Protein 6PFO (pdb70)

Structure (mmCIF, N/CA/C/O backbone):
data_6PFO
#
_entry.id   6PFO
#
_cell.length_a   121.031
_cell.length_b   121.031
_cell.length_c   263.957
_cell.angle_alpha   90.000
_cell.angle_beta   90.000
_cell.angle_gamma   120.000
#
_symmetry.space_group_name_H-M   'P 65 2 2'
#
loop_
_entity.id
_entity.type
_entity.pdbx_description
1 polymer 'Maltodextrin-binding protein,Calcitonin receptor'
2 polymer Calcitonin
3 branched alpha-D-glucopyranose-(1-4)-alpha-D-glucopyranose
4 non-polymer 2-acetamido-2-deoxy-beta-D-glucopyranose
5 non-polymer 'SULFATE ION'
6 water water
#
loop_
_atom_site.group_PDB
_atom_site.id
_atom_site.type_symbol
_atom_site.label_atom_id
_atom_site.label_alt_id
_atom_site.label_comp_id
_atom_site.label_asym_id
_atom_site.label_entity_id
_atom_site.label_seq_id
_atom_site.pdbx_PDB_ins_code
_atom_site.Cartn_x
_atom_site.Cartn_y
_atom_site.Cartn_z
_atom_site.occupancy
_atom_site.B_iso_or_equiv
_atom_site.auth_seq_id
_atom_site.auth_comp_id
_atom_site.auth_asym_id
_atom_site.auth_atom_id
_atom_site.pdbx_PDB_model_num
ATOM 1 N N . MET A 1 1 ? 33.003 -43.096 -23.355 1.00 83.41 -336 MET A N 1
ATOM 2 C CA . MET A 1 1 ? 31.634 -42.843 -22.819 1.00 83.30 -336 MET A CA 1
ATOM 3 C C . MET A 1 1 ? 30.661 -44.030 -23.054 1.00 84.08 -336 MET A C 1
ATOM 4 O O . MET A 1 1 ? 30.277 -44.318 -24.196 1.00 83.26 -336 MET A O 1
ATOM 9 N N . ALA A 1 2 ? 30.271 -44.717 -21.973 1.00 80.95 -335 ALA A N 1
ATOM 10 C CA . ALA A 1 2 ? 29.186 -45.725 -22.004 1.00 80.37 -335 ALA A CA 1
ATOM 11 C C . ALA A 1 2 ? 27.844 -45.083 -22.390 1.00 79.57 -335 ALA A C 1
ATOM 12 O O . ALA A 1 2 ? 27.491 -44.015 -21.889 1.00 74.14 -335 ALA A O 1
ATOM 14 N N . LYS A 1 3 ? 27.096 -45.769 -23.263 1.00 80.57 -334 LYS A N 1
ATOM 15 C CA . LYS A 1 3 ? 25.800 -45.296 -23.798 1.00 78.95 -334 LYS A CA 1
ATOM 16 C C . LYS A 1 3 ? 24.550 -45.849 -23.029 1.00 74.27 -334 LYS A C 1
ATOM 17 O O . LYS A 1 3 ? 24.560 -46.976 -22.472 1.00 66.55 -334 LYS A O 1
ATOM 23 N N . ILE A 1 4 ? 23.508 -45.003 -23.005 1.00 70.47 -333 ILE A N 1
ATOM 24 C CA . ILE A 1 4 ? 22.177 -45.320 -22.466 1.00 67.94 -333 ILE A CA 1
ATOM 25 C C . ILE A 1 4 ? 21.550 -46.470 -23.280 1.00 65.18 -333 ILE A C 1
ATOM 26 O O . ILE A 1 4 ? 21.615 -46.491 -24.511 1.00 65.67 -333 ILE A O 1
ATOM 31 N N . GLU A 1 5 ? 20.941 -47.398 -22.572 1.00 58.55 -332 GLU A N 1
ATOM 32 C CA . GLU A 1 5 ? 20.636 -48.701 -23.105 1.00 55.58 -332 GLU A CA 1
ATOM 33 C C . GLU A 1 5 ? 19.684 -49.298 -22.085 1.00 50.71 -332 GLU A C 1
ATOM 34 O O . GLU A 1 5 ? 19.922 -49.191 -20.878 1.00 46.80 -332 GLU A O 1
ATOM 40 N N . GLU A 1 6 ? 18.586 -49.855 -22.562 1.00 47.44 -331 GLU A N 1
ATOM 41 C CA . GLU A 1 6 ? 17.618 -50.489 -21.692 1.00 46.48 -331 GLU A CA 1
ATOM 42 C C . GLU A 1 6 ? 18.255 -51.696 -20.965 1.00 44.79 -331 GLU A C 1
ATOM 43 O O . GLU A 1 6 ? 18.986 -52.477 -21.578 1.00 44.61 -331 GLU A O 1
ATOM 49 N N . GLY A 1 7 ? 17.992 -51.830 -19.666 1.00 41.88 -330 GLY A N 1
ATOM 50 C CA . GLY A 1 7 ? 18.419 -53.008 -18.891 1.00 41.60 -330 GLY A CA 1
ATOM 51 C C . GLY A 1 7 ? 19.816 -52.898 -18.292 1.00 40.43 -330 GLY A C 1
ATOM 52 O O . GLY A 1 7 ? 20.412 -53.913 -17.914 1.00 40.27 -330 GLY A O 1
ATOM 53 N N . LYS A 1 8 ? 20.346 -51.670 -18.231 1.00 37.97 -329 LYS A N 1
ATOM 54 C CA . LYS A 1 8 ? 21.566 -51.366 -17.516 1.00 37.66 -329 LYS A CA 1
ATOM 55 C C . LYS A 1 8 ? 21.467 -49.933 -16.989 1.00 33.71 -329 LYS A C 1
ATOM 56 O O . LYS A 1 8 ? 20.612 -49.189 -17.446 1.00 33.10 -329 LYS A O 1
ATOM 62 N N . LEU A 1 9 ? 22.343 -49.536 -16.064 1.00 30.41 -328 LEU A N 1
ATOM 63 C CA . LEU A 1 9 ? 22.388 -48.161 -15.573 1.00 28.14 -328 LEU A CA 1
ATOM 64 C C . LEU A 1 9 ? 23.755 -47.542 -15.825 1.00 26.64 -328 LEU A C 1
ATOM 65 O O . LEU A 1 9 ? 24.767 -48.200 -15.609 1.00 26.04 -328 LEU A O 1
ATOM 70 N N . VAL A 1 10 ? 23.733 -46.295 -16.293 1.00 25.19 -327 VAL A N 1
ATOM 71 C CA . VAL A 1 10 ? 24.901 -45.441 -16.428 1.00 24.51 -327 VAL A CA 1
ATOM 72 C C . VAL A 1 10 ? 24.733 -44.265 -15.489 1.00 23.28 -327 VAL A C 1
ATOM 73 O O . VAL A 1 10 ? 23.663 -43.587 -15.495 1.00 22.62 -327 VAL A O 1
ATOM 77 N N . ILE A 1 11 ? 25.767 -44.028 -14.688 1.00 22.53 -326 ILE A N 1
ATOM 78 C CA . ILE A 1 11 ? 25.761 -43.047 -13.646 1.00 22.59 -326 ILE A CA 1
ATOM 79 C C . ILE A 1 11 ? 26.917 -42.067 -13.849 1.00 22.11 -326 ILE A C 1
ATOM 80 O O . ILE A 1 11 ? 28.042 -42.487 -14.065 1.00 23.11 -326 ILE A O 1
ATOM 85 N N . TRP A 1 12 ? 26.631 -40.786 -13.787 1.00 20.98 -325 TRP A N 1
ATOM 86 C CA . TRP A 1 12 ? 27.663 -39.766 -13.731 1.00 20.93 -325 TRP A CA 1
ATOM 87 C C . TRP A 1 12 ? 27.776 -39.172 -12.345 1.00 19.73 -325 TRP A C 1
ATOM 88 O O . TRP A 1 12 ? 26.756 -38.804 -11.750 1.00 18.19 -325 TRP A O 1
ATOM 99 N N . ILE A 1 13 ? 29.027 -38.998 -11.868 1.00 18.98 -324 ILE A N 1
ATOM 100 C CA . ILE A 1 13 ? 29.305 -38.374 -10.597 1.00 18.86 -324 ILE A CA 1
ATOM 101 C C . ILE A 1 13 ? 30.681 -37.685 -10.686 1.00 19.39 -324 ILE A C 1
ATOM 102 O O . ILE A 1 13 ? 31.546 -38.102 -11.453 1.00 19.93 -324 ILE A O 1
ATOM 107 N N . ASN A 1 14 ? 30.854 -36.637 -9.919 1.00 19.84 -323 ASN A N 1
ATOM 108 C CA . ASN A 1 14 ? 32.057 -35.813 -10.028 1.00 20.64 -323 ASN A CA 1
ATOM 109 C C . ASN A 1 14 ? 33.270 -36.618 -9.572 1.00 21.37 -323 ASN A C 1
ATOM 110 O O . ASN A 1 14 ? 33.175 -37.449 -8.660 1.00 19.89 -323 ASN A O 1
ATOM 115 N N . GLY A 1 15 ? 34.404 -36.347 -10.222 1.00 21.96 -322 GLY A N 1
ATOM 116 C CA . GLY A 1 15 ? 35.629 -37.094 -9.995 1.00 23.90 -322 GLY A CA 1
ATOM 117 C C . GLY A 1 15 ? 36.277 -36.854 -8.620 1.00 23.41 -322 GLY A C 1
ATOM 118 O O . GLY A 1 15 ? 37.261 -37.534 -8.311 1.00 25.04 -322 GLY A O 1
ATOM 119 N N . ASP A 1 16 ? 35.758 -35.929 -7.818 1.00 22.34 -321 ASP A N 1
ATOM 120 C CA . ASP A 1 16 ? 36.238 -35.757 -6.414 1.00 22.77 -321 ASP A CA 1
ATOM 121 C C . ASP A 1 16 ? 35.442 -36.611 -5.397 1.00 21.92 -321 ASP A C 1
ATOM 122 O O . ASP A 1 16 ? 35.800 -36.657 -4.225 1.00 21.69 -321 ASP A O 1
ATOM 127 N N . LYS A 1 17 ? 34.392 -37.315 -5.856 1.00 20.07 -320 LYS A N 1
ATOM 128 C CA A LYS A 1 17 ? 33.568 -38.161 -4.975 0.50 20.18 -320 LYS A CA 1
ATOM 129 C CA B LYS A 1 17 ? 33.572 -38.164 -4.972 0.50 19.77 -320 LYS A CA 1
ATOM 130 C C . LYS A 1 17 ? 34.030 -39.616 -5.068 1.00 21.00 -320 LYS A C 1
ATOM 131 O O . LYS A 1 17 ? 34.857 -39.969 -5.922 1.00 22.03 -320 LYS A O 1
ATOM 142 N N . GLY A 1 18 ? 33.479 -40.459 -4.211 1.00 20.63 -319 GLY A N 1
ATOM 143 C CA . GLY A 1 18 ? 33.836 -41.849 -4.185 1.00 21.28 -319 GLY A CA 1
ATOM 144 C C . GLY A 1 18 ? 33.226 -42.690 -5.269 1.00 22.57 -319 GLY A C 1
ATOM 145 O O . GLY A 1 18 ? 32.397 -43.573 -4.987 1.00 22.55 -319 GLY A O 1
ATOM 146 N N . TYR A 1 19 ? 33.620 -42.438 -6.522 1.00 22.53 -318 TYR A N 1
ATOM 147 C CA . TYR A 1 19 ? 33.014 -43.129 -7.643 1.00 22.50 -318 TYR A CA 1
ATOM 148 C C . TYR A 1 19 ? 33.334 -44.614 -7.673 1.00 23.06 -318 TYR A C 1
ATOM 149 O O . TYR A 1 19 ? 32.559 -45.403 -8.182 1.00 22.61 -318 TYR A O 1
ATOM 158 N N . ASN A 1 20 ? 34.491 -45.036 -7.135 1.00 23.86 -317 ASN A N 1
ATOM 159 C CA . ASN A 1 20 ? 34.773 -46.450 -7.059 1.00 25.30 -317 ASN A CA 1
ATOM 160 C C . ASN A 1 20 ? 33.895 -47.145 -6.020 1.00 24.93 -317 ASN A C 1
ATOM 161 O O . ASN A 1 20 ? 33.474 -48.265 -6.249 1.00 26.11 -317 ASN A O 1
ATOM 166 N N . GLY A 1 21 ? 33.656 -46.498 -4.883 1.00 23.29 -316 GLY A N 1
ATOM 167 C CA . GLY A 1 21 ? 32.718 -47.013 -3.895 1.00 22.83 -316 GLY A CA 1
ATOM 168 C C . GLY A 1 21 ? 31.298 -47.103 -4.477 1.00 22.30 -316 GLY A C 1
ATOM 169 O O . GLY A 1 21 ? 30.601 -48.081 -4.255 1.00 22.41 -316 GLY A O 1
ATOM 170 N N . LEU A 1 22 ? 30.885 -46.120 -5.260 1.00 21.51 -315 LEU A N 1
ATOM 171 C CA . LEU A 1 22 ? 29.571 -46.159 -5.872 1.00 21.66 -315 LEU A CA 1
ATOM 172 C C . LEU A 1 22 ? 29.501 -47.331 -6.840 1.00 22.48 -315 LEU A C 1
ATOM 173 O O . LEU A 1 22 ? 28.488 -48.050 -6.906 1.00 21.75 -315 LEU A O 1
ATOM 178 N N . ALA A 1 23 ? 30.587 -47.563 -7.586 1.00 22.86 -314 ALA A N 1
ATOM 179 C CA . ALA A 1 23 ? 30.618 -48.697 -8.478 1.00 24.41 -314 ALA A CA 1
ATOM 180 C C . ALA A 1 23 ? 30.487 -50.012 -7.711 1.00 25.38 -314 ALA A C 1
ATOM 181 O O . ALA A 1 23 ? 29.885 -50.947 -8.224 1.00 26.99 -314 ALA A O 1
ATOM 183 N N . GLU A 1 24 ? 31.059 -50.107 -6.499 1.00 25.29 -313 GLU A N 1
ATOM 184 C CA . GLU A 1 24 ? 30.886 -51.314 -5.680 1.00 26.52 -313 GLU A CA 1
ATOM 185 C C . GLU A 1 24 ? 29.402 -51.522 -5.310 1.00 26.00 -313 GLU A C 1
ATOM 186 O O . GLU A 1 24 ? 28.919 -52.634 -5.353 1.00 26.59 -313 GLU A O 1
ATOM 192 N N . VAL A 1 25 ? 28.685 -50.443 -5.012 1.00 24.94 -312 VAL A N 1
ATOM 193 C CA . VAL A 1 25 ? 27.240 -50.559 -4.744 1.00 24.85 -312 VAL A CA 1
ATOM 194 C C . VAL A 1 25 ? 26.568 -51.089 -6.012 1.00 25.55 -312 VAL A C 1
ATOM 195 O O . VAL A 1 25 ? 25.707 -51.964 -5.946 1.00 26.32 -312 VAL A O 1
ATOM 199 N N . GLY A 1 26 ? 27.015 -50.588 -7.167 1.00 25.44 -311 GLY A N 1
ATOM 200 C CA . GLY A 1 26 ? 26.566 -51.091 -8.466 1.00 26.69 -311 GLY A CA 1
ATOM 201 C C . GLY A 1 26 ? 26.783 -52.563 -8.664 1.00 28.69 -311 GLY A C 1
ATOM 202 O O . GLY A 1 26 ? 25.926 -53.241 -9.223 1.00 28.74 -311 GLY A O 1
ATOM 203 N N . LYS A 1 27 ? 27.930 -53.080 -8.221 1.00 30.52 -310 LYS A N 1
ATOM 204 C CA . LYS A 1 27 ? 28.230 -54.515 -8.358 1.00 33.30 -310 LYS A CA 1
ATOM 205 C C . LYS A 1 27 ? 27.301 -55.339 -7.494 1.00 33.66 -310 LYS A C 1
ATOM 206 O O . LYS A 1 27 ? 26.855 -56.401 -7.916 1.00 33.86 -310 LYS A O 1
ATOM 212 N N . LYS A 1 28 ? 26.997 -54.849 -6.293 1.00 33.65 -309 LYS A N 1
ATOM 213 C CA . LYS A 1 28 ? 26.029 -55.528 -5.411 1.00 34.98 -309 LYS A CA 1
ATOM 214 C C . LYS A 1 28 ? 24.656 -55.562 -6.089 1.00 33.71 -309 LYS A C 1
ATOM 215 O O . LYS A 1 28 ? 23.990 -56.568 -6.090 1.00 33.28 -309 LYS A O 1
ATOM 221 N N . PHE A 1 29 ? 24.253 -54.445 -6.680 1.00 31.61 -308 PHE A N 1
ATOM 222 C CA . PHE A 1 29 ? 22.999 -54.374 -7.449 1.00 31.85 -308 PHE A CA 1
ATOM 223 C C . PHE A 1 29 ? 22.995 -55.384 -8.593 1.00 33.31 -308 PHE A C 1
ATOM 224 O O . PHE A 1 29 ? 22.008 -56.098 -8.804 1.00 33.19 -308 PHE A O 1
ATOM 232 N N . GLU A 1 30 ? 24.089 -55.438 -9.333 1.00 34.08 -307 GLU A N 1
ATOM 233 C CA . GLU A 1 30 ? 24.188 -56.378 -10.458 1.00 37.06 -307 GLU A CA 1
ATOM 234 C C . GLU A 1 30 ? 24.119 -57.834 -9.990 1.00 38.76 -307 GLU A C 1
ATOM 235 O O . GLU A 1 30 ? 23.445 -58.649 -10.605 1.00 39.87 -307 GLU A O 1
ATOM 241 N N . LYS A 1 31 ? 24.832 -58.143 -8.908 1.00 40.17 -306 LYS A N 1
ATOM 242 C CA . LYS A 1 31 ? 24.759 -59.460 -8.286 1.00 42.20 -306 LYS A CA 1
ATOM 243 C C . LYS A 1 31 ? 23.328 -59.869 -7.975 1.00 42.46 -306 LYS A C 1
ATOM 244 O O . LYS A 1 31 ? 22.965 -60.995 -8.269 1.00 42.60 -306 LYS A O 1
ATOM 250 N N . ASP A 1 32 ? 22.528 -58.982 -7.383 1.00 40.91 -305 ASP A N 1
ATOM 251 C CA . ASP A 1 32 ? 21.130 -59.317 -7.032 1.00 42.27 -305 ASP A CA 1
ATOM 252 C C . ASP A 1 32 ? 20.157 -59.316 -8.211 1.00 41.54 -305 ASP A C 1
ATOM 253 O O . ASP A 1 32 ? 19.210 -60.070 -8.186 1.00 43.26 -305 ASP A O 1
ATOM 258 N N . THR A 1 33 ? 20.343 -58.450 -9.208 1.00 39.77 -304 THR A N 1
ATOM 259 C CA . THR A 1 33 ? 19.333 -58.203 -10.229 1.00 40.20 -304 THR A CA 1
ATOM 260 C C . THR A 1 33 ? 19.733 -58.601 -11.638 1.00 40.59 -304 THR A C 1
ATOM 261 O O . THR A 1 33 ? 18.877 -58.591 -12.544 1.00 41.15 -304 THR A O 1
ATOM 265 N N . GLY A 1 34 ? 21.020 -58.866 -11.850 1.00 40.40 -303 GLY A N 1
ATOM 266 C CA . GLY A 1 34 ? 21.566 -59.043 -13.190 1.00 41.17 -303 GLY A CA 1
ATOM 267 C C . GLY A 1 34 ? 21.779 -57.740 -13.959 1.00 40.50 -303 GLY A C 1
ATOM 268 O O . GLY A 1 34 ? 22.181 -57.763 -15.118 1.00 40.87 -303 GLY A O 1
ATOM 269 N N . ILE A 1 35 ? 21.486 -56.600 -13.355 1.00 39.04 -302 ILE A N 1
ATOM 270 C CA . ILE A 1 35 ? 21.561 -55.342 -14.084 1.00 38.54 -302 ILE A CA 1
ATOM 271 C C . ILE A 1 35 ? 22.934 -54.694 -13.834 1.00 37.56 -302 ILE A C 1
ATOM 272 O O . ILE A 1 35 ? 23.253 -54.319 -12.715 1.00 35.34 -302 ILE A O 1
ATOM 277 N N . LYS A 1 36 ? 23.723 -54.553 -14.897 1.00 38.51 -301 LYS A N 1
ATOM 278 C CA . LYS A 1 36 ? 25.016 -53.846 -14.843 1.00 37.97 -301 LYS A CA 1
ATOM 279 C C . LYS A 1 36 ? 24.864 -52.343 -14.549 1.00 35.05 -301 LYS A C 1
ATOM 280 O O . LYS A 1 36 ? 23.993 -51.646 -15.109 1.00 33.44 -301 LYS A O 1
ATOM 286 N N . VAL A 1 37 ? 25.749 -51.850 -13.693 1.00 31.82 -300 VAL A N 1
ATOM 287 C CA . VAL A 1 37 ? 25.830 -50.440 -13.364 1.00 30.64 -300 VAL A CA 1
ATOM 288 C C . VAL A 1 37 ? 27.218 -49.959 -13.709 1.00 30.47 -300 VAL A C 1
ATOM 289 O O . VAL A 1 37 ? 28.205 -50.487 -13.183 1.00 31.61 -300 VAL A O 1
ATOM 293 N N . THR A 1 38 ? 27.298 -48.945 -14.559 1.00 29.36 -299 THR A N 1
ATOM 294 C CA . THR A 1 38 ? 28.556 -48.315 -14.966 1.00 29.50 -299 THR A CA 1
ATOM 295 C C . THR A 1 38 ? 28.609 -46.919 -14.417 1.00 27.99 -299 THR A C 1
ATOM 296 O O . THR A 1 38 ? 27.661 -46.130 -14.650 1.00 27.22 -299 THR A O 1
ATOM 300 N N . VAL A 1 39 ? 29.684 -46.601 -13.682 1.00 26.52 -298 VAL A N 1
ATOM 301 C CA . VAL A 1 39 ? 29.863 -45.293 -13.107 1.00 25.89 -298 VAL A CA 1
ATOM 302 C C . VAL A 1 39 ? 30.966 -44.571 -13.875 1.00 26.44 -298 VAL A C 1
ATOM 303 O O . VAL A 1 39 ? 32.061 -45.106 -14.036 1.00 26.62 -298 VAL A O 1
ATOM 307 N N . GLU A 1 40 ? 30.679 -43.362 -14.309 1.00 26.04 -297 GLU A N 1
ATOM 308 C CA . GLU A 1 40 ? 31.645 -42.476 -14.995 1.00 27.03 -297 GLU A CA 1
ATOM 309 C C . GLU A 1 40 ? 31.767 -41.142 -14.297 1.00 24.54 -297 GLU A C 1
ATOM 310 O O . GLU A 1 40 ? 30.850 -40.714 -13.564 1.00 23.76 -297 GLU A O 1
ATOM 316 N N . HIS A 1 41 ? 32.903 -40.469 -14.484 1.00 24.69 -296 HIS A N 1
ATOM 317 C CA . HIS A 1 41 ? 33.131 -39.150 -13.885 1.00 24.56 -296 HIS A CA 1
ATOM 318 C C . HIS A 1 41 ? 33.687 -38.153 -14.916 1.00 25.81 -296 HIS A C 1
ATOM 319 O O . HIS A 1 41 ? 34.820 -37.663 -14.810 1.00 24.83 -296 HIS A O 1
ATOM 326 N N . PRO A 1 42 ? 32.886 -37.842 -15.928 1.00 27.00 -295 PRO A N 1
ATOM 327 C CA . PRO A 1 42 ? 33.385 -36.940 -16.977 1.00 27.52 -295 PRO A CA 1
ATOM 328 C C . PRO A 1 42 ? 33.647 -35.553 -16.432 1.00 26.65 -295 PRO A C 1
ATOM 329 O O . PRO A 1 42 ? 33.033 -35.141 -15.432 1.00 25.48 -295 PRO A O 1
ATOM 333 N N . ASP A 1 43 ? 34.558 -34.818 -17.076 1.00 27.45 -294 ASP A N 1
ATOM 334 C CA . ASP A 1 43 ? 34.803 -33.456 -16.649 1.00 29.89 -294 ASP A CA 1
ATOM 335 C C . ASP A 1 43 ? 33.599 -32.594 -17.036 1.00 27.34 -294 ASP A C 1
ATOM 336 O O . ASP A 1 43 ? 32.963 -32.876 -18.039 1.00 27.20 -294 ASP A O 1
ATOM 341 N N . LYS A 1 44 ? 33.315 -31.592 -16.222 1.00 26.86 -293 LYS A N 1
ATOM 342 C CA . LYS A 1 44 ? 32.264 -30.629 -16.448 1.00 27.46 -293 LYS A CA 1
ATOM 343 C C . LYS A 1 44 ? 30.924 -31.326 -16.675 1.00 25.88 -293 LYS A C 1
ATOM 344 O O . LYS A 1 44 ? 30.106 -30.870 -17.482 1.00 25.88 -293 LYS A O 1
ATOM 350 N N . LEU A 1 45 ? 30.671 -32.408 -15.942 1.00 23.66 -292 LEU A N 1
ATOM 351 C CA . LEU A 1 45 ? 29.479 -33.200 -16.197 1.00 23.46 -292 LEU A CA 1
ATOM 352 C C . LEU A 1 45 ? 28.196 -32.352 -15.959 1.00 22.78 -292 LEU A C 1
ATOM 353 O O . LEU A 1 45 ? 27.177 -32.594 -16.602 1.00 23.67 -292 LEU A O 1
ATOM 358 N N . GLU A 1 46 ? 28.276 -31.407 -15.032 1.00 22.31 -291 GLU A N 1
ATOM 359 C CA . GLU A 1 46 ? 27.148 -30.544 -14.671 1.00 22.70 -291 GLU A CA 1
ATOM 360 C C . GLU A 1 46 ? 26.795 -29.563 -15.812 1.00 24.65 -291 GLU A C 1
ATOM 361 O O . GLU A 1 46 ? 25.623 -29.148 -15.954 1.00 24.30 -291 GLU A O 1
ATOM 367 N N . GLU A 1 47 ? 27.796 -29.226 -16.628 1.00 25.11 -290 GLU A N 1
ATOM 368 C CA . GLU A 1 47 ? 27.565 -28.438 -17.851 1.00 27.86 -290 GLU A CA 1
ATOM 369 C C . GLU A 1 47 ? 27.158 -29.289 -18.991 1.00 27.89 -290 GLU A C 1
ATOM 370 O O . GLU A 1 47 ? 26.333 -28.864 -19.798 1.00 31.87 -290 GLU A O 1
ATOM 376 N N . LYS A 1 48 ? 27.729 -30.484 -19.120 1.00 28.08 -289 LYS A N 1
ATOM 377 C CA . LYS A 1 48 ? 27.423 -31.347 -20.246 1.00 29.51 -289 LYS A CA 1
ATOM 378 C C . LYS A 1 48 ? 26.004 -31.976 -20.191 1.00 28.40 -289 LYS A C 1
ATOM 379 O O . LYS A 1 48 ? 25.393 -32.222 -21.221 1.00 26.60 -289 LYS A O 1
ATOM 385 N N . PHE A 1 49 ? 25.510 -32.257 -18.996 1.00 25.79 -288 PHE A N 1
ATOM 386 C CA . PHE A 1 49 ? 24.323 -33.069 -18.851 1.00 25.85 -288 PHE A CA 1
ATOM 387 C C . PHE A 1 49 ? 23.102 -32.553 -19.644 1.00 25.77 -288 PHE A C 1
ATOM 388 O O . PHE A 1 49 ? 22.470 -33.331 -20.322 1.00 26.33 -288 PHE A O 1
ATOM 396 N N . PRO A 1 50 ? 22.786 -31.243 -19.557 1.00 26.28 -287 PRO A N 1
ATOM 397 C CA . PRO A 1 50 ? 21.561 -30.808 -20.220 1.00 28.64 -287 PRO A CA 1
ATOM 398 C C . PRO A 1 50 ? 21.591 -30.992 -21.725 1.00 29.80 -287 PRO A C 1
ATOM 399 O O . PRO A 1 50 ? 20.627 -31.427 -22.295 1.00 28.89 -287 PRO A O 1
ATOM 403 N N . GLN A 1 51 ? 22.726 -30.692 -22.330 1.00 32.01 -286 GLN A N 1
ATOM 404 C CA A GLN A 1 51 ? 22.863 -30.807 -23.795 0.50 34.58 -286 GLN A CA 1
ATOM 405 C CA B GLN A 1 51 ? 22.863 -30.807 -23.795 0.50 34.58 -286 GLN A CA 1
ATOM 406 C C . GLN A 1 51 ? 22.775 -32.252 -24.245 1.00 34.27 -286 GLN A C 1
ATOM 407 O O . GLN A 1 51 ? 22.123 -32.545 -25.241 1.00 34.06 -286 GLN A O 1
ATOM 418 N N . VAL A 1 52 ? 23.412 -33.179 -23.529 1.00 31.29 -285 VAL A N 1
ATOM 419 C CA . VAL A 1 52 ? 23.285 -34.585 -23.959 1.00 32.18 -285 VAL A CA 1
ATOM 420 C C . VAL A 1 52 ? 21.904 -35.194 -23.621 1.00 30.08 -285 VAL A C 1
ATOM 421 O O . VAL A 1 52 ? 21.335 -35.918 -24.421 1.00 30.19 -285 VAL A O 1
ATOM 425 N N . ALA A 1 53 ? 21.326 -34.840 -22.464 1.00 28.31 -284 ALA A N 1
ATOM 426 C CA . ALA A 1 53 ? 19.938 -35.290 -22.144 1.00 27.99 -284 ALA A CA 1
ATOM 427 C C . ALA A 1 53 ? 18.877 -34.729 -23.111 1.00 29.33 -284 ALA A C 1
ATOM 428 O O . ALA A 1 53 ? 17.870 -35.383 -23.415 1.00 28.91 -284 ALA A O 1
ATOM 430 N N . ALA A 1 54 ? 19.108 -33.513 -23.612 1.00 29.41 -283 ALA A N 1
ATOM 431 C CA . ALA A 1 54 ? 18.211 -32.881 -24.583 1.00 31.38 -283 ALA A CA 1
ATOM 432 C C . ALA A 1 54 ? 18.012 -33.663 -25.849 1.00 33.26 -283 ALA A C 1
ATOM 433 O O . ALA A 1 54 ? 16.930 -33.523 -26.489 1.00 34.57 -283 ALA A O 1
ATOM 435 N N . THR A 1 55 ? 19.022 -34.442 -26.269 1.00 33.47 -282 THR A N 1
ATOM 436 C CA . THR A 1 55 ? 18.840 -35.291 -27.440 1.00 36.88 -282 THR A CA 1
ATOM 437 C C . THR A 1 55 ? 18.569 -36.739 -27.118 1.00 38.03 -282 THR A C 1
ATOM 438 O O . THR A 1 55 ? 18.785 -37.593 -27.959 1.00 36.68 -282 THR A O 1
ATOM 442 N N . GLY A 1 56 ? 18.145 -37.022 -25.885 1.00 38.16 -281 GLY A N 1
ATOM 443 C CA . GLY A 1 56 ? 17.805 -38.401 -25.492 1.00 39.56 -281 GLY A CA 1
ATOM 444 C C . GLY A 1 56 ? 18.985 -39.253 -25.029 1.00 39.09 -281 GLY A C 1
ATOM 445 O O . GLY A 1 56 ? 18.823 -40.429 -24.838 1.00 39.91 -281 GLY A O 1
ATOM 446 N N . ASP A 1 57 ? 20.168 -38.678 -24.883 1.00 38.41 -280 ASP A N 1
ATOM 447 C CA . ASP A 1 57 ? 21.355 -39.426 -24.469 1.00 39.20 -280 ASP A CA 1
ATOM 448 C C . ASP A 1 57 ? 21.655 -39.066 -22.992 1.00 35.64 -280 ASP A C 1
ATOM 449 O O . ASP A 1 57 ? 20.752 -38.632 -22.245 1.00 33.74 -280 ASP A O 1
ATOM 454 N N . GLY A 1 58 ? 22.915 -39.239 -22.575 1.00 32.49 -279 GLY A N 1
ATOM 455 C CA . GLY A 1 58 ? 23.326 -38.890 -21.231 1.00 30.16 -279 GLY A CA 1
ATOM 456 C C . GLY A 1 58 ? 23.221 -40.111 -20.320 1.00 28.40 -279 GLY A C 1
ATOM 457 O O . GLY A 1 58 ? 22.904 -41.198 -20.774 1.00 28.62 -279 GLY A O 1
ATOM 458 N N . PRO A 1 59 ? 23.521 -39.936 -19.039 1.00 25.45 -278 PRO A N 1
ATOM 459 C CA . PRO A 1 59 ? 23.427 -41.034 -18.100 1.00 25.51 -278 PRO A CA 1
ATOM 460 C C . PRO A 1 59 ? 21.980 -41.281 -17.650 1.00 25.07 -278 PRO A C 1
ATOM 461 O O . PRO A 1 59 ? 21.156 -40.372 -17.743 1.00 25.58 -278 PRO A O 1
ATOM 465 N N . ASP A 1 60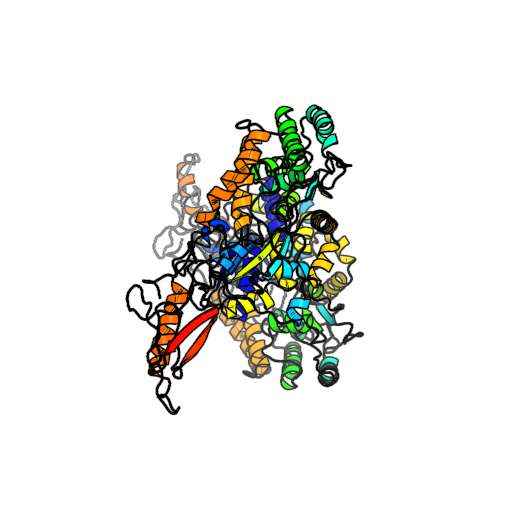 ? 21.711 -42.453 -17.086 1.00 24.50 -277 ASP A N 1
ATOM 466 C CA . ASP A 1 60 ? 20.407 -42.700 -16.443 1.00 24.03 -277 ASP A CA 1
ATOM 467 C C . ASP A 1 60 ? 20.291 -41.882 -15.131 1.00 22.76 -277 ASP A C 1
ATOM 468 O O . ASP A 1 60 ? 19.213 -41.409 -14.784 1.00 22.96 -277 ASP A O 1
ATOM 473 N N . ILE A 1 61 ? 21.391 -41.752 -14.404 1.00 21.46 -276 ILE A N 1
ATOM 474 C CA . ILE A 1 61 ? 21.422 -41.082 -13.107 1.00 20.30 -276 ILE A CA 1
ATOM 475 C C . ILE A 1 61 ? 22.565 -40.061 -13.097 1.00 19.67 -276 ILE A C 1
ATOM 476 O O . ILE A 1 61 ? 23.681 -40.396 -13.495 1.00 19.20 -276 ILE A O 1
ATOM 481 N N . ILE A 1 62 ? 22.299 -38.852 -12.622 1.00 19.47 -275 ILE A N 1
ATOM 482 C CA . ILE A 1 62 ? 23.311 -37.785 -12.527 1.00 19.50 -275 ILE A CA 1
ATOM 483 C C . ILE A 1 62 ? 23.414 -37.345 -11.066 1.00 18.52 -275 ILE A C 1
ATOM 484 O O . ILE A 1 62 ? 22.393 -37.075 -10.447 1.00 18.40 -275 ILE A O 1
ATOM 489 N N . PHE A 1 63 ? 24.630 -37.293 -10.548 1.00 17.26 -274 PHE A N 1
ATOM 490 C CA . PHE A 1 63 ? 24.920 -36.795 -9.224 1.00 16.69 -274 PHE A CA 1
ATOM 491 C C . PHE A 1 63 ? 25.560 -35.425 -9.305 1.00 17.16 -274 PHE A C 1
ATOM 492 O O . PHE A 1 63 ? 26.547 -35.258 -10.001 1.00 18.60 -274 PHE A O 1
ATOM 500 N N . TRP A 1 64 ? 25.053 -34.494 -8.535 1.00 17.06 -273 TRP A N 1
ATOM 501 C CA . TRP A 1 64 ? 25.651 -33.132 -8.330 1.00 17.13 -273 TRP A CA 1
ATOM 502 C C . TRP A 1 64 ? 24.964 -32.541 -7.127 1.00 16.72 -273 TRP A C 1
ATOM 503 O O . TRP A 1 64 ? 23.874 -33.026 -6.692 1.00 16.75 -273 TRP A O 1
ATOM 514 N N . ALA A 1 65 ? 25.544 -31.487 -6.565 1.00 15.47 -272 ALA A N 1
ATOM 515 C CA . ALA A 1 65 ? 24.822 -30.668 -5.622 1.00 15.09 -272 ALA A CA 1
ATOM 516 C C . ALA A 1 65 ? 23.512 -30.195 -6.196 1.00 15.59 -272 ALA A C 1
ATOM 517 O O . ALA A 1 65 ? 23.371 -29.965 -7.393 1.00 15.61 -272 ALA A O 1
ATOM 519 N N . HIS A 1 66 ? 22.514 -30.058 -5.331 1.00 15.31 -271 HIS A N 1
ATOM 520 C CA . HIS A 1 66 ? 21.151 -29.732 -5.755 1.00 15.77 -271 HIS A CA 1
ATOM 521 C C . HIS A 1 66 ? 20.975 -28.389 -6.486 1.00 16.00 -271 HIS A C 1
ATOM 522 O O . HIS A 1 66 ? 19.972 -28.201 -7.174 1.00 16.87 -271 HIS A O 1
ATOM 529 N N . ASP A 1 67 ? 21.950 -27.468 -6.373 1.00 15.55 -270 ASP A N 1
ATOM 530 C CA . ASP A 1 67 ? 21.822 -26.139 -6.997 1.00 16.24 -270 ASP A CA 1
ATOM 531 C C . ASP A 1 67 ? 21.717 -26.188 -8.523 1.00 16.81 -270 ASP A C 1
ATOM 532 O O . ASP A 1 67 ? 21.123 -25.254 -9.102 1.00 17.79 -270 ASP A O 1
ATOM 537 N N . ARG A 1 68 ? 22.238 -27.227 -9.150 1.00 16.59 -269 ARG A N 1
ATOM 538 C CA A ARG A 1 68 ? 22.140 -27.416 -10.618 0.50 18.07 -269 ARG A CA 1
ATOM 539 C CA B ARG A 1 68 ? 22.135 -27.344 -10.638 0.50 17.18 -269 ARG A CA 1
ATOM 540 C C . ARG A 1 68 ? 20.791 -27.968 -11.070 1.00 18.51 -269 ARG A C 1
ATOM 541 O O . ARG A 1 68 ? 20.433 -27.901 -12.246 1.00 17.50 -269 ARG A O 1
ATOM 556 N N . PHE A 1 69 ? 20.035 -28.578 -10.146 1.00 18.24 -268 PHE A N 1
ATOM 557 C CA . PHE A 1 69 ? 18.917 -29.449 -10.574 1.00 19.58 -268 PHE A CA 1
ATOM 558 C C . PHE A 1 69 ? 17.661 -28.703 -11.016 1.00 19.34 -268 PHE A C 1
ATOM 559 O O . PHE A 1 69 ? 16.923 -29.193 -11.868 1.00 19.36 -268 PHE A O 1
ATOM 567 N N . GLY A 1 70 ? 17.414 -27.536 -10.466 1.00 18.43 -267 GLY A N 1
ATOM 568 C CA . GLY A 1 70 ? 16.272 -26.720 -10.919 1.00 19.79 -267 GLY A CA 1
ATOM 569 C C . GLY A 1 70 ? 16.371 -26.362 -12.373 1.00 20.49 -267 GLY A C 1
ATOM 570 O O . GLY A 1 70 ? 15.377 -26.433 -13.102 1.00 21.93 -267 GLY A O 1
ATOM 571 N N . GLY A 1 71 ? 17.578 -25.987 -12.830 1.00 20.02 -266 GLY A N 1
ATOM 572 C CA . GLY A 1 71 ? 17.777 -25.736 -14.265 1.00 20.48 -266 GLY A CA 1
ATOM 573 C C . GLY A 1 71 ? 17.441 -26.918 -15.157 1.00 20.79 -266 GLY A C 1
ATOM 574 O O . GLY A 1 71 ? 16.786 -26.769 -16.185 1.00 20.95 -266 GLY A O 1
ATOM 575 N N . TYR A 1 72 ? 17.886 -28.105 -14.740 1.00 19.94 -265 TYR A N 1
ATOM 576 C CA . TYR A 1 72 ? 17.591 -29.338 -15.467 1.00 20.45 -265 TYR A CA 1
ATOM 577 C C . TYR A 1 72 ? 16.071 -29.654 -15.472 1.00 21.00 -265 TYR A C 1
ATOM 578 O O . TYR A 1 72 ? 15.486 -29.931 -16.531 1.00 21.34 -265 TYR A O 1
ATOM 587 N N . ALA A 1 73 ? 15.440 -29.518 -14.295 1.00 20.56 -264 ALA A N 1
ATOM 588 C CA . ALA A 1 73 ? 13.986 -29.776 -14.194 1.00 21.41 -264 ALA A CA 1
ATOM 589 C C . ALA A 1 73 ? 13.142 -28.775 -14.955 1.00 22.48 -264 ALA A C 1
ATOM 590 O O . ALA A 1 73 ? 12.142 -29.143 -15.571 1.00 23.88 -264 ALA A O 1
ATOM 592 N N . GLN A 1 74 ? 13.554 -27.515 -14.947 1.00 22.14 -263 GLN A N 1
ATOM 593 C CA . GLN A 1 74 ? 12.811 -26.508 -15.666 1.00 23.17 -263 GLN A CA 1
ATOM 594 C C . GLN A 1 74 ? 12.834 -26.793 -17.168 1.00 23.81 -263 GLN A C 1
ATOM 595 O O . GLN A 1 74 ? 11.875 -26.479 -17.842 1.00 24.49 -263 GLN A O 1
ATOM 601 N N . SER A 1 75 ? 13.934 -27.410 -17.642 1.00 23.75 -262 SER A N 1
ATOM 602 C CA . SER A 1 75 ? 14.062 -27.839 -19.053 1.00 25.18 -262 SER A CA 1
ATOM 603 C C . SER A 1 75 ? 13.400 -29.202 -19.346 1.00 26.32 -262 SER A C 1
ATOM 604 O O . SER A 1 75 ? 13.488 -29.710 -20.495 1.00 27.84 -262 SER A O 1
ATOM 607 N N . GLY A 1 76 ? 12.688 -29.782 -18.362 1.00 26.63 -261 GLY A N 1
ATOM 608 C CA . GLY A 1 76 ? 11.987 -31.045 -18.558 1.00 28.09 -261 GLY A CA 1
ATOM 609 C C . GLY A 1 76 ? 12.896 -32.273 -18.587 1.00 28.09 -261 GLY A C 1
ATOM 610 O O . GLY A 1 76 ? 12.512 -33.336 -19.117 1.00 29.18 -261 GLY A O 1
ATOM 611 N N . LEU A 1 77 ? 14.094 -32.147 -18.041 1.00 26.97 -260 LEU A N 1
ATOM 612 C CA . LEU A 1 77 ? 15.136 -33.145 -18.252 1.00 26.96 -260 LEU A CA 1
ATOM 613 C C . LEU A 1 77 ? 15.261 -34.146 -17.108 1.00 26.50 -260 LEU A C 1
ATOM 614 O O . LEU A 1 77 ? 16.037 -35.126 -17.226 1.00 25.67 -260 LEU A O 1
ATOM 619 N N . LEU A 1 78 ? 14.524 -33.946 -16.008 1.00 26.38 -259 LEU A N 1
ATOM 620 C CA . LEU A 1 78 ? 14.590 -34.853 -14.852 1.00 26.04 -259 LEU A CA 1
ATOM 621 C C . LEU A 1 78 ? 13.245 -35.540 -14.602 1.00 27.18 -259 LEU A C 1
ATOM 622 O O . LEU A 1 78 ? 12.176 -34.917 -14.719 1.00 28.79 -259 LEU A O 1
ATOM 627 N N . ALA A 1 79 ? 13.300 -36.836 -14.298 1.00 27.13 -258 ALA A N 1
ATOM 628 C CA . ALA A 1 79 ? 12.113 -37.583 -13.890 1.00 28.27 -258 ALA A CA 1
ATOM 629 C C . ALA A 1 79 ? 11.679 -37.129 -12.493 1.00 27.68 -258 ALA A C 1
ATOM 630 O O . ALA A 1 79 ? 12.513 -36.855 -11.640 1.00 26.09 -258 ALA A O 1
ATOM 632 N N . GLU A 1 80 ? 10.363 -37.101 -12.264 1.00 28.49 -257 GLU A N 1
ATOM 633 C CA . GLU A 1 80 ? 9.842 -36.873 -10.914 1.00 28.71 -257 GLU A CA 1
ATOM 634 C C . GLU A 1 80 ? 10.221 -38.084 -10.077 1.00 28.94 -257 GLU A C 1
ATOM 635 O O . GLU A 1 80 ? 10.099 -39.218 -10.529 1.00 30.44 -257 GLU A O 1
ATOM 641 N N . ILE A 1 81 ? 10.663 -37.863 -8.855 1.00 28.00 -256 ILE A N 1
ATOM 642 C CA . ILE A 1 81 ? 10.902 -39.003 -8.042 1.00 29.40 -256 ILE A CA 1
ATOM 643 C C . ILE A 1 81 ? 9.779 -39.098 -6.991 1.00 30.36 -256 ILE A C 1
ATOM 644 O O . ILE A 1 81 ? 9.239 -38.093 -6.496 1.00 30.62 -256 ILE A O 1
ATOM 649 N N . THR A 1 82 ? 9.425 -40.336 -6.685 1.00 31.03 -255 THR A N 1
ATOM 650 C CA . THR A 1 82 ? 8.198 -40.637 -5.955 1.00 31.25 -255 THR A CA 1
ATOM 651 C C . THR A 1 82 ? 8.380 -41.590 -4.802 1.00 31.00 -255 THR A C 1
ATOM 652 O O . THR A 1 82 ? 7.734 -42.635 -4.772 1.00 30.71 -255 THR A O 1
ATOM 656 N N . PRO A 1 83 ? 9.216 -41.226 -3.821 1.00 30.18 -254 PRO A N 1
ATOM 657 C CA . PRO A 1 83 ? 9.372 -42.088 -2.660 1.00 30.18 -254 PRO A CA 1
ATOM 658 C C . PRO A 1 83 ? 8.182 -42.046 -1.749 1.00 32.15 -254 PRO A C 1
ATOM 659 O O . PRO A 1 83 ? 7.529 -41.012 -1.644 1.00 31.76 -254 PRO A O 1
ATOM 663 N N . ASP A 1 84 ? 7.907 -43.174 -1.110 1.00 34.25 -253 ASP A N 1
ATOM 664 C CA . ASP A 1 84 ? 6.835 -43.277 -0.114 1.00 36.48 -253 ASP A CA 1
ATOM 665 C C . ASP A 1 84 ? 7.194 -42.526 1.124 1.00 36.03 -253 ASP A C 1
ATOM 666 O O . ASP A 1 84 ? 8.381 -42.285 1.381 1.00 32.71 -253 ASP A O 1
ATOM 671 N N . LYS A 1 85 ? 6.186 -42.184 1.929 1.00 37.55 -252 LYS A N 1
ATOM 672 C CA . LYS A 1 85 ? 6.474 -41.420 3.147 1.00 38.71 -252 LYS A CA 1
ATOM 673 C C . LYS A 1 85 ? 7.392 -42.118 4.128 1.00 37.35 -252 LYS A C 1
ATOM 674 O O . LYS A 1 85 ? 8.198 -41.456 4.763 1.00 36.53 -252 LYS A O 1
ATOM 680 N N . ALA A 1 86 ? 7.283 -43.432 4.242 1.00 37.38 -251 ALA A N 1
ATOM 681 C CA . ALA A 1 86 ? 8.185 -44.180 5.110 1.00 37.04 -251 ALA A CA 1
ATOM 682 C C . ALA A 1 86 ? 9.625 -43.983 4.666 1.00 34.18 -251 ALA A C 1
ATOM 683 O O . ALA A 1 86 ? 10.508 -43.776 5.496 1.00 34.15 -251 ALA A O 1
ATOM 685 N N . PHE A 1 87 ? 9.869 -44.007 3.363 1.00 32.04 -250 PHE A N 1
ATOM 686 C CA . PHE A 1 87 ? 11.199 -43.745 2.836 1.00 29.47 -250 PHE A CA 1
ATOM 687 C C . PHE A 1 87 ? 11.615 -42.286 3.055 1.00 27.92 -250 PHE A C 1
ATOM 688 O O . PHE A 1 87 ? 12.730 -42.024 3.481 1.00 26.38 -250 PHE A O 1
ATOM 696 N N . GLN A 1 88 ? 10.718 -41.345 2.777 1.00 27.97 -249 GLN A N 1
ATOM 697 C CA . GLN A 1 88 ? 11.007 -39.944 3.031 1.00 28.05 -249 GLN A CA 1
ATOM 698 C C . GLN A 1 88 ? 11.410 -39.655 4.467 1.00 27.89 -249 GLN A C 1
ATOM 699 O O . GLN A 1 88 ? 12.315 -38.874 4.693 1.00 25.19 -249 GLN A O 1
ATOM 705 N N . ASP A 1 89 ? 10.749 -40.336 5.410 1.00 29.05 -248 ASP A N 1
ATOM 706 C CA . ASP A 1 89 ? 11.030 -40.186 6.841 1.00 30.15 -248 ASP A CA 1
ATOM 707 C C . ASP A 1 89 ? 12.444 -40.671 7.214 1.00 28.79 -248 ASP A C 1
ATOM 708 O O . ASP A 1 89 ? 12.970 -40.298 8.265 1.00 28.63 -248 ASP A O 1
ATOM 713 N N . LYS A 1 90 ? 13.094 -41.441 6.359 1.00 27.11 -247 LYS A N 1
ATOM 714 C CA . LYS A 1 90 ? 14.470 -41.856 6.662 1.00 27.23 -247 LYS A CA 1
ATOM 715 C C . LYS A 1 90 ? 15.529 -40.784 6.396 1.00 24.80 -247 LYS A C 1
ATOM 716 O O . LYS A 1 90 ? 16.691 -40.968 6.749 1.00 23.58 -247 LYS A O 1
ATOM 722 N N . LEU A 1 91 ? 15.149 -39.701 5.720 1.00 24.17 -246 LEU A N 1
ATOM 723 C CA . LEU A 1 91 ? 16.091 -38.618 5.379 1.00 23.14 -246 LEU A CA 1
ATOM 724 C C . LEU A 1 91 ? 15.637 -37.307 6.048 1.00 23.09 -246 LEU A C 1
ATOM 725 O O . LEU A 1 91 ? 14.466 -37.124 6.324 1.00 23.59 -246 LEU A O 1
ATOM 730 N N . TYR A 1 92 ? 16.567 -36.400 6.306 1.00 22.14 -245 TYR A N 1
ATOM 731 C CA . TYR A 1 92 ? 16.204 -35.154 6.979 1.00 22.57 -245 TYR A CA 1
ATOM 732 C C . TYR A 1 92 ? 15.292 -34.322 6.100 1.00 22.73 -245 TYR A C 1
ATOM 733 O O . TYR A 1 92 ? 15.581 -34.139 4.894 1.00 22.59 -245 TYR A O 1
ATOM 742 N N . PRO A 1 93 ? 14.204 -33.777 6.654 1.00 24.18 -244 PRO A N 1
ATOM 743 C CA . PRO A 1 93 ? 13.296 -32.957 5.809 1.00 24.24 -244 PRO A CA 1
ATOM 744 C C . PRO A 1 93 ? 13.966 -31.811 5.052 1.00 23.16 -244 PRO A C 1
ATOM 745 O O . PRO A 1 93 ? 13.607 -31.568 3.903 1.00 23.26 -244 PRO A O 1
ATOM 749 N N . PHE A 1 94 ? 14.980 -31.150 5.619 1.00 22.70 -243 PHE A N 1
ATOM 750 C CA . PHE A 1 94 ? 15.650 -30.070 4.862 1.00 22.59 -243 PHE A CA 1
ATOM 751 C C . PHE A 1 94 ? 16.339 -30.581 3.577 1.00 21.65 -243 PHE A C 1
ATOM 752 O O . PHE A 1 94 ? 16.485 -29.817 2.621 1.00 21.37 -243 PHE A O 1
ATOM 760 N N . THR A 1 95 ? 16.731 -31.842 3.548 1.00 20.82 -242 THR A N 1
ATOM 761 C CA . THR A 1 95 ? 17.383 -32.388 2.341 1.00 20.23 -242 THR A CA 1
ATOM 762 C C . THR A 1 95 ? 16.358 -32.604 1.237 1.00 20.40 -242 THR A C 1
ATOM 763 O O . THR A 1 95 ? 16.652 -32.321 0.049 1.00 18.78 -242 THR A O 1
ATOM 767 N N . TRP A 1 96 ? 15.146 -33.041 1.591 1.00 21.24 -241 TRP A N 1
ATOM 768 C CA . TRP A 1 96 ? 14.096 -33.149 0.618 1.00 22.27 -241 TRP A CA 1
ATOM 769 C C . TRP A 1 96 ? 13.713 -31.785 0.079 1.00 22.84 -241 TRP A C 1
ATOM 770 O O . TRP A 1 96 ? 13.456 -31.644 -1.091 1.00 21.88 -241 TRP A O 1
ATOM 781 N N . ASP A 1 97 ? 13.710 -30.769 0.926 1.00 23.08 -240 ASP A N 1
ATOM 782 C CA . ASP A 1 97 ? 13.309 -29.444 0.473 1.00 23.95 -240 ASP A CA 1
ATOM 783 C C . ASP A 1 97 ? 14.306 -28.906 -0.580 1.00 21.92 -240 ASP A C 1
ATOM 784 O O . ASP A 1 97 ? 13.894 -28.215 -1.510 1.00 20.96 -240 ASP A O 1
ATOM 789 N N . ALA A 1 98 ? 15.577 -29.278 -0.427 1.00 20.72 -239 ALA A N 1
ATOM 790 C CA . ALA A 1 98 ? 16.640 -28.865 -1.379 1.00 19.41 -239 ALA A CA 1
ATOM 791 C C . ALA A 1 98 ? 16.371 -29.399 -2.796 1.00 20.13 -239 ALA A C 1
ATOM 792 O O . ALA A 1 98 ? 16.792 -28.783 -3.771 1.00 19.84 -239 ALA A O 1
ATOM 794 N N . VAL A 1 99 ? 15.706 -30.534 -2.892 1.00 20.29 -238 VAL A N 1
ATOM 795 C CA . VAL A 1 99 ? 15.408 -31.191 -4.161 1.00 20.66 -238 VAL A CA 1
ATOM 796 C C . VAL A 1 99 ? 13.905 -31.130 -4.519 1.00 21.41 -238 VAL A C 1
ATOM 797 O O . VAL A 1 99 ? 13.461 -31.869 -5.397 1.00 21.20 -238 VAL A O 1
ATOM 801 N N . ARG A 1 100 ? 13.160 -30.213 -3.924 1.00 22.30 -237 ARG A N 1
ATOM 802 C CA A ARG A 1 100 ? 11.769 -29.968 -4.281 0.50 23.36 -237 ARG A CA 1
ATOM 803 C CA B ARG A 1 100 ? 11.767 -29.970 -4.281 0.50 23.45 -237 ARG A CA 1
ATOM 804 C C . ARG A 1 100 ? 11.736 -28.752 -5.183 1.00 23.45 -237 ARG A C 1
ATOM 805 O O . ARG A 1 100 ? 12.262 -27.702 -4.852 1.00 23.59 -237 ARG A O 1
ATOM 820 N N . TYR A 1 101 ? 11.125 -28.900 -6.340 1.00 23.82 -236 TYR A N 1
ATOM 821 C CA . TYR A 1 101 ? 11.180 -27.882 -7.374 1.00 24.05 -236 TYR A CA 1
ATOM 822 C C . TYR A 1 101 ? 9.837 -27.848 -8.057 1.00 25.19 -236 TYR A C 1
ATOM 823 O O . TYR A 1 101 ? 9.397 -28.895 -8.549 1.00 26.05 -236 TYR A O 1
ATOM 832 N N . ASN A 1 102 ? 9.198 -26.684 -8.103 1.00 26.27 -235 ASN A N 1
ATOM 833 C CA A ASN A 1 102 ? 7.846 -26.564 -8.681 0.50 28.27 -235 ASN A CA 1
ATOM 834 C CA B ASN A 1 102 ? 7.803 -26.521 -8.618 0.50 28.56 -235 ASN A CA 1
ATOM 835 C C . ASN A 1 102 ? 6.866 -27.617 -8.109 1.00 29.48 -235 ASN A C 1
ATOM 836 O O . ASN A 1 102 ? 6.039 -28.172 -8.832 1.00 29.53 -235 ASN A O 1
ATOM 845 N N . GLY A 1 103 ? 6.993 -27.909 -6.818 1.00 30.22 -234 GLY A N 1
ATOM 846 C CA . GLY A 1 103 ? 6.069 -28.864 -6.176 1.00 32.84 -234 GLY A CA 1
ATOM 847 C C . GLY A 1 103 ? 6.495 -30.326 -6.215 1.00 33.68 -234 GLY A C 1
ATOM 848 O O . GLY A 1 103 ? 5.867 -31.125 -5.544 1.00 36.50 -234 GLY A O 1
ATOM 849 N N . LYS A 1 104 ? 7.502 -30.691 -7.010 1.00 31.19 -233 LYS A N 1
ATOM 850 C CA . LYS A 1 104 ? 7.853 -32.080 -7.230 1.00 31.12 -233 LYS A CA 1
ATOM 851 C C . LYS A 1 104 ? 9.209 -32.351 -6.618 1.00 27.70 -233 LYS A C 1
ATOM 852 O O . LYS A 1 104 ? 10.071 -31.472 -6.637 1.00 25.46 -233 LYS A O 1
ATOM 858 N N . LEU A 1 105 ? 9.424 -33.568 -6.130 1.00 25.44 -232 LEU A N 1
ATOM 859 C CA . LEU A 1 105 ? 10.782 -34.029 -5.799 1.00 24.17 -232 LEU A CA 1
ATOM 860 C C . LEU A 1 105 ? 11.485 -34.377 -7.109 1.00 22.83 -232 LEU A C 1
ATOM 861 O O . LEU A 1 105 ? 10.883 -35.060 -7.937 1.00 23.54 -232 LEU A O 1
ATOM 866 N N . ILE A 1 106 ? 12.686 -33.834 -7.306 1.00 21.75 -231 ILE A N 1
ATOM 867 C CA . ILE A 1 106 ? 13.442 -34.014 -8.594 1.00 21.71 -231 ILE A CA 1
ATOM 868 C C . ILE A 1 106 ? 14.789 -34.737 -8.455 1.00 20.22 -231 ILE A C 1
ATOM 869 O O . ILE A 1 106 ? 15.484 -34.922 -9.438 1.00 19.45 -231 ILE A O 1
ATOM 874 N N . ALA A 1 107 ? 15.112 -35.209 -7.257 1.00 19.54 -230 ALA A N 1
ATOM 875 C CA . ALA A 1 107 ? 16.305 -35.991 -6.993 1.00 19.38 -230 ALA A CA 1
ATOM 876 C C . ALA A 1 107 ? 16.253 -36.619 -5.624 1.00 19.71 -230 ALA A C 1
ATOM 877 O O . ALA A 1 107 ? 15.424 -36.207 -4.816 1.00 20.99 -230 ALA A O 1
ATOM 879 N N . TYR A 1 108 ? 17.121 -37.607 -5.403 1.00 19.24 -229 TYR A N 1
ATOM 880 C CA . TYR A 1 108 ? 17.333 -38.188 -4.087 1.00 19.04 -229 TYR A CA 1
ATOM 881 C C . TYR A 1 108 ? 18.528 -37.528 -3.412 1.00 18.25 -229 TYR A C 1
ATOM 882 O O . TYR A 1 108 ? 19.637 -37.558 -3.951 1.00 17.94 -229 TYR A O 1
ATOM 891 N N . PRO A 1 109 ? 18.334 -36.950 -2.200 1.00 18.17 -228 PRO A N 1
ATOM 892 C CA . PRO A 1 109 ? 19.460 -36.419 -1.462 1.00 17.41 -228 PRO A CA 1
ATOM 893 C C . PRO A 1 109 ? 20.353 -37.499 -0.965 1.00 17.95 -228 PRO A C 1
ATOM 894 O O . PRO A 1 109 ? 19.861 -38.554 -0.512 1.00 19.03 -228 PRO A O 1
ATOM 898 N N . ILE A 1 110 ? 21.658 -37.256 -1.035 1.00 16.81 -227 ILE A N 1
ATOM 899 C CA . ILE A 1 110 ? 22.662 -38.191 -0.552 1.00 17.24 -227 ILE A CA 1
ATOM 900 C C . ILE A 1 110 ? 23.506 -37.626 0.584 1.00 17.27 -227 ILE A C 1
ATOM 901 O O . ILE A 1 110 ? 23.545 -38.193 1.683 1.00 17.97 -227 ILE A O 1
ATOM 906 N N . ALA A 1 111 ? 24.188 -36.509 0.359 1.00 16.50 -226 ALA A N 1
ATOM 907 C CA . ALA A 1 111 ? 25.146 -35.935 1.347 1.00 16.41 -226 ALA A CA 1
ATOM 908 C C . ALA A 1 111 ? 24.936 -34.453 1.550 1.00 16.11 -226 ALA A C 1
ATOM 909 O O . ALA A 1 111 ? 24.439 -33.770 0.651 1.00 15.68 -226 ALA A O 1
ATOM 911 N N . VAL A 1 112 ? 25.277 -33.959 2.744 1.00 16.91 -225 VAL A N 1
ATOM 912 C CA . VAL A 1 112 ? 25.083 -32.544 3.036 1.00 17.06 -225 VAL A CA 1
ATOM 913 C C . VAL A 1 112 ? 26.486 -31.977 3.098 1.00 16.81 -225 VAL A C 1
ATOM 914 O O . VAL A 1 112 ? 27.258 -32.293 4.033 1.00 17.29 -225 VAL A O 1
ATOM 918 N N . GLU A 1 113 ? 26.825 -31.146 2.116 1.00 15.67 -224 GLU A N 1
ATOM 919 C CA . GLU A 1 113 ? 28.198 -30.731 1.893 1.00 16.20 -224 GLU A CA 1
ATOM 920 C C . GLU A 1 113 ? 28.393 -29.294 2.363 1.00 15.96 -224 GLU A C 1
ATOM 921 O O . GLU A 1 113 ? 27.716 -28.398 1.878 1.00 16.53 -224 GLU A O 1
ATOM 927 N N . ALA A 1 114 ? 29.291 -29.096 3.331 1.00 15.78 -223 ALA A N 1
ATOM 928 C CA . ALA A 1 114 ? 29.697 -27.757 3.737 1.00 15.64 -223 ALA A CA 1
ATOM 929 C C . ALA A 1 114 ? 31.210 -27.768 3.870 1.00 16.44 -223 ALA A C 1
ATOM 930 O O . ALA A 1 114 ? 31.808 -28.745 4.324 1.00 16.77 -223 ALA A O 1
ATOM 932 N N . LEU A 1 115 ? 31.826 -26.644 3.475 1.00 15.39 -222 LEU A N 1
ATOM 933 C CA . LEU A 1 115 ? 33.250 -26.464 3.672 1.00 15.34 -222 LEU A CA 1
ATOM 934 C C . LEU A 1 115 ? 33.558 -26.223 5.152 1.00 15.49 -222 LEU A C 1
ATOM 935 O O . LEU A 1 115 ? 32.778 -25.602 5.853 1.00 16.15 -222 LEU A O 1
ATOM 940 N N . SER A 1 116 ? 34.736 -26.638 5.589 1.00 15.27 -221 SER A N 1
ATOM 941 C CA . SER A 1 116 ? 35.244 -26.373 6.928 1.00 15.41 -221 SER A CA 1
ATOM 942 C C . SER A 1 116 ? 36.686 -25.855 6.851 1.00 16.03 -221 SER A C 1
ATOM 943 O O . SER A 1 116 ? 37.334 -25.924 5.801 1.00 15.29 -221 SER A O 1
ATOM 946 N N . LEU A 1 117 ? 37.171 -25.326 7.967 1.00 16.81 -220 LEU A N 1
ATOM 947 C CA . LEU A 1 117 ? 38.563 -24.961 8.105 1.00 17.32 -220 LEU A CA 1
ATOM 948 C C . LEU A 1 117 ? 39.316 -26.205 8.516 1.00 18.27 -220 LEU A C 1
ATOM 949 O O . LEU A 1 117 ? 38.968 -26.860 9.524 1.00 18.51 -220 LEU A O 1
ATOM 954 N N . ILE A 1 118 ? 40.379 -26.519 7.769 1.00 18.70 -219 ILE A N 1
ATOM 955 C CA . ILE A 1 118 ? 41.214 -27.682 8.029 1.00 19.65 -219 ILE A CA 1
ATOM 956 C C . ILE A 1 118 ? 42.575 -27.176 8.417 1.00 21.00 -219 ILE A C 1
ATOM 957 O O . ILE A 1 118 ? 43.117 -26.335 7.716 1.00 22.33 -219 ILE A O 1
ATOM 962 N N . TYR A 1 119 ? 43.134 -27.638 9.537 1.00 21.97 -218 TYR A N 1
ATOM 963 C CA . TYR A 1 119 ? 44.386 -27.051 10.019 1.00 22.84 -218 TYR A CA 1
ATOM 964 C C . TYR A 1 119 ? 45.350 -28.108 10.519 1.00 23.62 -218 TYR A C 1
ATOM 965 O O . TYR A 1 119 ? 44.942 -29.189 10.967 1.00 22.70 -218 TYR A O 1
ATOM 974 N N . ASN A 1 120 ? 46.630 -27.785 10.402 1.00 24.45 -217 ASN A N 1
ATOM 975 C CA . ASN A 1 120 ? 47.732 -28.655 10.808 1.00 26.64 -217 ASN A CA 1
ATOM 976 C C . ASN A 1 120 ? 48.006 -28.406 12.287 1.00 28.03 -217 ASN A C 1
ATOM 977 O O . ASN A 1 120 ? 48.520 -27.357 12.641 1.00 29.48 -217 ASN A O 1
ATOM 982 N N . LYS A 1 121 ? 47.659 -29.361 13.151 1.00 29.58 -216 LYS A N 1
ATOM 983 C CA . LYS A 1 121 ? 47.795 -29.174 14.616 1.00 31.17 -216 LYS A CA 1
ATOM 984 C C . LYS A 1 121 ? 49.234 -29.014 15.092 1.00 33.48 -216 LYS A C 1
ATOM 985 O O . LYS A 1 121 ? 49.489 -28.388 16.143 1.00 33.25 -216 LYS A O 1
ATOM 991 N N . ASP A 1 122 ? 50.182 -29.554 14.333 1.00 34.58 -215 ASP A N 1
ATOM 992 C CA . ASP A 1 122 ? 51.603 -29.390 14.670 1.00 36.60 -215 ASP A CA 1
ATOM 993 C C . ASP A 1 122 ? 52.121 -28.002 14.373 1.00 35.76 -215 ASP A C 1
ATOM 994 O O . ASP A 1 122 ? 52.962 -27.503 15.114 1.00 37.59 -215 ASP A O 1
ATOM 999 N N . LEU A 1 123 ? 51.639 -27.364 13.316 1.00 33.65 -214 LEU A N 1
ATOM 1000 C CA . LEU A 1 123 ? 52.029 -25.990 13.044 1.00 33.61 -214 LEU A CA 1
ATOM 1001 C C . LEU A 1 123 ? 51.196 -24.990 13.823 1.00 33.44 -214 LEU A C 1
ATOM 1002 O O . LEU A 1 123 ? 51.636 -23.866 14.062 1.00 32.93 -214 LEU A O 1
ATOM 1007 N N . LEU A 1 124 ? 49.962 -25.380 14.160 1.00 33.05 -213 LEU A N 1
ATOM 1008 C CA . LEU A 1 124 ? 48.982 -24.429 14.610 1.00 33.29 -213 LEU A CA 1
ATOM 1009 C C . LEU A 1 124 ? 48.021 -25.129 15.586 1.00 34.21 -213 LEU A C 1
ATOM 1010 O O . LEU A 1 124 ? 46.936 -25.530 15.204 1.00 32.53 -213 LEU A O 1
ATOM 1015 N N . PRO A 1 125 ? 48.427 -25.276 16.845 1.00 35.56 -212 PRO A N 1
ATOM 1016 C CA . PRO A 1 125 ? 47.587 -26.064 17.764 1.00 36.58 -212 PRO A CA 1
ATOM 1017 C C . PRO A 1 125 ? 46.235 -25.401 18.080 1.00 35.87 -212 PRO A C 1
ATOM 1018 O O . PRO A 1 125 ? 45.271 -26.105 18.300 1.00 36.22 -212 PRO A O 1
ATOM 1022 N N . ASN A 1 126 ? 46.191 -24.068 18.061 1.00 34.97 -211 ASN A N 1
ATOM 1023 C CA . ASN A 1 126 ? 44.972 -23.296 18.282 1.00 35.39 -211 ASN A CA 1
ATOM 1024 C C . ASN A 1 126 ? 44.635 -22.486 16.999 1.00 33.84 -211 ASN A C 1
ATOM 1025 O O . ASN A 1 126 ? 45.136 -21.389 16.807 1.00 35.20 -211 ASN A O 1
ATOM 1030 N N . PRO A 1 127 ? 43.767 -23.041 16.143 1.00 31.96 -210 PRO A N 1
ATOM 1031 C CA . PRO A 1 127 ? 43.412 -22.361 14.885 1.00 30.40 -210 PRO A CA 1
ATOM 1032 C C . PRO A 1 127 ? 42.699 -21.027 15.150 1.00 29.02 -210 PRO A C 1
ATOM 1033 O O . PRO A 1 127 ? 42.028 -20.890 16.179 1.00 27.76 -210 PRO A O 1
ATOM 1037 N N . PRO A 1 128 ? 42.854 -20.050 14.248 1.00 27.32 -209 PRO A N 1
ATOM 1038 C CA . PRO A 1 128 ? 42.306 -18.740 14.459 1.00 26.76 -209 PRO A CA 1
ATOM 1039 C C . PRO A 1 128 ? 40.792 -18.758 14.405 1.00 25.14 -209 PRO A C 1
ATOM 1040 O O . PRO A 1 128 ? 40.201 -19.425 13.512 1.00 24.47 -209 PRO A O 1
ATOM 1044 N N . LYS A 1 129 ? 40.165 -18.039 15.337 1.00 25.71 -208 LYS A N 1
ATOM 1045 C CA . LYS A 1 129 ? 38.710 -17.882 15.290 1.00 25.26 -208 LYS A CA 1
ATOM 1046 C C . LYS A 1 129 ? 38.226 -16.853 14.271 1.00 23.34 -208 LYS A C 1
ATOM 1047 O O . LYS A 1 129 ? 37.045 -16.860 13.903 1.00 21.84 -208 LYS A O 1
ATOM 1053 N N . THR A 1 130 ? 39.101 -15.955 13.817 1.00 22.88 -207 THR A N 1
ATOM 1054 C CA . THR A 1 130 ? 38.714 -14.855 12.940 1.00 22.17 -207 THR A CA 1
ATOM 1055 C C . THR A 1 130 ? 39.599 -14.792 11.703 1.00 21.68 -207 THR A C 1
ATOM 1056 O O . THR A 1 130 ? 40.783 -15.093 11.767 1.00 21.72 -207 THR A O 1
ATOM 1060 N N . TRP A 1 131 ? 39.020 -14.343 10.591 1.00 21.34 -206 TRP A N 1
ATOM 1061 C CA . TRP A 1 131 ? 39.805 -14.012 9.364 1.00 21.32 -206 TRP A CA 1
ATOM 1062 C C . TRP A 1 131 ? 40.824 -12.902 9.660 1.00 22.59 -206 TRP A C 1
ATOM 1063 O O . TRP A 1 131 ? 41.933 -12.934 9.177 1.00 22.43 -206 TRP A O 1
ATOM 1074 N N . GLU A 1 132 ? 40.435 -11.950 10.506 1.00 24.05 -205 GLU A N 1
ATOM 1075 C CA . GLU A 1 132 ? 41.272 -10.751 10.774 1.00 25.68 -205 GLU A CA 1
ATOM 1076 C C . GLU A 1 132 ? 42.613 -11.081 11.433 1.00 26.90 -205 GLU A C 1
ATOM 1077 O O . GLU A 1 132 ? 43.594 -10.333 11.253 1.00 27.43 -205 GLU A O 1
ATOM 1083 N N . GLU A 1 133 ? 42.695 -12.204 12.131 1.00 26.69 -204 GLU A N 1
ATOM 1084 C CA . GLU A 1 133 ? 43.964 -12.592 12.731 1.00 28.71 -204 GLU A CA 1
ATOM 1085 C C . GLU A 1 133 ? 44.923 -13.316 11.780 1.00 27.74 -204 GLU A C 1
ATOM 1086 O O . GLU A 1 133 ? 46.104 -13.532 12.143 1.00 28.23 -204 GLU A O 1
ATOM 1092 N N . ILE A 1 134 ? 44.471 -13.643 10.569 1.00 26.44 -203 ILE A N 1
ATOM 1093 C CA . ILE A 1 134 ? 45.276 -14.486 9.682 1.00 26.65 -203 ILE A CA 1
ATOM 1094 C C . ILE A 1 134 ? 46.551 -13.783 9.156 1.00 27.77 -203 ILE A C 1
ATOM 1095 O O . ILE A 1 134 ? 47.583 -14.401 9.119 1.00 28.83 -203 ILE A O 1
ATOM 1100 N N . PRO A 1 135 ? 46.480 -12.490 8.784 1.00 28.47 -202 PRO A N 1
ATOM 1101 C CA . PRO A 1 135 ? 47.695 -11.796 8.338 1.00 29.95 -202 PRO A CA 1
ATOM 1102 C C . PRO A 1 135 ? 48.856 -11.889 9.335 1.00 31.98 -202 PRO A C 1
ATOM 1103 O O . PRO A 1 135 ? 49.965 -12.261 8.949 1.00 33.64 -202 PRO A O 1
ATOM 1107 N N . ALA A 1 136 ? 48.601 -11.611 10.612 1.00 32.84 -201 ALA A N 1
ATOM 1108 C CA . ALA A 1 136 ? 49.661 -11.711 11.650 1.00 34.72 -201 ALA A CA 1
ATOM 1109 C C . ALA A 1 136 ? 50.166 -13.152 11.838 1.00 34.44 -201 ALA A C 1
ATOM 1110 O O . ALA A 1 136 ? 51.364 -13.382 12.097 1.00 34.91 -201 ALA A O 1
ATOM 1112 N N . LEU A 1 137 ? 49.268 -14.116 11.717 1.00 32.56 -200 LEU A N 1
ATOM 1113 C CA . LEU A 1 137 ? 49.659 -15.504 11.829 1.00 33.03 -200 LEU A CA 1
ATOM 1114 C C . LEU A 1 137 ? 50.565 -15.889 10.647 1.00 32.14 -200 LEU A C 1
ATOM 1115 O O . LEU A 1 137 ? 51.572 -16.567 10.811 1.00 33.34 -200 LEU A O 1
ATOM 1120 N N . ASP A 1 138 ? 50.213 -15.433 9.465 1.00 30.83 -199 ASP A N 1
ATOM 1121 C CA . ASP A 1 138 ? 51.047 -15.683 8.285 1.00 31.18 -199 ASP A CA 1
ATOM 1122 C C . ASP A 1 138 ? 52.450 -15.079 8.427 1.00 33.59 -199 ASP A C 1
ATOM 1123 O O . ASP A 1 138 ? 53.442 -15.735 8.130 1.00 33.32 -199 ASP A O 1
ATOM 1128 N N . LYS A 1 139 ? 52.532 -13.847 8.925 1.00 35.61 -198 LYS A N 1
ATOM 1129 C CA . LYS A 1 139 ? 53.839 -13.225 9.182 1.00 38.91 -198 LYS A CA 1
ATOM 1130 C C . LYS A 1 139 ? 54.692 -14.093 10.126 1.00 40.67 -198 LYS A C 1
ATOM 1131 O O . LYS A 1 139 ? 55.861 -14.354 9.866 1.00 41.55 -198 LYS A O 1
ATOM 1137 N N . GLU A 1 140 ? 54.085 -14.577 11.194 1.00 41.19 -197 GLU A N 1
ATOM 1138 C CA . GLU A 1 140 ? 54.785 -15.422 12.140 1.00 43.55 -197 GLU A CA 1
ATOM 1139 C C . GLU A 1 140 ? 55.248 -16.726 11.459 1.00 41.79 -197 GLU A C 1
ATOM 1140 O O . GLU A 1 140 ? 56.389 -17.167 11.660 1.00 41.17 -197 GLU A O 1
ATOM 1146 N N . LEU A 1 141 ? 54.370 -17.327 10.644 1.00 38.37 -196 LEU A N 1
ATOM 1147 C CA . LEU A 1 141 ? 54.696 -18.578 9.942 1.00 37.82 -196 LEU A CA 1
ATOM 1148 C C . LEU A 1 141 ? 55.734 -18.429 8.813 1.00 38.66 -196 LEU A C 1
ATOM 1149 O O . LEU A 1 141 ? 56.561 -19.325 8.600 1.00 39.04 -196 LEU A O 1
ATOM 1154 N N . LYS A 1 142 ? 55.713 -17.311 8.104 1.00 38.52 -195 LYS A N 1
ATOM 1155 C CA . LYS A 1 142 ? 56.703 -17.057 7.050 1.00 40.05 -195 LYS A CA 1
ATOM 1156 C C . LYS A 1 142 ? 58.133 -16.988 7.620 1.00 42.63 -195 LYS A C 1
ATOM 1157 O O . LYS A 1 142 ? 59.071 -17.384 6.942 1.00 42.15 -195 LYS A O 1
ATOM 1163 N N . ALA A 1 143 ? 58.280 -16.525 8.862 1.00 44.02 -194 ALA A N 1
ATOM 1164 C CA . ALA A 1 143 ? 59.575 -16.536 9.523 1.00 47.46 -194 ALA A CA 1
ATOM 1165 C C . ALA A 1 143 ? 60.072 -17.961 9.731 1.00 48.56 -194 ALA A C 1
ATOM 1166 O O . ALA A 1 143 ? 61.267 -18.162 9.802 1.00 49.98 -194 ALA A O 1
ATOM 1168 N N . LYS A 1 144 ? 59.170 -18.934 9.827 1.00 47.45 -193 LYS A N 1
ATOM 1169 C CA . LYS A 1 144 ? 59.535 -20.358 9.873 1.00 48.81 -193 LYS A CA 1
ATOM 1170 C C . LYS A 1 144 ? 59.524 -21.077 8.505 1.00 46.63 -193 LYS A C 1
ATOM 1171 O O . LYS A 1 144 ? 59.615 -22.299 8.469 1.00 47.21 -193 LYS A O 1
ATOM 1177 N N . GLY A 1 145 ? 59.426 -20.346 7.392 1.00 44.78 -192 GLY A N 1
ATOM 1178 C CA . GLY A 1 145 ? 59.376 -20.959 6.064 1.00 43.76 -192 GLY A CA 1
ATOM 1179 C C . GLY A 1 145 ? 58.037 -21.597 5.717 1.00 41.28 -192 GLY A C 1
ATOM 1180 O O . GLY A 1 145 ? 57.961 -22.454 4.859 1.00 40.93 -192 GLY A O 1
ATOM 1181 N N . LYS A 1 146 ? 56.959 -21.147 6.365 1.00 39.37 -191 LYS A N 1
ATOM 1182 C CA . LYS A 1 146 ? 55.632 -21.683 6.153 1.00 36.95 -191 LYS A CA 1
ATOM 1183 C C . LYS A 1 146 ? 54.664 -20.544 5.793 1.00 34.77 -191 LYS A C 1
ATOM 1184 O O . LYS A 1 146 ? 55.056 -19.384 5.672 1.00 35.83 -191 LYS A O 1
ATOM 1190 N N . SER A 1 147 ? 53.406 -20.876 5.556 1.00 32.60 -190 SER A N 1
ATOM 1191 C CA . SER A 1 147 ? 52.364 -19.862 5.413 1.00 30.57 -190 SER A CA 1
ATOM 1192 C C . SER A 1 147 ? 51.165 -20.295 6.249 1.00 29.37 -190 SER A C 1
ATOM 1193 O O . SER A 1 147 ? 51.044 -21.474 6.670 1.00 29.69 -190 SER A O 1
ATOM 1196 N N . ALA A 1 148 ? 50.262 -19.352 6.461 1.00 28.19 -189 ALA A N 1
ATOM 1197 C CA . ALA A 1 148 ? 49.065 -19.602 7.287 1.00 27.18 -189 ALA A CA 1
ATOM 1198 C C . ALA A 1 148 ? 47.990 -20.367 6.537 1.00 25.92 -189 ALA A C 1
ATOM 1199 O O . ALA A 1 148 ? 47.453 -21.338 7.080 1.00 26.12 -189 ALA A O 1
ATOM 1201 N N . LEU A 1 149 ? 47.670 -19.945 5.301 1.00 25.06 -188 LEU A N 1
ATOM 1202 C CA . LEU A 1 149 ? 46.467 -20.407 4.654 1.00 24.10 -188 LEU A CA 1
ATOM 1203 C C . LEU A 1 149 ? 46.589 -20.513 3.142 1.00 23.82 -188 LEU A C 1
ATOM 1204 O O . LEU A 1 149 ? 47.029 -19.547 2.486 1.00 24.60 -188 LEU A O 1
ATOM 1209 N N . MET A 1 150 ? 46.238 -21.677 2.584 1.00 22.70 -187 MET A N 1
ATOM 1210 C CA . MET A 1 150 ? 46.063 -21.806 1.128 1.00 23.11 -187 MET A CA 1
ATOM 1211 C C . MET A 1 150 ? 44.788 -22.553 0.818 1.00 21.49 -187 MET A C 1
ATOM 1212 O O . MET A 1 150 ? 44.568 -23.646 1.367 1.00 21.35 -187 MET A O 1
ATOM 1217 N N . PHE A 1 151 ? 43.973 -21.986 -0.041 1.00 20.47 -186 PHE A N 1
ATOM 1218 C CA . PHE A 1 151 ? 42.768 -22.665 -0.544 1.00 19.64 -186 PHE A CA 1
ATOM 1219 C C . PHE A 1 151 ? 42.477 -22.252 -1.955 1.00 19.52 -186 PHE A C 1
ATOM 1220 O O . PHE A 1 151 ? 43.064 -21.293 -2.449 1.00 19.34 -186 PHE A O 1
ATOM 1228 N N . ASN A 1 152 ? 41.579 -22.984 -2.599 1.00 19.09 -185 ASN A N 1
ATOM 1229 C CA . ASN A 1 152 ? 41.256 -22.805 -3.985 1.00 20.27 -185 ASN A CA 1
ATOM 1230 C C . ASN A 1 152 ? 40.634 -21.447 -4.224 1.00 20.32 -185 ASN A C 1
ATOM 1231 O O . ASN A 1 152 ? 39.538 -21.194 -3.724 1.00 20.27 -185 ASN A O 1
ATOM 1236 N N . LEU A 1 153 ? 41.307 -20.572 -4.984 1.00 20.72 -184 LEU A N 1
ATOM 1237 C CA . LEU A 1 153 ? 40.769 -19.251 -5.298 1.00 21.63 -184 LEU A CA 1
ATOM 1238 C C . LEU A 1 153 ? 40.164 -19.160 -6.695 1.00 22.55 -184 LEU A C 1
ATOM 1239 O O . LEU A 1 153 ? 39.691 -18.077 -7.105 1.00 25.62 -184 LEU A O 1
ATOM 1244 N N . GLN A 1 154 ? 40.162 -20.258 -7.434 1.00 21.37 -183 GLN A N 1
ATOM 1245 C CA . GLN A 1 154 ? 39.634 -20.264 -8.804 1.00 22.36 -183 GLN A CA 1
ATOM 1246 C C . GLN A 1 154 ? 38.153 -20.601 -8.876 1.00 21.86 -183 GLN A C 1
ATOM 1247 O O . GLN A 1 154 ? 37.497 -20.248 -9.847 1.00 23.71 -183 GLN A O 1
ATOM 1253 N N . GLU A 1 155 ? 37.629 -21.324 -7.893 1.00 20.74 -182 GLU A N 1
ATOM 1254 C CA . GLU A 1 155 ? 36.206 -21.722 -7.902 1.00 19.92 -182 GLU A CA 1
ATOM 1255 C C . GLU A 1 155 ? 35.497 -20.951 -6.808 1.00 18.29 -182 GLU A C 1
ATOM 1256 O O . GLU A 1 155 ? 35.910 -21.042 -5.669 1.00 17.26 -182 GLU A O 1
ATOM 1262 N N . PRO A 1 156 ? 34.416 -20.232 -7.143 1.00 17.13 -181 PRO A N 1
ATOM 1263 C CA . PRO A 1 156 ? 33.781 -19.319 -6.160 1.00 16.82 -181 PRO A CA 1
ATOM 1264 C C . PRO A 1 156 ? 33.120 -19.998 -4.979 1.00 15.99 -181 PRO A C 1
ATOM 1265 O O . PRO A 1 156 ? 32.909 -19.361 -3.947 1.00 16.19 -181 PRO A O 1
ATOM 1269 N N . TYR A 1 157 ? 32.828 -21.291 -5.100 1.00 15.31 -180 TYR A N 1
ATOM 1270 C CA . TYR A 1 157 ? 32.359 -22.072 -3.964 1.00 14.81 -180 TYR A CA 1
ATOM 1271 C C . TYR A 1 157 ? 33.219 -21.862 -2.719 1.00 15.03 -180 TYR A C 1
ATOM 1272 O O . TYR A 1 157 ? 32.691 -21.816 -1.616 1.00 14.82 -180 TYR A O 1
ATOM 1281 N N . PHE A 1 158 ? 34.540 -21.769 -2.918 1.00 14.98 -179 PHE A N 1
ATOM 1282 C CA . PHE A 1 158 ? 35.494 -21.734 -1.844 1.00 15.67 -179 PHE A CA 1
ATOM 1283 C C . PHE A 1 158 ? 35.675 -20.351 -1.211 1.00 16.23 -179 PHE A C 1
ATOM 1284 O O . PHE A 1 158 ? 35.966 -20.256 -0.034 1.00 16.53 -179 PHE A O 1
ATOM 1292 N N . THR A 1 159 ? 35.510 -19.304 -2.025 1.00 16.37 -178 THR A N 1
ATOM 1293 C CA . THR A 1 159 ? 35.602 -17.917 -1.546 1.00 17.33 -178 THR A CA 1
ATOM 1294 C C . THR A 1 159 ? 34.280 -17.343 -1.053 1.00 17.47 -178 THR A C 1
ATOM 1295 O O . THR A 1 159 ? 34.253 -16.409 -0.241 1.00 18.23 -178 THR A O 1
ATOM 1299 N N . TRP A 1 160 ? 33.187 -17.922 -1.512 1.00 17.38 -177 TRP A N 1
ATOM 1300 C CA . TRP A 1 160 ? 31.847 -17.494 -1.126 1.00 17.32 -177 TRP A CA 1
ATOM 1301 C C . TRP A 1 160 ? 31.609 -17.379 0.417 1.00 17.05 -177 TRP A C 1
ATOM 1302 O O . TRP A 1 160 ? 30.966 -16.445 0.838 1.00 17.67 -177 TRP A O 1
ATOM 1313 N N . PRO A 1 161 ? 32.125 -18.309 1.237 1.00 17.01 -176 PRO A N 1
ATOM 1314 C CA . PRO A 1 161 ? 31.822 -18.157 2.678 1.00 17.30 -176 PRO A CA 1
ATOM 1315 C C . PRO A 1 161 ? 32.268 -16.823 3.290 1.00 17.94 -176 PRO A C 1
ATOM 1316 O O . PRO A 1 161 ? 31.555 -16.247 4.150 1.00 18.40 -176 PRO A O 1
ATOM 1320 N N . LEU A 1 162 ? 33.397 -16.301 2.819 1.00 17.63 -175 LEU A N 1
ATOM 1321 C CA . LEU A 1 162 ? 33.892 -15.006 3.285 1.00 18.50 -175 LEU A CA 1
ATOM 1322 C C . LEU A 1 162 ? 33.052 -13.856 2.731 1.00 19.17 -175 LEU A C 1
ATOM 1323 O O . LEU A 1 162 ? 32.766 -12.861 3.434 1.00 19.82 -175 LEU A O 1
ATOM 1328 N N . ILE A 1 163 ? 32.681 -13.960 1.440 1.00 19.56 -174 ILE A N 1
ATOM 1329 C CA . ILE A 1 163 ? 31.847 -12.936 0.805 1.00 20.04 -174 ILE A CA 1
ATOM 1330 C C . ILE A 1 163 ? 30.466 -12.850 1.460 1.00 20.42 -174 ILE A C 1
ATOM 1331 O O . ILE A 1 163 ? 29.903 -11.770 1.633 1.00 20.71 -174 ILE A O 1
ATOM 1336 N N . ALA A 1 164 ? 29.929 -13.997 1.860 1.00 19.90 -173 ALA A N 1
ATOM 1337 C CA . ALA A 1 164 ? 28.607 -14.074 2.453 1.00 20.53 -173 ALA A CA 1
ATOM 1338 C C . ALA A 1 164 ? 28.592 -13.675 3.922 1.00 21.09 -173 ALA A C 1
ATOM 1339 O O . ALA A 1 164 ? 27.560 -13.261 4.425 1.00 22.28 -173 ALA A O 1
ATOM 1341 N N . ALA A 1 165 ? 29.733 -13.798 4.606 1.00 21.66 -172 ALA A N 1
ATOM 1342 C CA . ALA A 1 165 ? 29.763 -13.614 6.082 1.00 21.94 -172 ALA A CA 1
ATOM 1343 C C . ALA A 1 165 ? 29.003 -12.344 6.513 1.00 23.79 -172 ALA A C 1
ATOM 1344 O O . ALA A 1 165 ? 28.150 -12.387 7.379 1.00 24.42 -172 ALA A O 1
ATOM 1346 N N . ASP A 1 166 ? 29.351 -11.219 5.928 1.00 24.82 -171 ASP A N 1
ATOM 1347 C CA . ASP A 1 166 ? 28.779 -9.948 6.376 1.00 26.82 -171 ASP A CA 1
ATOM 1348 C C . ASP A 1 166 ? 27.713 -9.383 5.434 1.00 26.44 -171 ASP A C 1
ATOM 1349 O O . ASP A 1 166 ? 27.317 -8.200 5.565 1.00 27.06 -171 ASP A O 1
ATOM 1354 N N . GLY A 1 167 ? 27.229 -10.184 4.478 1.00 25.79 -170 GLY A N 1
ATOM 1355 C CA . GLY A 1 167 ? 26.005 -9.791 3.778 1.00 25.85 -170 GLY A CA 1
ATOM 1356 C C . GLY A 1 167 ? 25.789 -10.307 2.371 1.00 25.05 -170 GLY A C 1
ATOM 1357 O O . GLY A 1 167 ? 24.757 -10.053 1.799 1.00 25.49 -170 GLY A O 1
ATOM 1358 N N . GLY A 1 168 ? 26.763 -10.990 1.784 1.00 23.76 -169 GLY A N 1
ATOM 1359 C CA . GLY A 1 168 ? 26.586 -11.626 0.497 1.00 23.40 -169 GLY A CA 1
ATOM 1360 C C . GLY A 1 168 ? 25.480 -12.647 0.438 1.00 23.07 -169 GLY A C 1
ATOM 1361 O O . GLY A 1 168 ? 25.341 -13.447 1.355 1.00 23.17 -169 GLY A O 1
ATOM 1362 N N . TYR A 1 169 ? 24.713 -12.639 -0.658 1.00 22.09 -168 TYR A N 1
ATOM 1363 C CA . TYR A 1 169 ? 23.758 -13.663 -0.946 1.00 21.79 -168 TYR A CA 1
ATOM 1364 C C . TYR A 1 169 ? 23.591 -13.822 -2.450 1.00 21.39 -168 TYR A C 1
ATOM 1365 O O . TYR A 1 169 ? 24.102 -12.994 -3.211 1.00 22.27 -168 TYR A O 1
ATOM 1374 N N . ALA A 1 170 ? 22.890 -14.843 -2.882 1.00 20.62 -167 ALA A N 1
ATOM 1375 C CA . ALA A 1 170 ? 22.654 -15.048 -4.319 1.00 21.40 -167 ALA A CA 1
ATOM 1376 C C . ALA A 1 170 ? 21.431 -14.235 -4.756 1.00 22.41 -167 ALA A C 1
ATOM 1377 O O . ALA A 1 170 ? 21.598 -13.210 -5.410 1.00 22.82 -167 ALA A O 1
ATOM 1379 N N . PHE A 1 171 ? 20.233 -14.679 -4.359 1.00 23.64 -166 PHE A N 1
ATOM 1380 C CA . PHE A 1 171 ? 18.995 -13.986 -4.735 1.00 26.10 -166 PHE A CA 1
ATOM 1381 C C . PHE A 1 171 ? 18.082 -13.804 -3.520 1.00 28.62 -166 PHE A C 1
ATOM 1382 O O . PHE A 1 171 ? 17.984 -14.687 -2.733 1.00 28.08 -166 PHE A O 1
ATOM 1390 N N . LYS A 1 172 ? 17.457 -12.647 -3.410 1.00 32.74 -165 LYS A N 1
ATOM 1391 C CA . LYS A 1 172 ? 16.468 -12.317 -2.348 1.00 37.77 -165 LYS A CA 1
ATOM 1392 C C . LYS A 1 172 ? 15.288 -13.291 -2.444 1.00 40.20 -165 LYS A C 1
ATOM 1393 O O . LYS A 1 172 ? 14.828 -13.572 -3.554 1.00 37.52 -165 LYS A O 1
ATOM 1399 N N . TYR A 1 173 ? 14.836 -13.825 -1.293 1.00 41.27 -164 TYR A N 1
ATOM 1400 C CA . TYR A 1 173 ? 13.627 -14.679 -1.209 1.00 43.30 -164 TYR A CA 1
ATOM 1401 C C . TYR A 1 173 ? 12.574 -13.904 -0.415 1.00 47.35 -164 TYR A C 1
ATOM 1402 O O . TYR A 1 173 ? 12.867 -13.411 0.650 1.00 46.05 -164 TYR A O 1
ATOM 1411 N N . GLU A 1 174 ? 11.359 -13.800 -0.950 1.00 51.20 -163 GLU A N 1
ATOM 1412 C CA . GLU A 1 174 ? 10.343 -12.880 -0.440 1.00 57.33 -163 GLU A CA 1
ATOM 1413 C C . GLU A 1 174 ? 8.990 -13.248 -1.033 1.00 58.01 -163 GLU A C 1
ATOM 1414 O O . GLU A 1 174 ? 8.889 -13.457 -2.247 1.00 56.28 -163 GLU A O 1
ATOM 1420 N N . ASN A 1 175 ? 7.955 -13.323 -0.193 1.00 61.36 -162 ASN A N 1
ATOM 1421 C CA . ASN A 1 175 ? 6.588 -13.668 -0.642 1.00 62.64 -162 ASN A CA 1
ATOM 1422 C C . ASN A 1 175 ? 6.561 -15.027 -1.346 1.00 58.80 -162 ASN A C 1
ATOM 1423 O O . ASN A 1 175 ? 5.939 -15.185 -2.396 1.00 60.94 -162 ASN A O 1
ATOM 1428 N N . GLY A 1 176 ? 7.273 -15.989 -0.767 1.00 55.45 -161 GLY A N 1
ATOM 1429 C CA . GLY A 1 176 ? 7.321 -17.351 -1.279 1.00 54.58 -161 GLY A CA 1
ATOM 1430 C C . GLY A 1 176 ? 8.150 -17.614 -2.536 1.00 52.17 -161 GLY A C 1
ATOM 1431 O O . GLY A 1 176 ? 8.156 -18.745 -3.025 1.00 52.49 -161 GLY A O 1
ATOM 1432 N N . LYS A 1 177 ? 8.851 -16.606 -3.057 1.00 49.64 -160 LYS A N 1
ATOM 1433 C CA . LYS A 1 177 ? 9.582 -16.753 -4.338 1.00 46.59 -160 LYS A CA 1
ATOM 1434 C C . LYS A 1 177 ? 10.876 -15.963 -4.380 1.00 41.44 -160 LYS A C 1
ATOM 1435 O O . LYS A 1 177 ? 11.006 -14.951 -3.702 1.00 38.68 -160 LYS A O 1
ATOM 1441 N N . TYR A 1 178 ? 11.836 -16.423 -5.201 1.00 37.14 -159 TYR A N 1
ATOM 1442 C CA . TYR A 1 178 ? 13.068 -15.672 -5.404 1.00 34.35 -159 TYR A CA 1
ATOM 1443 C C . TYR A 1 178 ? 12.842 -14.499 -6.332 1.00 34.25 -159 TYR A C 1
ATOM 1444 O O . TYR A 1 178 ? 12.045 -14.573 -7.273 1.00 34.57 -159 TYR A O 1
ATOM 1453 N N . ASP A 1 179 ? 13.522 -13.400 -6.051 1.00 34.13 -158 ASP A N 1
ATOM 1454 C CA . ASP A 1 179 ? 13.534 -12.241 -6.910 1.00 34.84 -158 ASP A CA 1
ATOM 1455 C C . ASP A 1 179 ? 14.886 -12.228 -7.562 1.00 33.99 -158 ASP A C 1
ATOM 1456 O O . ASP A 1 179 ? 15.889 -12.092 -6.895 1.00 34.16 -158 ASP A O 1
ATOM 1461 N N . ILE A 1 180 ? 14.916 -12.379 -8.876 1.00 34.16 -157 ILE A N 1
ATOM 1462 C CA . ILE A 1 180 ? 16.180 -12.534 -9.547 1.00 34.52 -157 ILE A CA 1
ATOM 1463 C C . ILE A 1 180 ? 16.693 -11.246 -10.160 1.00 34.20 -157 ILE A C 1
ATOM 1464 O O . ILE A 1 180 ? 17.693 -11.276 -10.820 1.00 32.48 -157 ILE A O 1
ATOM 1469 N N . LYS A 1 181 ? 16.070 -10.111 -9.858 1.00 35.41 -156 LYS A N 1
ATOM 1470 C CA . LYS A 1 181 ? 16.470 -8.830 -10.462 1.00 37.61 -156 LYS A CA 1
ATOM 1471 C C . LYS A 1 181 ? 17.887 -8.382 -10.084 1.00 35.51 -156 LYS A C 1
ATOM 1472 O O . LYS A 1 181 ? 18.556 -7.732 -10.865 1.00 32.49 -156 LYS A O 1
ATOM 1478 N N . ASP A 1 182 ? 18.335 -8.745 -8.872 1.00 34.09 -155 ASP A N 1
ATOM 1479 C CA . ASP A 1 182 ? 19.702 -8.481 -8.390 1.00 33.88 -155 ASP A CA 1
ATOM 1480 C C . ASP A 1 182 ? 20.379 -9.737 -7.860 1.00 31.54 -155 ASP A C 1
ATOM 1481 O O . ASP A 1 182 ? 19.743 -10.555 -7.205 1.00 31.43 -155 ASP A O 1
ATOM 1486 N N . VAL A 1 183 ? 21.677 -9.872 -8.123 1.00 28.95 -154 VAL A N 1
ATOM 1487 C CA . VAL A 1 183 ? 22.522 -10.773 -7.366 1.00 27.59 -154 VAL A CA 1
ATOM 1488 C C . VAL A 1 183 ? 22.964 -10.036 -6.085 1.00 26.54 -154 VAL A C 1
ATOM 1489 O O . VAL A 1 183 ? 23.389 -8.887 -6.151 1.00 27.36 -154 VAL A O 1
ATOM 1493 N N . GLY A 1 184 ? 22.939 -10.716 -4.936 1.00 25.88 -153 GLY A N 1
ATOM 1494 C CA . GLY A 1 184 ? 23.237 -10.073 -3.640 1.00 25.71 -153 GLY A CA 1
ATOM 1495 C C . GLY A 1 184 ? 24.696 -9.870 -3.317 1.00 25.87 -153 GLY A C 1
ATOM 1496 O O . GLY A 1 184 ? 25.147 -10.183 -2.208 1.00 26.80 -153 GLY A O 1
ATOM 1497 N N . VAL A 1 185 ? 25.442 -9.330 -4.260 1.00 25.83 -152 VAL A N 1
ATOM 1498 C CA . VAL A 1 185 ? 26.788 -8.859 -4.012 1.00 26.76 -152 VAL A CA 1
ATOM 1499 C C . VAL A 1 185 ? 26.855 -7.310 -4.037 1.00 29.02 -152 VAL A C 1
ATOM 1500 O O . VAL A 1 185 ? 27.930 -6.745 -3.842 1.00 29.12 -152 VAL A O 1
ATOM 1504 N N . ASP A 1 186 ? 25.706 -6.650 -4.206 1.00 29.72 -151 ASP A N 1
ATOM 1505 C CA . ASP A 1 186 ? 25.631 -5.162 -4.275 1.00 32.05 -151 ASP A CA 1
ATOM 1506 C C . ASP A 1 186 ? 25.402 -4.520 -2.901 1.00 32.48 -151 ASP A C 1
ATOM 1507 O O . ASP A 1 186 ? 24.554 -3.631 -2.724 1.00 33.87 -151 ASP A O 1
ATOM 1512 N N . ASN A 1 187 ? 26.115 -5.019 -1.907 1.00 30.30 -150 ASN A N 1
ATOM 1513 C CA . ASN A 1 187 ? 25.956 -4.536 -0.555 1.00 31.12 -150 ASN A CA 1
ATOM 1514 C C . ASN A 1 187 ? 27.346 -4.405 0.036 1.00 30.54 -150 ASN A C 1
ATOM 1515 O O . ASN A 1 187 ? 28.322 -4.992 -0.502 1.00 29.42 -150 ASN A O 1
ATOM 1520 N N . ALA A 1 188 ? 27.435 -3.627 1.112 1.00 30.47 -149 ALA A N 1
ATOM 1521 C CA . ALA A 1 188 ? 28.694 -3.335 1.734 1.00 30.31 -149 ALA A CA 1
ATOM 1522 C C . ALA A 1 188 ? 29.391 -4.593 2.248 1.00 29.30 -149 ALA A C 1
ATOM 1523 O O . ALA A 1 188 ? 30.611 -4.659 2.237 1.00 29.33 -149 ALA A O 1
ATOM 1525 N N . GLY A 1 189 ? 28.602 -5.560 2.728 1.00 28.46 -148 GLY A N 1
ATOM 1526 C CA . GLY A 1 189 ? 29.109 -6.796 3.319 1.00 27.28 -148 GLY A CA 1
ATOM 1527 C C . GLY A 1 189 ? 29.845 -7.690 2.335 1.00 25.76 -148 GLY A C 1
ATOM 1528 O O . GLY A 1 189 ? 30.945 -8.155 2.637 1.00 25.77 -148 GLY A O 1
ATOM 1529 N N . ALA A 1 190 ? 29.248 -7.930 1.172 1.00 25.94 -147 ALA A N 1
ATOM 1530 C CA . ALA A 1 190 ? 29.880 -8.648 0.100 1.00 25.61 -147 ALA A CA 1
ATOM 1531 C C . ALA A 1 190 ? 31.164 -7.956 -0.328 1.00 26.12 -147 ALA A C 1
ATOM 1532 O O . ALA A 1 190 ? 32.232 -8.593 -0.517 1.00 24.85 -147 ALA A O 1
ATOM 1534 N N . LYS A 1 191 ? 31.076 -6.635 -0.469 1.00 27.35 -146 LYS A N 1
ATOM 1535 C CA . LYS A 1 191 ? 32.257 -5.862 -0.818 1.00 28.16 -146 LYS A CA 1
ATOM 1536 C C . LYS A 1 191 ? 33.354 -5.976 0.231 1.00 26.67 -146 LYS A C 1
ATOM 1537 O O . LYS A 1 191 ? 34.518 -6.187 -0.107 1.00 26.33 -146 LYS A O 1
ATOM 1543 N N . ALA A 1 192 ? 32.990 -5.899 1.511 1.00 26.06 -145 ALA A N 1
ATOM 1544 C CA . ALA A 1 192 ? 33.988 -5.986 2.550 1.00 25.47 -145 ALA A CA 1
ATOM 1545 C C . ALA A 1 192 ? 34.685 -7.350 2.529 1.00 23.76 -145 ALA A C 1
ATOM 1546 O O . ALA A 1 192 ? 35.890 -7.446 2.705 1.00 23.68 -145 ALA A O 1
ATOM 1548 N N . GLY A 1 193 ? 33.908 -8.411 2.356 1.00 22.25 -144 GLY A N 1
ATOM 1549 C CA . GLY A 1 193 ? 34.474 -9.758 2.318 1.00 21.03 -144 GLY A CA 1
ATOM 1550 C C . GLY A 1 193 ? 35.434 -9.955 1.150 1.00 20.90 -144 GLY A C 1
ATOM 1551 O O . GLY A 1 193 ? 36.530 -10.483 1.317 1.00 20.20 -144 GLY A O 1
ATOM 1552 N N . LEU A 1 194 ? 35.043 -9.507 -0.035 1.00 20.93 -143 LEU A N 1
ATOM 1553 C CA . LEU A 1 194 ? 35.905 -9.694 -1.204 1.00 21.87 -143 LEU A CA 1
ATOM 1554 C C . LEU A 1 194 ? 37.150 -8.827 -1.061 1.00 22.86 -143 LEU A C 1
ATOM 1555 O O . LEU A 1 194 ? 38.261 -9.247 -1.388 1.00 22.07 -143 LEU A O 1
ATOM 1560 N N . THR A 1 195 ? 36.961 -7.649 -0.490 1.00 24.26 -142 THR A N 1
ATOM 1561 C CA . THR A 1 195 ? 38.083 -6.727 -0.262 1.00 25.03 -142 THR A CA 1
ATOM 1562 C C . THR A 1 195 ? 39.104 -7.368 0.694 1.00 25.12 -142 THR A C 1
ATOM 1563 O O . THR A 1 195 ? 40.316 -7.290 0.447 1.00 25.56 -142 THR A O 1
ATOM 1567 N N . PHE A 1 196 ? 38.631 -8.082 1.721 1.00 24.32 -141 PHE A N 1
ATOM 1568 C CA . PHE A 1 196 ? 39.518 -8.767 2.641 1.00 24.16 -141 PHE A CA 1
ATOM 1569 C C . PHE A 1 196 ? 40.343 -9.816 1.913 1.00 23.85 -141 PHE A C 1
ATOM 1570 O O . PHE A 1 196 ? 41.529 -9.954 2.158 1.00 23.53 -141 PHE A O 1
ATOM 1578 N N . LEU A 1 197 ? 39.706 -10.553 1.010 1.00 23.57 -140 LEU A N 1
ATOM 1579 C CA . LEU A 1 197 ? 40.413 -11.570 0.225 1.00 23.50 -140 LEU A CA 1
ATOM 1580 C C . LEU A 1 197 ? 41.506 -10.939 -0.646 1.00 23.96 -140 LEU A C 1
ATOM 1581 O O . LEU A 1 197 ? 42.625 -11.438 -0.757 1.00 23.01 -140 LEU A O 1
ATOM 1586 N N . VAL A 1 198 ? 41.140 -9.876 -1.316 1.00 24.30 -139 VAL A N 1
ATOM 1587 C CA . VAL A 1 198 ? 42.046 -9.184 -2.218 1.00 25.68 -139 VAL A CA 1
ATOM 1588 C C . VAL A 1 198 ? 43.234 -8.621 -1.442 1.00 25.91 -139 VAL A C 1
ATOM 1589 O O . VAL A 1 198 ? 44.386 -8.683 -1.908 1.00 26.50 -139 VAL A O 1
ATOM 1593 N N . ASP A 1 199 ? 42.952 -8.087 -0.251 1.00 26.14 -138 ASP A N 1
ATOM 1594 C CA . ASP A 1 199 ? 43.996 -7.572 0.609 1.00 27.78 -138 ASP A CA 1
ATOM 1595 C C . ASP A 1 199 ? 44.962 -8.663 1.077 1.00 27.12 -138 ASP A C 1
ATOM 1596 O O . ASP A 1 199 ? 46.165 -8.439 1.123 1.00 27.41 -138 ASP A O 1
ATOM 1601 N N . LEU A 1 200 ? 44.458 -9.851 1.391 1.00 25.58 -137 LEU A N 1
ATOM 1602 C CA . LEU A 1 200 ? 45.344 -10.965 1.730 1.00 25.50 -137 LEU A CA 1
ATOM 1603 C C . LEU A 1 200 ? 46.334 -11.209 0.599 1.00 26.16 -137 LEU A C 1
ATOM 1604 O O . LEU A 1 200 ? 47.507 -11.496 0.877 1.00 27.31 -137 LEU A O 1
ATOM 1609 N N . ILE A 1 201 ? 45.849 -11.087 -0.642 1.00 26.42 -136 ILE A N 1
ATOM 1610 C CA . ILE A 1 201 ? 46.673 -11.311 -1.822 1.00 27.58 -136 ILE A CA 1
ATOM 1611 C C . ILE A 1 201 ? 47.657 -10.152 -2.042 1.00 29.33 -136 ILE A C 1
ATOM 1612 O O . ILE A 1 201 ? 48.838 -10.375 -2.182 1.00 30.36 -136 ILE A O 1
ATOM 1617 N N . LYS A 1 202 ? 47.163 -8.928 -2.023 1.00 29.96 -135 LYS A N 1
ATOM 1618 C CA . LYS A 1 202 ? 48.046 -7.737 -2.086 1.00 32.29 -135 LYS A CA 1
ATOM 1619 C C . LYS A 1 202 ? 49.145 -7.758 -1.021 1.00 32.23 -135 LYS A C 1
ATOM 1620 O O . LYS A 1 202 ? 50.298 -7.404 -1.298 1.00 32.04 -135 LYS A O 1
ATOM 1626 N N . ASN A 1 203 ? 48.816 -8.203 0.176 1.00 30.89 -134 ASN A N 1
ATOM 1627 C CA . ASN A 1 203 ? 49.798 -8.301 1.265 1.00 31.90 -134 ASN A CA 1
ATOM 1628 C C . ASN A 1 203 ? 50.639 -9.581 1.271 1.00 32.19 -134 ASN A C 1
ATOM 1629 O O . ASN A 1 203 ? 51.388 -9.823 2.228 1.00 32.74 -134 ASN A O 1
ATOM 1634 N N . LYS A 1 204 ? 50.554 -10.362 0.187 1.00 32.59 -133 LYS A N 1
ATOM 1635 C CA . LYS A 1 204 ? 51.347 -11.584 -0.036 1.00 34.20 -133 LYS A CA 1
ATOM 1636 C C . LYS A 1 204 ? 51.085 -12.692 0.959 1.00 32.66 -133 LYS A C 1
ATOM 1637 O O . LYS A 1 204 ? 51.957 -13.547 1.184 1.00 33.20 -133 LYS A O 1
ATOM 1643 N N . HIS A 1 205 ? 49.894 -12.717 1.552 1.00 30.34 -132 HIS A N 1
ATOM 1644 C CA . HIS A 1 205 ? 49.542 -13.830 2.440 1.00 29.50 -132 HIS A CA 1
ATOM 1645 C C . HIS A 1 205 ? 48.907 -14.971 1.634 1.00 28.69 -132 HIS A C 1
ATOM 1646 O O . HIS A 1 205 ? 48.869 -16.104 2.103 1.00 29.18 -132 HIS A O 1
ATOM 1653 N N . MET A 1 206 ? 48.406 -14.675 0.438 1.00 28.24 -131 MET A N 1
ATOM 1654 C CA . MET A 1 206 ? 47.953 -15.692 -0.504 1.00 27.04 -131 MET A CA 1
ATOM 1655 C C . MET A 1 206 ? 48.341 -15.276 -1.932 1.00 28.40 -131 MET A C 1
ATOM 1656 O O . MET A 1 206 ? 48.708 -14.103 -2.176 1.00 27.94 -131 MET A O 1
ATOM 1661 N N . ASN A 1 207 ? 48.231 -16.221 -2.864 1.00 28.05 -130 ASN A N 1
ATOM 1662 C CA . ASN A 1 207 ? 48.578 -15.998 -4.293 1.00 29.63 -130 ASN A CA 1
ATOM 1663 C C . ASN A 1 207 ? 47.279 -16.190 -5.107 1.00 27.90 -130 ASN A C 1
ATOM 1664 O O . ASN A 1 207 ? 46.607 -17.216 -4.985 1.00 25.61 -130 ASN A O 1
ATOM 1669 N N . ALA A 1 208 ? 46.941 -15.195 -5.935 1.00 27.59 -129 ALA A N 1
ATOM 1670 C CA . ALA A 1 208 ? 45.719 -15.237 -6.758 1.00 27.39 -129 ALA A CA 1
ATOM 1671 C C . ALA A 1 208 ? 45.580 -16.494 -7.641 1.00 26.89 -129 ALA A C 1
ATOM 1672 O O . ALA A 1 208 ? 44.463 -16.904 -7.992 1.00 25.76 -129 ALA A O 1
ATOM 1674 N N . ASP A 1 209 ? 46.715 -17.080 -8.026 1.00 27.36 -128 ASP A N 1
ATOM 1675 C CA . ASP A 1 209 ? 46.708 -18.263 -8.887 1.00 28.48 -128 ASP A CA 1
ATOM 1676 C C . ASP A 1 209 ? 46.437 -19.576 -8.200 1.00 26.06 -128 ASP A C 1
ATOM 1677 O O . ASP A 1 209 ? 46.289 -20.590 -8.865 1.00 25.20 -128 ASP A O 1
ATOM 1682 N N . THR A 1 210 ? 46.407 -19.597 -6.873 1.00 25.41 -127 THR A N 1
ATOM 1683 C CA . THR A 1 210 ? 46.235 -20.844 -6.136 1.00 23.67 -127 THR A CA 1
ATOM 1684 C C . THR A 1 210 ? 44.898 -21.516 -6.536 1.00 22.83 -127 THR A C 1
ATOM 1685 O O . THR A 1 210 ? 43.816 -20.872 -6.558 1.00 21.56 -127 THR A O 1
ATOM 1689 N N . ASP A 1 211 ? 44.992 -22.801 -6.840 1.00 22.71 -126 ASP A N 1
ATOM 1690 C CA . ASP A 1 211 ? 43.819 -23.612 -7.188 1.00 22.84 -126 ASP A CA 1
ATOM 1691 C C . ASP A 1 211 ? 43.694 -24.850 -6.280 1.00 22.87 -126 ASP A C 1
ATOM 1692 O O . ASP A 1 211 ? 44.377 -24.982 -5.295 1.00 22.78 -126 ASP A O 1
ATOM 1697 N N . TYR A 1 212 ? 42.785 -25.748 -6.605 1.00 23.12 -125 TYR A N 1
ATOM 1698 C CA . TYR A 1 212 ? 42.507 -26.883 -5.726 1.00 22.31 -125 TYR A CA 1
ATOM 1699 C C . TYR A 1 212 ? 43.803 -27.720 -5.569 1.00 22.89 -125 TYR A C 1
ATOM 1700 O O . TYR A 1 212 ? 44.227 -27.997 -4.447 1.00 21.67 -125 TYR A O 1
ATOM 1709 N N . SER A 1 213 ? 44.454 -28.068 -6.685 1.00 23.67 -124 SER A N 1
ATOM 1710 C CA . SER A 1 213 ? 45.656 -28.902 -6.630 1.00 25.16 -124 SER A CA 1
ATOM 1711 C C . SER A 1 213 ? 46.794 -28.291 -5.849 1.00 25.17 -124 SER A C 1
ATOM 1712 O O . SER A 1 213 ? 47.471 -28.982 -5.087 1.00 25.45 -124 SER A O 1
ATOM 1715 N N . ILE A 1 214 ? 47.036 -27.003 -6.092 1.00 24.70 -123 ILE A N 1
ATOM 1716 C CA . ILE A 1 214 ? 48.172 -26.305 -5.459 1.00 25.70 -123 ILE A CA 1
ATOM 1717 C C . ILE A 1 214 ? 47.950 -26.234 -3.934 1.00 24.33 -123 ILE A C 1
ATOM 1718 O O . ILE A 1 214 ? 48.863 -26.540 -3.170 1.00 23.97 -123 ILE A O 1
ATOM 1723 N N . ALA A 1 215 ? 46.748 -25.850 -3.539 1.00 22.89 -122 ALA A N 1
ATOM 1724 C CA . ALA A 1 215 ? 46.386 -25.756 -2.110 1.00 22.89 -122 ALA A CA 1
ATOM 1725 C C . ALA A 1 215 ? 46.446 -27.085 -1.414 1.00 22.60 -122 ALA A C 1
ATOM 1726 O O . ALA A 1 215 ? 46.989 -27.177 -0.329 1.00 22.60 -122 ALA A O 1
ATOM 1728 N N . GLU A 1 216 ? 45.894 -28.103 -2.056 1.00 23.19 -121 GLU A N 1
ATOM 1729 C CA . GLU A 1 216 ? 45.920 -29.456 -1.511 1.00 24.32 -121 GLU A CA 1
ATOM 1730 C C . GLU A 1 216 ? 47.348 -29.945 -1.301 1.00 25.82 -121 GLU A C 1
ATOM 1731 O O . GLU A 1 216 ? 47.669 -30.461 -0.216 1.00 25.14 -121 GLU A O 1
ATOM 1737 N N . ALA A 1 217 ? 48.228 -29.777 -2.314 1.00 26.06 -120 ALA A N 1
ATOM 1738 C CA . ALA A 1 217 ? 49.603 -30.241 -2.207 1.00 27.31 -120 ALA A CA 1
ATOM 1739 C C . ALA A 1 217 ? 50.327 -29.511 -1.079 1.00 27.58 -120 ALA A C 1
ATOM 1740 O O . ALA A 1 217 ? 51.039 -30.152 -0.292 1.00 28.14 -120 ALA A O 1
ATOM 1742 N N . ALA A 1 218 ? 50.110 -28.200 -0.980 1.00 27.00 -119 ALA A N 1
ATOM 1743 C CA . ALA A 1 218 ? 50.808 -27.409 0.038 1.00 28.05 -119 ALA A CA 1
ATOM 1744 C C . ALA A 1 218 ? 50.374 -27.833 1.442 1.00 27.12 -119 ALA A C 1
ATOM 1745 O O . ALA A 1 218 ? 51.242 -28.020 2.329 1.00 28.61 -119 ALA A O 1
ATOM 1747 N N . PHE A 1 219 ? 49.064 -28.011 1.653 1.00 25.56 -118 PHE A N 1
ATOM 1748 C CA . PHE A 1 219 ? 48.607 -28.464 2.972 1.00 25.53 -118 PHE A CA 1
ATOM 1749 C C . PHE A 1 219 ? 49.110 -29.875 3.294 1.00 26.36 -118 PHE A C 1
ATOM 1750 O O . PHE A 1 219 ? 49.638 -30.121 4.412 1.00 26.10 -118 PHE A O 1
ATOM 1758 N N . ASN A 1 220 ? 48.996 -30.778 2.316 1.00 27.13 -117 ASN A N 1
ATOM 1759 C CA . ASN A 1 220 ? 49.312 -32.195 2.547 1.00 28.38 -117 ASN A CA 1
ATOM 1760 C C . ASN A 1 220 ? 50.816 -32.445 2.659 1.00 29.95 -117 ASN A C 1
ATOM 1761 O O . ASN A 1 220 ? 51.225 -33.481 3.160 1.00 31.26 -117 ASN A O 1
ATOM 176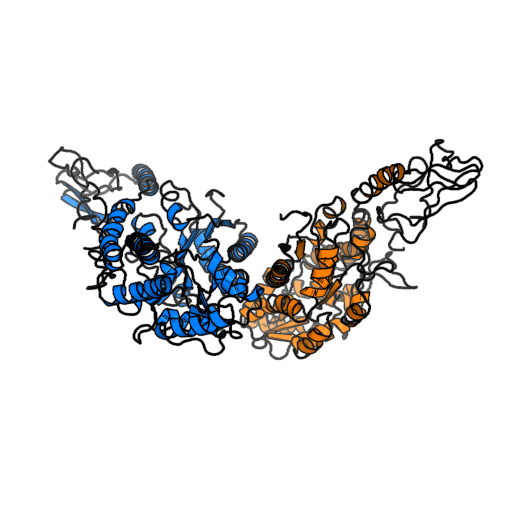6 N N . LYS A 1 221 ? 51.646 -31.505 2.221 1.00 31.05 -116 LYS A N 1
ATOM 1767 C CA . LYS A 1 221 ? 53.091 -31.574 2.451 1.00 33.42 -116 LYS A CA 1
ATOM 1768 C C . LYS A 1 221 ? 53.567 -30.791 3.693 1.00 33.10 -116 LYS A C 1
ATOM 1769 O O . LYS A 1 221 ? 54.770 -30.753 3.966 1.00 34.25 -116 LYS A O 1
ATOM 1775 N N . GLY A 1 222 ? 52.654 -30.168 4.431 1.00 30.76 -115 GLY A N 1
ATOM 1776 C CA . GLY A 1 222 ? 53.005 -29.436 5.633 1.00 31.07 -115 GLY A CA 1
ATOM 1777 C C . GLY A 1 222 ? 53.612 -28.062 5.433 1.00 31.61 -115 GLY A C 1
ATOM 1778 O O . GLY A 1 222 ? 54.324 -27.572 6.320 1.00 31.33 -115 GLY A O 1
ATOM 1779 N N . GLU A 1 223 ? 53.318 -27.428 4.296 1.00 31.09 -114 GLU A N 1
ATOM 1780 C CA . GLU A 1 223 ? 53.899 -26.122 3.957 1.00 32.19 -114 GLU A CA 1
ATOM 1781 C C . GLU A 1 223 ? 53.019 -24.969 4.419 1.00 30.18 -114 GLU A C 1
ATOM 1782 O O . GLU A 1 223 ? 53.495 -23.864 4.614 1.00 30.50 -114 GLU A O 1
ATOM 1788 N N . THR A 1 224 ? 51.723 -25.206 4.510 1.00 27.97 -113 THR A N 1
ATOM 1789 C CA . THR A 1 224 ? 50.775 -24.186 4.924 1.00 26.63 -113 THR A CA 1
ATOM 1790 C C . THR A 1 224 ? 49.996 -24.775 6.106 1.00 25.86 -113 THR A C 1
ATOM 1791 O O . THR A 1 224 ? 49.706 -25.991 6.165 1.00 25.54 -113 THR A O 1
ATOM 1795 N N . ALA A 1 225 ? 49.644 -23.904 7.036 1.00 25.71 -112 ALA A N 1
ATOM 1796 C CA . ALA A 1 225 ? 49.015 -24.326 8.290 1.00 25.32 -112 ALA A CA 1
ATOM 1797 C C . ALA A 1 225 ? 47.528 -24.625 8.166 1.00 23.81 -112 ALA A C 1
ATOM 1798 O O . ALA A 1 225 ? 46.991 -25.342 9.018 1.00 23.28 -112 ALA A O 1
ATOM 1800 N N . MET A 1 226 ? 46.868 -24.060 7.158 1.00 23.05 -111 MET A N 1
ATOM 1801 C CA . MET A 1 226 ? 45.415 -24.188 7.011 1.00 22.51 -111 MET A CA 1
ATOM 1802 C C . MET A 1 226 ? 45.012 -24.277 5.553 1.00 21.34 -111 MET A C 1
ATOM 1803 O O . MET A 1 226 ? 45.699 -23.716 4.685 1.00 21.43 -111 MET A O 1
ATOM 1808 N N . THR A 1 227 ? 43.872 -24.911 5.330 1.00 19.33 -110 THR A N 1
ATOM 1809 C CA . THR A 1 227 ? 43.191 -24.900 4.063 1.00 18.77 -110 THR A CA 1
ATOM 1810 C C . THR A 1 227 ? 41.683 -24.910 4.328 1.00 17.85 -110 THR A C 1
ATOM 1811 O O . THR A 1 227 ? 41.233 -25.033 5.489 1.00 17.68 -110 THR A O 1
ATOM 1815 N N . ILE A 1 228 ? 40.913 -24.705 3.284 1.00 16.66 -109 ILE A N 1
ATOM 1816 C CA . ILE A 1 228 ? 39.474 -24.716 3.329 1.00 16.49 -109 ILE A CA 1
ATOM 1817 C C . ILE A 1 228 ? 39.038 -25.742 2.286 1.00 16.26 -109 ILE A C 1
ATOM 1818 O O . ILE A 1 228 ? 39.381 -25.628 1.105 1.00 16.53 -109 ILE A O 1
ATOM 1823 N N . ASN A 1 229 ? 38.280 -26.745 2.716 1.00 16.12 -108 ASN A N 1
ATOM 1824 C CA . ASN A 1 229 ? 37.873 -27.780 1.809 1.00 15.87 -108 ASN A CA 1
ATOM 1825 C C . ASN A 1 229 ? 36.727 -28.574 2.380 1.00 16.02 -108 ASN A C 1
ATOM 1826 O O . ASN A 1 229 ? 36.329 -28.381 3.545 1.00 16.62 -108 ASN A O 1
ATOM 1831 N N . GLY A 1 230 ? 36.166 -29.454 1.553 1.00 15.64 -107 GLY A N 1
ATOM 1832 C CA . GLY A 1 230 ? 35.057 -30.264 1.994 1.00 15.59 -107 GLY A CA 1
ATOM 1833 C C . GLY A 1 230 ? 35.557 -31.688 2.320 1.00 16.37 -107 GLY A C 1
ATOM 1834 O O . GLY A 1 230 ? 36.731 -32.024 2.173 1.00 16.79 -107 GLY A O 1
ATOM 1835 N N . PRO A 1 231 ? 34.637 -32.549 2.785 1.00 17.54 -106 PRO A N 1
ATOM 1836 C CA . PRO A 1 231 ? 35.016 -33.862 3.339 1.00 18.99 -106 PRO A CA 1
ATOM 1837 C C . PRO A 1 231 ? 35.647 -34.829 2.326 1.00 19.67 -106 PRO A C 1
ATOM 1838 O O . PRO A 1 231 ? 36.460 -35.719 2.702 1.00 20.43 -106 PRO A O 1
ATOM 1842 N N . TRP A 1 232 ? 35.330 -34.637 1.056 1.00 19.58 -105 TRP A N 1
ATOM 1843 C CA . TRP A 1 232 ? 35.931 -35.415 -0.006 1.00 20.71 -105 TRP A CA 1
ATOM 1844 C C . TRP A 1 232 ? 37.457 -35.323 -0.021 1.00 21.39 -105 TRP A C 1
ATOM 1845 O O . TRP A 1 232 ? 38.135 -36.232 -0.491 1.00 22.56 -105 TRP A O 1
ATOM 1856 N N . ALA A 1 233 ? 38.005 -34.221 0.532 1.00 19.90 -104 ALA A N 1
ATOM 1857 C CA . ALA A 1 233 ? 39.435 -33.997 0.600 1.00 20.23 -104 ALA A CA 1
ATOM 1858 C C . ALA A 1 233 ? 40.117 -34.775 1.713 1.00 20.25 -104 ALA A C 1
ATOM 1859 O O . ALA A 1 233 ? 41.363 -34.870 1.755 1.00 21.38 -104 ALA A O 1
ATOM 1861 N N . TRP A 1 234 ? 39.344 -35.251 2.683 1.00 20.45 -103 TRP A N 1
ATOM 1862 C CA . TRP A 1 234 ? 39.964 -35.808 3.870 1.00 21.62 -103 TRP A CA 1
ATOM 1863 C C . TRP A 1 234 ? 40.822 -37.019 3.594 1.00 23.39 -103 TRP A C 1
ATOM 1864 O O . TRP A 1 234 ? 41.831 -37.196 4.280 1.00 24.70 -103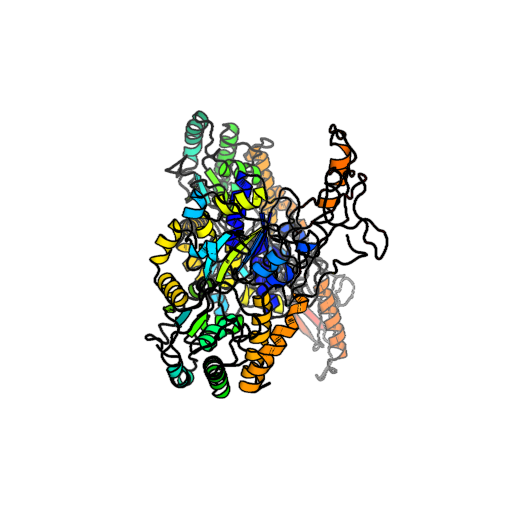 TRP A O 1
ATOM 1875 N N . SER A 1 235 ? 40.435 -37.846 2.609 1.00 24.85 -102 SER A N 1
ATOM 1876 C CA . SER A 1 235 ? 41.230 -39.108 2.319 1.00 27.03 -102 SER A CA 1
ATOM 1877 C C . SER A 1 235 ? 42.686 -38.805 2.013 1.00 27.34 -102 SER A C 1
ATOM 1878 O O . SER A 1 235 ? 43.598 -39.465 2.527 1.00 26.34 -102 SER A O 1
ATOM 1881 N N . ASN A 1 236 ? 42.910 -37.825 1.131 1.00 26.14 -101 ASN A N 1
ATOM 1882 C CA . ASN A 1 236 ? 44.270 -37.481 0.789 1.00 27.77 -101 ASN A CA 1
ATOM 1883 C C . ASN A 1 236 ? 45.061 -36.916 1.973 1.00 26.58 -101 ASN A C 1
ATOM 1884 O O . ASN A 1 236 ? 46.260 -37.123 2.088 1.00 26.95 -101 ASN A O 1
ATOM 1889 N N . ILE A 1 237 ? 44.381 -36.175 2.847 1.00 25.00 -100 ILE A N 1
ATOM 1890 C CA . ILE A 1 237 ? 45.051 -35.658 4.045 1.00 26.20 -100 ILE A CA 1
ATOM 1891 C C . ILE A 1 237 ? 45.406 -36.814 4.996 1.00 27.04 -100 ILE A C 1
ATOM 1892 O O . ILE A 1 237 ? 46.503 -36.819 5.628 1.00 27.56 -100 ILE A O 1
ATOM 1897 N N . ASP A 1 238 ? 44.516 -37.784 5.106 1.00 27.33 -99 ASP A N 1
ATOM 1898 C CA . ASP A 1 238 ? 44.853 -38.990 5.898 1.00 29.85 -99 ASP A CA 1
ATOM 1899 C C . ASP A 1 238 ? 46.140 -39.672 5.393 1.00 30.31 -99 ASP A C 1
ATOM 1900 O O . ASP A 1 238 ? 47.015 -40.072 6.181 1.00 31.60 -99 ASP A O 1
ATOM 1905 N N . THR A 1 239 ? 46.252 -39.796 4.079 1.00 29.95 -98 THR A N 1
ATOM 1906 C CA . THR A 1 239 ? 47.432 -40.430 3.451 1.00 32.17 -98 THR A CA 1
ATOM 1907 C C . THR A 1 239 ? 48.727 -39.690 3.772 1.00 32.71 -98 THR A C 1
ATOM 1908 O O . THR A 1 239 ? 49.767 -40.296 3.970 1.00 33.88 -98 THR A O 1
ATOM 1912 N N . SER A 1 240 ? 48.645 -38.366 3.855 1.00 32.09 -97 SER A N 1
ATOM 1913 C CA . SER A 1 240 ? 49.819 -37.525 4.089 1.00 33.80 -97 SER A CA 1
ATOM 1914 C C . SER A 1 240 ? 50.358 -37.596 5.515 1.00 35.20 -97 SER A C 1
ATOM 1915 O O . SER A 1 240 ? 51.465 -37.108 5.785 1.00 34.54 -97 SER A O 1
ATOM 1918 N N . LYS A 1 241 ? 49.543 -38.131 6.439 1.00 35.91 -96 LYS A N 1
ATOM 1919 C CA . LYS A 1 241 ? 49.893 -38.212 7.863 1.00 39.00 -96 LYS A CA 1
ATOM 1920 C C . LYS A 1 241 ? 50.095 -36.834 8.554 1.00 38.04 -96 LYS A C 1
ATOM 1921 O O . LYS A 1 241 ? 50.665 -36.761 9.626 1.00 39.68 -96 LYS A O 1
ATOM 1927 N N . VAL A 1 242 ? 49.625 -35.739 7.941 1.00 35.62 -95 VAL A N 1
ATOM 1928 C CA . VAL A 1 242 ? 49.571 -34.469 8.638 1.00 34.35 -95 VAL A CA 1
ATOM 1929 C C . VAL A 1 242 ? 48.619 -34.688 9.813 1.00 32.66 -95 VAL A C 1
ATOM 1930 O O . VAL A 1 242 ? 47.604 -35.327 9.674 1.00 31.79 -95 VAL A O 1
ATOM 1934 N N . ASN A 1 243 ? 48.948 -34.144 10.963 1.00 32.89 -94 ASN A N 1
ATOM 1935 C CA . ASN A 1 243 ? 48.089 -34.260 12.147 1.00 32.58 -94 ASN A CA 1
ATOM 1936 C C . ASN A 1 243 ? 47.078 -33.112 12.033 1.00 29.96 -94 ASN A C 1
ATOM 1937 O O . ASN A 1 243 ? 47.376 -31.972 12.415 1.00 30.36 -94 ASN A O 1
ATOM 1942 N N . TYR A 1 244 ? 45.920 -33.387 11.455 1.00 27.87 -93 TYR A N 1
ATOM 1943 C CA . TYR A 1 244 ? 44.976 -32.318 11.152 1.00 26.65 -93 TYR A CA 1
ATOM 1944 C C . TYR A 1 244 ? 43.706 -32.327 11.970 1.00 26.10 -93 TYR A C 1
ATOM 1945 O O . TYR A 1 244 ? 43.275 -33.380 12.455 1.00 26.48 -93 TYR A O 1
ATOM 1954 N N . GLY A 1 245 ? 43.105 -31.148 12.090 1.00 24.80 -92 GLY A N 1
ATOM 1955 C CA . GLY A 1 245 ? 41.736 -31.010 12.584 1.00 24.09 -92 GLY A CA 1
ATOM 1956 C C . GLY A 1 245 ? 40.825 -30.358 11.575 1.00 22.26 -92 GLY A C 1
ATOM 1957 O O . GLY A 1 245 ? 41.290 -29.691 10.652 1.00 21.42 -92 GLY A O 1
ATOM 1958 N N . VAL A 1 246 ? 39.525 -30.512 11.798 1.00 20.69 -91 VAL A N 1
ATOM 1959 C CA . VAL A 1 246 ? 38.472 -29.928 10.980 1.00 19.76 -91 VAL A CA 1
ATOM 1960 C C . VAL A 1 246 ? 37.594 -29.113 11.930 1.00 20.43 -91 VAL A C 1
ATOM 1961 O O . VAL A 1 246 ? 37.132 -29.641 12.948 1.00 19.88 -91 VAL A O 1
ATOM 1965 N N . THR A 1 247 ? 37.390 -27.842 11.638 1.00 20.14 -90 THR A N 1
ATOM 1966 C CA . THR A 1 247 ? 36.798 -26.947 12.615 1.00 20.52 -90 THR A CA 1
ATOM 1967 C C . THR A 1 247 ? 35.946 -25.867 11.950 1.00 19.23 -90 THR A C 1
ATOM 1968 O O . THR A 1 247 ? 35.846 -25.781 10.747 1.00 18.06 -90 THR A O 1
ATOM 1972 N N . VAL A 1 248 ? 35.276 -25.095 12.770 1.00 19.19 -89 VAL A N 1
ATOM 1973 C CA . VAL A 1 248 ? 34.471 -23.999 12.328 1.00 19.03 -89 VAL A CA 1
ATOM 1974 C C . VAL A 1 248 ? 35.328 -23.039 11.483 1.00 18.47 -89 VAL A C 1
ATOM 1975 O O . VAL A 1 248 ? 36.482 -22.767 11.825 1.00 18.82 -89 VAL A O 1
ATOM 1979 N N . LEU A 1 249 ? 34.730 -22.543 10.417 1.00 17.47 -88 LEU A N 1
ATOM 1980 C CA . LEU A 1 249 ? 35.363 -21.510 9.604 1.00 18.41 -88 LEU A CA 1
ATOM 1981 C C . LEU A 1 249 ? 35.583 -20.238 10.435 1.00 19.00 -88 LEU A C 1
ATOM 1982 O O . LEU A 1 249 ? 34.870 -19.984 11.399 1.00 19.22 -88 LEU A O 1
ATOM 1987 N N . PRO A 1 250 ? 36.616 -19.437 10.081 1.00 19.21 -87 PRO A N 1
ATOM 1988 C CA . PRO A 1 250 ? 36.819 -18.208 10.868 1.00 19.61 -87 PRO A CA 1
ATOM 1989 C C . PRO A 1 250 ? 35.658 -17.240 10.670 1.00 18.68 -87 PRO A C 1
ATOM 1990 O O . PRO A 1 250 ? 35.000 -17.273 9.652 1.00 18.14 -87 PRO A O 1
ATOM 1994 N N . THR A 1 251 ? 35.452 -16.343 11.634 1.00 18.84 -86 THR A N 1
ATOM 1995 C CA . THR A 1 251 ? 34.447 -15.306 11.495 1.00 18.98 -86 THR A CA 1
ATOM 1996 C C . THR A 1 251 ? 35.039 -14.104 10.744 1.00 19.80 -86 THR A C 1
ATOM 1997 O O . THR A 1 251 ? 36.281 -13.954 10.633 1.00 19.35 -86 THR A O 1
ATOM 2001 N N . PHE A 1 252 ? 34.154 -13.256 10.235 1.00 19.95 -85 PHE A N 1
ATOM 2002 C CA . PHE A 1 252 ? 34.588 -12.022 9.591 1.00 21.15 -85 PHE A CA 1
ATOM 2003 C C . PHE A 1 252 ? 33.695 -10.913 10.123 1.00 22.32 -85 PHE A C 1
ATOM 2004 O O . PHE A 1 252 ? 32.481 -11.046 10.080 1.00 22.18 -85 PHE A O 1
ATOM 2012 N N . LYS A 1 253 ? 34.280 -9.866 10.692 1.00 24.58 -84 LYS A N 1
ATOM 2013 C CA . LYS A 1 253 ? 33.497 -8.814 11.374 1.00 27.10 -84 LYS A CA 1
ATOM 2014 C C . LYS A 1 253 ? 32.587 -9.425 12.448 1.00 27.67 -84 LYS A C 1
ATOM 2015 O O . LYS A 1 253 ? 31.458 -9.016 12.674 1.00 28.43 -84 LYS A O 1
ATOM 2021 N N . GLY A 1 254 ? 33.101 -10.448 13.107 1.00 26.43 -83 GLY A N 1
ATOM 2022 C CA . GLY A 1 254 ? 32.340 -11.115 14.153 1.00 26.66 -83 GLY A CA 1
ATOM 2023 C C . GLY A 1 254 ? 31.255 -12.051 13.665 1.00 25.50 -83 GLY A C 1
ATOM 2024 O O . GLY A 1 254 ? 30.639 -12.698 14.471 1.00 26.66 -83 GLY A O 1
ATOM 2025 N N . GLN A 1 255 ? 31.049 -12.187 12.352 1.00 23.89 -82 GLN A N 1
ATOM 2026 C CA . GLN A 1 255 ? 29.967 -12.969 11.804 1.00 23.68 -82 GLN A CA 1
ATOM 2027 C C . GLN A 1 255 ? 30.524 -14.275 11.255 1.00 21.92 -82 GLN A C 1
ATOM 2028 O O . GLN A 1 255 ? 31.582 -14.284 10.661 1.00 19.75 -82 GLN A O 1
ATOM 2034 N N . PRO A 1 256 ? 29.822 -15.394 11.454 1.00 21.55 -81 PRO A N 1
ATOM 2035 C CA . PRO A 1 256 ? 30.302 -16.660 10.880 1.00 20.69 -81 PRO A CA 1
ATOM 2036 C C . PRO A 1 256 ? 30.511 -16.595 9.364 1.00 19.53 -81 PRO A C 1
ATOM 2037 O O . PRO A 1 256 ? 29.728 -15.976 8.676 1.00 19.57 -81 PRO A O 1
ATOM 2041 N N . SER A 1 257 ? 31.579 -17.203 8.860 1.00 18.33 -80 SER A N 1
ATOM 2042 C CA . SER A 1 257 ? 31.637 -17.526 7.448 1.00 18.18 -80 SER A CA 1
ATOM 2043 C C . SER A 1 257 ? 30.425 -18.386 7.093 1.00 17.93 -80 SER A C 1
ATOM 2044 O O . SER A 1 257 ? 30.029 -19.244 7.896 1.00 19.23 -80 SER A O 1
ATOM 2047 N N . LYS A 1 258 ? 29.832 -18.119 5.948 1.00 18.19 -79 LYS A N 1
ATOM 2048 C CA . LYS A 1 258 ? 28.524 -18.640 5.609 1.00 19.98 -79 LYS A CA 1
ATOM 2049 C C . LYS A 1 258 ? 28.625 -19.399 4.338 1.00 18.82 -79 LYS A C 1
ATOM 2050 O O . LYS A 1 258 ? 28.331 -18.828 3.267 1.00 18.63 -79 LYS A O 1
ATOM 2056 N N . PRO A 1 259 ? 29.104 -20.644 4.402 1.00 17.41 -78 PRO A N 1
ATOM 2057 C CA . PRO A 1 259 ? 29.226 -21.396 3.170 1.00 17.26 -78 PRO A CA 1
ATOM 2058 C C . PRO A 1 259 ? 27.884 -21.653 2.493 1.00 16.76 -78 PRO A C 1
ATOM 2059 O O . PRO A 1 259 ? 26.864 -21.773 3.190 1.00 16.64 -78 PRO A O 1
ATOM 2063 N N . PHE A 1 260 ? 27.888 -21.717 1.166 1.00 15.85 -77 PHE A N 1
ATOM 2064 C CA . PHE A 1 260 ? 26.734 -22.191 0.449 1.00 16.59 -77 PHE A CA 1
ATOM 2065 C C . PHE A 1 260 ? 26.767 -23.698 0.528 1.00 16.69 -77 PHE A C 1
ATOM 2066 O O . PHE A 1 260 ? 27.742 -24.312 0.131 1.00 18.23 -77 PHE A O 1
ATOM 2074 N N . VAL A 1 261 ? 25.724 -24.265 1.117 1.00 16.12 -76 VAL A N 1
ATOM 2075 C CA . VAL A 1 261 ? 25.646 -25.683 1.416 1.00 15.58 -76 VAL A CA 1
ATOM 2076 C C . VAL A 1 261 ? 24.970 -26.393 0.250 1.00 15.20 -76 VAL A C 1
ATOM 2077 O O . VAL A 1 261 ? 23.917 -25.989 -0.184 1.00 15.85 -76 VAL A O 1
ATOM 2081 N N . GLY A 1 262 ? 25.610 -27.450 -0.220 1.00 15.49 -75 GLY A N 1
ATOM 2082 C CA . GLY A 1 262 ? 25.119 -28.235 -1.284 1.00 15.66 -75 GLY A CA 1
ATOM 2083 C C . GLY A 1 262 ? 24.599 -29.538 -0.728 1.00 16.31 -75 GLY A C 1
ATOM 2084 O O . GLY A 1 262 ? 25.272 -30.169 0.085 1.00 18.23 -75 GLY A O 1
ATOM 2085 N N . VAL A 1 263 ? 23.490 -30.018 -1.278 1.00 15.77 -74 VAL A N 1
ATOM 2086 C CA . VAL A 1 263 ? 22.975 -31.370 -0.945 1.00 15.88 -74 VAL A CA 1
ATOM 2087 C C . VAL A 1 263 ? 23.339 -32.196 -2.190 1.00 15.82 -74 VAL A C 1
ATOM 2088 O O . VAL A 1 263 ? 22.717 -32.040 -3.262 1.00 15.69 -74 VAL A O 1
ATOM 2092 N N . LEU A 1 264 ? 24.364 -33.015 -2.085 1.00 15.80 -73 LEU A N 1
ATOM 2093 C CA . LEU A 1 264 ? 24.776 -33.910 -3.175 1.00 16.39 -73 LEU A CA 1
ATOM 2094 C C . LEU A 1 264 ? 23.582 -34.829 -3.407 1.00 16.72 -73 LEU A C 1
ATOM 2095 O O . LEU A 1 264 ? 23.123 -35.432 -2.456 1.00 16.23 -73 LEU A O 1
ATOM 2100 N N . SER A 1 265 ? 23.065 -34.830 -4.640 1.00 16.57 -72 SER A N 1
ATOM 2101 C CA . SER A 1 265 ? 21.797 -35.471 -4.986 1.00 17.02 -72 SER A CA 1
ATOM 2102 C C . SER A 1 265 ? 21.914 -36.279 -6.242 1.00 17.38 -72 SER A C 1
ATOM 2103 O O . SER A 1 265 ? 22.806 -36.021 -7.071 1.00 16.68 -72 SER A O 1
ATOM 2106 N N . ALA A 1 266 ? 21.035 -37.273 -6.381 1.00 17.67 -71 ALA A N 1
ATOM 2107 C CA . ALA A 1 266 ? 20.994 -38.150 -7.544 1.00 18.69 -71 ALA A CA 1
ATOM 2108 C C . ALA A 1 266 ? 19.689 -37.983 -8.275 1.00 19.84 -71 ALA A C 1
ATOM 2109 O O . ALA A 1 266 ? 18.621 -38.340 -7.746 1.00 18.96 -71 ALA A O 1
ATOM 2111 N N . GLY A 1 267 ? 19.776 -37.415 -9.482 1.00 19.97 -70 GLY A N 1
ATOM 2112 C CA . GLY A 1 267 ? 18.632 -37.227 -10.393 1.00 21.25 -70 GLY A CA 1
ATOM 2113 C C . GLY A 1 267 ? 18.526 -38.298 -11.432 1.00 21.25 -70 GLY A C 1
ATOM 2114 O O . GLY A 1 267 ? 19.524 -38.928 -11.790 1.00 21.10 -70 GLY A O 1
ATOM 2115 N N . ILE A 1 268 ? 17.300 -38.560 -11.854 1.00 21.67 -69 ILE A N 1
ATOM 2116 C CA . ILE A 1 268 ? 17.034 -39.554 -12.891 1.00 22.35 -69 ILE A CA 1
ATOM 2117 C C . ILE A 1 268 ? 16.716 -38.822 -14.187 1.00 22.57 -69 ILE A C 1
ATOM 2118 O O . ILE A 1 268 ? 15.820 -37.968 -14.242 1.00 23.26 -69 ILE A O 1
ATOM 2123 N N . ASN A 1 269 ? 17.443 -39.173 -15.243 1.00 22.94 -68 ASN A N 1
ATOM 2124 C CA . ASN A 1 269 ? 17.263 -38.554 -16.557 1.00 23.60 -68 ASN A CA 1
ATOM 2125 C C . ASN A 1 269 ? 15.873 -38.850 -17.060 1.00 24.59 -68 ASN A C 1
ATOM 2126 O O . ASN A 1 269 ? 15.457 -40.000 -17.073 1.00 25.06 -68 ASN A O 1
ATOM 2131 N N . ALA A 1 270 ? 15.144 -37.820 -17.490 1.00 25.64 -67 ALA A N 1
ATOM 2132 C CA . ALA A 1 270 ? 13.757 -38.006 -17.980 1.00 27.67 -67 ALA A CA 1
ATOM 2133 C C . ALA A 1 270 ? 13.724 -38.932 -19.187 1.00 29.09 -67 ALA A C 1
ATOM 2134 O O . ALA A 1 270 ? 12.707 -39.594 -19.470 1.00 30.92 -67 ALA A O 1
ATOM 2136 N N . ALA A 1 271 ? 14.827 -38.912 -19.938 1.00 29.11 -66 ALA A N 1
ATOM 2137 C CA . ALA A 1 271 ? 14.983 -39.755 -21.107 1.00 29.95 -66 ALA A CA 1
ATOM 2138 C C . ALA A 1 271 ? 15.376 -41.216 -20.824 1.00 30.12 -66 ALA A C 1
ATOM 2139 O O . ALA A 1 271 ? 15.403 -42.015 -21.753 1.00 30.78 -66 ALA A O 1
ATOM 2141 N N . SER A 1 272 ? 15.668 -41.578 -19.586 1.00 28.49 -65 SER A N 1
ATOM 2142 C CA . SER A 1 272 ? 16.052 -42.954 -19.303 1.00 28.42 -65 SER A CA 1
ATOM 2143 C C . SER A 1 272 ? 14.931 -43.960 -19.538 1.00 29.67 -65 SER A C 1
ATOM 2144 O O . SER A 1 272 ? 13.824 -43.772 -19.055 1.00 29.86 -65 SER A O 1
ATOM 2147 N N . PRO A 1 273 ? 15.226 -45.076 -20.218 1.00 31.00 -64 PRO A N 1
ATOM 2148 C CA . PRO A 1 273 ? 14.305 -46.189 -20.268 1.00 31.90 -64 PRO A CA 1
ATOM 2149 C C . PRO A 1 273 ? 14.380 -47.122 -19.042 1.00 31.70 -64 PRO A C 1
ATOM 2150 O O . PRO A 1 273 ? 13.752 -48.199 -19.063 1.00 31.46 -64 PRO A O 1
ATOM 2154 N N . ASN A 1 274 ? 15.095 -46.704 -17.995 1.00 29.97 -63 ASN A N 1
ATOM 2155 C CA . ASN A 1 274 ? 15.453 -47.542 -16.826 1.00 29.97 -63 ASN A CA 1
ATOM 2156 C C . ASN A 1 274 ? 15.029 -46.847 -15.540 1.00 29.09 -63 ASN A C 1
ATOM 2157 O O . ASN A 1 274 ? 15.643 -47.042 -14.486 1.00 29.41 -63 ASN A O 1
ATOM 2162 N N . LYS A 1 275 ? 13.965 -46.060 -15.611 1.00 29.89 -62 LYS A N 1
ATOM 2163 C CA . LYS A 1 275 ? 13.581 -45.240 -14.448 1.00 30.05 -62 LYS A CA 1
ATOM 2164 C C . LYS A 1 275 ? 13.284 -46.103 -13.211 1.00 30.08 -62 LYS A C 1
ATOM 2165 O O . LYS A 1 275 ? 13.688 -45.759 -12.116 1.00 28.62 -62 LYS A O 1
ATOM 2171 N N . GLU A 1 276 ? 12.610 -47.230 -13.415 1.00 31.52 -61 GLU A N 1
ATOM 2172 C CA . GLU A 1 276 ? 12.270 -48.102 -12.295 1.00 32.89 -61 GLU A CA 1
ATOM 2173 C C . GLU A 1 276 ? 13.501 -48.775 -11.696 1.00 31.56 -61 GLU A C 1
ATOM 2174 O O . GLU A 1 276 ? 13.599 -48.908 -10.441 1.00 30.26 -61 GLU A O 1
ATOM 2180 N N . LEU A 1 277 ? 14.444 -49.194 -12.551 1.00 30.91 -60 LEU A N 1
ATOM 2181 C CA . LEU A 1 277 ? 15.699 -49.721 -12.043 1.00 30.28 -60 LEU A CA 1
ATOM 2182 C C . LEU A 1 277 ? 16.472 -48.664 -11.261 1.00 28.23 -60 LEU A C 1
ATOM 2183 O O . LEU A 1 277 ? 17.038 -48.968 -10.190 1.00 27.41 -60 LEU A O 1
ATOM 2188 N N . ALA A 1 278 ? 16.487 -47.435 -11.769 1.00 26.17 -59 ALA A N 1
ATOM 2189 C CA . ALA A 1 278 ? 17.222 -46.363 -11.106 1.00 24.95 -59 ALA A CA 1
ATOM 2190 C C . ALA A 1 278 ? 16.646 -46.103 -9.711 1.00 24.52 -59 ALA A C 1
ATOM 2191 O O . ALA A 1 278 ? 17.371 -45.945 -8.765 1.00 22.09 -59 ALA A O 1
ATOM 2193 N N . LYS A 1 279 ? 15.312 -46.089 -9.613 1.00 25.91 -58 LYS A N 1
ATOM 2194 C CA . LYS A 1 279 ? 14.635 -45.939 -8.313 1.00 27.13 -58 LYS A CA 1
ATOM 2195 C C . LYS A 1 279 ? 14.997 -47.060 -7.354 1.00 27.23 -58 LYS A C 1
ATOM 2196 O O . LYS A 1 279 ? 15.307 -46.796 -6.199 1.00 26.37 -58 LYS A O 1
ATOM 2202 N N . GLU A 1 280 ? 14.997 -48.294 -7.846 1.00 28.43 -57 GLU A N 1
ATOM 2203 C CA . GLU A 1 280 ? 15.321 -49.444 -7.007 1.00 29.75 -57 GLU A CA 1
ATOM 2204 C C . GLU A 1 280 ? 16.752 -49.325 -6.469 1.00 28.13 -57 GLU A C 1
ATOM 2205 O O . GLU A 1 280 ? 17.010 -49.518 -5.264 1.00 26.88 -57 GLU A O 1
ATOM 2211 N N . PHE A 1 281 ? 17.665 -48.996 -7.385 1.00 26.27 -56 PHE A N 1
ATOM 2212 C CA . PHE A 1 281 ? 19.092 -48.851 -7.026 1.00 24.99 -56 PHE A CA 1
ATOM 2213 C C . PHE A 1 281 ? 19.271 -47.760 -5.967 1.00 23.41 -56 PHE A C 1
ATOM 2214 O O . PHE A 1 281 ? 19.917 -47.960 -4.946 1.00 23.85 -56 PHE A O 1
ATOM 2222 N N . LEU A 1 282 ? 18.715 -46.589 -6.217 1.00 22.45 -55 LEU A N 1
ATOM 2223 C CA . LEU A 1 282 ? 18.936 -45.485 -5.324 1.00 21.05 -55 LEU A CA 1
ATOM 2224 C C . LEU A 1 282 ? 18.276 -45.690 -3.943 1.00 21.52 -55 LEU A C 1
ATOM 2225 O O . LEU A 1 282 ? 18.894 -45.409 -2.948 1.00 20.57 -55 LEU A O 1
ATOM 2230 N N . GLU A 1 283 ? 17.028 -46.159 -3.916 1.00 22.59 -54 GLU A N 1
ATOM 2231 C CA . GLU A 1 283 ? 16.302 -46.291 -2.652 1.00 23.62 -54 GLU A CA 1
ATOM 2232 C C . GLU A 1 283 ? 16.795 -47.494 -1.849 1.00 24.72 -54 GLU A C 1
ATOM 2233 O O . GLU A 1 283 ? 16.949 -47.384 -0.643 1.00 24.50 -54 GLU A O 1
ATOM 2239 N N . ASN A 1 284 ? 16.986 -48.626 -2.519 1.00 25.71 -53 ASN A N 1
ATOM 2240 C CA . ASN A 1 284 ? 17.174 -49.871 -1.822 1.00 27.61 -53 ASN A CA 1
ATOM 2241 C C . ASN A 1 284 ? 18.606 -50.374 -1.766 1.00 27.09 -53 ASN A C 1
ATOM 2242 O O . ASN A 1 284 ? 18.878 -51.293 -1.003 1.00 27.92 -53 ASN A O 1
ATOM 2247 N N . TYR A 1 285 ? 19.513 -49.790 -2.540 1.00 25.72 -52 TYR A N 1
ATOM 2248 C CA . TYR A 1 285 ? 20.964 -50.131 -2.460 1.00 25.56 -52 TYR A CA 1
ATOM 2249 C C . TYR A 1 285 ? 21.797 -48.970 -1.978 1.00 24.28 -52 TYR A C 1
ATOM 2250 O O . TYR A 1 285 ? 22.516 -49.105 -0.979 1.00 24.66 -52 TYR A O 1
ATOM 2259 N N . LEU A 1 286 ? 21.708 -47.815 -2.647 1.00 22.86 -51 LEU A N 1
ATOM 2260 C CA . LEU A 1 286 ? 22.542 -46.675 -2.236 1.00 22.42 -51 LEU A CA 1
ATOM 2261 C C . LEU A 1 286 ? 22.131 -46.012 -0.920 1.00 22.06 -51 LEU A C 1
ATOM 2262 O O . LEU A 1 286 ? 22.957 -45.829 -0.041 1.00 21.62 -51 LEU A O 1
ATOM 2267 N N . LEU A 1 287 ? 20.855 -45.670 -0.797 1.00 22.06 -50 LEU A N 1
ATOM 2268 C CA . LEU A 1 287 ? 20.365 -44.984 0.403 1.00 21.97 -50 LEU A CA 1
ATOM 2269 C C . LEU A 1 287 ? 20.040 -45.952 1.536 1.00 23.14 -50 LEU A C 1
ATOM 2270 O O . LEU A 1 287 ? 18.943 -45.963 2.088 1.00 23.63 -50 LEU A O 1
ATOM 2275 N N . THR A 1 288 ? 21.057 -46.694 1.942 1.00 22.98 -49 THR A N 1
ATOM 2276 C CA . THR A 1 288 ? 21.050 -47.566 3.091 1.00 24.66 -49 THR A CA 1
ATOM 2277 C C . THR A 1 288 ? 22.358 -47.332 3.798 1.00 24.82 -49 THR A C 1
ATOM 2278 O O . THR A 1 288 ? 23.299 -46.786 3.220 1.00 22.38 -49 THR A O 1
ATOM 2282 N N . ASP A 1 289 ? 22.443 -47.759 5.051 1.00 25.94 -48 ASP A N 1
ATOM 2283 C CA . ASP A 1 289 ? 23.704 -47.580 5.756 1.00 26.33 -48 ASP A CA 1
ATOM 2284 C C . ASP A 1 289 ? 24.861 -48.306 5.040 1.00 25.36 -48 ASP A C 1
ATOM 2285 O O . ASP A 1 289 ? 25.947 -47.770 4.959 1.00 23.74 -48 ASP A O 1
ATOM 2290 N N . GLU A 1 290 ? 24.602 -49.512 4.541 1.00 26.58 -47 GLU A N 1
ATOM 2291 C CA . GLU A 1 290 ? 25.602 -50.300 3.836 1.00 27.94 -47 GLU A CA 1
ATOM 2292 C C . GLU A 1 290 ? 26.039 -49.628 2.520 1.00 26.15 -47 GLU A C 1
ATOM 2293 O O . GLU A 1 290 ? 27.218 -49.654 2.180 1.00 25.83 -47 GLU A O 1
ATOM 2299 N N . GLY A 1 291 ? 25.082 -49.021 1.818 1.00 24.79 -46 GLY A N 1
ATOM 2300 C CA . GLY A 1 291 ? 25.378 -48.384 0.525 1.00 23.84 -46 GLY A CA 1
ATOM 2301 C C . GLY A 1 291 ? 26.219 -47.124 0.706 1.00 22.79 -46 GLY A C 1
ATOM 2302 O O . GLY A 1 291 ? 27.248 -46.939 0.045 1.00 22.70 -46 GLY A O 1
ATOM 2303 N N . LEU A 1 292 ? 25.778 -46.253 1.607 1.00 21.47 -45 LEU A N 1
ATOM 2304 C CA . LEU A 1 292 ? 26.517 -45.032 1.847 1.00 20.86 -45 LEU A CA 1
ATOM 2305 C C . LEU A 1 292 ? 27.900 -45.360 2.440 1.00 21.25 -45 LEU A C 1
ATOM 2306 O O . LEU A 1 292 ? 28.873 -44.696 2.117 1.00 19.90 -45 LEU A O 1
ATOM 2311 N N . GLU A 1 293 ? 27.974 -46.381 3.294 1.00 22.62 -44 GLU A N 1
ATOM 2312 C CA . GLU A 1 293 ? 29.258 -46.767 3.852 1.00 24.33 -44 GLU A CA 1
ATOM 2313 C C . GLU A 1 293 ? 30.239 -47.174 2.737 1.00 24.13 -44 GLU A C 1
ATOM 2314 O O . GLU A 1 293 ? 31.401 -46.818 2.770 1.00 24.26 -44 GLU A O 1
ATOM 2320 N N . ALA A 1 294 ? 29.766 -47.938 1.773 1.00 24.49 -43 ALA A N 1
ATOM 2321 C CA . ALA A 1 294 ? 30.617 -48.355 0.639 1.00 24.92 -43 ALA A CA 1
ATOM 2322 C C . ALA A 1 294 ? 31.166 -47.136 -0.128 1.00 23.84 -43 ALA A C 1
ATOM 2323 O O . ALA A 1 294 ? 32.354 -47.130 -0.501 1.00 24.53 -43 ALA A O 1
ATOM 2325 N N . VAL A 1 295 ? 30.343 -46.110 -0.333 1.00 22.08 -42 VAL A N 1
ATOM 2326 C CA . VAL A 1 295 ? 30.822 -44.908 -0.984 1.00 21.25 -42 VAL A CA 1
ATOM 2327 C C . VAL A 1 295 ? 31.814 -44.198 -0.085 1.00 21.44 -42 VAL A C 1
ATOM 2328 O O . VAL A 1 295 ? 32.896 -43.764 -0.538 1.00 21.96 -42 VAL A O 1
ATOM 2332 N N . ASN A 1 296 ? 31.431 -44.028 1.176 1.00 20.60 -41 ASN A N 1
ATOM 2333 C CA . ASN A 1 296 ? 32.254 -43.306 2.162 1.00 20.57 -41 ASN A CA 1
ATOM 2334 C C . ASN A 1 296 ? 33.666 -43.871 2.328 1.00 21.30 -41 ASN A C 1
ATOM 2335 O O . ASN A 1 296 ? 34.603 -43.134 2.572 1.00 20.74 -41 ASN A O 1
ATOM 2340 N N . LYS A 1 297 ? 33.778 -45.184 2.258 1.00 22.28 -40 LYS A N 1
ATOM 2341 C CA . LYS A 1 297 ? 35.075 -45.869 2.373 1.00 24.48 -40 LYS A CA 1
ATOM 2342 C C . LYS A 1 297 ? 36.050 -45.532 1.216 1.00 25.24 -40 LYS A C 1
ATOM 2343 O O . LYS A 1 297 ? 37.238 -45.689 1.377 1.00 25.71 -40 LYS A O 1
ATOM 2349 N N . ASP A 1 298 ? 35.511 -45.090 0.092 1.00 25.40 -39 ASP A N 1
ATOM 2350 C CA . ASP A 1 298 ? 36.284 -44.622 -1.058 1.00 26.08 -39 ASP A CA 1
ATOM 2351 C C . ASP A 1 298 ? 36.700 -43.195 -0.873 1.00 25.24 -39 ASP A C 1
ATOM 2352 O O . ASP A 1 298 ? 37.894 -42.917 -0.714 1.00 26.40 -39 ASP A O 1
ATOM 2357 N N . LYS A 1 299 ? 35.763 -42.264 -0.860 1.00 23.67 -38 LYS A N 1
ATOM 2358 C CA . LYS A 1 299 ? 36.012 -40.864 -0.465 1.00 24.10 -38 LYS A CA 1
ATOM 2359 C C . LYS A 1 299 ? 34.921 -40.470 0.506 1.00 22.44 -38 LYS A C 1
ATOM 2360 O O . LYS A 1 299 ? 33.752 -40.728 0.237 1.00 21.25 -38 LYS A O 1
ATOM 2366 N N . PRO A 1 300 ? 35.274 -39.819 1.616 1.00 22.51 -37 PRO A N 1
ATOM 2367 C CA . PRO A 1 300 ? 34.218 -39.431 2.552 1.00 21.41 -37 PRO A CA 1
ATOM 2368 C C . PRO A 1 300 ? 33.160 -38.542 1.925 1.00 20.66 -37 PRO A C 1
ATOM 2369 O O . PRO A 1 300 ? 33.458 -37.556 1.236 1.00 19.65 -37 PRO A O 1
ATOM 2373 N N . LEU A 1 301 ? 31.902 -38.891 2.217 1.00 19.42 -36 LEU A N 1
ATOM 2374 C CA . LEU A 1 301 ? 30.785 -38.073 1.823 1.00 18.77 -36 LEU A CA 1
ATOM 2375 C C . LEU A 1 301 ? 30.660 -36.843 2.709 1.00 18.38 -36 LEU A C 1
ATOM 2376 O O . LEU A 1 301 ? 30.012 -35.914 2.348 1.00 18.82 -36 LEU A O 1
ATOM 2381 N N . GLY A 1 302 ? 31.216 -36.921 3.923 1.00 18.80 -35 GLY A N 1
ATOM 2382 C CA . GLY A 1 302 ? 30.977 -35.972 4.994 1.00 18.46 -35 GLY A CA 1
ATOM 2383 C C . GLY A 1 302 ? 29.647 -36.308 5.712 1.00 19.00 -35 GLY A C 1
ATOM 2384 O O . GLY A 1 302 ? 29.413 -37.494 6.035 1.00 19.79 -35 GLY A O 1
ATOM 2385 N N . ALA A 1 303 ? 28.835 -35.277 5.980 1.00 18.61 -34 ALA A N 1
ATOM 2386 C CA . ALA A 1 303 ? 27.526 -35.479 6.613 1.00 18.70 -34 ALA A CA 1
ATOM 2387 C C . ALA A 1 303 ? 26.607 -36.008 5.537 1.00 18.59 -34 ALA A C 1
ATOM 2388 O O . ALA A 1 303 ? 26.791 -35.674 4.319 1.00 16.70 -34 ALA A O 1
ATOM 2390 N N . VAL A 1 304 ? 25.638 -36.844 5.923 1.00 19.31 -33 VAL A N 1
ATOM 2391 C CA . VAL A 1 304 ? 24.766 -37.473 4.936 1.00 19.21 -33 VAL A CA 1
ATOM 2392 C C . VAL A 1 304 ? 23.296 -37.144 5.226 1.00 19.93 -33 VAL A C 1
ATOM 2393 O O . VAL A 1 304 ? 22.954 -36.695 6.344 1.00 19.20 -33 VAL A O 1
ATOM 2397 N N . ALA A 1 305 ? 22.430 -37.404 4.242 1.00 18.71 -32 ALA A N 1
ATOM 2398 C CA . ALA A 1 305 ? 21.032 -37.091 4.339 1.00 19.15 -32 ALA A CA 1
ATOM 2399 C C . ALA A 1 305 ? 20.246 -38.181 5.067 1.00 20.33 -32 ALA A C 1
ATOM 2400 O O . ALA A 1 305 ? 19.113 -37.941 5.554 1.00 21.48 -32 ALA A O 1
ATOM 2402 N N . LEU A 1 306 ? 20.787 -39.378 5.068 1.00 20.20 -31 LEU A N 1
ATOM 2403 C CA . LEU A 1 306 ? 20.119 -40.564 5.623 1.00 21.29 -31 LEU A CA 1
ATOM 2404 C C . LEU A 1 306 ? 20.331 -40.558 7.155 1.00 21.73 -31 LEU A C 1
ATOM 2405 O O . LEU A 1 306 ? 21.481 -40.690 7.642 1.00 20.79 -31 LEU A O 1
ATOM 2410 N N . LYS A 1 307 ? 19.241 -40.430 7.905 1.00 22.63 -30 LYS A N 1
ATOM 2411 C CA . LYS A 1 307 ? 19.357 -40.196 9.375 1.00 23.59 -30 LYS A CA 1
ATOM 2412 C C . LYS A 1 307 ? 20.149 -41.289 10.082 1.00 23.83 -30 LYS A C 1
ATOM 2413 O O . LYS A 1 307 ? 21.036 -40.993 10.894 1.00 23.75 -30 LYS A O 1
ATOM 2419 N N . SER A 1 308 ? 19.813 -42.545 9.812 1.00 24.29 -29 SER A N 1
ATOM 2420 C CA . SER A 1 308 ? 20.461 -43.660 10.493 1.00 25.83 -29 SER A CA 1
ATOM 2421 C C . SER A 1 308 ? 21.982 -43.610 10.365 1.00 25.71 -29 SER A C 1
ATOM 2422 O O . SER A 1 308 ? 22.704 -43.827 11.327 1.00 26.30 -29 SER A O 1
ATOM 2425 N N . TYR A 1 309 ? 22.497 -43.313 9.181 1.00 24.66 -28 TYR A N 1
ATOM 2426 C CA . TYR A 1 309 ? 23.954 -43.307 8.981 1.00 24.69 -28 TYR A CA 1
ATOM 2427 C C . TYR A 1 309 ? 24.575 -42.001 9.466 1.00 23.23 -28 TYR A C 1
ATOM 2428 O O . TYR A 1 309 ? 25.659 -42.024 10.017 1.00 23.75 -28 TYR A O 1
ATOM 2437 N N . GLU A 1 310 ? 23.893 -40.877 9.312 1.00 22.58 -27 GLU A N 1
ATOM 2438 C CA . GLU A 1 310 ? 24.382 -39.597 9.864 1.00 22.44 -27 GLU A CA 1
ATOM 2439 C C . GLU A 1 310 ? 24.603 -39.666 11.384 1.00 24.00 -27 GLU A C 1
ATOM 2440 O O . GLU A 1 310 ? 25.584 -39.142 11.897 1.00 23.26 -27 GLU A O 1
ATOM 2446 N N . GLU A 1 311 ? 23.690 -40.333 12.077 1.00 25.24 -26 GLU A N 1
ATOM 2447 C CA . GLU A 1 311 ? 23.796 -40.479 13.542 1.00 28.05 -26 GLU A CA 1
ATOM 2448 C C . GLU A 1 311 ? 25.045 -41.258 13.968 1.00 28.29 -26 GLU A C 1
ATOM 2449 O O . GLU A 1 311 ? 25.627 -41.025 15.024 1.00 29.38 -26 GLU A O 1
ATOM 2455 N N . GLU A 1 312 ? 25.477 -42.156 13.108 1.00 28.83 -25 GLU A N 1
ATOM 2456 C CA . GLU A 1 312 ? 26.713 -42.891 13.289 1.00 30.13 -25 GLU A CA 1
ATOM 2457 C C . GLU A 1 312 ? 27.920 -42.000 12.903 1.00 27.86 -25 GLU A C 1
ATOM 2458 O O . GLU A 1 312 ? 28.868 -41.862 13.675 1.00 28.39 -25 GLU A O 1
ATOM 2464 N N . LEU A 1 313 ? 27.836 -41.331 11.756 1.00 25.79 -24 LEU A N 1
ATOM 2465 C CA . LEU A 1 313 ? 28.934 -40.494 11.311 1.00 25.26 -24 LEU A CA 1
ATOM 2466 C C . LEU A 1 313 ? 29.204 -39.349 12.280 1.00 24.15 -24 LEU A C 1
ATOM 2467 O O . LEU A 1 313 ? 30.337 -38.965 12.433 1.00 24.00 -24 LEU A O 1
ATOM 2472 N N . ALA A 1 314 ? 28.171 -38.788 12.872 1.00 24.74 -23 ALA A N 1
ATOM 2473 C CA . ALA A 1 314 ? 28.305 -37.575 13.705 1.00 26.00 -23 ALA A CA 1
ATOM 2474 C C . ALA A 1 314 ? 29.024 -37.850 15.051 1.00 28.04 -23 ALA A C 1
ATOM 2475 O O . ALA A 1 314 ? 29.358 -36.895 15.780 1.00 28.82 -23 ALA A O 1
ATOM 2477 N N . LYS A 1 315 ? 29.305 -39.105 15.369 1.00 28.38 -22 LYS A N 1
ATOM 2478 C CA . LYS A 1 315 ? 30.309 -39.424 16.411 1.00 29.41 -22 LYS A CA 1
ATOM 2479 C C . LYS A 1 315 ? 31.720 -38.930 16.091 1.00 28.03 -22 LYS A C 1
ATOM 2480 O O . LYS A 1 315 ? 32.540 -38.793 16.988 1.00 27.63 -22 LYS A O 1
ATOM 2486 N N . ASP A 1 316 ? 32.020 -38.730 14.822 1.00 26.78 -21 ASP A N 1
ATOM 2487 C CA . ASP A 1 316 ? 33.277 -38.168 14.356 1.00 26.75 -21 ASP A CA 1
ATOM 2488 C C . ASP A 1 316 ? 33.231 -36.626 14.459 1.00 26.08 -21 ASP A C 1
ATOM 2489 O O . ASP A 1 316 ? 32.401 -35.963 13.803 1.00 24.02 -21 ASP A O 1
ATOM 2494 N N . PRO A 1 317 ? 34.143 -36.025 15.247 1.00 26.35 -20 PRO A N 1
ATOM 2495 C CA . PRO A 1 317 ? 34.180 -34.562 15.343 1.00 25.35 -20 PRO A CA 1
ATOM 2496 C C . PRO A 1 317 ? 34.308 -33.835 14.017 1.00 23.65 -20 PRO A C 1
ATOM 2497 O O . PRO A 1 317 ? 33.825 -32.703 13.923 1.00 23.44 -20 PRO A O 1
ATOM 2501 N N . ARG A 1 318 ? 34.919 -34.459 13.008 1.00 22.37 -19 ARG A N 1
ATOM 2502 C CA . ARG A 1 318 ? 35.054 -33.828 11.689 1.00 22.21 -19 ARG A CA 1
ATOM 2503 C C . ARG A 1 318 ? 33.648 -33.643 11.027 1.00 20.88 -19 ARG A C 1
ATOM 2504 O O . ARG A 1 318 ? 33.371 -32.669 10.329 1.00 20.89 -19 ARG A O 1
ATOM 2512 N N . ILE A 1 319 ? 32.782 -34.616 11.266 1.00 21.47 -18 ILE A N 1
ATOM 2513 C CA . ILE A 1 319 ? 31.436 -34.555 10.768 1.00 22.00 -18 ILE A CA 1
ATOM 2514 C C . ILE A 1 319 ? 30.599 -33.554 11.533 1.00 21.30 -18 ILE A C 1
ATOM 2515 O O . ILE A 1 319 ? 29.829 -32.830 10.944 1.00 21.47 -18 ILE A O 1
ATOM 2520 N N . ALA A 1 320 ? 30.724 -33.533 12.864 1.00 21.76 -17 ALA A N 1
ATOM 2521 C CA . ALA A 1 320 ? 30.049 -32.528 13.662 1.00 21.44 -17 ALA A CA 1
ATOM 2522 C C . ALA A 1 320 ? 30.469 -31.103 13.190 1.00 20.73 -17 ALA A C 1
ATOM 2523 O O . ALA A 1 320 ? 29.630 -30.189 13.109 1.00 19.39 -17 ALA A O 1
ATOM 2525 N N . ALA A 1 321 ? 31.744 -30.921 12.877 1.00 19.29 -16 ALA A N 1
ATOM 2526 C CA . ALA A 1 321 ? 32.223 -29.632 12.352 1.00 18.99 -16 ALA A CA 1
ATOM 2527 C C . ALA A 1 321 ? 31.592 -29.297 11.004 1.00 17.80 -16 ALA A C 1
ATOM 2528 O O . ALA A 1 321 ? 31.276 -28.148 10.743 1.00 17.74 -16 ALA A O 1
ATOM 2530 N N . THR A 1 322 ? 31.485 -30.286 10.123 1.00 17.43 -15 THR A N 1
ATOM 2531 C CA . THR A 1 322 ? 30.877 -30.098 8.826 1.00 16.82 -15 THR A CA 1
ATOM 2532 C C . THR A 1 322 ? 29.443 -29.623 9.012 1.00 17.01 -15 THR A C 1
ATOM 2533 O O . THR A 1 322 ? 28.998 -28.675 8.370 1.00 15.90 -15 THR A O 1
ATOM 2537 N N . MET A 1 323 ? 28.721 -30.281 9.930 1.00 17.80 -14 MET A N 1
ATOM 2538 C CA . MET A 1 323 ? 27.341 -29.851 10.217 1.00 18.86 -14 MET A CA 1
ATOM 2539 C C . MET A 1 323 ? 27.274 -28.469 10.878 1.00 18.61 -14 MET A C 1
ATOM 2540 O O . MET A 1 323 ? 26.338 -27.743 10.662 1.00 18.19 -14 MET A O 1
ATOM 2545 N N . GLU A 1 324 ? 28.243 -28.110 11.707 1.00 18.93 -13 GLU A N 1
ATOM 2546 C CA . GLU A 1 324 ? 28.236 -26.794 12.334 1.00 19.16 -13 GLU A CA 1
ATOM 2547 C C . GLU A 1 324 ? 28.408 -25.733 11.251 1.00 18.30 -13 GLU A C 1
ATOM 2548 O O . GLU A 1 324 ? 27.673 -24.733 11.205 1.00 18.06 -13 GLU A O 1
ATOM 2554 N N . ASN A 1 325 ? 29.384 -25.928 10.370 1.00 17.39 -12 ASN A N 1
ATOM 2555 C CA . ASN A 1 325 ? 29.543 -24.997 9.256 1.00 17.08 -12 ASN A CA 1
ATOM 2556 C C . ASN A 1 325 ? 28.298 -24.957 8.337 1.00 16.89 -12 ASN A C 1
ATOM 2557 O O . ASN A 1 325 ? 27.918 -23.906 7.900 1.00 17.37 -12 ASN A O 1
ATOM 2562 N N . ALA A 1 326 ? 27.661 -26.102 8.089 1.00 17.05 -11 ALA A N 1
ATOM 2563 C CA . ALA A 1 326 ? 26.430 -26.141 7.311 1.00 16.37 -11 ALA A CA 1
ATOM 2564 C C . ALA A 1 326 ? 25.332 -25.335 7.965 1.00 17.34 -11 ALA A C 1
ATOM 2565 O O . ALA A 1 326 ? 24.661 -24.558 7.312 1.00 16.42 -11 ALA A O 1
ATOM 2567 N N . GLN A 1 327 ? 25.135 -25.490 9.288 1.00 17.66 -10 GLN A N 1
ATOM 2568 C CA . GLN A 1 327 ? 24.085 -24.748 9.972 1.00 19.61 -10 GLN A CA 1
ATOM 2569 C C . GLN A 1 327 ? 24.354 -23.255 10.105 1.00 19.19 -10 GLN A C 1
ATOM 2570 O O . GLN A 1 327 ? 23.432 -22.479 10.304 1.00 19.33 -10 GLN A O 1
ATOM 2576 N N . LYS A 1 328 ? 25.616 -22.841 9.989 1.00 18.19 -9 LYS A N 1
ATOM 2577 C CA . LYS A 1 328 ? 26.012 -21.429 9.965 1.00 18.50 -9 LYS A CA 1
ATOM 2578 C C . LYS A 1 328 ? 25.992 -20.851 8.548 1.00 18.47 -9 LYS A C 1
ATOM 2579 O O . LYS A 1 328 ? 26.159 -19.658 8.380 1.00 19.91 -9 LYS A O 1
ATOM 2585 N N . GLY A 1 329 ? 25.826 -21.721 7.554 1.00 18.41 -8 GLY A N 1
ATOM 2586 C CA . GLY A 1 329 ? 25.745 -21.323 6.152 1.00 18.48 -8 GLY A CA 1
ATOM 2587 C C . GLY A 1 329 ? 24.323 -21.170 5.688 1.00 19.96 -8 GLY A C 1
ATOM 2588 O O . GLY A 1 329 ? 23.411 -20.917 6.464 1.00 20.24 -8 GLY A O 1
ATOM 2589 N N . GLU A 1 330 ? 24.125 -21.325 4.396 1.00 20.31 -7 GLU A N 1
ATOM 2590 C CA . GLU A 1 330 ? 22.790 -21.212 3.794 1.00 22.68 -7 GLU A CA 1
ATOM 2591 C C . GLU A 1 330 ? 22.685 -22.359 2.775 1.00 20.24 -7 GLU A C 1
ATOM 2592 O O . GLU A 1 330 ? 23.603 -22.586 2.008 1.00 17.22 -7 GLU A O 1
ATOM 2598 N N . ILE A 1 331 ? 21.561 -23.073 2.775 1.00 19.52 -6 ILE A N 1
ATOM 2599 C CA . ILE A 1 331 ? 21.296 -24.090 1.744 1.00 19.09 -6 ILE A CA 1
ATOM 2600 C C . ILE A 1 331 ? 21.200 -23.340 0.420 1.00 17.23 -6 ILE A C 1
ATOM 2601 O O . ILE A 1 331 ? 20.492 -22.345 0.336 1.00 18.34 -6 ILE A O 1
ATOM 2606 N N . MET A 1 332 ? 21.865 -23.805 -0.617 1.00 16.62 -5 MET A N 1
ATOM 2607 C CA . MET A 1 332 ? 21.765 -23.080 -1.869 1.00 16.97 -5 MET A CA 1
ATOM 2608 C C . MET A 1 332 ? 20.343 -23.075 -2.395 1.00 17.12 -5 MET A C 1
ATOM 2609 O O . MET A 1 332 ? 19.636 -24.085 -2.285 1.00 16.93 -5 MET A O 1
ATOM 2614 N N . PRO A 1 333 ? 19.912 -21.971 -3.032 1.00 17.91 -4 PRO A N 1
ATOM 2615 C CA . PRO A 1 333 ? 18.727 -22.069 -3.880 1.00 18.22 -4 PRO A CA 1
ATOM 2616 C C . PRO A 1 333 ? 18.922 -23.139 -4.943 1.00 17.97 -4 PRO A C 1
ATOM 2617 O O . PRO A 1 333 ? 20.079 -23.466 -5.292 1.00 16.95 -4 PRO A O 1
ATOM 2621 N N . ASN A 1 334 ? 17.810 -23.648 -5.499 1.00 18.51 -3 ASN A N 1
ATOM 2622 C CA . ASN A 1 334 ? 17.921 -24.650 -6.620 1.00 18.86 -3 ASN A CA 1
ATOM 2623 C C . ASN A 1 334 ? 17.433 -24.101 -7.914 1.00 19.41 -3 ASN A C 1
ATOM 2624 O O . ASN A 1 334 ? 17.298 -24.821 -8.867 1.00 21.35 -3 ASN A O 1
ATOM 2629 N N . ILE A 1 335 ? 17.147 -22.815 -7.967 1.00 20.47 -2 ILE A N 1
ATOM 2630 C CA . ILE A 1 335 ? 16.544 -22.220 -9.132 1.00 20.79 -2 ILE A CA 1
ATOM 2631 C C . ILE A 1 335 ? 17.498 -22.237 -10.350 1.00 20.23 -2 ILE A C 1
ATOM 2632 O O . ILE A 1 335 ? 18.734 -22.316 -10.179 1.00 19.28 -2 ILE A O 1
ATOM 2637 N N . PRO A 1 336 ? 16.923 -22.217 -11.579 1.00 20.76 -1 PRO A N 1
ATOM 2638 C CA . PRO A 1 336 ? 17.791 -22.297 -12.791 1.00 20.87 -1 PRO A CA 1
ATOM 2639 C C . PRO A 1 336 ? 18.911 -21.248 -12.841 1.00 20.71 -1 PRO A C 1
ATOM 2640 O O . PRO A 1 336 ? 20.020 -21.537 -13.334 1.00 20.68 -1 PRO A O 1
ATOM 2644 N N . GLN A 1 337 ? 18.652 -20.066 -12.285 1.00 20.96 0 GLN A N 1
ATOM 2645 C CA . GLN A 1 337 ? 19.615 -18.970 -12.306 1.00 20.16 0 GLN A CA 1
ATOM 2646 C C . GLN A 1 337 ? 20.839 -19.159 -11.388 1.00 19.62 0 GLN A C 1
ATOM 2647 O O . GLN A 1 337 ? 21.752 -18.324 -11.394 1.00 19.06 0 GLN A O 1
ATOM 2653 N N . MET A 1 338 ? 20.892 -20.233 -10.593 1.00 19.57 1 MET A N 1
ATOM 2654 C CA . MET A 1 338 ? 22.082 -20.470 -9.786 1.00 18.93 1 MET A CA 1
ATOM 2655 C C . MET A 1 338 ? 23.323 -20.658 -10.636 1.00 18.82 1 MET A C 1
ATOM 2656 O O . MET A 1 338 ? 24.377 -20.211 -10.223 1.00 19.20 1 MET A O 1
ATOM 2661 N N . SER A 1 339 ? 23.227 -21.308 -11.785 1.00 18.83 2 SER A N 1
ATOM 2662 C CA . SER A 1 339 ? 24.426 -21.494 -12.584 1.00 19.59 2 SER A CA 1
ATOM 2663 C C . SER A 1 339 ? 24.926 -20.106 -13.073 1.00 19.56 2 SER A C 1
ATOM 2664 O O . SER A 1 339 ? 26.126 -19.857 -13.077 1.00 19.52 2 SER A O 1
ATOM 2667 N N . ALA A 1 340 ? 23.997 -19.233 -13.420 1.00 19.35 3 ALA A N 1
ATOM 2668 C CA . ALA A 1 340 ? 24.318 -17.870 -13.839 1.00 19.58 3 ALA A CA 1
ATOM 2669 C C . ALA A 1 340 ? 25.026 -17.118 -12.745 1.00 19.38 3 ALA A C 1
ATOM 2670 O O . ALA A 1 340 ? 26.042 -16.472 -12.958 1.00 19.59 3 ALA A O 1
ATOM 2672 N N . PHE A 1 341 ? 24.475 -17.194 -11.536 1.00 18.68 4 PHE A N 1
ATOM 2673 C CA . PHE A 1 341 ? 25.097 -16.627 -10.350 1.00 18.29 4 PHE A CA 1
ATOM 2674 C C . PHE A 1 341 ? 26.547 -17.106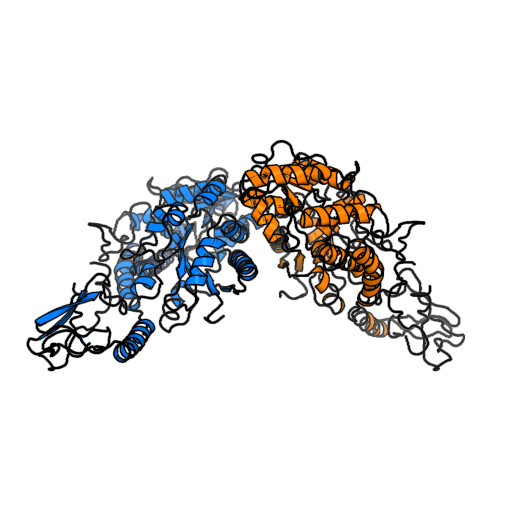 -10.212 1.00 17.67 4 PHE A C 1
ATOM 2675 O O . PHE A 1 341 ? 27.471 -16.285 -9.991 1.00 16.81 4 PHE A O 1
ATOM 2683 N N . TRP A 1 342 ? 26.746 -18.408 -10.255 1.00 17.05 5 TRP A N 1
ATOM 2684 C CA . TRP A 1 342 ? 28.082 -18.933 -10.072 1.00 16.88 5 TRP A CA 1
ATOM 2685 C C . TRP A 1 342 ? 29.079 -18.496 -11.127 1.00 17.17 5 TRP A C 1
ATOM 2686 O O . TRP A 1 342 ? 30.236 -18.179 -10.813 1.00 16.70 5 TRP A O 1
ATOM 2697 N N . TYR A 1 343 ? 28.645 -18.450 -12.381 1.00 18.07 6 TYR A N 1
ATOM 2698 C CA . TYR A 1 343 ? 29.532 -17.994 -13.421 1.00 19.41 6 TYR A CA 1
ATOM 2699 C C . TYR A 1 343 ? 29.967 -16.529 -13.246 1.00 19.62 6 TYR A C 1
ATOM 2700 O O . TYR A 1 343 ? 31.121 -16.145 -13.565 1.00 19.70 6 TYR A O 1
ATOM 2709 N N . ALA A 1 344 ? 29.021 -15.717 -12.799 1.00 19.40 7 ALA A N 1
ATOM 2710 C CA . ALA A 1 344 ? 29.274 -14.287 -12.562 1.00 20.12 7 ALA A CA 1
ATOM 2711 C C . ALA A 1 344 ? 30.233 -14.110 -11.385 1.00 19.55 7 ALA A C 1
ATOM 2712 O O . ALA A 1 344 ? 31.208 -13.362 -11.473 1.00 19.15 7 ALA A O 1
ATOM 2714 N N . VAL A 1 345 ? 29.972 -14.809 -10.294 1.00 18.58 8 VAL A N 1
ATOM 2715 C CA . VAL A 1 345 ? 30.833 -14.686 -9.107 1.00 18.37 8 VAL A CA 1
ATOM 2716 C C . VAL A 1 345 ? 32.227 -15.227 -9.402 1.00 18.89 8 VAL A C 1
ATOM 2717 O O . VAL A 1 345 ? 33.245 -14.657 -8.943 1.00 18.61 8 VAL A O 1
ATOM 2721 N N . ARG A 1 346 ? 32.308 -16.289 -10.213 1.00 18.37 9 ARG A N 1
ATOM 2722 C CA . ARG A 1 346 ? 33.606 -16.826 -10.573 1.00 18.94 9 ARG A CA 1
ATOM 2723 C C . ARG A 1 346 ? 34.501 -15.775 -11.183 1.00 19.02 9 ARG A C 1
ATOM 2724 O O . ARG A 1 346 ? 35.656 -15.611 -10.790 1.00 18.87 9 ARG A O 1
ATOM 2732 N N . THR A 1 347 ? 33.947 -15.117 -12.189 1.00 18.36 10 THR A N 1
ATOM 2733 C CA . THR A 1 347 ? 34.652 -14.021 -12.885 1.00 19.39 10 THR A CA 1
ATOM 2734 C C . THR A 1 347 ? 34.999 -12.873 -11.944 1.00 19.64 10 THR A C 1
ATOM 2735 O O . THR A 1 347 ? 36.128 -12.360 -12.003 1.00 20.18 10 THR A O 1
ATOM 2739 N N . ALA A 1 348 ? 34.050 -12.469 -11.110 1.00 19.48 11 ALA A N 1
ATOM 2740 C CA . ALA A 1 348 ? 34.291 -11.336 -10.218 1.00 20.81 11 ALA A CA 1
ATOM 2741 C C . ALA A 1 348 ? 35.437 -11.637 -9.278 1.00 21.21 11 ALA A C 1
ATOM 2742 O O . ALA A 1 348 ? 36.301 -10.774 -9.063 1.00 21.31 11 ALA A O 1
ATOM 2744 N N . VAL A 1 349 ? 35.454 -12.840 -8.691 1.00 20.56 12 VAL A N 1
ATOM 2745 C CA . VAL A 1 349 ? 36.495 -13.170 -7.746 1.00 20.89 12 VAL A CA 1
ATOM 2746 C C . VAL A 1 349 ? 37.852 -13.290 -8.443 1.00 21.47 12 VAL A C 1
ATOM 2747 O O . VAL A 1 349 ? 38.837 -12.710 -7.970 1.00 21.89 12 VAL A O 1
ATOM 2751 N N . ILE A 1 350 ? 37.921 -13.957 -9.597 1.00 20.80 13 ILE A N 1
ATOM 2752 C CA . ILE A 1 350 ? 39.196 -14.092 -10.273 1.00 21.64 13 ILE A CA 1
ATOM 2753 C C . ILE A 1 350 ? 39.703 -12.698 -10.677 1.00 22.65 13 ILE A C 1
ATOM 2754 O O . ILE A 1 350 ? 40.908 -12.399 -10.547 1.00 23.15 13 ILE A O 1
ATOM 2759 N N . ASN A 1 351 ? 38.789 -11.853 -11.130 1.00 22.30 14 ASN A N 1
ATOM 2760 C CA . ASN A 1 351 ? 39.201 -10.560 -11.647 1.00 23.41 14 ASN A CA 1
ATOM 2761 C C . ASN A 1 351 ? 39.702 -9.667 -10.516 1.00 24.11 14 ASN A C 1
ATOM 2762 O O . ASN A 1 351 ? 40.707 -8.989 -10.650 1.00 25.33 14 ASN A O 1
ATOM 2767 N N . ALA A 1 352 ? 38.997 -9.673 -9.398 1.00 23.96 15 ALA A N 1
ATOM 2768 C CA . ALA A 1 352 ? 39.395 -8.858 -8.245 1.00 24.91 15 ALA A CA 1
ATOM 2769 C C . ALA A 1 352 ? 40.701 -9.356 -7.615 1.00 25.80 15 ALA A C 1
ATOM 2770 O O . ALA A 1 352 ? 41.592 -8.550 -7.277 1.00 24.98 15 ALA A O 1
ATOM 2772 N N . ALA A 1 353 ? 40.800 -10.669 -7.460 1.00 25.26 16 ALA A N 1
ATOM 2773 C CA . ALA A 1 353 ? 41.993 -11.296 -6.866 1.00 26.80 16 ALA A CA 1
ATOM 2774 C C . ALA A 1 353 ? 43.229 -11.042 -7.659 1.00 28.82 16 ALA A C 1
ATOM 2775 O O . ALA A 1 353 ? 44.271 -10.880 -7.080 1.00 29.44 16 ALA A O 1
ATOM 2777 N N . SER A 1 354 ? 43.100 -11.069 -8.984 1.00 30.03 17 SER A N 1
ATOM 2778 C CA . SER A 1 354 ? 44.226 -10.907 -9.899 1.00 31.85 17 SER A CA 1
ATOM 2779 C C . SER A 1 354 ? 44.590 -9.440 -10.165 1.00 34.06 17 SER A C 1
ATOM 2780 O O . SER A 1 354 ? 45.654 -9.183 -10.701 1.00 34.99 17 SER A O 1
ATOM 2783 N N . GLY A 1 355 ? 43.716 -8.502 -9.781 1.00 33.39 18 GLY A N 1
ATOM 2784 C CA . GLY A 1 355 ? 43.874 -7.107 -10.118 1.00 34.62 18 GLY A CA 1
ATOM 2785 C C . GLY A 1 355 ? 43.456 -6.727 -11.518 1.00 34.51 18 GLY A C 1
ATOM 2786 O O . GLY A 1 355 ? 43.707 -5.588 -11.936 1.00 35.13 18 GLY A O 1
ATOM 2787 N N . ARG A 1 356 ? 42.779 -7.620 -12.240 1.00 33.22 19 ARG A N 1
ATOM 2788 C CA . ARG A 1 356 ? 42.175 -7.256 -13.518 1.00 34.06 19 ARG A CA 1
ATOM 2789 C C . ARG A 1 356 ? 41.034 -6.247 -13.394 1.00 32.56 19 ARG A C 1
ATOM 2790 O O . ARG A 1 356 ? 40.779 -5.510 -14.331 1.00 32.67 19 ARG A O 1
ATOM 2798 N N . GLN A 1 357 ? 40.373 -6.207 -12.255 1.00 29.91 20 GLN A N 1
ATOM 2799 C CA . GLN A 1 357 ? 39.377 -5.197 -11.953 1.00 29.56 20 GLN A CA 1
ATOM 2800 C C . GLN A 1 357 ? 39.479 -4.842 -10.495 1.00 29.16 20 GLN A C 1
ATOM 2801 O O . GLN A 1 357 ? 39.901 -5.656 -9.687 1.00 28.50 20 GLN A O 1
ATOM 2807 N N . THR A 1 358 ? 39.047 -3.643 -10.150 1.00 29.64 21 THR A N 1
ATOM 2808 C CA . THR A 1 358 ? 38.856 -3.317 -8.719 1.00 29.58 21 THR A CA 1
ATOM 2809 C C . THR A 1 358 ? 37.718 -4.140 -8.160 1.00 28.16 21 THR A C 1
ATOM 2810 O O . THR A 1 358 ? 36.894 -4.672 -8.904 1.00 27.26 21 THR A O 1
ATOM 2814 N N . VAL A 1 359 ? 37.643 -4.226 -6.836 1.00 28.49 22 VAL A N 1
ATOM 2815 C CA . VAL A 1 359 ? 36.520 -4.871 -6.197 1.00 27.90 22 VAL A CA 1
ATOM 2816 C C . VAL A 1 359 ? 35.203 -4.239 -6.644 1.00 28.40 22 VAL A C 1
ATOM 2817 O O . VAL A 1 359 ? 34.251 -4.960 -7.006 1.00 27.91 22 VAL A O 1
ATOM 2821 N N . ASP A 1 360 ? 35.128 -2.913 -6.646 1.00 29.70 23 ASP A N 1
ATOM 2822 C CA . ASP A 1 360 ? 33.869 -2.250 -7.039 1.00 30.60 23 ASP A CA 1
ATOM 2823 C C . ASP A 1 360 ? 33.477 -2.607 -8.500 1.00 29.80 23 ASP A C 1
ATOM 2824 O O . ASP A 1 360 ? 32.328 -2.957 -8.749 1.00 28.54 23 ASP A O 1
ATOM 2829 N N . GLU A 1 361 ? 34.445 -2.533 -9.410 1.00 29.48 24 GLU A N 1
ATOM 2830 C CA . GLU A 1 361 ? 34.204 -2.834 -10.847 1.00 29.85 24 GLU A CA 1
ATOM 2831 C C . GLU A 1 361 ? 33.764 -4.320 -10.996 1.00 27.33 24 GLU A C 1
ATOM 2832 O O . GLU A 1 361 ? 32.826 -4.625 -11.728 1.00 26.56 24 GLU A O 1
ATOM 2838 N N . ALA A 1 362 ? 34.470 -5.212 -10.317 1.00 26.18 25 ALA A N 1
ATOM 2839 C CA . ALA A 1 362 ? 34.196 -6.651 -10.436 1.00 25.13 25 ALA A CA 1
ATOM 2840 C C . ALA A 1 362 ? 32.777 -6.974 -9.964 1.00 24.91 25 ALA A C 1
ATOM 2841 O O . ALA A 1 362 ? 32.043 -7.741 -10.588 1.00 24.36 25 ALA A O 1
ATOM 2843 N N . LEU A 1 363 ? 32.369 -6.401 -8.828 1.00 25.91 26 LEU A N 1
ATOM 2844 C CA . LEU A 1 363 ? 31.017 -6.684 -8.304 1.00 25.81 26 LEU A CA 1
ATOM 2845 C C . LEU A 1 363 ? 29.919 -6.018 -9.109 1.00 26.30 26 LEU A C 1
ATOM 2846 O O . LEU A 1 363 ? 28.795 -6.555 -9.225 1.00 25.63 26 LEU A O 1
ATOM 2851 N N . LYS A 1 364 ? 30.221 -4.879 -9.693 1.00 27.24 27 LYS A N 1
ATOM 2852 C CA . LYS A 1 364 ? 29.287 -4.262 -10.589 1.00 28.55 27 LYS A CA 1
ATOM 2853 C C . LYS A 1 364 ? 29.038 -5.153 -11.840 1.00 27.25 27 LYS A C 1
ATOM 2854 O O . LYS A 1 364 ? 27.901 -5.366 -12.241 1.00 26.57 27 LYS A O 1
ATOM 2860 N N . ASP A 1 365 ? 30.111 -5.653 -12.448 1.00 26.53 28 ASP A N 1
ATOM 2861 C CA . ASP A 1 365 ? 29.945 -6.504 -13.639 1.00 26.18 28 ASP A CA 1
ATOM 2862 C C . ASP A 1 365 ? 29.265 -7.849 -13.315 1.00 24.42 28 ASP A C 1
ATOM 2863 O O . ASP A 1 365 ? 28.679 -8.468 -14.209 1.00 24.80 28 ASP A O 1
ATOM 2868 N N . ALA A 1 366 ? 29.322 -8.315 -12.071 1.00 23.28 29 ALA A N 1
ATOM 2869 C CA . ALA A 1 366 ? 28.635 -9.571 -11.688 1.00 22.09 29 ALA A CA 1
ATOM 2870 C C . ALA A 1 366 ? 27.118 -9.533 -12.009 1.00 21.94 29 ALA A C 1
ATOM 2871 O O . ALA A 1 366 ? 26.533 -10.557 -12.382 1.00 20.75 29 ALA A O 1
ATOM 2873 N N . GLN A 1 367 ? 26.501 -8.336 -11.909 1.00 22.88 30 GLN A N 1
ATOM 2874 C CA . GLN A 1 367 ? 25.078 -8.169 -12.181 1.00 23.55 30 GLN A CA 1
ATOM 2875 C C . GLN A 1 367 ? 24.782 -8.452 -13.658 1.00 24.11 30 GLN A C 1
ATOM 2876 O O . GLN A 1 367 ? 23.867 -9.193 -13.976 1.00 24.12 30 GLN A O 1
ATOM 2882 N N . THR A 1 368 ? 25.546 -7.813 -14.534 1.00 24.26 31 THR A N 1
ATOM 2883 C CA . THR A 1 368 ? 25.353 -7.988 -15.973 1.00 25.04 31 THR A CA 1
ATOM 2884 C C . THR A 1 368 ? 25.937 -9.280 -16.527 1.00 23.74 31 THR A C 1
ATOM 2885 O O . THR A 1 368 ? 25.375 -9.841 -17.442 1.00 24.46 31 THR A O 1
ATOM 2889 N N . ASN A 1 369 ? 27.012 -9.764 -15.944 1.00 22.79 32 ASN A N 1
ATOM 2890 C CA . ASN A 1 369 ? 27.551 -11.091 -16.310 1.00 21.79 32 ASN A CA 1
ATOM 2891 C C . ASN A 1 369 ? 26.597 -12.198 -15.896 1.00 21.05 32 ASN A C 1
ATOM 2892 O O . ASN A 1 369 ? 26.487 -13.215 -16.626 1.00 20.79 32 ASN A O 1
ATOM 2897 N N . ALA A 1 370 ? 25.899 -12.056 -14.756 1.00 20.16 33 ALA A N 1
ATOM 2898 C CA . ALA A 1 370 ? 24.865 -13.042 -14.412 1.00 19.92 33 ALA A CA 1
ATOM 2899 C C . ALA A 1 370 ? 23.711 -13.002 -15.411 1.00 20.51 33 ALA A C 1
ATOM 2900 O O . ALA A 1 370 ? 23.270 -14.052 -15.903 1.00 20.42 33 ALA A O 1
ATOM 2902 N N . ALA A 1 371 ? 23.211 -11.801 -15.710 1.00 21.63 34 ALA A N 1
ATOM 2903 C CA . ALA A 1 371 ? 22.087 -11.670 -16.603 1.00 22.51 34 ALA A CA 1
ATOM 2904 C C . ALA A 1 371 ? 22.431 -12.180 -18.035 1.00 23.05 34 ALA A C 1
ATOM 2905 O O . ALA A 1 371 ? 21.564 -12.701 -18.750 1.00 23.19 34 ALA A O 1
ATOM 2907 N N . ALA A 1 372 ? 23.698 -12.010 -18.404 1.00 23.03 35 ALA A N 1
ATOM 2908 C CA . ALA A 1 372 ? 24.219 -12.446 -19.724 1.00 23.72 35 ALA A CA 1
ATOM 2909 C C . ALA A 1 372 ? 24.053 -13.956 -19.893 1.00 23.00 35 ALA A C 1
ATOM 2910 O O . ALA A 1 372 ? 23.899 -14.437 -21.029 1.00 23.54 35 ALA A O 1
ATOM 2912 N N . GLU A 1 373 ? 24.024 -14.676 -18.785 1.00 22.52 36 GLU A N 1
ATOM 2913 C CA . GLU A 1 373 ? 23.923 -16.145 -18.804 1.00 22.21 36 GLU A CA 1
ATOM 2914 C C . GLU A 1 373 ? 22.502 -16.650 -18.988 1.00 22.58 36 GLU A C 1
ATOM 2915 O O . GLU A 1 373 ? 22.303 -17.824 -19.298 1.00 22.01 36 GLU A O 1
ATOM 2921 N N . PHE A 1 374 ? 21.512 -15.794 -18.744 1.00 23.13 37 PHE A N 1
ATOM 2922 C CA . PHE A 1 374 ? 20.111 -16.222 -18.764 1.00 23.74 37 PHE A CA 1
ATOM 2923 C C . PHE A 1 374 ? 19.573 -16.891 -20.037 1.00 24.04 37 PHE A C 1
ATOM 2924 O O . PHE A 1 374 ? 18.927 -17.899 -19.922 1.00 24.02 37 PHE A O 1
ATOM 2932 N N . PRO A 1 375 ? 19.858 -16.351 -21.227 1.00 25.02 38 PRO A N 1
ATOM 2933 C CA . PRO A 1 375 ? 19.317 -17.048 -22.418 1.00 25.88 38 PRO A CA 1
ATOM 2934 C C . PRO A 1 375 ? 19.858 -18.461 -22.627 1.00 25.03 38 PRO A C 1
ATOM 2935 O O . PRO A 1 375 ? 19.170 -19.309 -23.196 1.00 25.20 38 PRO A O 1
ATOM 2939 N N . PHE A 1 376 ? 21.056 -18.726 -22.137 1.00 24.39 39 PHE A N 1
ATOM 2940 C CA . PHE A 1 376 ? 21.671 -20.050 -22.267 1.00 23.98 39 PHE A CA 1
ATOM 2941 C C . PHE A 1 376 ? 21.033 -21.109 -21.396 1.00 23.89 39 PHE A C 1
ATOM 2942 O O . PHE A 1 376 ? 21.308 -22.293 -21.558 1.00 23.62 39 PHE A O 1
ATOM 2950 N N . LEU A 1 377 ? 20.179 -20.690 -20.456 1.00 23.69 40 LEU A N 1
ATOM 2951 C CA . LEU A 1 377 ? 19.355 -21.649 -19.737 1.00 24.03 40 LEU A CA 1
ATOM 2952 C C . LEU A 1 377 ? 18.231 -22.222 -20.586 1.00 24.02 40 LEU A C 1
ATOM 2953 O O . LEU A 1 377 ? 17.618 -23.192 -20.150 1.00 23.94 40 LEU A O 1
ATOM 2958 N N . TYR A 1 378 ? 17.957 -21.664 -21.755 1.00 24.39 41 TYR A N 1
ATOM 2959 C CA . TYR A 1 378 ? 16.942 -22.219 -22.660 1.00 24.85 41 TYR A CA 1
ATOM 2960 C C . TYR A 1 378 ? 17.551 -23.420 -23.419 1.00 24.86 41 TYR A C 1
ATOM 2961 O O . TYR A 1 378 ? 18.040 -23.296 -24.534 1.00 25.30 41 TYR A O 1
ATOM 2970 N N . VAL A 1 379 ? 17.424 -24.571 -22.797 1.00 24.46 42 VAL A N 1
ATOM 2971 C CA . VAL A 1 379 ? 17.803 -25.834 -23.341 1.00 25.07 42 VAL A CA 1
ATOM 2972 C C . VAL A 1 379 ? 16.508 -26.672 -23.375 1.00 25.91 42 VAL A C 1
ATOM 2973 O O . VAL A 1 379 ? 15.871 -26.880 -22.329 1.00 25.39 42 VAL A O 1
ATOM 2977 N N . VAL A 1 380 ? 16.188 -27.172 -24.556 1.00 24.08 43 VAL A N 1
ATOM 2978 C CA . VAL A 1 380 ? 15.000 -27.950 -24.771 1.00 24.52 43 VAL A CA 1
ATOM 2979 C C . VAL A 1 380 ? 15.284 -29.194 -25.541 1.00 25.16 43 VAL A C 1
ATOM 2980 O O . VAL A 1 380 ? 16.215 -29.236 -26.338 1.00 26.25 43 VAL A O 1
ATOM 2984 N N . GLY A 1 381 ? 14.430 -30.189 -25.326 1.00 25.72 44 GLY A N 1
ATOM 2985 C CA . GLY A 1 381 ? 14.577 -31.454 -26.040 1.00 26.97 44 GLY A CA 1
ATOM 2986 C C . GLY A 1 381 ? 13.227 -31.950 -26.570 1.00 27.37 44 GLY A C 1
ATOM 2987 O O . GLY A 1 381 ? 12.201 -31.731 -25.914 1.00 26.53 44 GLY A O 1
ATOM 2988 N N . ARG A 1 382 ? 13.264 -32.614 -27.716 1.00 28.10 45 ARG A N 1
ATOM 2989 C CA . ARG A 1 382 ? 12.023 -32.932 -28.461 1.00 29.41 45 ARG A CA 1
ATOM 2990 C C . ARG A 1 382 ? 11.369 -34.240 -28.067 1.00 30.63 45 ARG A C 1
ATOM 2991 O O . ARG A 1 382 ? 10.249 -34.534 -28.485 1.00 29.85 45 ARG A O 1
ATOM 2999 N N . LYS A 1 383 ? 12.079 -35.037 -27.268 1.00 31.54 46 LYS A N 1
ATOM 3000 C CA . LYS A 1 383 ? 11.647 -36.408 -27.010 1.00 32.94 46 LYS A CA 1
ATOM 3001 C C . LYS A 1 383 ? 10.257 -36.476 -26.391 1.00 32.61 46 LYS A C 1
ATOM 3002 O O . LYS A 1 383 ? 9.436 -37.300 -26.845 1.00 33.01 46 LYS A O 1
ATOM 3008 N N . LYS A 1 384 ? 9.969 -35.653 -25.381 1.00 31.93 47 LYS A N 1
ATOM 3009 C CA . LYS A 1 384 ? 8.670 -35.739 -24.709 1.00 33.30 47 LYS A CA 1
ATOM 3010 C C . LYS A 1 384 ? 7.513 -35.433 -25.652 1.00 32.98 47 LYS A C 1
ATOM 3011 O O . LYS A 1 384 ? 6.494 -36.133 -25.640 1.00 33.02 47 LYS A O 1
ATOM 3017 N N . MET A 1 385 ? 7.682 -34.379 -26.440 1.00 31.20 48 MET A N 1
ATOM 3018 C CA . MET A 1 385 ? 6.720 -34.011 -27.464 1.00 32.14 48 MET A CA 1
ATOM 3019 C C . MET A 1 385 ? 6.493 -35.143 -28.435 1.00 33.01 48 MET A C 1
ATOM 3020 O O . MET A 1 385 ? 5.321 -35.448 -28.756 1.00 33.60 48 MET A O 1
ATOM 3025 N N . MET A 1 386 ? 7.562 -35.737 -28.947 1.00 32.41 49 MET A N 1
ATOM 3026 C CA . MET A 1 386 ? 7.405 -36.804 -29.893 1.00 33.67 49 MET A CA 1
ATOM 3027 C C . MET A 1 386 ? 6.784 -38.074 -29.304 1.00 33.89 49 MET A C 1
ATOM 3028 O O . MET A 1 386 ? 6.024 -38.765 -29.998 1.00 33.65 49 MET A O 1
ATOM 3033 N N . ASP A 1 387 ? 7.113 -38.414 -28.057 1.00 32.90 50 ASP A N 1
ATOM 3034 C CA . ASP A 1 387 ? 6.465 -39.555 -27.387 1.00 34.38 50 ASP A CA 1
ATOM 3035 C C . ASP A 1 387 ? 4.973 -39.299 -27.225 1.00 34.15 50 ASP A C 1
ATOM 3036 O O . ASP A 1 387 ? 4.172 -40.201 -27.463 1.00 35.98 50 ASP A O 1
ATOM 3041 N N . ALA A 1 388 ? 4.611 -38.070 -26.870 1.00 32.47 51 ALA A N 1
ATOM 3042 C CA . ALA A 1 388 ? 3.241 -37.678 -26.701 1.00 32.63 51 ALA A CA 1
ATOM 3043 C C . ALA A 1 388 ? 2.518 -37.691 -28.048 1.00 33.47 51 ALA A C 1
ATOM 3044 O O . ALA A 1 388 ? 1.358 -38.150 -28.124 1.00 33.46 51 ALA A O 1
ATOM 3046 N N . GLN A 1 389 ? 3.203 -37.257 -29.111 1.00 32.80 52 GLN A N 1
ATOM 3047 C CA . GLN A 1 389 ? 2.593 -37.348 -30.455 1.00 33.94 52 GLN A CA 1
ATOM 3048 C C . GLN A 1 389 ? 2.247 -38.779 -30.839 1.00 36.47 52 GLN A C 1
ATOM 3049 O O . GLN A 1 389 ? 1.128 -39.070 -31.278 1.00 38.38 52 GLN A O 1
ATOM 3055 N N . TYR A 1 390 ? 3.203 -39.669 -30.708 1.00 38.15 53 TYR A N 1
ATOM 3056 C CA . TYR A 1 390 ? 3.013 -41.058 -31.078 1.00 42.36 53 TYR A CA 1
ATOM 3057 C C . TYR A 1 390 ? 1.853 -41.681 -30.280 1.00 43.87 53 TYR A C 1
ATOM 3058 O O . TYR A 1 390 ? 0.988 -42.353 -30.864 1.00 44.19 53 TYR A O 1
ATOM 3067 N N . LYS A 1 391 ? 1.850 -41.428 -28.963 1.00 43.89 54 LYS A N 1
ATOM 3068 C CA . LYS A 1 391 ? 0.781 -41.913 -28.064 1.00 46.45 54 LYS A CA 1
ATOM 3069 C C . LYS A 1 391 ? -0.580 -41.410 -28.491 1.00 45.76 54 LYS A C 1
ATOM 3070 O O . LYS A 1 391 ? -1.561 -42.177 -28.504 1.00 47.52 54 LYS A O 1
ATOM 3076 N N . CYS A 1 392 ? -0.635 -40.124 -28.833 1.00 43.15 55 CYS A N 1
ATOM 3077 C CA . CYS A 1 392 ? -1.862 -39.520 -29.288 1.00 42.69 55 CYS A CA 1
ATOM 3078 C C . CYS A 1 392 ? -2.447 -40.192 -30.543 1.00 43.81 55 CYS A C 1
ATOM 3079 O O . CYS A 1 392 ? -3.605 -40.643 -30.529 1.00 43.97 55 CYS A O 1
ATOM 3082 N N . TYR A 1 393 ? -1.649 -40.263 -31.612 1.00 43.07 56 TYR A N 1
ATOM 3083 C CA . TYR A 1 393 ? -2.121 -40.848 -32.843 1.00 45.21 56 TYR A CA 1
ATOM 3084 C C . TYR A 1 393 ? -2.499 -42.328 -32.669 1.00 49.29 56 TYR A C 1
ATOM 3085 O O . TYR A 1 393 ? -3.466 -42.765 -33.310 1.00 51.26 56 TYR A O 1
ATOM 3094 N N . ASP A 1 394 ? -1.783 -43.089 -31.824 1.00 51.49 57 ASP A N 1
ATOM 3095 C CA . ASP A 1 394 ? -2.207 -44.464 -31.476 1.00 56.79 57 ASP A CA 1
ATOM 3096 C C . ASP A 1 394 ? -3.565 -44.506 -30.781 1.00 59.06 57 ASP A C 1
ATOM 3097 O O . ASP A 1 394 ? -4.446 -45.306 -31.159 1.00 60.75 57 ASP A O 1
ATOM 3102 N N . ARG A 1 395 ? -3.723 -43.639 -29.785 1.00 58.82 58 ARG A N 1
ATOM 3103 C CA . ARG A 1 395 ? -4.946 -43.630 -28.964 1.00 61.09 58 ARG A CA 1
ATOM 3104 C C . ARG A 1 395 ? -6.156 -43.208 -29.804 1.00 60.68 58 ARG A C 1
ATOM 3105 O O . ARG A 1 395 ? -7.257 -43.753 -29.632 1.00 61.45 58 ARG A O 1
ATOM 3113 N N . MET A 1 396 ? -5.940 -42.285 -30.736 1.00 59.29 59 MET A N 1
ATOM 3114 C CA . MET A 1 396 ? -6.983 -41.910 -31.710 1.00 61.44 59 MET A CA 1
ATOM 3115 C C . MET A 1 396 ? -7.451 -43.039 -32.625 1.00 64.76 59 MET A C 1
ATOM 3116 O O . MET A 1 396 ? -8.574 -42.995 -33.061 1.00 66.09 59 MET A O 1
ATOM 3121 N N . GLN A 1 397 ? -6.613 -44.035 -32.887 1.00 67.70 60 GLN A N 1
ATOM 3122 C CA . GLN A 1 397 ? -7.018 -45.276 -33.565 1.00 71.72 60 GLN A CA 1
ATOM 3123 C C . GLN A 1 397 ? -7.818 -46.260 -32.713 1.00 74.78 60 GLN A C 1
ATOM 3124 O O . GLN A 1 397 ? -8.708 -46.956 -33.225 1.00 76.62 60 GLN A O 1
ATOM 3130 N N . GLN A 1 398 ? -7.435 -46.384 -31.443 1.00 75.08 61 GLN A N 1
ATOM 3131 C CA . GLN A 1 398 ? -7.889 -47.491 -30.606 1.00 78.77 61 GLN A CA 1
ATOM 3132 C C . GLN A 1 398 ? -9.150 -47.177 -29.819 1.00 78.06 61 GLN A C 1
ATOM 3133 O O . GLN A 1 398 ? -9.901 -48.094 -29.510 1.00 79.77 61 GLN A O 1
ATOM 3139 N N . LEU A 1 399 ? -9.398 -45.905 -29.518 1.00 74.69 62 LEU A N 1
ATOM 3140 C CA . LEU A 1 399 ? -10.554 -45.524 -28.710 1.00 75.39 62 LEU A CA 1
ATOM 3141 C C . LEU A 1 399 ? -11.827 -45.711 -29.521 1.00 77.00 62 LEU A C 1
ATOM 3142 O O . LEU A 1 399 ? -11.884 -45.274 -30.663 1.00 74.32 62 LEU A O 1
ATOM 3147 N N . PRO A 1 400 ? -12.866 -46.322 -28.928 1.00 79.92 63 PRO A N 1
ATOM 3148 C CA . PRO A 1 400 ? -14.107 -46.466 -29.715 1.00 81.76 63 PRO A CA 1
ATOM 3149 C C . PRO A 1 400 ? -14.717 -45.112 -30.124 1.00 79.71 63 PRO A C 1
ATOM 3150 O O . PRO A 1 400 ? -14.427 -44.084 -29.510 1.00 75.67 63 PRO A O 1
ATOM 3154 N N . ALA A 1 401 ? -15.539 -45.130 -31.170 1.00 80.74 64 ALA A N 1
ATOM 3155 C CA . ALA A 1 401 ? -16.195 -43.931 -31.673 1.00 79.50 64 ALA A CA 1
ATOM 3156 C C . ALA A 1 401 ? -17.074 -43.320 -30.567 1.00 78.27 64 ALA A C 1
ATOM 3157 O O . ALA A 1 401 ? -17.504 -44.003 -29.645 1.00 79.14 64 ALA A O 1
ATOM 3159 N N . TYR A 1 402 ? -17.310 -42.026 -30.679 1.00 76.12 65 TYR A N 1
ATOM 3160 C CA . TYR A 1 402 ? -17.998 -41.240 -29.660 1.00 75.14 65 TYR A CA 1
ATOM 3161 C C . TYR A 1 402 ? -19.421 -41.737 -29.449 1.00 76.88 65 TYR A C 1
ATOM 3162 O O . TYR A 1 402 ? -20.136 -41.911 -30.417 1.00 78.71 65 TYR A O 1
ATOM 3171 N N . GLN A 1 403 ? -19.816 -41.968 -28.191 1.00 76.19 66 GLN A N 1
ATOM 3172 C CA . GLN A 1 403 ? -21.146 -42.508 -27.842 1.00 77.90 66 GLN A CA 1
ATOM 3173 C C . GLN A 1 403 ? -22.066 -41.489 -27.131 1.00 77.37 66 GLN A C 1
ATOM 3174 O O . GLN A 1 403 ? -23.145 -41.856 -26.646 1.00 78.42 66 GLN A O 1
ATOM 3180 N N . GLY A 1 404 ? -21.651 -40.225 -27.087 1.00 74.58 67 GLY A N 1
ATOM 3181 C CA . GLY A 1 404 ? -22.528 -39.165 -26.637 1.00 75.65 67 GLY A CA 1
ATOM 3182 C C . GLY A 1 404 ? -23.517 -38.765 -27.708 1.00 78.04 67 GLY A C 1
ATOM 3183 O O . GLY A 1 404 ? -23.424 -39.159 -28.852 1.00 77.40 67 GLY A O 1
ATOM 3184 N N . GLU A 1 405 ? -24.362 -37.822 -27.338 1.00 80.43 68 GLU A N 1
ATOM 3185 C CA . GLU A 1 405 ? -25.490 -37.355 -28.163 1.00 83.41 68 GLU A CA 1
ATOM 3186 C C . GLU A 1 405 ? -25.327 -35.875 -28.586 1.00 81.99 68 GLU A C 1
ATOM 3187 O O . GLU A 1 405 ? -25.552 -34.961 -27.773 1.00 82.81 68 GLU A O 1
ATOM 3193 N N . GLY A 1 406 ? -24.954 -35.630 -29.842 1.00 80.51 69 GLY A N 1
ATOM 3194 C CA . GLY A 1 406 ? -24.995 -34.284 -30.399 1.00 79.85 69 GLY A CA 1
ATOM 3195 C C . GLY A 1 406 ? -23.757 -33.951 -31.211 1.00 77.05 69 GLY A C 1
ATOM 3196 O O . GLY A 1 406 ? -22.945 -34.835 -31.436 1.00 76.29 69 GLY A O 1
ATOM 3197 N N . PRO A 1 407 ? -23.628 -32.687 -31.646 1.00 75.87 70 PRO A N 1
ATOM 3198 C CA . PRO A 1 407 ? -22.414 -32.271 -32.361 1.00 73.10 70 PRO A CA 1
ATOM 3199 C C . PRO A 1 407 ? -21.222 -32.147 -31.408 1.00 69.65 70 PRO A C 1
ATOM 3200 O O . PRO A 1 407 ? -21.378 -31.673 -30.272 1.00 68.51 70 PRO A O 1
ATOM 3204 N N . TYR A 1 408 ? -20.057 -32.582 -31.868 1.00 67.65 71 TYR A N 1
ATOM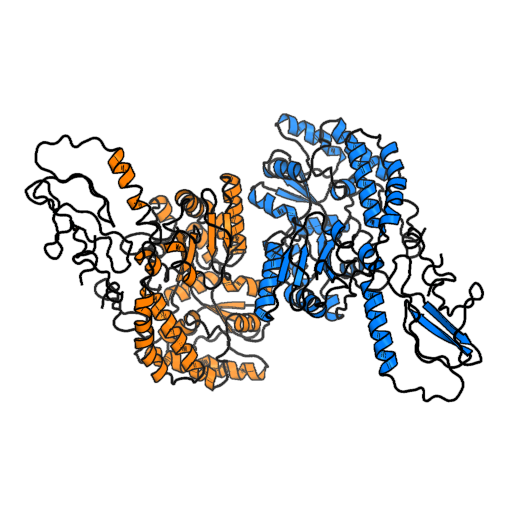 3205 C CA . TYR A 1 408 ? -18.837 -32.617 -31.049 1.00 64.13 71 TYR A CA 1
ATOM 3206 C C . TYR A 1 408 ? -17.606 -32.415 -31.931 1.00 62.09 71 TYR A C 1
ATOM 3207 O O . TYR A 1 408 ? -17.652 -32.682 -33.145 1.00 62.04 71 TYR A O 1
ATOM 3216 N N . CYS A 1 409 ? -16.527 -31.944 -31.306 1.00 58.18 72 CYS A N 1
ATOM 3217 C CA . CYS A 1 409 ? -15.219 -31.872 -31.959 1.00 56.20 72 CYS A CA 1
ATOM 3218 C C . CYS A 1 409 ? -14.420 -33.185 -31.879 1.00 55.87 72 CYS A C 1
ATOM 3219 O O . CYS A 1 409 ? -14.368 -33.869 -30.799 1.00 54.25 72 CYS A O 1
ATOM 3222 N N . ASN A 1 410 ? -13.799 -33.550 -33.012 1.00 56.46 73 ASN A N 1
ATOM 3223 C CA . ASN A 1 410 ? -13.041 -34.791 -33.114 1.00 57.97 73 ASN A CA 1
ATOM 3224 C C . ASN A 1 410 ? -11.720 -34.734 -32.342 1.00 54.20 73 ASN A C 1
ATOM 3225 O O . ASN A 1 410 ? -11.057 -33.696 -32.309 1.00 52.80 73 ASN A O 1
ATOM 3230 N N . ARG A 1 411 ? -11.367 -35.903 -31.795 1.00 53.22 74 ARG A N 1
ATOM 3231 C CA . ARG A 1 411 ? -10.057 -36.240 -31.240 1.00 50.70 74 ARG A CA 1
ATOM 3232 C C . ARG A 1 411 ? -8.995 -35.650 -32.156 1.00 48.26 74 ARG A C 1
ATOM 3233 O O . ARG A 1 411 ? -9.140 -35.745 -33.360 1.00 48.55 74 ARG A O 1
ATOM 3241 N N . THR A 1 412 ? -7.950 -35.030 -31.599 1.00 45.09 75 THR A N 1
ATOM 3242 C CA . THR A 1 412 ? -6.903 -34.437 -32.446 1.00 43.31 75 THR A CA 1
ATOM 3243 C C . THR A 1 412 ? -5.580 -34.219 -31.694 1.00 40.90 75 THR A C 1
ATOM 3244 O O . THR A 1 412 ? -5.592 -34.057 -30.468 1.00 39.69 75 THR A O 1
ATOM 3248 N N . TRP A 1 413 ? -4.471 -34.271 -32.446 1.00 39.97 76 TRP A N 1
ATOM 3249 C CA . TRP A 1 413 ? -3.135 -33.870 -31.962 1.00 38.26 76 TRP A CA 1
ATOM 3250 C C . TRP A 1 413 ? -2.917 -32.463 -32.493 1.00 37.52 76 TRP A C 1
ATOM 3251 O O . TRP A 1 413 ? -2.904 -32.256 -33.705 1.00 38.21 76 TRP A O 1
ATOM 3262 N N . ASP A 1 414 ? -2.740 -31.491 -31.613 1.00 35.80 77 ASP A N 1
ATOM 3263 C CA . ASP A 1 414 ? -2.591 -30.102 -32.045 1.00 35.42 77 ASP A CA 1
ATOM 3264 C C . ASP A 1 414 ? -1.148 -29.679 -32.354 1.00 34.65 77 ASP A C 1
ATOM 3265 O O . ASP A 1 414 ? -0.922 -28.545 -32.765 1.00 34.63 77 ASP A O 1
ATOM 3270 N N . GLY A 1 415 ? -0.188 -30.594 -32.198 1.00 34.07 78 GLY A N 1
ATOM 3271 C CA . GLY A 1 415 ? 1.249 -30.276 -32.355 1.00 33.40 78 GLY A CA 1
ATOM 3272 C C . GLY A 1 415 ? 2.047 -30.391 -31.069 1.00 32.31 78 GLY A C 1
ATOM 3273 O O . GLY A 1 415 ? 3.196 -30.815 -31.104 1.00 32.88 78 GLY A O 1
ATOM 3274 N N . TRP A 1 416 ? 1.433 -30.006 -29.947 1.00 31.30 79 TRP A N 1
ATOM 3275 C CA . TRP A 1 416 ? 2.028 -30.130 -28.609 1.00 30.58 79 TRP A CA 1
ATOM 3276 C C . TRP A 1 416 ? 1.247 -31.057 -27.658 1.00 32.00 79 TRP A C 1
ATOM 3277 O O . TRP A 1 416 ? 1.852 -31.683 -26.807 1.00 31.93 79 TRP A O 1
ATOM 3288 N N . LEU A 1 417 ? -0.077 -31.169 -27.809 1.00 32.68 80 LEU A N 1
ATOM 3289 C CA . LEU A 1 417 ? -0.907 -31.956 -26.880 1.00 34.85 80 LEU A CA 1
ATOM 3290 C C . LEU A 1 417 ? -2.069 -32.672 -27.564 1.00 36.42 80 LEU A C 1
ATOM 3291 O O . LEU A 1 417 ? -2.518 -32.258 -28.644 1.00 36.45 80 LEU A O 1
ATOM 3296 N N . CYS A 1 418 ? -2.533 -33.735 -26.908 1.00 37.76 81 CYS A N 1
ATOM 3297 C CA . CYS A 1 418 ? -3.576 -34.594 -27.402 1.00 40.33 81 CYS A CA 1
ATOM 3298 C C . CYS A 1 418 ? -4.905 -34.169 -26.814 1.00 40.89 81 CYS A C 1
ATOM 3299 O O . CYS A 1 418 ? -4.974 -33.847 -25.619 1.00 39.67 81 CYS A O 1
ATOM 3302 N N . TRP A 1 419 ? -5.958 -34.244 -27.629 1.00 41.29 82 TRP A N 1
ATOM 3303 C CA . TRP A 1 419 ? -7.304 -33.926 -27.199 1.00 42.35 82 TRP A CA 1
ATOM 3304 C C . TRP A 1 419 ? -8.272 -35.036 -27.638 1.00 43.90 82 TRP A C 1
ATOM 3305 O O . TRP A 1 419 ? -8.157 -35.588 -28.770 1.00 42.66 82 TRP A O 1
ATOM 3316 N N . ASP A 1 420 ? -9.213 -35.300 -26.732 1.00 44.09 83 ASP A N 1
ATOM 3317 C CA . ASP A 1 420 ? -10.298 -36.182 -26.960 1.00 46.49 83 ASP A CA 1
ATOM 3318 C C . ASP A 1 420 ? -11.451 -35.457 -27.636 1.00 46.80 83 ASP A C 1
ATOM 3319 O O . ASP A 1 420 ? -11.535 -34.200 -27.616 1.00 45.16 83 ASP A O 1
ATOM 3324 N N . ASP A 1 421 ? -12.335 -36.264 -28.230 1.00 48.83 84 ASP A N 1
ATOM 3325 C CA . ASP A 1 421 ? -13.672 -35.789 -28.605 1.00 50.73 84 ASP A CA 1
ATOM 3326 C C . ASP A 1 421 ? -14.299 -34.951 -27.506 1.00 50.26 84 ASP A C 1
ATOM 3327 O O . ASP A 1 421 ? -14.327 -35.367 -26.353 1.00 49.73 84 ASP A O 1
ATOM 3332 N N . THR A 1 422 ? -14.790 -33.773 -27.863 1.00 50.19 85 THR A N 1
ATOM 3333 C CA . THR A 1 422 ? -15.296 -32.821 -26.886 1.00 50.89 85 THR A CA 1
ATOM 3334 C C . THR A 1 422 ? -16.657 -32.290 -27.301 1.00 52.61 85 THR A C 1
ATOM 3335 O O . THR A 1 422 ? -16.828 -31.900 -28.456 1.00 52.71 85 THR A O 1
ATOM 3339 N N . PRO A 1 423 ? -17.619 -32.260 -26.355 1.00 54.23 86 PRO A N 1
ATOM 3340 C CA . PRO A 1 423 ? -18.949 -31.736 -26.699 1.00 55.78 86 PRO A CA 1
ATOM 3341 C C . PRO A 1 423 ? -18.950 -30.285 -27.222 1.00 55.20 86 PRO A C 1
ATOM 3342 O O . PRO A 1 423 ? -18.082 -29.480 -26.846 1.00 53.04 86 PRO A O 1
ATOM 3346 N N . ALA A 1 424 ? -19.914 -29.947 -28.075 1.00 56.57 87 ALA A N 1
ATOM 3347 C CA . ALA A 1 424 ? -20.016 -28.559 -28.562 1.00 57.30 87 ALA A CA 1
ATOM 3348 C C . ALA A 1 424 ? -20.186 -27.529 -27.432 1.00 57.43 87 ALA A C 1
ATOM 3349 O O . ALA A 1 424 ? -20.926 -27.757 -26.449 1.00 57.74 87 ALA A O 1
ATOM 3351 N N . GLY A 1 425 ? -19.508 -26.392 -27.579 1.00 56.88 88 GLY A N 1
ATOM 3352 C CA . GLY A 1 425 ? -19.617 -25.297 -26.623 1.00 57.54 88 GLY A CA 1
ATOM 3353 C C . GLY A 1 425 ? -18.684 -25.426 -25.418 1.00 55.93 88 GLY A C 1
ATOM 3354 O O . GLY A 1 425 ? -18.597 -24.498 -24.622 1.00 55.87 88 GLY A O 1
ATOM 3355 N N . VAL A 1 426 ? -17.987 -26.552 -25.275 1.00 54.94 89 VAL A N 1
ATOM 3356 C CA . VAL A 1 426 ? -17.101 -26.761 -24.100 1.00 53.84 89 VAL A CA 1
ATOM 3357 C C . VAL A 1 426 ? -15.699 -26.208 -24.318 1.00 51.69 89 VAL A C 1
ATOM 3358 O O . VAL A 1 426 ? -15.077 -26.416 -25.364 1.00 49.70 89 VAL A O 1
ATOM 3362 N N . LEU A 1 427 ? -15.207 -25.524 -23.278 1.00 51.77 90 LEU A N 1
ATOM 3363 C CA . LEU A 1 427 ? -13.819 -25.119 -23.167 1.00 50.30 90 LEU A CA 1
ATOM 3364 C C . LEU A 1 427 ? -13.067 -26.262 -22.453 1.00 49.69 90 LEU A C 1
ATOM 3365 O O . LEU A 1 427 ? -13.188 -26.428 -21.236 1.00 50.55 90 LEU A O 1
ATOM 3370 N N . SER A 1 428 ? -12.351 -27.073 -23.235 1.00 47.87 91 SER A N 1
ATOM 3371 C CA . SER A 1 428 ? -11.575 -28.200 -22.696 1.00 46.29 91 SER A CA 1
ATOM 3372 C C . SER A 1 428 ? -10.264 -27.671 -22.117 1.00 43.58 91 SER A C 1
ATOM 3373 O O . SER A 1 428 ? -9.817 -26.573 -22.462 1.00 41.18 91 SER A O 1
ATOM 3376 N N . TYR A 1 429 ? -9.652 -28.422 -21.206 1.00 42.71 92 TYR A N 1
ATOM 3377 C CA . TYR A 1 429 ? -8.402 -27.938 -20.642 1.00 41.01 92 TYR A CA 1
ATOM 3378 C C . TYR A 1 429 ? -7.521 -29.069 -20.195 1.00 39.99 92 TYR A C 1
ATOM 3379 O O . TYR A 1 429 ? -7.991 -30.182 -19.958 1.00 38.99 92 TYR A O 1
ATOM 3388 N N . GLN A 1 430 ? -6.224 -28.768 -20.079 1.00 38.93 93 GLN A N 1
ATOM 3389 C CA . GLN A 1 430 ? -5.281 -29.689 -19.466 1.00 38.37 93 GLN A CA 1
ATOM 3390 C C . GLN A 1 430 ? -4.028 -28.926 -19.031 1.00 36.99 93 GLN A C 1
ATOM 3391 O O . GLN A 1 430 ? -3.894 -27.724 -19.301 1.00 34.63 93 GLN A O 1
ATOM 3397 N N . PHE A 1 431 ? -3.117 -29.604 -18.332 1.00 36.53 94 PHE A N 1
ATOM 3398 C CA . PHE A 1 431 ? -1.916 -28.914 -17.896 1.00 35.22 94 PHE A CA 1
ATOM 3399 C C . PHE A 1 431 ? -1.007 -28.552 -19.062 1.00 33.44 94 PHE A C 1
ATOM 3400 O O . PHE A 1 431 ? -0.922 -29.270 -20.053 1.00 32.32 94 PHE A O 1
ATOM 3408 N N . CYS A 1 432 ? -0.323 -27.427 -18.895 1.00 33.29 95 CYS A N 1
ATOM 3409 C CA . CYS A 1 432 ? 0.717 -27.001 -19.836 1.00 32.64 95 CYS A CA 1
ATOM 3410 C C . CYS A 1 432 ? 1.816 -28.027 -19.909 1.00 31.53 95 CYS A C 1
ATOM 3411 O O . CYS A 1 432 ? 2.175 -28.664 -18.875 1.00 32.47 95 CYS A O 1
ATOM 3414 N N . PRO A 1 433 ? 2.367 -28.209 -21.112 1.00 30.76 96 PRO A N 1
ATOM 3415 C CA . PRO A 1 433 ? 3.416 -29.183 -21.281 1.00 30.70 96 PRO A CA 1
ATOM 3416 C C . PRO A 1 433 ? 4.735 -28.600 -20.753 1.00 30.78 96 PRO A C 1
ATOM 3417 O O . PRO A 1 433 ? 4.874 -27.371 -20.670 1.00 30.82 96 PRO A O 1
ATOM 3421 N N . ASP A 1 434 ? 5.655 -29.489 -20.366 1.00 30.14 97 ASP A N 1
ATOM 3422 C CA . ASP A 1 434 ? 6.939 -29.072 -19.814 1.00 30.01 97 ASP A CA 1
ATOM 3423 C C . ASP A 1 434 ? 8.071 -29.010 -20.881 1.00 28.99 97 ASP A C 1
ATOM 3424 O O . ASP A 1 434 ? 9.248 -29.181 -20.560 1.00 28.30 97 ASP A O 1
ATOM 3429 N N . TYR A 1 435 ? 7.696 -28.754 -22.131 1.00 27.07 98 TYR A N 1
ATOM 3430 C CA . TYR A 1 435 ? 8.658 -28.795 -23.235 1.00 27.23 98 TYR A CA 1
ATOM 3431 C C . TYR A 1 435 ? 9.617 -27.625 -23.234 1.00 25.93 98 TYR A C 1
ATOM 3432 O O . TYR A 1 435 ? 10.739 -27.763 -23.723 1.00 24.97 98 TYR A O 1
ATOM 3441 N N . PHE A 1 436 ? 9.169 -26.481 -22.727 1.00 25.51 99 PHE A N 1
ATOM 3442 C CA . PHE A 1 436 ? 9.924 -25.221 -22.858 1.00 25.25 99 PHE A CA 1
ATOM 3443 C C . PHE A 1 436 ? 10.094 -24.658 -21.475 1.00 25.29 99 PHE A C 1
ATOM 3444 O O . PHE A 1 436 ? 9.121 -24.659 -20.696 1.00 24.65 99 PHE A O 1
ATOM 3452 N N . PRO A 1 437 ? 11.304 -24.187 -21.149 1.00 24.31 100 PRO A N 1
ATOM 3453 C CA . PRO A 1 437 ? 11.498 -23.811 -19.752 1.00 24.97 100 PRO A CA 1
ATOM 3454 C C . PRO A 1 437 ? 10.786 -22.543 -19.277 1.00 25.50 100 PRO A C 1
ATOM 3455 O O . PRO A 1 437 ? 10.685 -22.333 -18.076 1.00 27.03 100 PRO A O 1
ATOM 3459 N N . ASP A 1 438 ? 10.358 -21.680 -20.202 1.00 25.56 101 ASP A N 1
ATOM 3460 C CA . ASP A 1 438 ? 9.504 -20.548 -19.836 1.00 26.71 101 ASP A CA 1
ATOM 3461 C C . ASP A 1 438 ? 8.046 -20.925 -19.587 1.00 27.69 101 ASP A C 1
ATOM 3462 O O . ASP A 1 438 ? 7.277 -20.082 -19.087 1.00 28.65 101 ASP A O 1
ATOM 3467 N N . PHE A 1 439 ? 7.686 -22.189 -19.801 1.00 28.29 102 PHE A N 1
ATOM 3468 C CA . PHE A 1 439 ? 6.355 -22.693 -19.451 1.00 29.43 102 PHE A CA 1
ATOM 3469 C C . PHE A 1 439 ? 6.261 -23.147 -17.995 1.00 31.60 102 PHE A C 1
ATOM 3470 O O . PHE A 1 439 ? 7.154 -23.852 -17.491 1.00 30.90 102 PHE A O 1
ATOM 3478 N N . ASP A 1 440 ? 5.124 -22.826 -17.384 1.00 33.38 103 ASP A N 1
ATOM 3479 C CA . ASP A 1 440 ? 4.769 -23.319 -16.050 1.00 36.20 103 ASP A CA 1
ATOM 3480 C C . ASP A 1 440 ? 3.821 -24.498 -16.210 1.00 37.49 103 ASP A C 1
ATOM 3481 O O . ASP A 1 440 ? 2.651 -24.303 -16.580 1.00 37.51 103 ASP A O 1
ATOM 3486 N N . PRO A 1 441 ? 4.270 -25.727 -15.885 1.00 38.99 104 PRO A N 1
ATOM 3487 C CA . PRO A 1 441 ? 3.373 -26.898 -16.068 1.00 39.79 104 PRO A CA 1
ATOM 3488 C C . PRO A 1 441 ? 2.198 -27.002 -15.098 1.00 40.86 104 PRO A C 1
ATOM 3489 O O . PRO A 1 441 ? 1.348 -27.877 -15.281 1.00 41.57 104 PRO A O 1
ATOM 3493 N N . SER A 1 442 ? 2.152 -26.152 -14.075 1.00 40.73 105 SER A N 1
ATOM 3494 C CA . SER A 1 442 ? 0.966 -26.057 -13.242 1.00 42.65 105 SER A CA 1
ATOM 3495 C C . SER A 1 442 ? -0.113 -25.144 -13.833 1.00 42.09 105 SER A C 1
ATOM 3496 O O . SER A 1 442 ? -1.257 -25.179 -13.344 1.00 42.66 105 SER A O 1
ATOM 3499 N N . GLU A 1 443 ? 0.220 -24.343 -14.860 1.00 40.46 106 GLU A N 1
ATOM 3500 C CA . GLU A 1 443 ? -0.816 -23.565 -15.560 1.00 40.92 106 GLU A CA 1
ATOM 3501 C C . GLU A 1 443 ? -1.521 -24.455 -16.583 1.00 40.13 106 GLU A C 1
ATOM 3502 O O . GLU A 1 443 ? -1.104 -25.600 -16.836 1.00 37.74 106 GLU A O 1
ATOM 3508 N N . LYS A 1 444 ? -2.597 -23.924 -17.162 1.00 40.67 107 LYS A N 1
ATOM 3509 C CA . LYS A 1 444 ? -3.489 -24.703 -18.019 1.00 40.21 107 LYS A CA 1
ATOM 3510 C C . LYS A 1 444 ? -3.497 -24.215 -19.456 1.00 37.77 107 LYS A C 1
ATOM 3511 O O . LYS A 1 444 ? -3.345 -23.025 -19.731 1.00 36.77 107 LYS A O 1
ATOM 3517 N N . VAL A 1 445 ? -3.712 -25.178 -20.340 1.00 35.87 108 VAL A N 1
ATOM 3518 C CA . VAL A 1 445 ? -3.947 -24.945 -21.763 1.00 35.33 108 VAL A CA 1
ATOM 3519 C C . VAL A 1 445 ? -5.434 -25.119 -21.961 1.00 36.36 108 VAL A C 1
ATOM 3520 O O . VAL A 1 445 ? -6.027 -26.027 -21.375 1.00 35.98 108 VAL A O 1
ATOM 3524 N N . THR A 1 446 ? -6.044 -24.260 -22.777 1.00 36.05 109 THR A N 1
ATOM 3525 C CA . THR A 1 446 ? -7.470 -24.455 -23.105 1.00 37.86 109 THR A CA 1
ATOM 3526 C C . THR A 1 446 ? -7.668 -24.654 -24.596 1.00 38.24 109 THR A C 1
ATOM 3527 O O . THR A 1 446 ? -6.846 -24.165 -25.384 1.00 36.86 109 THR A O 1
ATOM 3531 N N . LYS A 1 447 ? -8.703 -25.417 -24.959 1.00 39.25 110 LYS A N 1
ATOM 3532 C CA . LYS A 1 447 ? -9.109 -25.582 -26.349 1.00 40.14 110 LYS A CA 1
ATOM 3533 C C . LYS A 1 447 ? -10.648 -25.542 -26.426 1.00 41.88 110 LYS A C 1
ATOM 3534 O O . LYS A 1 447 ? -11.340 -26.378 -25.806 1.00 41.94 110 LYS A O 1
ATOM 3540 N N . TYR A 1 448 ? -11.158 -24.555 -27.168 1.00 43.09 111 TYR A N 1
ATOM 3541 C CA . TYR A 1 448 ? -12.622 -24.310 -27.263 1.00 45.43 111 TYR A CA 1
ATOM 3542 C C . TYR A 1 448 ? -13.251 -25.108 -28.421 1.00 47.24 111 TYR A C 1
ATOM 3543 O O . TYR A 1 448 ? -12.885 -24.882 -29.602 1.00 46.37 111 TYR A O 1
ATOM 3552 N N . CYS A 1 449 ? -14.161 -26.045 -28.078 1.00 48.83 112 CYS A N 1
ATOM 3553 C CA . CYS A 1 449 ? -15.025 -26.673 -29.077 1.00 51.58 112 CYS A CA 1
ATOM 3554 C C . CYS A 1 449 ? -16.218 -25.736 -29.297 1.00 54.88 112 CYS A C 1
ATOM 3555 O O . CYS A 1 449 ? -17.043 -25.575 -28.380 1.00 54.05 112 CYS A O 1
ATOM 3558 N N . ASP A 1 450 ? -16.299 -25.086 -30.456 1.00 58.15 113 ASP A N 1
ATOM 3559 C CA . ASP A 1 450 ? -17.438 -24.159 -30.710 1.00 62.55 113 ASP A CA 1
ATOM 3560 C C . ASP A 1 450 ? -18.816 -24.849 -30.782 1.00 65.64 113 ASP A C 1
ATOM 3561 O O . ASP A 1 450 ? -18.933 -26.058 -30.679 1.00 64.42 113 ASP A O 1
ATOM 3566 N N . GLU A 1 451 ? -19.844 -24.038 -30.937 1.00 70.18 114 GLU A N 1
ATOM 3567 C CA . GLU A 1 451 ? -21.246 -24.473 -31.063 1.00 74.44 114 GLU A CA 1
ATOM 3568 C C . GLU A 1 451 ? -21.610 -25.627 -32.038 1.00 75.26 114 GLU A C 1
ATOM 3569 O O . GLU A 1 451 ? -22.671 -26.224 -31.862 1.00 77.22 114 GLU A O 1
ATOM 3575 N N . LYS A 1 452 ? -20.770 -25.929 -33.045 1.00 74.15 115 LYS A N 1
ATOM 3576 C CA . LYS A 1 452 ? -21.102 -26.909 -34.140 1.00 74.88 115 LYS A CA 1
ATOM 3577 C C . LYS A 1 452 ? -20.314 -28.262 -34.231 1.00 71.31 115 LYS A C 1
ATOM 3578 O O . LYS A 1 452 ? -20.352 -28.950 -35.262 1.00 71.54 115 LYS A O 1
ATOM 3584 N N . GLY A 1 453 ? -19.644 -28.666 -33.148 1.00 66.99 116 GLY A N 1
ATOM 3585 C CA . GLY A 1 453 ? -18.610 -29.678 -33.189 1.00 63.43 116 GLY A CA 1
ATOM 3586 C C . GLY A 1 453 ? -17.369 -29.350 -34.015 1.00 60.61 116 GLY A C 1
ATOM 3587 O O . GLY A 1 453 ? -16.752 -30.268 -34.533 1.00 59.24 116 GLY A O 1
ATOM 3588 N N . VAL A 1 454 ? -17.016 -28.065 -34.103 1.00 58.64 117 VAL A N 1
ATOM 3589 C CA . VAL A 1 454 ? -15.791 -27.592 -34.769 1.00 57.01 117 VAL A CA 1
ATOM 3590 C C . VAL A 1 454 ? -14.828 -26.920 -33.752 1.00 53.54 117 VAL A C 1
ATOM 3591 O O . VAL A 1 454 ? -15.243 -26.037 -32.995 1.00 53.32 117 VAL A O 1
ATOM 3595 N N . TRP A 1 455 ? -13.578 -27.358 -33.704 1.00 51.18 118 TRP A N 1
ATOM 3596 C CA . TRP A 1 455 ? -12.576 -26.718 -32.829 1.00 49.55 118 TRP A CA 1
ATOM 3597 C C . TRP A 1 455 ? -12.308 -25.256 -33.259 1.00 50.69 118 TRP A C 1
ATOM 3598 O O . TRP A 1 455 ? -12.257 -24.935 -34.471 1.00 50.72 118 TRP A O 1
ATOM 3609 N N . PHE A 1 456 ? -12.103 -24.410 -32.252 1.00 50.71 119 PHE A N 1
ATOM 3610 C CA . PHE A 1 456 ? -11.784 -22.998 -32.423 1.00 52.19 119 PHE A CA 1
ATOM 3611 C C . PHE A 1 456 ? -10.583 -22.779 -33.361 1.00 52.15 119 PHE A C 1
ATOM 3612 O O . PHE A 1 456 ? -9.529 -23.464 -33.237 1.00 48.14 119 PHE A O 1
ATOM 3620 N N . LYS A 1 457 ? -10.745 -21.824 -34.272 1.00 54.09 120 LYS A N 1
ATOM 3621 C CA . LYS A 1 457 ? -9.646 -21.376 -35.124 1.00 55.27 120 LYS A CA 1
ATOM 3622 C C . LYS A 1 457 ? -9.189 -19.993 -34.705 1.00 55.40 120 LYS A C 1
ATOM 3623 O O . LYS A 1 457 ? -9.991 -19.139 -34.382 1.00 54.62 120 LYS A O 1
ATOM 3629 N N . HIS A 1 458 ? -7.883 -19.766 -34.711 1.00 54.97 121 HIS A N 1
ATOM 3630 C CA . HIS A 1 458 ? -7.360 -18.444 -34.383 1.00 56.35 121 HIS A CA 1
ATOM 3631 C C . HIS A 1 458 ? -7.782 -17.485 -35.505 1.00 60.05 121 HIS A C 1
ATOM 3632 O O . HIS A 1 458 ? -7.594 -17.802 -36.671 1.00 59.45 121 HIS A O 1
ATOM 3639 N N . PRO A 1 459 ? -8.349 -16.324 -35.145 1.00 62.90 122 PRO A N 1
ATOM 3640 C CA . PRO A 1 459 ? -8.820 -15.440 -36.207 1.00 67.41 122 PRO A CA 1
ATOM 3641 C C . PRO A 1 459 ? -7.715 -14.842 -37.100 1.00 68.49 122 PRO A C 1
ATOM 3642 O O . PRO A 1 459 ? -7.992 -14.472 -38.237 1.00 70.85 122 PRO A O 1
ATOM 3646 N N . GLU A 1 460 ? -6.496 -14.722 -36.602 1.00 65.76 123 GLU A N 1
ATOM 3647 C CA . GLU A 1 460 ? -5.412 -14.134 -37.397 1.00 67.41 123 GLU A CA 1
ATOM 3648 C C . GLU A 1 460 ? -5.007 -14.941 -38.630 1.00 66.88 123 GLU A C 1
ATOM 3649 O O . GLU A 1 460 ? -4.564 -14.360 -39.614 1.00 69.48 123 GLU A O 1
ATOM 3655 N N . ASN A 1 461 ? -5.148 -16.258 -38.581 1.00 64.75 124 ASN A N 1
ATOM 3656 C CA . ASN A 1 461 ? -4.875 -17.118 -39.751 1.00 65.48 124 ASN A CA 1
ATOM 3657 C C . ASN A 1 461 ? -5.937 -18.183 -40.040 1.00 66.09 124 ASN A C 1
ATOM 3658 O O . ASN A 1 461 ? -5.755 -19.001 -40.934 1.00 67.53 124 ASN A O 1
ATOM 3663 N N . ASN A 1 462 ? -7.043 -18.174 -39.295 1.00 65.41 125 ASN A N 1
ATOM 3664 C CA . ASN A 1 462 ? -8.134 -19.139 -39.471 1.00 64.87 125 ASN A CA 1
ATOM 3665 C C . ASN A 1 462 ? -7.645 -20.613 -39.418 1.00 62.10 125 ASN A C 1
ATOM 3666 O O . ASN A 1 462 ? -8.176 -21.481 -40.110 1.00 62.11 125 ASN A O 1
ATOM 3671 N N . ARG A 1 463 ? -6.643 -20.886 -38.564 1.00 59.36 126 ARG A N 1
ATOM 3672 C CA . ARG A 1 463 ? -6.190 -22.252 -38.325 1.00 56.92 126 ARG A CA 1
ATOM 3673 C C . ARG A 1 463 ? -6.521 -22.658 -36.901 1.00 52.60 126 ARG A C 1
ATOM 3674 O O . ARG A 1 463 ? -6.493 -21.827 -35.996 1.00 50.71 126 ARG A O 1
ATOM 3682 N N . THR A 1 464 ? -6.858 -23.941 -36.764 1.00 50.54 127 THR A N 1
ATOM 3683 C CA . THR A 1 464 ? -7.202 -24.585 -35.511 1.00 48.97 127 THR A CA 1
ATOM 3684 C C . THR A 1 464 ? -6.091 -24.319 -34.530 1.00 46.51 127 THR A C 1
ATOM 3685 O O . THR A 1 464 ? -4.892 -24.512 -34.842 1.00 43.80 127 THR A O 1
ATOM 3689 N N . TRP A 1 465 ? -6.484 -23.850 -33.342 1.00 46.04 128 TRP A N 1
ATOM 3690 C CA . TRP A 1 465 ? -5.529 -23.298 -32.415 1.00 44.37 128 TRP A CA 1
ATOM 3691 C C . TRP A 1 465 ? -5.958 -23.610 -30.973 1.00 42.48 128 TRP A C 1
ATOM 3692 O O . TRP A 1 465 ? -7.095 -23.283 -30.567 1.00 43.70 128 TRP A O 1
ATOM 3703 N N . SER A 1 466 ? -5.053 -24.304 -30.254 1.00 40.01 129 SER A N 1
ATOM 3704 C CA . SER A 1 466 ? -5.202 -24.504 -28.813 1.00 38.71 129 SER A CA 1
ATOM 3705 C C . SER A 1 466 ? -4.540 -23.277 -28.168 1.00 38.16 129 SER A C 1
ATOM 3706 O O . SER A 1 466 ? -3.638 -22.689 -28.759 1.00 38.35 129 SER A O 1
ATOM 3709 N N . ASN A 1 467 ? -5.025 -22.879 -26.982 1.00 37.66 130 ASN A N 1
ATOM 3710 C CA . ASN A 1 467 ? -4.588 -21.684 -26.272 1.00 37.17 130 ASN A CA 1
ATOM 3711 C C . ASN A 1 467 ? -3.562 -22.023 -25.184 1.00 35.76 130 ASN A C 1
ATOM 3712 O O . ASN A 1 467 ? -3.959 -22.410 -24.038 1.00 35.38 130 ASN A O 1
ATOM 3717 N N . TYR A 1 468 ? -2.272 -21.831 -25.512 1.00 34.82 131 TYR A N 1
ATOM 3718 C CA . TYR A 1 468 ? -1.138 -22.031 -24.570 1.00 33.67 131 TYR A CA 1
ATOM 3719 C C . TYR A 1 468 ? -0.676 -20.756 -23.829 1.00 34.80 131 TYR A C 1
ATOM 3720 O O . TYR A 1 468 ? 0.350 -20.782 -23.097 1.00 34.02 131 TYR A O 1
ATOM 3729 N N . THR A 1 469 ? -1.434 -19.645 -23.967 1.00 37.23 132 THR A N 1
ATOM 3730 C CA . THR A 1 469 ? -0.953 -18.326 -23.508 1.00 37.83 132 THR A CA 1
ATOM 3731 C C . THR A 1 469 ? -0.759 -18.229 -21.987 1.00 37.93 132 THR A C 1
ATOM 3732 O O . THR A 1 469 ? 0.119 -17.507 -21.560 1.00 38.36 132 THR A O 1
ATOM 3736 N N . MET A 1 470 ? -1.523 -18.963 -21.185 1.00 38.19 133 MET A N 1
ATOM 3737 C CA A MET A 1 470 ? -1.333 -18.921 -19.726 0.50 39.01 133 MET A CA 1
ATOM 3738 C CA B MET A 1 470 ? -1.337 -18.925 -19.726 0.50 38.77 133 MET A CA 1
ATOM 3739 C C . MET A 1 470 ? -0.054 -19.666 -19.302 1.00 37.42 133 MET A C 1
ATOM 3740 O O . MET A 1 470 ? 0.454 -19.453 -18.205 1.00 36.80 133 MET A O 1
ATOM 3749 N N . CYS A 1 471 ? 0.479 -20.529 -20.179 1.00 35.86 134 CYS A N 1
ATOM 3750 C CA . CYS A 1 471 ? 1.662 -21.291 -19.829 1.00 34.96 134 CYS A CA 1
ATOM 3751 C C . CYS A 1 471 ? 2.868 -20.398 -19.561 1.00 35.14 134 CYS A C 1
ATOM 3752 O O . CYS A 1 471 ? 3.656 -20.716 -18.665 1.00 34.32 134 CYS A O 1
ATOM 3755 N N . ASN A 1 472 ? 3.019 -19.288 -20.291 1.00 35.23 135 ASN A N 1
ATOM 3756 C CA . ASN A 1 472 ? 4.151 -18.397 -20.077 1.00 36.57 135 ASN A CA 1
ATOM 3757 C C . ASN A 1 472 ? 3.795 -16.908 -19.975 1.00 40.06 135 ASN A C 1
ATOM 3758 O O . ASN A 1 472 ? 4.654 -16.036 -20.204 1.00 40.71 135 ASN A O 1
ATOM 3763 N N . ALA A 1 473 ? 2.552 -16.600 -19.606 1.00 43.76 136 ALA A N 1
ATOM 3764 C CA . ALA A 1 473 ? 2.125 -15.200 -19.327 1.00 48.47 136 ALA A CA 1
ATOM 3765 C C . ALA A 1 473 ? 2.827 -14.620 -18.093 1.00 52.23 136 ALA A C 1
ATOM 3766 O O . ALA A 1 473 ? 3.024 -15.357 -17.133 1.00 52.48 136 ALA A O 1
ATOM 3768 N N . PHE A 1 474 ? 3.186 -13.324 -18.121 1.00 58.48 137 PHE A N 1
ATOM 3769 C CA . PHE A 1 474 ? 4.072 -12.661 -17.107 1.00 62.64 137 PHE A CA 1
ATOM 3770 C C . PHE A 1 474 ? 5.497 -13.235 -17.177 1.00 62.60 137 PHE A C 1
ATOM 3771 O O . PHE A 1 474 ? 6.304 -12.846 -18.021 1.00 63.41 137 PHE A O 1
ATOM 3779 N N . MET B 1 1 ? 41.120 -55.616 -13.998 1.00 83.43 -336 MET B N 1
ATOM 3780 C CA . MET B 1 1 ? 41.611 -55.097 -15.321 1.00 83.09 -336 MET B CA 1
ATOM 3781 C C . MET B 1 1 ? 42.924 -54.292 -15.309 1.00 77.00 -336 MET B C 1
ATOM 3782 O O . MET B 1 1 ? 43.462 -54.034 -16.390 1.00 72.51 -336 MET B O 1
ATOM 3787 N N . ALA B 1 2 ? 43.418 -53.870 -14.133 1.00 69.39 -335 ALA B N 1
ATOM 3788 C CA . ALA B 1 2 ? 44.730 -53.186 -14.046 1.00 68.36 -335 ALA B CA 1
ATOM 3789 C C . ALA B 1 2 ? 45.880 -54.130 -14.417 1.00 67.45 -335 ALA B C 1
ATOM 3790 O O . ALA B 1 2 ? 45.879 -55.287 -13.963 1.00 64.31 -335 ALA B O 1
ATOM 3792 N N . LYS B 1 3 ? 46.831 -53.650 -15.230 1.00 68.86 -334 LYS B N 1
ATOM 3793 C CA . LYS B 1 3 ? 47.905 -54.511 -15.789 1.00 70.41 -334 LYS B CA 1
ATOM 3794 C C . LYS B 1 3 ? 49.258 -54.409 -15.052 1.00 65.99 -334 LYS B C 1
ATOM 3795 O O . LYS B 1 3 ? 49.627 -53.327 -14.564 1.00 63.41 -334 LYS B O 1
ATOM 3801 N N . ILE B 1 4 ? 49.964 -55.558 -14.987 1.00 61.18 -333 ILE B N 1
ATOM 3802 C CA . ILE B 1 4 ? 51.332 -55.665 -14.448 1.00 57.77 -333 ILE B CA 1
ATOM 3803 C C . ILE B 1 4 ? 52.279 -54.830 -15.339 1.00 55.82 -333 ILE B C 1
ATOM 3804 O O . ILE B 1 4 ? 52.215 -54.865 -16.567 1.00 56.39 -333 ILE B O 1
ATOM 3809 N N . GLU B 1 5 ? 53.168 -54.110 -14.686 1.00 50.26 -332 GLU B N 1
ATOM 3810 C CA . GLU B 1 5 ? 53.870 -52.998 -15.285 1.00 49.89 -332 GLU B CA 1
ATOM 3811 C C . GLU B 1 5 ? 54.930 -52.672 -14.249 1.00 45.48 -332 GLU B C 1
ATOM 3812 O O . GLU B 1 5 ? 54.656 -52.659 -13.045 1.00 41.06 -332 GLU B O 1
ATOM 3818 N N . GLU B 1 6 ? 56.153 -52.481 -14.702 1.00 43.06 -331 GLU B N 1
ATOM 3819 C CA . GLU B 1 6 ? 57.238 -52.118 -13.808 1.00 43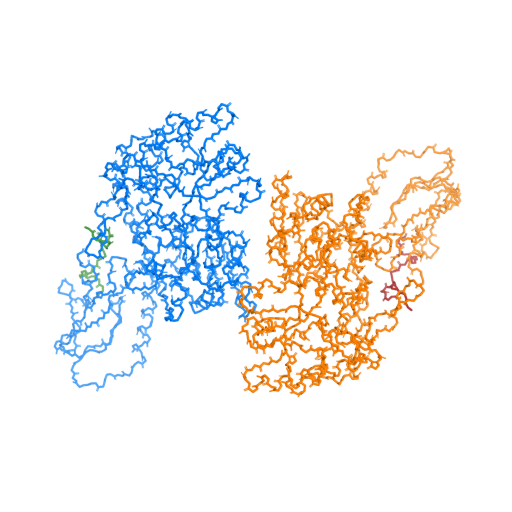.34 -331 GLU B CA 1
ATOM 3820 C C . GLU B 1 6 ? 56.963 -50.735 -13.190 1.00 41.59 -331 GLU B C 1
ATOM 3821 O O . GLU B 1 6 ? 56.516 -49.811 -13.892 1.00 42.00 -331 GLU B O 1
ATOM 3827 N N . GLY B 1 7 ? 57.204 -50.592 -11.883 1.00 38.85 -330 GLY B N 1
ATOM 3828 C CA . GLY B 1 7 ? 57.046 -49.286 -11.209 1.00 38.08 -330 GLY B CA 1
ATOM 3829 C C . GLY B 1 7 ? 55.633 -48.986 -10.717 1.00 36.74 -330 GLY B C 1
ATOM 3830 O O . GLY B 1 7 ? 55.314 -47.841 -10.418 1.00 35.72 -330 GLY B O 1
ATOM 3831 N N . LYS B 1 8 ? 54.802 -50.026 -10.615 1.00 34.56 -329 LYS B N 1
ATOM 3832 C CA . LYS B 1 8 ? 53.525 -49.949 -9.935 1.00 34.78 -329 LYS B CA 1
ATOM 3833 C C . LYS B 1 8 ? 53.233 -51.311 -9.297 1.00 31.30 -329 LYS B C 1
ATOM 3834 O O . LYS B 1 8 ? 53.876 -52.277 -9.672 1.00 32.28 -329 LYS B O 1
ATOM 3840 N N . LEU B 1 9 ? 52.302 -51.377 -8.358 1.00 29.07 -328 LEU B N 1
ATOM 3841 C CA . LEU B 1 9 ? 51.870 -52.644 -7.765 1.00 27.14 -328 LEU B CA 1
ATOM 3842 C C . LEU B 1 9 ? 50.384 -52.857 -8.021 1.00 26.79 -328 LEU B C 1
ATOM 3843 O O . LEU B 1 9 ? 49.558 -51.915 -7.854 1.00 26.98 -328 LEU B O 1
ATOM 3848 N N . VAL B 1 10 ? 50.054 -54.084 -8.426 1.00 24.72 -327 VAL B N 1
ATOM 3849 C CA . VAL B 1 10 ? 48.687 -54.547 -8.536 1.00 24.33 -327 VAL B CA 1
ATOM 3850 C C . VAL B 1 10 ? 48.507 -55.671 -7.513 1.00 22.88 -327 VAL B C 1
ATOM 3851 O O . VAL B 1 10 ? 49.343 -56.639 -7.455 1.00 22.45 -327 VAL B O 1
ATOM 3855 N N . ILE B 1 11 ? 47.455 -55.526 -6.709 1.00 22.22 -326 ILE B N 1
ATOM 3856 C CA . ILE B 1 11 ? 47.164 -56.448 -5.637 1.00 21.45 -326 ILE B CA 1
ATOM 3857 C C . ILE B 1 11 ? 45.785 -57.061 -5.810 1.00 21.25 -326 ILE B C 1
ATOM 3858 O O . ILE B 1 11 ? 44.825 -56.339 -6.069 1.00 21.63 -326 ILE B O 1
ATOM 3863 N N . TRP B 1 12 ? 45.693 -58.373 -5.689 1.00 20.52 -325 TRP B N 1
ATOM 3864 C CA . TRP B 1 12 ? 44.429 -59.059 -5.632 1.00 20.94 -325 TRP B CA 1
ATOM 3865 C C . TRP B 1 12 ? 44.097 -59.534 -4.242 1.00 19.90 -325 TRP B C 1
ATOM 3866 O O . TRP B 1 12 ? 44.920 -60.179 -3.600 1.00 19.86 -325 TRP B O 1
ATOM 3877 N N . ILE B 1 13 ? 42.849 -59.329 -3.824 1.00 19.62 -324 ILE B N 1
ATOM 3878 C CA . ILE B 1 13 ? 42.347 -59.806 -2.540 1.00 19.24 -324 ILE B CA 1
ATOM 3879 C C . ILE B 1 13 ? 40.867 -60.128 -2.678 1.00 20.26 -324 ILE B C 1
ATOM 3880 O O . ILE B 1 13 ? 40.157 -59.506 -3.483 1.00 20.35 -324 ILE B O 1
ATOM 3885 N N . ASN B 1 14 ? 40.382 -61.049 -1.871 1.00 21.26 -323 ASN B N 1
ATOM 3886 C CA . ASN B 1 14 ? 38.991 -61.475 -2.014 1.00 22.08 -323 ASN B CA 1
ATOM 3887 C C . ASN B 1 14 ? 38.062 -60.340 -1.584 1.00 21.73 -323 ASN B C 1
ATOM 3888 O O . ASN B 1 14 ? 38.391 -59.546 -0.705 1.00 20.68 -323 ASN B O 1
ATOM 3893 N N . GLY B 1 15 ? 36.900 -60.289 -2.231 1.00 22.86 -322 GLY B N 1
ATOM 3894 C CA . GLY B 1 15 ? 35.939 -59.203 -2.077 1.00 23.73 -322 GLY B CA 1
ATOM 3895 C C . GLY B 1 15 ? 35.244 -59.145 -0.731 1.00 23.99 -322 GLY B C 1
ATOM 3896 O O . GLY B 1 15 ? 34.513 -58.174 -0.481 1.00 25.82 -322 GLY B O 1
ATOM 3897 N N . ASP B 1 16 ? 35.444 -60.147 0.121 1.00 23.76 -321 ASP B N 1
ATOM 3898 C CA . ASP B 1 16 ? 34.923 -60.112 1.489 1.00 24.66 -321 ASP B CA 1
ATOM 3899 C C . ASP B 1 16 ? 35.911 -59.490 2.487 1.00 23.51 -321 ASP B C 1
ATOM 3900 O O . ASP B 1 16 ? 35.542 -59.291 3.639 1.00 24.11 -321 ASP B O 1
ATOM 3905 N N . LYS B 1 17 ? 37.142 -59.159 2.055 1.00 22.03 -320 LYS B N 1
ATOM 3906 C CA . LYS B 1 17 ? 38.155 -58.583 2.938 1.00 21.75 -320 LYS B CA 1
ATOM 3907 C C . LYS B 1 17 ? 38.219 -57.054 2.761 1.00 21.06 -320 LYS B C 1
ATOM 3908 O O . LYS B 1 17 ? 37.561 -56.490 1.922 1.00 20.73 -320 LYS B O 1
ATOM 3914 N N . GLY B 1 18 ? 39.018 -56.414 3.595 1.00 20.10 -319 GLY B N 1
ATOM 3915 C CA . GLY B 1 18 ? 39.078 -54.988 3.671 1.00 20.87 -319 GLY B CA 1
ATOM 3916 C C . GLY B 1 18 ? 39.884 -54.338 2.559 1.00 20.46 -319 GLY B C 1
ATOM 3917 O O . GLY B 1 18 ? 40.934 -53.735 2.819 1.00 20.79 -319 GLY B O 1
ATOM 3918 N N . TYR B 1 19 ? 39.404 -54.438 1.335 1.00 20.47 -318 TYR B N 1
ATOM 3919 C CA . TYR B 1 19 ? 40.165 -53.938 0.202 1.00 20.55 -318 TYR B CA 1
ATOM 3920 C C . TYR B 1 19 ? 40.240 -52.410 0.169 1.00 21.28 -318 TYR B C 1
ATOM 3921 O O . TYR B 1 19 ? 41.200 -51.869 -0.384 1.00 20.41 -318 TYR B O 1
ATOM 3930 N N . ASN B 1 20 ? 39.276 -51.702 0.751 1.00 21.52 -317 ASN B N 1
ATOM 3931 C CA . ASN B 1 20 ? 39.356 -50.237 0.823 1.00 22.40 -317 ASN B CA 1
ATOM 3932 C C . ASN B 1 20 ? 40.474 -49.823 1.804 1.00 22.01 -317 ASN B C 1
ATOM 3933 O O . ASN B 1 20 ? 41.218 -48.874 1.520 1.00 22.02 -317 ASN B O 1
ATOM 3938 N N . GLY B 1 21 ? 40.529 -50.493 2.954 1.00 20.53 -316 GLY B N 1
ATOM 3939 C CA . GLY B 1 21 ? 41.590 -50.249 3.908 1.00 20.70 -316 GLY B CA 1
ATOM 3940 C C . GLY B 1 21 ? 42.961 -50.587 3.313 1.00 20.14 -316 GLY B C 1
ATOM 3941 O O . GLY B 1 21 ? 43.924 -49.837 3.493 1.00 20.33 -316 GLY B O 1
ATOM 3942 N N . LEU B 1 22 ? 43.055 -51.688 2.560 1.00 19.22 -315 LEU B N 1
ATOM 3943 C CA . LEU B 1 22 ? 44.315 -52.035 1.939 1.00 19.02 -315 LEU B CA 1
ATOM 3944 C C . LEU B 1 22 ? 44.717 -50.963 0.932 1.00 19.95 -315 LEU B C 1
ATOM 3945 O O . LEU B 1 22 ? 45.896 -50.587 0.822 1.00 20.62 -315 LEU B O 1
ATOM 3950 N N . ALA B 1 23 ? 43.747 -50.446 0.191 1.00 19.69 -314 ALA B N 1
ATOM 3951 C CA . ALA B 1 23 ? 44.054 -49.390 -0.767 1.00 20.88 -314 ALA B CA 1
ATOM 3952 C C . ALA B 1 23 ? 44.584 -48.133 -0.058 1.00 21.31 -314 ALA B C 1
ATOM 3953 O O . ALA B 1 23 ? 45.441 -47.451 -0.606 1.00 21.57 -314 ALA B O 1
ATOM 3955 N N . GLU B 1 24 ? 44.080 -47.840 1.152 1.00 21.75 -313 GLU B N 1
ATOM 3956 C CA . GLU B 1 24 ? 44.626 -46.721 1.935 1.00 22.70 -313 GLU B CA 1
ATOM 3957 C C . GLU B 1 24 ? 46.113 -46.938 2.252 1.00 21.87 -313 GLU B C 1
ATOM 3958 O O . GLU B 1 24 ? 46.932 -46.002 2.145 1.00 22.20 -313 GLU B O 1
ATOM 3964 N N . VAL B 1 25 ? 46.466 -48.161 2.584 1.00 20.91 -312 VAL B N 1
ATOM 3965 C CA . VAL B 1 25 ? 47.857 -48.495 2.859 1.00 21.00 -312 VAL B CA 1
ATOM 3966 C C . VAL B 1 25 ? 48.667 -48.257 1.567 1.00 21.38 -312 VAL B C 1
ATOM 3967 O O . VAL B 1 25 ? 49.773 -47.703 1.607 1.00 22.20 -312 VAL B O 1
ATOM 3971 N N . GLY B 1 26 ? 48.087 -48.642 0.429 1.00 20.89 -311 GLY B N 1
ATOM 3972 C CA . GLY B 1 26 ? 48.657 -48.396 -0.882 1.00 21.50 -311 GLY B CA 1
ATOM 3973 C C . GLY B 1 26 ? 48.927 -46.922 -1.143 1.00 23.00 -311 GLY B C 1
ATOM 3974 O O . GLY B 1 26 ? 49.978 -46.575 -1.721 1.00 23.21 -311 GLY B O 1
ATOM 3975 N N . LYS B 1 27 ? 48.001 -46.055 -0.744 1.00 24.05 -310 LYS B N 1
ATOM 3976 C CA . LYS B 1 27 ? 48.178 -44.607 -0.950 1.00 26.34 -310 LYS B CA 1
ATOM 3977 C C . LYS B 1 27 ? 49.342 -44.073 -0.115 1.00 27.00 -310 LYS B C 1
ATOM 3978 O O . LYS B 1 27 ? 50.099 -43.227 -0.598 1.00 26.27 -310 LYS B O 1
ATOM 3984 N N . LYS B 1 28 ? 49.473 -44.585 1.123 1.00 26.73 -309 LYS B N 1
ATOM 3985 C CA . LYS B 1 28 ? 50.606 -44.200 1.963 1.00 29.42 -309 LYS B CA 1
ATOM 3986 C C . LYS B 1 28 ? 51.934 -44.618 1.294 1.00 28.25 -309 LYS B C 1
ATOM 3987 O O . LYS B 1 28 ? 52.900 -43.842 1.245 1.00 28.50 -309 LYS B O 1
ATOM 3993 N N . PHE B 1 29 ? 51.949 -45.838 0.748 1.00 26.23 -308 PHE B N 1
ATOM 3994 C CA . PHE B 1 29 ? 53.117 -46.323 0.032 1.00 26.49 -308 PHE B CA 1
ATOM 3995 C C . PHE B 1 29 ? 53.441 -45.433 -1.177 1.00 27.57 -308 PHE B C 1
ATOM 3996 O O . PHE B 1 29 ? 54.603 -45.066 -1.410 1.00 28.16 -308 PHE B O 1
ATOM 4004 N N . GLU B 1 30 ? 52.412 -45.094 -1.938 1.00 27.77 -307 GLU B N 1
ATOM 4005 C CA . GLU B 1 30 ? 52.597 -44.215 -3.101 1.00 30.18 -307 GLU B CA 1
ATOM 4006 C C . GLU B 1 30 ? 53.122 -42.825 -2.717 1.00 32.40 -307 GLU B C 1
ATOM 4007 O O . GLU B 1 30 ? 54.000 -42.289 -3.372 1.00 31.88 -307 GLU B O 1
ATOM 4013 N N . LYS B 1 31 ? 52.570 -42.257 -1.661 1.00 34.47 -306 LYS B N 1
ATOM 4014 C CA . LYS B 1 31 ? 53.044 -40.981 -1.129 1.00 37.80 -306 LYS B CA 1
ATOM 4015 C C . LYS B 1 31 ? 54.535 -41.021 -0.832 1.00 38.09 -306 LYS B C 1
ATOM 4016 O O . LYS B 1 31 ? 55.230 -40.078 -1.176 1.00 38.56 -306 LYS B O 1
ATOM 4022 N N . ASP B 1 32 ? 55.036 -42.084 -0.195 1.00 35.89 -305 ASP B N 1
ATOM 4023 C CA . ASP B 1 32 ? 56.464 -42.182 0.127 1.00 36.91 -305 ASP B CA 1
ATOM 4024 C C . ASP B 1 32 ? 57.374 -42.538 -1.034 1.00 36.92 -305 ASP B C 1
ATOM 4025 O O . ASP B 1 32 ? 58.507 -42.098 -1.058 1.00 39.78 -305 ASP B O 1
ATOM 4030 N N . THR B 1 33 ? 56.916 -43.362 -1.967 1.00 35.75 -304 THR B N 1
ATOM 4031 C CA . THR B 1 33 ? 57.782 -43.969 -2.972 1.00 35.06 -304 THR B CA 1
ATOM 4032 C C . THR B 1 33 ? 57.508 -43.531 -4.394 1.00 35.98 -304 THR B C 1
ATOM 4033 O O . THR B 1 33 ? 58.303 -43.828 -5.283 1.00 35.14 -304 THR B O 1
ATOM 4037 N N . GLY B 1 34 ? 56.366 -42.875 -4.610 1.00 36.27 -303 GLY B N 1
ATOM 4038 C CA . GLY B 1 34 ? 55.878 -42.582 -5.954 1.00 36.86 -303 GLY B CA 1
ATOM 4039 C C . GLY B 1 34 ? 55.273 -43.766 -6.672 1.00 35.50 -303 GLY B C 1
ATOM 4040 O O . GLY B 1 34 ? 54.881 -43.647 -7.815 1.00 36.02 -303 GLY B O 1
ATOM 4041 N N . ILE B 1 35 ? 55.193 -44.921 -6.019 1.00 33.59 -302 ILE B N 1
ATOM 4042 C CA . ILE B 1 35 ? 54.741 -46.118 -6.703 1.00 32.62 -302 ILE B CA 1
ATOM 4043 C C . ILE B 1 35 ? 53.241 -46.279 -6.451 1.00 31.74 -302 ILE B C 1
ATOM 4044 O O . ILE B 1 35 ? 52.820 -46.506 -5.296 1.00 29.97 -302 ILE B O 1
ATOM 4049 N N . LYS B 1 36 ? 52.439 -46.191 -7.512 1.00 32.25 -301 LYS B N 1
ATOM 4050 C CA . LYS B 1 36 ? 50.994 -46.460 -7.410 1.00 32.52 -301 LYS B CA 1
ATOM 4051 C C . LYS B 1 36 ? 50.671 -47.916 -7.057 1.00 30.11 -301 LYS B C 1
ATOM 4052 O O . LYS B 1 36 ? 51.279 -48.838 -7.615 1.00 29.20 -301 LYS B O 1
ATOM 4058 N N . VAL B 1 37 ? 49.707 -48.089 -6.159 1.00 28.03 -300 VAL B N 1
ATOM 4059 C CA . VAL B 1 37 ? 49.235 -49.378 -5.762 1.00 26.79 -300 VAL B CA 1
ATOM 4060 C C . VAL B 1 37 ? 47.745 -49.435 -6.084 1.00 27.22 -300 VAL B C 1
ATOM 4061 O O . VAL B 1 37 ? 46.965 -48.592 -5.597 1.00 27.93 -300 VAL B O 1
ATOM 4065 N N . THR B 1 38 ? 47.362 -50.434 -6.886 1.00 26.41 -299 THR B N 1
ATOM 4066 C CA . THR B 1 38 ? 45.965 -50.655 -7.249 1.00 26.39 -299 THR B CA 1
ATOM 4067 C C . THR B 1 38 ? 45.502 -51.951 -6.647 1.00 25.09 -299 THR B C 1
ATOM 4068 O O . THR B 1 38 ? 46.175 -53.005 -6.862 1.00 24.77 -299 THR B O 1
ATOM 4072 N N . VAL B 1 39 ? 44.395 -51.903 -5.892 1.00 24.16 -298 VAL B N 1
ATOM 4073 C CA . VAL B 1 39 ? 43.840 -53.087 -5.256 1.00 23.77 -298 VAL B CA 1
ATOM 4074 C C . VAL B 1 39 ? 42.594 -53.506 -6.011 1.00 24.44 -298 VAL B C 1
ATOM 4075 O O . VAL B 1 39 ? 41.705 -52.674 -6.231 1.00 24.78 -298 VAL B O 1
ATOM 4079 N N . GLU B 1 40 ? 42.530 -54.776 -6.397 1.00 24.09 -297 GLU B N 1
ATOM 4080 C CA . GLU B 1 40 ? 41.374 -55.370 -7.093 1.00 25.19 -297 GLU B CA 1
ATOM 4081 C C . GLU B 1 40 ? 40.864 -56.581 -6.363 1.00 24.11 -297 GLU B C 1
ATOM 4082 O O . GLU B 1 40 ? 41.627 -57.242 -5.604 1.00 22.97 -297 GLU B O 1
ATOM 4088 N N . HIS B 1 41 ? 39.589 -56.918 -6.582 1.00 24.34 -296 HIS B N 1
ATOM 4089 C CA . HIS B 1 41 ? 38.993 -58.099 -5.960 1.00 25.01 -296 HIS B CA 1
ATOM 4090 C C . HIS B 1 41 ? 38.192 -58.934 -6.969 1.00 26.67 -296 HIS B C 1
ATOM 4091 O O . HIS B 1 41 ? 36.985 -59.090 -6.861 1.00 26.21 -296 HIS B O 1
ATOM 4098 N N . PRO B 1 42 ? 38.898 -59.498 -7.948 1.00 28.22 -295 PRO B N 1
ATOM 4099 C CA . PRO B 1 42 ? 38.199 -60.257 -8.982 1.00 30.06 -295 PRO B CA 1
ATOM 4100 C C . PRO B 1 42 ? 37.543 -61.509 -8.424 1.00 30.55 -295 PRO B C 1
ATOM 4101 O O . PRO B 1 42 ? 37.965 -62.045 -7.428 1.00 27.28 -295 PRO B O 1
ATOM 4105 N N . ASP B 1 43 ? 36.505 -61.963 -9.100 1.00 32.24 -294 ASP B N 1
ATOM 4106 C CA . ASP B 1 43 ? 35.808 -63.187 -8.706 1.00 33.93 -294 ASP B CA 1
ATOM 4107 C C . ASP B 1 43 ? 36.716 -64.366 -9.026 1.00 31.10 -294 ASP B C 1
ATOM 4108 O O . ASP B 1 43 ? 37.455 -64.314 -10.003 1.00 29.83 -294 ASP B O 1
ATOM 4113 N N . LYS B 1 44 ? 36.663 -65.370 -8.168 1.00 30.64 -293 LYS B N 1
ATOM 4114 C CA . LYS B 1 44 ? 37.421 -66.622 -8.319 1.00 31.81 -293 LYS B CA 1
ATOM 4115 C C . LYS B 1 44 ? 38.915 -66.336 -8.510 1.00 28.50 -293 LYS B C 1
ATOM 4116 O O . LYS B 1 44 ? 39.596 -67.002 -9.294 1.00 27.31 -293 LYS B O 1
ATOM 4122 N N . LEU B 1 45 ? 39.432 -65.349 -7.783 1.00 26.35 -292 LEU B N 1
ATOM 4123 C CA . LEU B 1 45 ? 40.809 -64.918 -8.018 1.00 26.06 -292 LEU B CA 1
ATOM 4124 C C . LEU B 1 45 ? 41.803 -66.071 -7.723 1.00 24.86 -292 LEU B C 1
ATOM 4125 O O . LEU B 1 45 ? 42.842 -66.144 -8.333 1.00 25.03 -292 LEU B O 1
ATOM 4130 N N . GLU B 1 46 ? 41.452 -66.924 -6.783 1.00 26.12 -291 GLU B N 1
ATOM 4131 C CA . GLU B 1 46 ? 42.298 -68.063 -6.394 1.00 27.01 -291 GLU B CA 1
ATOM 4132 C C . GLU B 1 46 ? 42.374 -69.132 -7.484 1.00 28.88 -291 GLU B C 1
ATOM 4133 O O . GLU B 1 46 ? 43.352 -69.878 -7.564 1.00 29.56 -291 GLU B O 1
ATOM 4139 N N . GLU B 1 47 ? 41.341 -69.204 -8.330 1.00 31.15 -290 GLU B N 1
ATOM 4140 C CA . GLU B 1 47 ? 41.350 -70.060 -9.510 1.00 33.52 -290 GLU B CA 1
ATOM 4141 C C . GLU B 1 47 ? 42.004 -69.399 -10.660 1.00 34.09 -290 GLU B C 1
ATOM 4142 O O . GLU B 1 47 ? 42.707 -70.071 -11.429 1.00 36.59 -290 GLU B O 1
ATOM 4148 N N . LYS B 1 48 ? 41.817 -68.082 -10.833 1.00 32.47 -289 LYS B N 1
ATOM 4149 C CA . LYS B 1 48 ? 42.414 -67.395 -11.959 1.00 32.68 -289 LYS B CA 1
ATOM 4150 C C . LYS B 1 48 ? 43.953 -67.220 -11.843 1.00 29.53 -289 LYS B C 1
ATOM 4151 O O . LYS B 1 48 ? 44.659 -67.233 -12.822 1.00 28.32 -289 LYS B O 1
ATOM 4157 N N . PHE B 1 49 ? 44.441 -67.012 -10.625 1.00 26.73 -288 PHE B N 1
ATOM 4158 C CA . PHE B 1 49 ? 45.812 -66.573 -10.436 1.00 25.46 -288 PHE B CA 1
ATOM 4159 C C . PHE B 1 49 ? 46.869 -67.476 -11.124 1.00 26.22 -288 PHE B C 1
ATOM 4160 O O . PHE B 1 49 ? 47.718 -66.953 -11.802 1.00 25.60 -288 PHE B O 1
ATOM 4168 N N . PRO B 1 50 ? 46.781 -68.815 -10.963 1.00 27.00 -287 PRO B N 1
ATOM 4169 C CA . PRO B 1 50 ? 47.894 -69.610 -11.493 1.00 28.55 -287 PRO B CA 1
ATOM 4170 C C . PRO B 1 50 ? 47.987 -69.533 -13.014 1.00 29.18 -287 PRO B C 1
ATOM 4171 O O . PRO B 1 50 ? 49.116 -69.374 -13.556 1.00 28.70 -287 PRO B O 1
ATOM 4175 N N . GLN B 1 51 ? 46.829 -69.593 -13.671 1.00 30.71 -286 GLN B N 1
ATOM 4176 C CA A GLN B 1 51 ? 46.809 -69.501 -15.135 0.50 33.40 -286 GLN B CA 1
ATOM 4177 C CA B GLN B 1 51 ? 46.806 -69.542 -15.127 0.50 33.03 -286 GLN B CA 1
ATOM 4178 C C . GLN B 1 51 ? 47.330 -68.175 -15.655 1.00 33.86 -286 GLN B C 1
ATOM 4179 O O . GLN B 1 51 ? 48.112 -68.149 -16.591 1.00 35.61 -286 GLN B O 1
ATOM 4190 N N . VAL B 1 52 ? 46.916 -67.061 -15.046 1.00 34.26 -285 VAL B N 1
ATOM 4191 C CA . VAL B 1 52 ? 47.429 -65.757 -15.564 1.00 36.49 -285 VAL B CA 1
ATOM 4192 C C . VAL B 1 52 ? 48.892 -65.508 -15.170 1.00 36.27 -285 VAL B C 1
ATOM 4193 O O . VAL B 1 52 ? 49.675 -65.007 -15.987 1.00 37.24 -285 VAL B O 1
ATOM 4197 N N . ALA B 1 53 ? 49.280 -65.900 -13.943 1.00 33.57 -284 ALA B N 1
ATOM 4198 C CA . ALA B 1 53 ? 50.666 -65.700 -13.478 1.00 34.92 -284 ALA B CA 1
ATOM 4199 C C . ALA B 1 53 ? 51.722 -66.429 -14.290 1.00 37.74 -284 ALA B C 1
ATOM 4200 O O . ALA B 1 53 ? 52.853 -65.919 -14.457 1.00 38.30 -284 ALA B O 1
ATOM 4202 N N . ALA B 1 54 ? 51.370 -67.631 -14.738 1.00 40.66 -283 ALA B N 1
ATOM 4203 C CA . ALA B 1 54 ? 52.397 -68.560 -15.263 1.00 44.11 -283 ALA B CA 1
ATOM 4204 C C . ALA B 1 54 ? 53.073 -67.986 -16.560 1.00 45.47 -283 ALA B C 1
ATOM 4205 O O . ALA B 1 54 ? 54.278 -68.212 -16.896 1.00 42.65 -283 ALA B O 1
ATOM 4207 N N . THR B 1 55 ? 52.246 -67.256 -17.293 1.00 46.78 -282 THR B N 1
ATOM 4208 C CA . THR B 1 55 ? 52.613 -66.610 -18.518 1.00 49.15 -282 THR B CA 1
ATOM 4209 C C . THR B 1 55 ? 52.870 -65.107 -18.357 1.00 49.44 -282 THR B C 1
ATOM 4210 O O . THR B 1 55 ? 52.797 -64.377 -19.363 1.00 54.29 -282 THR B O 1
ATOM 4214 N N . GLY B 1 56 ? 53.158 -64.647 -17.146 1.00 46.25 -281 GLY B N 1
ATOM 4215 C CA . GLY B 1 56 ? 53.658 -63.305 -16.954 1.00 46.50 -281 GLY B CA 1
ATOM 4216 C C . GLY B 1 56 ? 52.629 -62.208 -16.791 1.00 44.77 -281 GLY B C 1
ATOM 4217 O O . GLY B 1 56 ? 53.026 -61.054 -16.668 1.00 46.01 -281 GLY B O 1
ATOM 4218 N N . ASP B 1 57 ? 51.342 -62.548 -16.697 1.00 42.63 -280 ASP B N 1
ATOM 4219 C CA . ASP B 1 57 ? 50.331 -61.566 -16.307 1.00 42.19 -280 ASP B CA 1
ATOM 4220 C C . ASP B 1 57 ? 49.983 -61.758 -14.809 1.00 37.92 -280 ASP B C 1
ATOM 4221 O O . ASP B 1 57 ? 50.783 -62.354 -14.019 1.00 36.17 -280 ASP B O 1
ATOM 4226 N N . GLY B 1 58 ? 48.839 -61.229 -14.400 1.00 34.63 -279 GLY B N 1
ATOM 4227 C CA . GLY B 1 58 ? 48.398 -61.412 -13.022 1.00 31.94 -279 GLY B CA 1
ATOM 4228 C C . GLY B 1 58 ? 48.869 -60.265 -12.139 1.00 28.91 -279 GLY B C 1
ATOM 4229 O O . GLY B 1 58 ? 49.440 -59.321 -12.610 1.00 28.73 -279 GLY B O 1
ATOM 4230 N N . PRO B 1 59 ? 48.548 -60.322 -10.861 1.00 26.32 -278 PRO B N 1
ATOM 4231 C CA . PRO B 1 59 ? 48.904 -59.257 -9.949 1.00 25.37 -278 PRO B CA 1
ATOM 4232 C C . PRO B 1 59 ? 50.346 -59.419 -9.467 1.00 24.45 -278 PRO B C 1
ATOM 4233 O O . PRO B 1 59 ? 50.889 -60.529 -9.541 1.00 24.65 -278 PRO B O 1
ATOM 4237 N N . ASP B 1 60 ? 50.928 -58.368 -8.924 1.00 23.14 -277 ASP B N 1
ATOM 4238 C CA . ASP B 1 60 ? 52.213 -58.477 -8.229 1.00 22.85 -277 ASP B CA 1
ATOM 4239 C C . ASP B 1 60 ? 52.055 -59.235 -6.915 1.00 21.42 -277 ASP B C 1
ATOM 4240 O O . ASP B 1 60 ? 52.950 -59.993 -6.514 1.00 20.77 -277 ASP B O 1
ATOM 4245 N N . ILE B 1 61 ? 50.941 -59.010 -6.210 1.00 20.66 -276 ILE B N 1
ATOM 4246 C CA . ILE B 1 61 ? 50.708 -59.607 -4.902 1.00 19.98 -276 ILE B CA 1
ATOM 4247 C C . ILE B 1 61 ? 49.331 -60.261 -4.900 1.00 19.83 -276 ILE B C 1
ATOM 4248 O O . ILE B 1 61 ? 48.361 -59.615 -5.334 1.00 19.72 -276 ILE B O 1
ATOM 4253 N N . ILE B 1 62 ? 49.225 -61.478 -4.361 1.00 19.61 -275 ILE B N 1
ATOM 4254 C CA . ILE B 1 62 ? 47.927 -62.173 -4.222 1.00 20.13 -275 ILE B CA 1
ATOM 4255 C C . ILE B 1 62 ? 47.693 -62.497 -2.758 1.00 19.67 -275 ILE B C 1
ATOM 4256 O O . ILE B 1 62 ? 48.591 -63.050 -2.095 1.00 19.10 -275 ILE B O 1
ATOM 4261 N N . PHE B 1 63 ? 46.500 -62.165 -2.249 1.00 18.72 -274 PHE B N 1
ATOM 4262 C CA . PHE B 1 63 ? 46.072 -62.526 -0.940 1.00 18.34 -274 PHE B CA 1
ATOM 4263 C C . PHE B 1 63 ? 45.033 -63.658 -1.008 1.00 18.80 -274 PHE B C 1
ATOM 4264 O O . PHE B 1 63 ? 44.070 -63.545 -1.737 1.00 19.36 -274 PHE B O 1
ATOM 4272 N N . TRP B 1 64 ? 45.223 -64.674 -0.189 1.00 19.10 -273 TRP B N 1
ATOM 4273 C CA . TRP B 1 64 ? 44.247 -65.791 0.013 1.00 19.77 -273 TRP B CA 1
ATOM 4274 C C . TRP B 1 64 ? 44.688 -66.520 1.271 1.00 19.61 -273 TRP B C 1
ATOM 4275 O O . TRP B 1 64 ? 45.875 -66.371 1.731 1.00 18.92 -273 TRP B O 1
ATOM 4286 N N . ALA B 1 65 ? 43.790 -67.352 1.828 1.00 18.66 -272 ALA B N 1
ATOM 4287 C CA . ALA B 1 65 ? 44.206 -68.270 2.834 1.00 19.15 -272 ALA B CA 1
ATOM 4288 C C . ALA B 1 65 ? 45.368 -69.144 2.323 1.00 19.28 -272 ALA B C 1
ATOM 4289 O O . ALA B 1 65 ? 45.471 -69.463 1.134 1.00 19.58 -272 ALA B O 1
ATOM 4291 N N . HIS B 1 66 ? 46.213 -69.560 3.244 1.00 19.38 -271 HIS B N 1
ATOM 4292 C CA . HIS B 1 66 ? 47.460 -70.271 2.905 1.00 19.98 -271 HIS B CA 1
ATOM 4293 C C . HIS B 1 66 ? 47.280 -71.628 2.212 1.00 20.15 -271 HIS B C 1
ATOM 4294 O O . HIS B 1 66 ? 48.224 -72.111 1.564 1.00 20.05 -271 HIS B O 1
ATOM 4301 N N . ASP B 1 67 ? 46.078 -72.214 2.295 1.00 20.00 -270 ASP B N 1
ATOM 4302 C CA . ASP B 1 67 ? 45.819 -73.538 1.715 1.00 20.80 -270 ASP B CA 1
ATOM 4303 C C . ASP B 1 67 ? 46.051 -73.606 0.207 1.00 20.76 -270 ASP B C 1
ATOM 4304 O O . ASP B 1 67 ? 46.372 -74.690 -0.292 1.00 21.07 -270 ASP B O 1
ATOM 4309 N N . ARG B 1 68 ? 45.840 -72.487 -0.490 1.00 20.12 -269 ARG B N 1
ATOM 4310 C CA A ARG B 1 68 ? 46.011 -72.404 -1.941 0.50 20.98 -269 ARG B CA 1
ATOM 4311 C CA B ARG B 1 68 ? 45.991 -72.493 -1.944 0.50 20.32 -269 ARG B CA 1
ATOM 4312 C C . ARG B 1 68 ? 47.467 -72.272 -2.371 1.00 21.03 -269 ARG B C 1
ATOM 4313 O O . ARG B 1 68 ? 47.790 -72.511 -3.524 1.00 20.83 -269 ARG B O 1
ATOM 4328 N N . PHE B 1 69 ? 48.345 -71.871 -1.442 1.00 21.32 -268 PHE B N 1
ATOM 4329 C CA . PHE B 1 69 ? 49.683 -71.384 -1.866 1.00 22.91 -268 PHE B CA 1
ATOM 4330 C C . PHE B 1 69 ? 50.655 -72.498 -2.262 1.00 22.71 -268 PHE B C 1
ATOM 4331 O O . PHE B 1 69 ? 51.522 -72.280 -3.068 1.00 22.84 -268 PHE B O 1
ATOM 4339 N N . GLY B 1 70 ? 50.517 -73.680 -1.665 1.00 22.96 -267 GLY B N 1
ATOM 4340 C CA . GLY B 1 70 ? 51.361 -74.785 -2.080 1.00 24.02 -267 GLY B CA 1
ATOM 4341 C C . GLY B 1 70 ? 51.202 -75.166 -3.533 1.00 23.81 -267 GLY B C 1
ATOM 4342 O O . GLY B 1 70 ? 52.184 -75.434 -4.215 1.00 24.28 -267 GLY B O 1
ATOM 4343 N N . GLY B 1 71 ? 49.968 -75.198 -4.020 1.00 23.43 -266 GLY B N 1
ATOM 4344 C CA . GLY B 1 71 ? 49.745 -75.428 -5.444 1.00 23.94 -266 GLY B CA 1
ATOM 4345 C C . GLY B 1 71 ? 50.430 -74.401 -6.330 1.00 23.59 -266 GLY B C 1
ATOM 4346 O O . GLY B 1 71 ? 51.019 -74.770 -7.393 1.00 24.01 -266 GLY B O 1
ATOM 4347 N N . TYR B 1 72 ? 50.367 -73.116 -5.931 1.00 22.77 -265 TYR B N 1
ATOM 4348 C CA . TYR B 1 72 ? 51.028 -72.058 -6.695 1.00 23.10 -265 TYR B CA 1
ATOM 4349 C C . TYR B 1 72 ? 52.569 -72.227 -6.663 1.00 23.69 -265 TYR B C 1
ATOM 4350 O O . TYR B 1 72 ? 53.243 -72.156 -7.690 1.00 24.03 -265 TYR B O 1
ATOM 4359 N N . ALA B 1 73 ? 53.103 -72.490 -5.471 1.00 23.18 -264 ALA B N 1
ATOM 4360 C CA . ALA B 1 73 ? 54.556 -72.699 -5.303 1.00 23.74 -264 ALA B CA 1
ATOM 4361 C C . ALA B 1 73 ? 55.074 -73.920 -5.999 1.00 24.78 -264 ALA B C 1
ATOM 4362 O O . ALA B 1 73 ? 56.181 -73.902 -6.522 1.00 26.09 -264 ALA B O 1
ATOM 4364 N N . GLN B 1 74 ? 54.296 -74.988 -6.028 1.00 24.95 -263 GLN B N 1
ATOM 4365 C CA . GLN B 1 74 ? 54.721 -76.188 -6.691 1.00 26.69 -263 GLN B CA 1
ATOM 4366 C C . GLN B 1 74 ? 54.875 -75.927 -8.192 1.00 28.25 -263 GLN B C 1
ATOM 4367 O O . GLN B 1 74 ? 55.693 -76.558 -8.821 1.00 29.19 -263 GLN B O 1
ATOM 4373 N N . SER B 1 75 ? 54.075 -75.022 -8.737 1.00 29.02 -262 SER B N 1
ATOM 4374 C CA . SER B 1 75 ? 54.240 -74.577 -10.154 1.00 31.97 -262 SER B CA 1
ATOM 4375 C C . SER B 1 75 ? 55.298 -73.462 -10.348 1.00 32.21 -262 SER B C 1
ATOM 4376 O O . SER B 1 75 ? 55.475 -72.962 -11.446 1.00 32.85 -262 SER B O 1
ATOM 4379 N N . GLY B 1 76 ? 56.028 -73.114 -9.298 1.00 31.41 -261 GLY B N 1
ATOM 4380 C CA . GLY B 1 76 ? 57.079 -72.075 -9.305 1.00 31.99 -261 GLY B CA 1
ATOM 4381 C C . GLY B 1 76 ? 56.564 -70.659 -9.471 1.00 31.24 -261 GLY B C 1
ATOM 4382 O O . GLY B 1 76 ? 57.287 -69.782 -9.979 1.00 32.84 -261 GLY B O 1
ATOM 4383 N N . LEU B 1 77 ? 55.328 -70.419 -9.065 1.00 28.91 -260 LEU B N 1
ATOM 4384 C CA . LEU B 1 77 ? 54.658 -69.180 -9.387 1.00 29.03 -260 LEU B CA 1
ATOM 4385 C C . LEU B 1 77 ? 54.772 -68.098 -8.306 1.00 26.71 -260 LEU B C 1
ATOM 4386 O O . LEU B 1 77 ? 54.326 -66.969 -8.521 1.00 26.33 -260 LEU B O 1
ATOM 4391 N N . LEU B 1 78 ? 55.365 -68.428 -7.152 1.00 25.94 -259 LEU B N 1
ATOM 4392 C CA . LEU B 1 78 ? 55.530 -67.484 -6.065 1.00 24.95 -259 LEU B CA 1
ATOM 4393 C C . LEU B 1 78 ? 57.019 -67.211 -5.777 1.00 25.74 -259 LEU B C 1
ATOM 4394 O O . LEU B 1 78 ? 57.861 -68.146 -5.778 1.00 26.17 -259 LEU B O 1
ATOM 4399 N N . ALA B 1 79 ? 57.346 -65.940 -5.555 1.00 24.86 -258 ALA B N 1
ATOM 4400 C CA . ALA B 1 79 ? 58.677 -65.544 -5.126 1.00 25.22 -258 ALA B CA 1
ATOM 4401 C C . ALA B 1 79 ? 58.953 -66.005 -3.711 1.00 25.21 -258 ALA B C 1
ATOM 4402 O O . ALA B 1 79 ? 58.062 -65.951 -2.873 1.00 24.02 -258 ALA B O 1
ATOM 4404 N N . GLU B 1 80 ? 60.204 -66.426 -3.455 1.00 26.12 -257 GLU B N 1
ATOM 4405 C CA . GLU B 1 80 ? 60.621 -66.772 -2.101 1.00 26.68 -257 GLU B CA 1
ATOM 4406 C C . GLU B 1 80 ? 60.608 -65.521 -1.258 1.00 26.87 -257 GLU B C 1
ATOM 4407 O O . GLU B 1 80 ? 61.042 -64.482 -1.687 1.00 28.88 -257 GLU B O 1
ATOM 4413 N N . ILE B 1 81 ? 60.131 -65.647 -0.049 1.00 26.71 -256 ILE B N 1
ATOM 4414 C CA . ILE B 1 81 ? 60.076 -64.578 0.918 1.00 27.62 -256 ILE B CA 1
ATOM 4415 C C . ILE B 1 81 ? 61.272 -64.750 1.858 1.00 29.14 -256 ILE B C 1
ATOM 4416 O O . ILE B 1 81 ? 61.529 -65.866 2.335 1.00 29.31 -256 ILE B O 1
ATOM 4421 N N . THR B 1 82 ? 61.966 -63.653 2.135 1.00 30.55 -255 THR B N 1
ATOM 4422 C CA . THR B 1 82 ? 63.252 -63.678 2.810 1.00 32.59 -255 THR B CA 1
ATOM 4423 C C . THR B 1 82 ? 63.374 -62.606 3.883 1.00 32.69 -255 THR B C 1
ATOM 4424 O O . THR B 1 82 ? 64.278 -61.757 3.845 1.00 33.50 -255 THR B O 1
ATOM 4428 N N . PRO B 1 83 ? 62.496 -62.657 4.884 1.00 33.01 -254 PRO B N 1
ATOM 4429 C CA . PRO B 1 83 ? 62.555 -61.633 5.927 1.00 33.28 -254 PRO B CA 1
ATOM 4430 C C . PRO B 1 83 ? 63.707 -61.926 6.883 1.00 34.44 -254 PRO B C 1
ATOM 4431 O O . PRO B 1 83 ? 64.059 -63.075 7.106 1.00 33.28 -254 PRO B O 1
ATOM 4435 N N . ASP B 1 84 ? 64.276 -60.855 7.423 1.00 35.53 -253 ASP B N 1
ATOM 4436 C CA . ASP B 1 84 ? 65.298 -60.939 8.453 1.00 37.73 -253 ASP B CA 1
ATOM 4437 C C . ASP B 1 84 ? 64.675 -61.428 9.752 1.00 37.95 -253 ASP B C 1
ATOM 4438 O O . ASP B 1 84 ? 63.458 -61.354 9.964 1.00 33.99 -253 ASP B O 1
ATOM 4443 N N . LYS B 1 85 ? 65.530 -61.915 10.645 1.00 39.63 -252 LYS B N 1
ATOM 4444 C CA . LYS B 1 85 ? 65.043 -62.475 11.912 1.00 41.71 -252 LYS B CA 1
ATOM 4445 C C . LYS B 1 85 ? 64.270 -61.483 12.752 1.00 40.37 -252 LYS B C 1
ATOM 4446 O O . LYS B 1 85 ? 63.277 -61.881 13.380 1.00 40.81 -252 LYS B O 1
ATOM 4452 N N . ALA B 1 86 ? 64.684 -60.213 12.766 1.00 38.53 -251 ALA B N 1
ATOM 4453 C CA . ALA B 1 86 ? 63.958 -59.210 13.519 1.00 38.26 -251 ALA B CA 1
ATOM 4454 C C . ALA B 1 86 ? 62.524 -59.105 13.027 1.00 35.51 -251 ALA B C 1
ATOM 4455 O O . ALA B 1 86 ? 61.614 -59.052 13.828 1.00 35.61 -251 ALA B O 1
ATOM 4457 N N . PHE B 1 87 ? 62.333 -59.138 11.705 1.00 33.22 -250 PHE B N 1
ATOM 4458 C CA . PHE B 1 87 ? 61.012 -59.124 11.135 1.00 31.04 -250 PHE B CA 1
ATOM 4459 C C . PHE B 1 87 ? 60.243 -60.408 11.436 1.00 30.27 -250 PHE B C 1
ATOM 4460 O O . PHE B 1 87 ? 59.091 -60.348 11.832 1.00 27.85 -250 PHE B O 1
ATOM 4468 N N . GLN B 1 88 ? 60.880 -61.555 11.264 1.00 30.72 -249 GLN B N 1
ATOM 4469 C CA . GLN B 1 88 ? 60.231 -62.830 11.589 1.00 31.67 -249 GLN B CA 1
ATOM 4470 C C . GLN B 1 88 ? 59.731 -62.902 13.011 1.00 31.29 -249 GLN B C 1
ATOM 4471 O O . GLN B 1 88 ? 58.632 -63.420 13.240 1.00 28.91 -249 GLN B O 1
ATOM 4477 N N . ASP B 1 89 ? 60.529 -62.342 13.937 1.00 32.79 -248 ASP B N 1
ATOM 4478 C CA . ASP B 1 89 ? 60.188 -62.333 15.364 1.00 34.34 -248 ASP B CA 1
ATOM 4479 C C . ASP B 1 89 ? 58.941 -61.496 15.647 1.00 32.89 -248 ASP B C 1
ATOM 4480 O O . ASP B 1 89 ? 58.325 -61.637 16.709 1.00 31.96 -248 ASP B O 1
ATOM 4485 N N . LYS B 1 90 ? 58.537 -60.629 14.723 1.00 30.95 -247 LYS B N 1
ATOM 4486 C CA . LYS B 1 90 ? 57.334 -59.843 14.947 1.00 31.46 -247 LYS B CA 1
ATOM 4487 C C . LYS B 1 90 ? 56.038 -60.607 14.710 1.00 29.69 -247 LYS B C 1
ATOM 4488 O O . LYS B 1 90 ? 54.974 -60.089 15.068 1.00 30.24 -247 LYS B O 1
ATOM 4494 N N . LEU B 1 91 ? 56.117 -61.788 14.096 1.00 28.56 -246 LEU B N 1
ATOM 4495 C CA . LEU B 1 91 ? 54.943 -62.581 13.796 1.00 28.01 -246 LEU B CA 1
ATOM 4496 C C . LEU B 1 91 ? 54.972 -63.926 14.547 1.00 28.11 -246 LEU B C 1
ATOM 4497 O O . LEU B 1 91 ? 56.038 -64.421 14.863 1.00 28.02 -246 LEU B O 1
ATOM 4502 N N . TYR B 1 92 ? 53.816 -64.510 14.825 1.00 27.81 -245 TYR B N 1
ATOM 4503 C CA . TYR B 1 92 ? 53.807 -65.764 15.581 1.00 28.86 -245 TYR B CA 1
ATOM 4504 C C . TYR B 1 92 ? 54.433 -66.882 14.725 1.00 28.88 -245 TYR B C 1
ATOM 4505 O O . TYR B 1 92 ? 54.087 -67.021 13.541 1.00 26.65 -245 TYR B O 1
ATOM 4514 N N . PRO B 1 93 ? 55.324 -67.698 15.330 1.00 29.32 -244 PRO B N 1
ATOM 4515 C CA . PRO B 1 93 ? 55.951 -68.770 14.522 1.00 29.57 -244 PRO B CA 1
ATOM 4516 C C . PRO B 1 93 ? 54.988 -69.712 13.803 1.00 28.74 -244 PRO B C 1
ATOM 4517 O O . PRO B 1 93 ? 55.269 -70.108 12.676 1.00 27.87 -244 PRO B O 1
ATOM 4521 N N . PHE B 1 94 ? 53.834 -70.032 14.396 1.00 28.47 -243 PHE B N 1
ATOM 4522 C CA . PHE B 1 94 ? 52.902 -70.927 13.683 1.00 28.86 -243 PHE B CA 1
ATOM 4523 C C . PHE B 1 94 ? 52.360 -70.306 12.396 1.00 26.80 -243 PHE B C 1
ATOM 4524 O O . PHE B 1 94 ? 51.978 -71.031 11.458 1.00 27.77 -243 PHE B O 1
ATOM 4532 N N . THR B 1 95 ? 52.322 -68.977 12.315 1.00 26.01 -242 THR B N 1
ATOM 4533 C CA . THR B 1 95 ? 51.851 -68.332 11.080 1.00 24.04 -242 THR B CA 1
ATOM 4534 C C . THR B 1 95 ? 52.889 -68.461 9.965 1.00 23.65 -242 THR B C 1
ATOM 4535 O O . THR B 1 95 ? 52.518 -68.711 8.782 1.00 22.24 -242 THR B O 1
ATOM 4539 N N . TRP B 1 96 ? 54.180 -68.347 10.304 1.00 24.34 -241 TRP B N 1
ATOM 4540 C CA . TRP B 1 96 ? 55.235 -68.596 9.335 1.00 24.71 -241 TRP B CA 1
ATOM 4541 C C . TRP B 1 96 ? 55.173 -70.046 8.851 1.00 25.13 -241 TRP B C 1
ATOM 4542 O O . TRP B 1 96 ? 55.378 -70.323 7.675 1.00 23.55 -241 TRP B O 1
ATOM 4553 N N . ASP B 1 97 ? 54.890 -70.985 9.745 1.00 26.49 -240 ASP B N 1
ATOM 4554 C CA . ASP B 1 97 ? 54.883 -72.378 9.332 1.00 28.07 -240 ASP B CA 1
ATOM 4555 C C . ASP B 1 97 ? 53.764 -72.663 8.280 1.00 26.45 -240 ASP B C 1
ATOM 4556 O O . ASP B 1 97 ? 53.936 -73.491 7.388 1.00 25.46 -240 ASP B O 1
ATOM 4561 N N . ALA B 1 98 ? 52.660 -71.935 8.404 1.00 25.06 -239 ALA B N 1
ATOM 4562 C CA . ALA B 1 98 ? 51.532 -72.076 7.443 1.00 25.15 -239 ALA B CA 1
ATOM 4563 C C . ALA B 1 98 ? 51.940 -71.690 6.014 1.00 23.99 -239 ALA B C 1
ATOM 4564 O O . ALA B 1 98 ? 51.385 -72.199 5.032 1.00 24.15 -239 ALA B O 1
ATOM 4566 N N . VAL B 1 99 ? 52.912 -70.797 5.906 1.00 23.27 -238 VAL B N 1
ATOM 4567 C CA . VAL B 1 99 ? 53.408 -70.303 4.599 1.00 22.55 -238 VAL B CA 1
ATOM 4568 C C . VAL B 1 99 ? 54.814 -70.871 4.220 1.00 23.73 -238 VAL B C 1
ATOM 4569 O O . VAL B 1 99 ? 55.470 -70.352 3.320 1.00 23.17 -238 VAL B O 1
ATOM 4573 N N . ARG B 1 100 ? 55.221 -71.952 4.874 1.00 24.56 -237 ARG B N 1
ATOM 4574 C CA A ARG B 1 100 ? 56.460 -72.635 4.543 0.50 25.54 -237 ARG B CA 1
ATOM 4575 C CA B ARG B 1 100 ? 56.452 -72.664 4.570 0.50 25.92 -237 ARG B CA 1
ATOM 4576 C C . ARG B 1 100 ? 56.111 -73.839 3.653 1.00 26.05 -237 ARG B C 1
ATOM 4577 O O . ARG B 1 100 ? 55.252 -74.634 3.982 1.00 26.82 -237 ARG B O 1
ATOM 4592 N N . TYR B 1 101 ? 56.767 -73.946 2.515 1.00 25.40 -236 TYR B N 1
ATOM 4593 C CA . TYR B 1 101 ? 56.458 -74.997 1.561 1.00 25.45 -236 TYR B CA 1
ATOM 4594 C C . TYR B 1 101 ? 57.751 -75.494 0.943 1.00 26.67 -236 TYR B C 1
ATOM 4595 O O . TYR B 1 101 ? 58.501 -74.674 0.413 1.00 26.14 -236 TYR B O 1
ATOM 4604 N N . ASN B 1 102 ? 58.005 -76.810 1.014 1.00 28.25 -235 ASN B N 1
ATOM 4605 C CA A ASN B 1 102 ? 59.259 -77.395 0.519 0.50 29.91 -235 ASN B CA 1
ATOM 4606 C CA B ASN B 1 102 ? 59.276 -77.441 0.576 0.50 30.00 -235 ASN B CA 1
ATOM 4607 C C . ASN B 1 102 ? 60.500 -76.641 1.066 1.00 30.74 -235 ASN B C 1
ATOM 4608 O O . ASN B 1 102 ? 61.478 -76.436 0.350 1.00 31.30 -235 ASN B O 1
ATOM 4617 N N . GLY B 1 103 ? 60.447 -76.197 2.308 1.00 31.48 -234 GLY B N 1
ATOM 4618 C CA . GLY B 1 103 ? 61.578 -75.526 2.936 1.00 33.12 -234 GLY B CA 1
ATOM 4619 C C . GLY B 1 103 ? 61.663 -74.007 2.758 1.00 33.53 -234 GLY B C 1
ATOM 4620 O O . GLY B 1 103 ? 62.470 -73.358 3.433 1.00 35.45 -234 GLY B O 1
ATOM 4621 N N . LYS B 1 104 ? 60.822 -73.417 1.894 1.00 31.10 -233 LYS B N 1
ATOM 4622 C CA . LYS B 1 104 ? 60.908 -72.006 1.621 1.00 30.14 -233 LYS B CA 1
ATOM 4623 C C . LYS B 1 104 ? 59.687 -71.319 2.219 1.00 27.36 -233 LYS B C 1
ATOM 4624 O O . LYS B 1 104 ? 58.596 -71.887 2.167 1.00 26.62 -233 LYS B O 1
ATOM 4630 N N . LEU B 1 105 ? 59.850 -70.080 2.654 1.00 25.68 -232 LEU B N 1
ATOM 4631 C CA . LEU B 1 105 ? 58.707 -69.218 2.906 1.00 24.33 -232 LEU B CA 1
ATOM 4632 C C . LEU B 1 105 ? 58.194 -68.726 1.556 1.00 23.26 -232 LEU B C 1
ATOM 4633 O O . LEU B 1 105 ? 58.987 -68.262 0.758 1.00 23.10 -232 LEU B O 1
ATOM 4638 N N . ILE B 1 106 ? 56.900 -68.888 1.311 1.00 22.74 -231 ILE B N 1
ATOM 4639 C CA . ILE B 1 106 ? 56.288 -68.544 -0.002 1.00 22.74 -231 ILE B CA 1
ATOM 4640 C C . ILE B 1 106 ? 55.217 -67.440 0.088 1.00 21.63 -231 ILE B C 1
ATOM 4641 O O . ILE B 1 106 ? 54.552 -67.148 -0.917 1.00 19.84 -231 ILE B O 1
ATOM 4646 N N . ALA B 1 107 ? 55.062 -66.841 1.279 1.00 21.18 -230 ALA B N 1
ATOM 4647 C CA . ALA B 1 107 ? 54.120 -65.748 1.482 1.00 20.66 -230 ALA B CA 1
ATOM 4648 C C . ALA B 1 107 ? 54.371 -65.121 2.848 1.00 20.81 -230 ALA B C 1
ATOM 4649 O O . ALA B 1 107 ? 55.085 -65.699 3.673 1.00 21.38 -230 ALA B O 1
ATOM 4651 N N . TYR B 1 108 ? 53.792 -63.934 3.037 1.00 20.67 -229 TYR B N 1
ATOM 4652 C CA . TYR B 1 108 ? 53.722 -63.281 4.336 1.00 21.25 -229 TYR B CA 1
ATOM 4653 C C . TYR B 1 108 ? 52.382 -63.605 4.998 1.00 21.46 -229 TYR B C 1
ATOM 4654 O O . TYR B 1 108 ? 51.316 -63.329 4.417 1.00 21.72 -229 TYR B O 1
ATOM 4663 N N . PRO B 1 109 ? 52.413 -64.141 6.228 1.00 21.61 -228 PRO B N 1
ATOM 4664 C CA . PRO B 1 109 ? 51.159 -64.306 6.949 1.00 21.32 -228 PRO B CA 1
ATOM 4665 C C . PRO B 1 109 ? 50.628 -62.968 7.410 1.00 21.38 -228 PRO B C 1
ATOM 4666 O O . PRO B 1 109 ? 51.397 -62.071 7.824 1.00 20.85 -228 PRO B O 1
ATOM 4670 N N . ILE B 1 110 ? 49.311 -62.848 7.330 1.00 20.59 -227 ILE B N 1
ATOM 4671 C CA . ILE B 1 110 ? 48.610 -61.640 7.723 1.00 21.13 -227 ILE B CA 1
ATOM 4672 C C . ILE B 1 110 ? 47.662 -61.923 8.897 1.00 21.52 -227 ILE B C 1
ATOM 4673 O O . ILE B 1 110 ? 47.774 -61.255 9.937 1.00 21.50 -227 ILE B O 1
ATOM 4678 N N . ALA B 1 111 ? 46.767 -62.892 8.774 1.00 21.35 -226 ALA B N 1
ATOM 4679 C CA . ALA B 1 111 ? 45.783 -63.073 9.862 1.00 22.03 -226 ALA B CA 1
ATOM 4680 C C . ALA B 1 111 ? 45.312 -64.501 9.968 1.00 22.25 -226 ALA B C 1
ATOM 4681 O O . ALA B 1 111 ? 45.389 -65.241 9.043 1.00 21.51 -226 ALA B O 1
ATOM 4683 N N . VAL B 1 112 ? 44.839 -64.868 11.152 1.00 22.86 -225 VAL B N 1
ATOM 4684 C CA . VAL B 1 112 ? 44.419 -66.219 11.453 1.00 23.63 -225 VAL B CA 1
ATOM 4685 C C . VAL B 1 112 ? 42.891 -66.201 11.468 1.00 23.40 -225 VAL B C 1
ATOM 4686 O O . VAL B 1 112 ? 42.249 -65.501 12.292 1.00 25.55 -225 VAL B O 1
ATOM 4690 N N . GLU B 1 113 ? 42.325 -66.947 10.534 1.00 22.86 -224 GLU B N 1
ATOM 4691 C CA . GLU B 1 113 ? 40.896 -66.973 10.303 1.00 23.70 -224 GLU B CA 1
ATOM 4692 C C . GLU B 1 113 ? 40.296 -68.281 10.809 1.00 24.22 -224 GLU B C 1
ATOM 4693 O O . GLU B 1 113 ? 40.672 -69.354 10.335 1.00 26.00 -224 GLU B O 1
ATOM 4699 N N . ALA B 1 114 ? 39.357 -68.191 11.730 1.00 23.80 -223 ALA B N 1
ATOM 4700 C CA . ALA B 1 114 ? 38.551 -69.352 12.143 1.00 24.48 -223 ALA B CA 1
ATOM 4701 C C . ALA B 1 114 ? 37.117 -68.899 12.184 1.00 24.12 -223 ALA B C 1
ATOM 4702 O O . ALA B 1 114 ? 36.824 -67.776 12.637 1.00 24.69 -223 ALA B O 1
ATOM 4704 N N . LEU B 1 115 ? 36.212 -69.782 11.750 1.00 23.28 -222 LEU B N 1
ATOM 4705 C CA . LEU B 1 115 ? 34.800 -69.543 11.882 1.00 23.04 -222 LEU B CA 1
ATOM 4706 C C . LEU B 1 115 ? 34.366 -69.623 13.352 1.00 23.30 -222 LEU B C 1
ATOM 4707 O O . LEU B 1 115 ? 34.898 -70.434 14.122 1.00 24.19 -222 LEU B O 1
ATOM 4712 N N . SER B 1 116 ? 33.374 -68.819 13.714 1.00 22.90 -221 SER B N 1
ATOM 4713 C CA . SER B 1 116 ? 32.772 -68.838 15.049 1.00 24.01 -221 SER B CA 1
ATOM 4714 C C . SER B 1 116 ? 31.252 -68.884 14.907 1.00 24.03 -221 SER B C 1
ATOM 4715 O O . SER B 1 116 ? 30.686 -68.698 13.807 1.00 23.77 -221 SER B O 1
ATOM 4718 N N . LEU B 1 117 ? 30.591 -69.164 16.027 1.00 24.88 -220 LEU B N 1
ATOM 4719 C CA . LEU B 1 117 ? 29.140 -69.064 16.074 1.00 25.05 -220 LEU B CA 1
ATOM 4720 C C . LEU B 1 117 ? 28.799 -67.624 16.408 1.00 25.59 -220 LEU B C 1
ATOM 4721 O O . LEU B 1 117 ? 29.283 -67.083 17.419 1.00 26.11 -220 LEU B O 1
ATOM 4726 N N . ILE B 1 118 ? 27.938 -67.021 15.594 1.00 25.96 -219 ILE B N 1
ATOM 4727 C CA . ILE B 1 118 ? 27.529 -65.630 15.786 1.00 26.70 -219 ILE B CA 1
ATOM 4728 C C . ILE B 1 118 ? 26.040 -65.666 16.096 1.00 27.99 -219 ILE B C 1
ATOM 4729 O O . ILE B 1 118 ? 25.298 -66.301 15.378 1.00 28.04 -219 ILE B O 1
ATOM 4734 N N . TYR B 1 119 ? 25.602 -65.012 17.162 1.00 29.73 -218 TYR B N 1
ATOM 4735 C CA . TYR B 1 119 ? 24.214 -65.125 17.578 1.00 30.90 -218 TYR B CA 1
ATOM 4736 C C . TYR B 1 119 ? 23.616 -63.792 17.982 1.00 31.64 -218 TYR B C 1
ATOM 4737 O O . TYR B 1 119 ? 24.310 -62.890 18.445 1.00 31.05 -218 TYR B O 1
ATOM 4746 N N . ASN B 1 120 ? 22.304 -63.699 17.800 1.00 32.46 -217 ASN B N 1
ATOM 4747 C CA . ASN B 1 120 ? 21.532 -62.504 18.109 1.00 33.48 -217 ASN B CA 1
ATOM 4748 C C . ASN B 1 120 ? 21.101 -62.589 19.588 1.00 35.07 -217 ASN B C 1
ATOM 4749 O O . ASN B 1 120 ? 20.264 -63.412 19.923 1.00 34.46 -217 ASN B O 1
ATOM 4754 N N . LYS B 1 121 ? 21.676 -61.744 20.441 1.00 35.81 -216 LYS B N 1
ATOM 4755 C CA . LYS B 1 121 ? 21.400 -61.813 21.896 1.00 38.86 -216 LYS B CA 1
ATOM 4756 C C . LYS B 1 121 ? 19.954 -61.509 22.280 1.00 40.47 -216 LYS B C 1
ATOM 4757 O O . LYS B 1 121 ? 19.466 -61.982 23.327 1.00 40.51 -216 LYS B O 1
ATOM 4763 N N . ASP B 1 122 ? 19.270 -60.733 21.445 1.00 41.13 -215 ASP B N 1
ATOM 4764 C CA . ASP B 1 122 ? 17.859 -60.434 21.685 1.00 43.45 -215 ASP B CA 1
ATOM 4765 C C . ASP B 1 122 ? 16.947 -61.607 21.383 1.00 44.23 -215 ASP B C 1
ATOM 4766 O O . ASP B 1 122 ? 15.956 -61.815 22.083 1.00 45.47 -215 ASP B O 1
ATOM 4771 N N . LEU B 1 123 ? 17.262 -62.388 20.357 1.00 43.35 -214 LEU B N 1
ATOM 4772 C CA . LEU B 1 123 ? 16.484 -63.580 20.070 1.00 43.93 -214 LEU B CA 1
ATOM 4773 C C . LEU B 1 123 ? 16.912 -64.778 20.896 1.00 44.09 -214 LEU B C 1
ATOM 4774 O O . LEU B 1 123 ? 16.135 -65.709 21.079 1.00 44.03 -214 LEU B O 1
ATOM 4779 N N . LEU B 1 124 ? 18.165 -64.776 21.337 1.00 43.32 -213 LEU B N 1
ATOM 4780 C CA . LEU B 1 124 ? 18.768 -65.977 21.876 1.00 43.45 -213 LEU B CA 1
ATOM 4781 C C . LEU B 1 124 ? 19.839 -65.570 22.888 1.00 43.74 -213 LEU B C 1
ATOM 4782 O O . LEU B 1 124 ? 21.013 -65.541 22.576 1.00 42.56 -213 LEU B O 1
ATOM 4787 N N . PRO B 1 125 ? 19.437 -65.229 24.113 1.00 45.66 -212 PRO B N 1
ATOM 4788 C CA . PRO B 1 125 ? 20.429 -64.746 25.084 1.00 45.82 -212 PRO B CA 1
ATOM 4789 C C . PRO B 1 125 ? 21.459 -65.817 25.481 1.00 45.46 -212 PRO B C 1
ATOM 4790 O O . PRO B 1 125 ? 22.586 -65.469 25.768 1.00 45.85 -212 PRO B O 1
ATOM 4794 N N . ASN B 1 126 ? 21.058 -67.093 25.471 1.00 46.25 -211 ASN B N 1
ATOM 4795 C CA . ASN B 1 126 ? 21.919 -68.222 25.807 1.00 46.06 -211 ASN B CA 1
ATOM 4796 C C . ASN B 1 126 ? 22.050 -69.149 24.591 1.00 44.35 -211 ASN B C 1
ATOM 4797 O O . ASN B 1 126 ? 21.210 -70.037 24.379 1.00 43.32 -211 ASN B O 1
ATOM 4802 N N . PRO B 1 127 ? 23.118 -68.956 23.800 1.00 42.51 -210 PRO B N 1
ATOM 4803 C CA . PRO B 1 127 ? 23.290 -69.790 22.592 1.00 41.33 -210 PRO B CA 1
ATOM 4804 C C . PRO B 1 127 ? 23.508 -71.262 22.947 1.00 41.40 -210 PRO B C 1
ATOM 4805 O O . PRO B 1 127 ? 24.017 -71.557 24.022 1.00 40.10 -210 PRO B O 1
ATOM 4809 N N . PRO B 1 128 ? 23.091 -72.178 22.054 1.00 41.58 -209 PRO B N 1
ATOM 4810 C CA . PRO B 1 128 ? 23.212 -73.604 22.321 1.00 41.39 -209 PRO B CA 1
ATOM 4811 C C . PRO B 1 128 ? 24.662 -74.048 22.365 1.00 40.37 -209 PRO B C 1
ATOM 4812 O O . PRO B 1 128 ? 25.472 -73.629 21.546 1.00 38.70 -209 PRO B O 1
ATOM 4816 N N . LYS B 1 129 ? 24.985 -74.894 23.323 1.00 40.71 -208 LYS B N 1
ATOM 4817 C CA . LYS B 1 129 ? 26.324 -75.502 23.407 1.00 40.61 -208 LYS B CA 1
ATOM 4818 C C . LYS B 1 129 ? 26.551 -76.661 22.428 1.00 37.48 -208 LYS B C 1
ATOM 4819 O O . LYS B 1 129 ? 27.705 -77.035 22.160 1.00 36.15 -208 LYS B O 1
ATOM 4825 N N . THR B 1 130 ? 25.466 -77.253 21.932 1.00 36.45 -207 THR B N 1
ATOM 4826 C CA . THR B 1 130 ? 25.557 -78.462 21.109 1.00 36.29 -207 THR B CA 1
ATOM 4827 C C . THR B 1 130 ? 24.771 -78.293 19.818 1.00 35.25 -207 THR B C 1
ATOM 4828 O O . THR B 1 130 ? 23.727 -77.651 19.814 1.00 35.15 -207 THR B O 1
ATOM 4832 N N . TRP B 1 131 ? 25.248 -78.917 18.746 1.00 34.22 -206 TRP B N 1
ATOM 4833 C CA . TRP B 1 131 ? 24.476 -79.040 17.499 1.00 34.44 -206 TRP B CA 1
ATOM 4834 C C . TRP B 1 131 ? 23.162 -79.781 17.716 1.00 36.42 -206 TRP B C 1
ATOM 4835 O O . TRP B 1 131 ? 22.146 -79.406 17.150 1.00 36.41 -206 TRP B O 1
ATOM 4846 N N . GLU B 1 132 ? 23.175 -80.775 18.606 1.00 38.27 -205 GLU B N 1
ATOM 4847 C CA . GLU B 1 132 ? 22.004 -81.621 18.856 1.00 39.95 -205 GLU B CA 1
ATOM 4848 C C . GLU B 1 132 ? 20.782 -80.865 19.376 1.00 41.07 -205 GLU B C 1
ATOM 4849 O O . GLU B 1 132 ? 19.656 -81.284 19.137 1.00 42.08 -205 GLU B O 1
ATOM 4855 N N . GLU B 1 133 ? 21.013 -79.745 20.066 1.00 40.55 -204 GLU B N 1
ATOM 4856 C CA . GLU B 1 133 ? 19.934 -78.886 20.545 1.00 41.84 -204 GLU B CA 1
ATOM 4857 C C . GLU B 1 133 ? 19.264 -78.021 19.480 1.00 39.98 -204 GLU B C 1
ATOM 4858 O O . GLU B 1 133 ? 18.204 -77.450 19.726 1.00 40.05 -204 GLU B O 1
ATOM 4864 N N . ILE B 1 134 ? 19.896 -77.877 18.323 1.00 38.04 -203 ILE B N 1
ATOM 4865 C CA . ILE B 1 134 ? 19.478 -76.849 17.365 1.00 37.03 -203 ILE B CA 1
ATOM 4866 C C . ILE B 1 134 ? 18.102 -77.113 16.717 1.00 37.77 -203 ILE B C 1
ATOM 4867 O O . ILE B 1 134 ? 17.315 -76.190 16.609 1.00 37.76 -203 ILE B O 1
ATOM 4872 N N . PRO B 1 135 ? 17.792 -78.360 16.316 1.00 38.40 -202 PRO B N 1
ATOM 4873 C CA . PRO B 1 135 ? 16.444 -78.640 15.788 1.00 39.60 -202 PRO B CA 1
ATOM 4874 C C . PRO B 1 135 ? 15.313 -78.167 16.702 1.00 41.31 -202 PRO B C 1
ATOM 4875 O O . PRO B 1 135 ? 14.408 -77.478 16.246 1.00 42.56 -202 PRO B O 1
ATOM 4879 N N . ALA B 1 136 ? 15.357 -78.503 18.000 1.00 41.99 -201 ALA B N 1
ATOM 4880 C CA . ALA B 1 136 ? 14.333 -78.040 18.941 1.00 43.15 -201 ALA B CA 1
ATOM 4881 C C . ALA B 1 136 ? 14.295 -76.514 19.105 1.00 42.14 -201 ALA B C 1
ATOM 4882 O O . ALA B 1 136 ? 13.245 -75.928 19.304 1.00 43.07 -201 ALA B O 1
ATOM 4884 N N . LEU B 1 137 ? 15.454 -75.889 19.078 1.00 40.59 -200 LEU B N 1
ATOM 4885 C CA . LEU B 1 137 ? 15.518 -74.434 19.152 1.00 40.71 -200 LEU B CA 1
ATOM 4886 C C . LEU B 1 137 ? 14.869 -73.800 17.906 1.00 40.04 -200 LEU B C 1
ATOM 4887 O O . LEU B 1 137 ? 14.118 -72.844 17.996 1.00 40.24 -200 LEU B O 1
ATOM 4892 N N . ASP B 1 138 ? 15.132 -74.378 16.743 1.00 39.76 -199 ASP B N 1
ATOM 4893 C CA . ASP B 1 138 ? 14.459 -73.928 15.535 1.00 40.22 -199 ASP B CA 1
ATOM 4894 C C . ASP B 1 138 ? 12.932 -74.040 15.594 1.00 42.17 -199 ASP B C 1
ATOM 4895 O O . ASP B 1 138 ? 12.213 -73.100 15.245 1.00 42.36 -199 ASP B O 1
ATOM 4900 N N . LYS B 1 139 ? 12.437 -75.182 16.082 1.00 44.00 -198 LYS B N 1
ATOM 4901 C CA . LYS B 1 139 ? 11.002 -75.354 16.263 1.00 46.05 -198 LYS B CA 1
ATOM 4902 C C . LYS B 1 139 ? 10.421 -74.258 17.160 1.00 47.34 -198 LYS B C 1
ATOM 4903 O O . LYS B 1 139 ? 9.381 -73.662 16.846 1.00 48.47 -198 LYS B O 1
ATOM 4909 N N . GLU B 1 140 ? 11.103 -73.969 18.266 1.00 47.25 -197 GLU B N 1
ATOM 4910 C CA . GLU B 1 140 ? 10.666 -72.923 19.169 1.00 48.24 -197 GLU B CA 1
ATOM 4911 C C . GLU B 1 140 ? 10.625 -71.564 18.464 1.00 47.01 -197 GLU B C 1
ATOM 4912 O O . GLU B 1 140 ? 9.646 -70.809 18.591 1.00 47.56 -197 GLU B O 1
ATOM 4918 N N . LEU B 1 141 ? 11.678 -71.271 17.708 1.00 45.73 -196 LEU B N 1
ATOM 4919 C CA . LEU B 1 141 ? 11.794 -69.979 16.992 1.00 45.52 -196 LEU B CA 1
ATOM 4920 C C . LEU B 1 141 ? 10.826 -69.823 15.811 1.00 46.08 -196 LEU B C 1
ATOM 4921 O O . LEU B 1 141 ? 10.349 -68.727 15.562 1.00 46.28 -196 LEU B O 1
ATOM 4926 N N . LYS B 1 142 ? 10.535 -70.910 15.100 1.00 47.25 -195 LYS B N 1
ATOM 4927 C CA . LYS B 1 142 ? 9.574 -70.861 13.995 1.00 48.98 -195 LYS B CA 1
ATOM 4928 C C . LYS B 1 142 ? 8.187 -70.453 14.471 1.00 51.27 -195 LYS B C 1
ATOM 4929 O O . LYS B 1 142 ? 7.463 -69.778 13.733 1.00 51.50 -195 LYS B O 1
ATOM 4935 N N . ALA B 1 143 ? 7.812 -70.851 15.694 1.00 52.83 -194 ALA B N 1
ATOM 4936 C CA . ALA B 1 143 ? 6.539 -70.434 16.257 1.00 55.46 -194 ALA B CA 1
ATOM 4937 C C . ALA B 1 143 ? 6.496 -68.921 16.447 1.00 56.15 -194 ALA B C 1
ATOM 4938 O O . ALA B 1 143 ? 5.414 -68.355 16.440 1.00 57.22 -194 ALA B O 1
ATOM 4940 N N . LYS B 1 144 ? 7.656 -68.282 16.636 1.00 55.10 -193 LYS B N 1
ATOM 4941 C CA . LYS B 1 144 ? 7.756 -66.827 16.710 1.00 55.99 -193 LYS B CA 1
ATOM 4942 C C . LYS B 1 144 ? 8.115 -66.135 15.363 1.00 54.37 -193 LYS B C 1
ATOM 4943 O O . LYS B 1 144 ? 8.472 -64.960 15.360 1.00 53.88 -193 LYS B O 1
ATOM 4949 N N . GLY B 1 145 ? 8.031 -66.844 14.240 1.00 53.45 -192 GLY B N 1
ATOM 4950 C CA . GLY B 1 145 ? 8.327 -66.271 12.936 1.00 52.59 -192 GLY B CA 1
ATOM 4951 C C . GLY B 1 145 ? 9.814 -66.118 12.637 1.00 49.81 -192 GLY B C 1
ATOM 4952 O O . GLY B 1 145 ? 10.192 -65.321 11.799 1.00 50.06 -192 GLY B O 1
ATOM 4953 N N . LYS B 1 146 ? 10.658 -66.898 13.305 1.00 48.05 -191 LYS B N 1
ATOM 4954 C CA . LYS B 1 146 ? 12.097 -66.817 13.146 1.00 45.21 -191 LYS B CA 1
ATOM 4955 C C . LYS B 1 146 ? 12.665 -68.209 12.833 1.00 43.53 -191 LYS B C 1
ATOM 4956 O O . LYS B 1 146 ? 11.939 -69.182 12.720 1.00 44.36 -191 LYS B O 1
ATOM 4962 N N . SER B 1 147 ? 13.979 -68.280 12.647 1.00 40.58 -190 SER B N 1
ATOM 4963 C CA . SER B 1 147 ? 14.675 -69.544 12.599 1.00 39.51 -190 SER B CA 1
ATOM 4964 C C . SER B 1 147 ? 15.883 -69.484 13.504 1.00 37.89 -190 SER B C 1
ATOM 4965 O O . SER B 1 147 ? 16.337 -68.397 13.916 1.00 37.36 -190 SER B O 1
ATOM 4968 N N . ALA B 1 148 ? 16.419 -70.664 13.793 1.00 37.30 -189 ALA B N 1
ATOM 4969 C CA . ALA B 1 148 ? 17.589 -70.790 14.672 1.00 36.36 -189 ALA B CA 1
ATOM 4970 C C . ALA B 1 148 ? 18.886 -70.411 13.978 1.00 34.49 -189 ALA B C 1
ATOM 4971 O O . ALA B 1 148 ? 19.679 -69.648 14.527 1.00 33.46 -189 ALA B O 1
ATOM 4973 N N . LEU B 1 149 ? 19.104 -70.955 12.781 1.00 34.23 -188 LEU B N 1
ATOM 4974 C CA . LEU B 1 149 ? 20.419 -70.960 12.191 1.00 33.41 -188 LEU B CA 1
ATOM 4975 C C . LEU B 1 149 ? 20.394 -70.873 10.663 1.00 33.51 -188 LEU B C 1
ATOM 4976 O O . LEU B 1 149 ? 19.685 -71.652 10.005 1.00 34.17 -188 LEU B O 1
ATOM 4981 N N . MET B 1 150 ? 21.140 -69.917 10.114 1.00 33.18 -187 MET B N 1
ATOM 4982 C CA . MET B 1 150 ? 21.396 -69.884 8.668 1.00 33.50 -187 MET B CA 1
ATOM 4983 C C . MET B 1 150 ? 22.854 -69.584 8.412 1.00 31.24 -187 MET B C 1
ATOM 4984 O O . MET B 1 150 ? 23.421 -68.650 8.998 1.00 29.12 -187 MET B O 1
ATOM 4989 N N . PHE B 1 151 ? 23.461 -70.427 7.588 1.00 30.29 -186 PHE B N 1
ATOM 4990 C CA . PHE B 1 151 ? 24.833 -70.197 7.159 1.00 29.38 -186 PHE B CA 1
ATOM 4991 C C . PHE B 1 151 ? 25.028 -70.735 5.761 1.00 29.23 -186 PHE B C 1
ATOM 4992 O O . PHE B 1 151 ? 24.192 -71.460 5.246 1.00 28.86 -186 PHE B O 1
ATOM 5000 N N . ASN B 1 152 ? 26.150 -70.364 5.156 1.00 28.58 -185 ASN B N 1
ATOM 5001 C CA . ASN B 1 152 ? 26.418 -70.675 3.760 1.00 28.67 -185 ASN B CA 1
ATOM 5002 C C . ASN B 1 152 ? 26.594 -72.188 3.593 1.00 29.35 -185 ASN B C 1
ATOM 5003 O O . ASN B 1 152 ? 27.514 -72.738 4.146 1.00 30.16 -185 ASN B O 1
ATOM 5008 N N . LEU B 1 153 ? 25.710 -72.825 2.821 1.00 30.67 -184 LEU B N 1
ATOM 5009 C CA . LEU B 1 153 ? 25.785 -74.264 2.559 1.00 31.02 -184 LEU B CA 1
ATOM 5010 C C . LEU B 1 153 ? 26.390 -74.596 1.199 1.00 31.73 -184 LEU B C 1
ATOM 5011 O O . LEU B 1 153 ? 26.501 -75.762 0.835 1.00 31.50 -184 LEU B O 1
ATOM 5016 N N . GLN B 1 154 ? 26.782 -73.574 0.435 1.00 31.70 -183 GLN B N 1
ATOM 5017 C CA . GLN B 1 154 ? 27.331 -73.793 -0.912 1.00 31.92 -183 GLN B CA 1
ATOM 5018 C C . GLN B 1 154 ? 28.844 -73.958 -0.900 1.00 31.46 -183 GLN B C 1
ATOM 5019 O O . GLN B 1 154 ? 29.393 -74.540 -1.818 1.00 33.64 -183 GLN B O 1
ATOM 5025 N N . GLU B 1 155 ? 29.528 -73.392 0.105 1.00 29.79 -182 GLU B N 1
ATOM 5026 C CA . GLU B 1 155 ? 30.984 -73.490 0.193 1.00 28.38 -182 GLU B CA 1
ATOM 5027 C C . GLU B 1 155 ? 31.314 -74.424 1.342 1.00 27.11 -182 GLU B C 1
ATOM 5028 O O . GLU B 1 155 ? 30.879 -74.174 2.461 1.00 25.97 -182 GLU B O 1
ATOM 5034 N N . PRO B 1 156 ? 32.131 -75.468 1.075 1.00 25.88 -181 PRO B N 1
ATOM 5035 C CA . PRO B 1 156 ? 32.359 -76.504 2.107 1.00 25.94 -181 PRO B CA 1
ATOM 5036 C C . PRO B 1 156 ? 33.154 -76.019 3.311 1.00 24.63 -181 PRO B C 1
ATOM 5037 O O . PRO B 1 156 ? 33.119 -76.654 4.360 1.00 24.13 -181 PRO B O 1
ATOM 5041 N N . TYR B 1 157 ? 33.845 -74.871 3.173 1.00 23.76 -180 TYR B N 1
ATOM 5042 C CA . TYR B 1 157 ? 34.505 -74.244 4.330 1.00 22.99 -180 TYR B CA 1
ATOM 5043 C C . TYR B 1 157 ? 33.585 -74.127 5.534 1.00 23.64 -180 TYR B C 1
ATOM 5044 O O . TYR B 1 157 ? 34.037 -74.303 6.667 1.00 23.53 -180 TYR B O 1
ATOM 5053 N N . PHE B 1 158 ? 32.322 -73.813 5.271 1.00 23.88 -179 PHE B N 1
ATOM 5054 C CA . PHE B 1 158 ? 31.374 -73.466 6.335 1.00 24.89 -179 PHE B CA 1
ATOM 5055 C C . PHE B 1 158 ? 30.740 -74.708 6.974 1.00 26.00 -179 PHE B C 1
ATOM 5056 O O . PHE B 1 158 ? 30.404 -74.671 8.166 1.00 26.32 -179 PHE B O 1
ATOM 5064 N N . THR B 1 159 ? 30.591 -75.775 6.202 1.00 26.83 -178 THR B N 1
ATOM 5065 C CA . THR B 1 159 ? 30.038 -77.034 6.722 1.00 28.69 -178 THR B CA 1
ATOM 5066 C C . THR B 1 159 ? 31.099 -77.982 7.274 1.00 29.28 -178 THR B C 1
ATOM 5067 O O . THR B 1 159 ? 30.804 -78.833 8.118 1.00 29.95 -178 THR B O 1
ATOM 5071 N N . TRP B 1 160 ? 32.336 -77.815 6.840 1.00 27.85 -177 TRP B N 1
ATOM 5072 C CA . TRP B 1 160 ? 33.453 -78.611 7.318 1.00 27.79 -177 TRP B CA 1
ATOM 5073 C C . TRP B 1 160 ? 33.593 -78.728 8.856 1.00 28.51 -177 TRP B C 1
ATOM 5074 O O . TRP B 1 160 ? 33.905 -79.813 9.325 1.00 29.04 -177 TRP B O 1
ATOM 5085 N N . PRO B 1 161 ? 33.376 -77.648 9.639 1.00 27.63 -176 PRO B N 1
ATOM 5086 C CA . PRO B 1 161 ? 33.573 -77.838 11.086 1.00 28.43 -176 PRO B CA 1
ATOM 5087 C C . PRO B 1 161 ? 32.698 -78.975 11.707 1.00 29.24 -176 PRO B C 1
ATOM 5088 O O . PRO B 1 161 ? 33.148 -79.696 12.601 1.00 30.45 -176 PRO B O 1
ATOM 5092 N N . LEU B 1 162 ? 31.495 -79.127 11.190 1.00 28.87 -175 LEU B N 1
ATOM 5093 C CA . LEU B 1 162 ? 30.583 -80.157 11.656 1.00 30.20 -175 LEU B CA 1
ATOM 5094 C C . LEU B 1 162 ? 31.009 -81.544 11.133 1.00 31.11 -175 LEU B C 1
ATOM 5095 O O . LEU B 1 162 ? 30.936 -82.564 11.866 1.00 31.84 -175 LEU B O 1
ATOM 5100 N N . ILE B 1 163 ? 31.443 -81.604 9.875 1.00 29.88 -174 ILE B N 1
ATOM 5101 C CA . ILE B 1 163 ? 31.916 -82.855 9.280 1.00 30.92 -174 ILE B CA 1
ATOM 5102 C C . ILE B 1 163 ? 33.181 -83.355 9.982 1.00 31.21 -174 ILE B C 1
ATOM 5103 O O . ILE B 1 163 ? 33.354 -84.550 10.198 1.00 32.25 -174 ILE B O 1
ATOM 5108 N N . ALA B 1 164 ? 34.041 -82.428 10.381 1.00 30.44 -173 ALA B N 1
ATOM 5109 C CA . ALA B 1 164 ? 35.298 -82.774 11.032 1.00 30.68 -173 ALA B CA 1
ATOM 5110 C C . ALA B 1 164 ? 35.124 -83.110 12.509 1.00 31.43 -173 ALA B C 1
ATOM 5111 O O . ALA B 1 164 ? 35.953 -83.821 13.052 1.00 32.51 -173 ALA B O 1
ATOM 5113 N N . ALA B 1 165 ? 34.071 -82.598 13.147 1.00 31.33 -172 ALA B N 1
ATOM 5114 C CA . ALA B 1 165 ? 33.941 -82.721 14.610 1.00 32.60 -172 ALA B CA 1
ATOM 5115 C C . ALA B 1 165 ? 34.223 -84.142 15.125 1.00 34.12 -172 ALA B C 1
ATOM 5116 O O . ALA B 1 165 ? 35.026 -84.339 16.003 1.00 34.90 -172 ALA B O 1
ATOM 5118 N N . ASP B 1 166 ? 33.554 -85.121 14.559 1.00 35.15 -171 ASP B N 1
ATOM 5119 C CA . ASP B 1 166 ? 33.684 -86.495 15.035 1.00 37.01 -171 ASP B CA 1
ATOM 5120 C C . ASP B 1 166 ? 34.540 -87.398 14.136 1.00 37.32 -171 ASP B C 1
ATOM 5121 O O . ASP B 1 166 ? 34.534 -88.608 14.295 1.00 38.10 -171 ASP B O 1
ATOM 5126 N N . GLY B 1 167 ? 35.312 -86.829 13.203 1.00 36.59 -170 GLY B N 1
ATOM 5127 C CA . GLY B 1 167 ? 36.324 -87.642 12.532 1.00 37.42 -170 GLY B CA 1
ATOM 5128 C C . GLY B 1 167 ? 36.739 -87.271 11.123 1.00 37.13 -170 GLY B C 1
ATOM 5129 O O . GLY B 1 167 ? 37.649 -87.872 10.607 1.00 38.27 -170 GLY B O 1
ATOM 5130 N N . GLY B 1 168 ? 36.069 -86.308 10.502 1.00 36.40 -169 GLY B N 1
ATOM 5131 C CA . GLY B 1 168 ? 36.467 -85.833 9.192 1.00 35.62 -169 GLY B CA 1
ATOM 5132 C C . GLY B 1 168 ? 37.840 -85.198 9.169 1.00 34.93 -169 GLY B C 1
ATOM 5133 O O . GLY B 1 168 ? 38.214 -84.470 10.087 1.00 33.35 -169 GLY B O 1
ATOM 5134 N N . TYR B 1 169 ? 38.606 -85.490 8.104 1.00 34.16 -168 TYR B N 1
ATOM 5135 C CA . TYR B 1 169 ? 39.873 -84.828 7.878 1.00 34.52 -168 TYR B CA 1
ATOM 5136 C C . TYR B 1 169 ? 40.130 -84.797 6.368 1.00 33.99 -168 TYR B C 1
ATOM 5137 O O . TYR B 1 169 ? 39.393 -85.433 5.594 1.00 33.84 -168 TYR B O 1
ATOM 5146 N N . ALA B 1 170 ? 41.151 -84.059 5.959 1.00 34.97 -167 ALA B N 1
ATOM 5147 C CA . ALA B 1 170 ? 41.465 -83.979 4.527 1.00 34.48 -167 ALA B CA 1
ATOM 5148 C C . ALA B 1 170 ? 42.364 -85.141 4.147 1.00 36.00 -167 ALA B C 1
ATOM 5149 O O . ALA B 1 170 ? 41.905 -86.086 3.486 1.00 37.49 -167 ALA B O 1
ATOM 5151 N N . PHE B 1 171 ? 43.621 -85.114 4.577 1.00 36.70 -166 PHE B N 1
ATOM 5152 C CA . PHE B 1 171 ? 44.581 -86.155 4.259 1.00 39.32 -166 PHE B CA 1
ATOM 5153 C C . PHE B 1 171 ? 45.349 -86.564 5.522 1.00 41.35 -166 PHE B C 1
ATOM 5154 O O . PHE B 1 171 ? 45.715 -85.691 6.299 1.00 39.78 -166 PHE B O 1
ATOM 5162 N N . LYS B 1 172 ? 45.599 -87.874 5.668 1.00 46.42 -165 LYS B N 1
ATOM 5163 C CA . LYS B 1 172 ? 46.456 -88.434 6.736 1.00 50.93 -165 LYS B CA 1
ATOM 5164 C C . LYS B 1 172 ? 47.852 -87.817 6.671 1.00 52.09 -165 LYS B C 1
ATOM 5165 O O . LYS B 1 172 ? 48.399 -87.685 5.574 1.00 51.14 -165 LYS B O 1
ATOM 5171 N N . TYR B 1 173 ? 48.416 -87.425 7.818 1.00 53.89 -164 TYR B N 1
ATOM 5172 C CA . TYR B 1 173 ? 49.819 -86.975 7.938 1.00 56.77 -164 TYR B CA 1
ATOM 5173 C C . TYR B 1 173 ? 50.573 -88.025 8.755 1.00 60.31 -164 TYR B C 1
ATOM 5174 O O . TYR B 1 173 ? 50.107 -88.406 9.806 1.00 59.94 -164 TYR B O 1
ATOM 5183 N N . GLU B 1 174 ? 51.723 -88.476 8.263 1.00 64.78 -163 GLU B N 1
ATOM 5184 C CA . GLU B 1 174 ? 52.413 -89.646 8.799 1.00 70.76 -163 GLU B CA 1
ATOM 5185 C C . GLU B 1 174 ? 53.836 -89.692 8.240 1.00 73.18 -163 GLU B C 1
ATOM 5186 O O . GLU B 1 174 ? 54.024 -89.534 7.023 1.00 70.74 -163 GLU B O 1
ATOM 5192 N N . ASN B 1 175 ? 54.826 -89.919 9.105 1.00 75.51 -162 ASN B N 1
ATOM 5193 C CA . ASN B 1 175 ? 56.242 -89.983 8.692 1.00 77.30 -162 ASN B CA 1
ATOM 5194 C C . ASN B 1 175 ? 56.683 -88.699 7.987 1.00 75.09 -162 ASN B C 1
ATOM 5195 O O . ASN B 1 175 ? 57.364 -88.747 6.961 1.00 77.37 -162 ASN B O 1
ATOM 5200 N N . GLY B 1 176 ? 56.266 -87.561 8.534 1.00 70.43 -161 GLY B N 1
ATOM 5201 C CA . GLY B 1 176 ? 56.655 -86.257 8.013 1.00 67.00 -161 GLY B CA 1
ATOM 5202 C C . GLY B 1 176 ? 55.968 -85.772 6.733 1.00 63.41 -161 GLY B C 1
ATOM 5203 O O . GLY B 1 176 ? 56.296 -84.674 6.259 1.00 61.95 -161 GLY B O 1
ATOM 5204 N N . LYS B 1 177 ? 55.022 -86.546 6.184 1.00 60.04 -160 LYS B N 1
ATOM 5205 C CA . LYS B 1 177 ? 54.368 -86.179 4.915 1.00 58.46 -160 LYS B CA 1
ATOM 5206 C C . LYS B 1 177 ? 52.903 -86.575 4.847 1.00 54.31 -160 LYS B C 1
ATOM 5207 O O . LYS B 1 177 ? 52.478 -87.487 5.525 1.00 52.17 -160 LYS B O 1
ATOM 5213 N N . TYR B 1 178 ? 52.133 -85.880 4.010 1.00 49.50 -159 TYR B N 1
ATOM 5214 C CA . TYR B 1 178 ? 50.738 -86.228 3.782 1.00 47.23 -159 TYR B CA 1
ATOM 5215 C C . TYR B 1 178 ? 50.633 -87.422 2.851 1.00 47.56 -159 TYR B C 1
ATOM 5216 O O . TYR B 1 178 ? 51.441 -87.588 1.942 1.00 48.56 -159 TYR B O 1
ATOM 5225 N N . ASP B 1 179 ? 49.650 -88.270 3.113 1.00 47.04 -158 ASP B N 1
ATOM 5226 C CA . ASP B 1 179 ? 49.344 -89.410 2.289 1.00 47.94 -158 ASP B CA 1
ATOM 5227 C C . ASP B 1 179 ? 48.062 -89.052 1.585 1.00 47.08 -158 ASP B C 1
ATOM 5228 O O . ASP B 1 179 ? 47.037 -88.891 2.215 1.00 45.34 -158 ASP B O 1
ATOM 5233 N N . ILE B 1 180 ? 48.120 -88.936 0.264 1.00 46.75 -157 ILE B N 1
ATOM 5234 C CA . ILE B 1 180 ? 46.980 -88.444 -0.461 1.00 45.10 -157 ILE B CA 1
ATOM 5235 C C . ILE B 1 180 ? 46.151 -89.552 -1.078 1.00 45.89 -157 ILE B C 1
ATOM 5236 O O . ILE B 1 180 ? 45.233 -89.264 -1.817 1.00 44.91 -157 ILE B O 1
ATOM 5241 N N . LYS B 1 181 ? 46.405 -90.808 -0.712 1.00 47.48 -156 LYS B N 1
ATOM 5242 C CA . LYS B 1 181 ? 45.677 -91.957 -1.267 1.00 49.95 -156 LYS B CA 1
ATOM 5243 C C . LYS B 1 181 ? 44.174 -91.931 -0.955 1.00 48.11 -156 LYS B C 1
ATOM 5244 O O . LYS B 1 181 ? 43.360 -92.377 -1.771 1.00 47.66 -156 LYS B O 1
ATOM 5250 N N . ASP B 1 182 ? 43.813 -91.442 0.235 1.00 47.51 -155 ASP B N 1
ATOM 5251 C CA . ASP B 1 182 ? 42.405 -91.333 0.682 1.00 47.90 -155 ASP B CA 1
ATOM 5252 C C . ASP B 1 182 ? 42.094 -89.948 1.227 1.00 44.47 -155 ASP B C 1
ATOM 5253 O O . ASP B 1 182 ? 42.924 -89.338 1.930 1.00 44.64 -155 ASP B O 1
ATOM 5258 N N . VAL B 1 183 ? 40.901 -89.454 0.912 1.00 42.42 -154 VAL B N 1
ATOM 5259 C CA . VAL B 1 183 ? 40.382 -88.264 1.579 1.00 40.75 -154 VAL B CA 1
ATOM 5260 C C . VAL B 1 183 ? 39.666 -88.748 2.854 1.00 39.85 -154 VAL B C 1
ATOM 5261 O O . VAL B 1 183 ? 38.880 -89.692 2.779 1.00 39.88 -154 VAL B O 1
ATOM 5265 N N . GLY B 1 184 ? 39.858 -88.059 3.974 1.00 39.13 -153 GLY B N 1
ATOM 5266 C CA . GLY B 1 184 ? 39.325 -88.529 5.270 1.00 40.43 -153 GLY B CA 1
ATOM 5267 C C . GLY B 1 184 ? 37.864 -88.245 5.531 1.00 40.60 -153 GLY B C 1
ATOM 5268 O O . GLY B 1 184 ? 37.503 -87.748 6.591 1.00 40.04 -153 GLY B O 1
ATOM 5269 N N . VAL B 1 185 ? 37.021 -88.534 4.560 1.00 41.64 -152 VAL B N 1
ATOM 5270 C CA . VAL B 1 185 ? 35.580 -88.498 4.749 1.00 43.56 -152 VAL B CA 1
ATOM 5271 C C . VAL B 1 185 ? 34.988 -89.914 4.719 1.00 46.78 -152 VAL B C 1
ATOM 5272 O O . VAL B 1 185 ? 33.784 -90.064 4.854 1.00 49.02 -152 VAL B O 1
ATOM 5276 N N . ASP B 1 186 ? 35.841 -90.938 4.622 1.00 48.96 -151 ASP B N 1
ATOM 5277 C CA . ASP B 1 186 ? 35.411 -92.364 4.559 1.00 52.14 -151 ASP B CA 1
ATOM 5278 C C . ASP B 1 186 ? 35.331 -93.001 5.937 1.00 51.74 -151 ASP B C 1
ATOM 5279 O O . ASP B 1 186 ? 35.754 -94.150 6.130 1.00 53.45 -151 ASP B O 1
ATOM 5284 N N . ASN B 1 187 ? 34.810 -92.261 6.905 1.00 48.97 -150 ASN B N 1
ATOM 5285 C CA . ASN B 1 187 ? 34.767 -92.758 8.281 1.00 48.45 -150 ASN B CA 1
ATOM 5286 C C . ASN B 1 187 ? 33.406 -92.400 8.840 1.00 46.39 -150 ASN B C 1
ATOM 5287 O O . ASN B 1 187 ? 32.696 -91.561 8.271 1.00 44.12 -150 ASN B O 1
ATOM 5292 N N . ALA B 1 188 ? 33.051 -93.060 9.936 1.00 46.28 -149 ALA B N 1
ATOM 5293 C CA . ALA B 1 188 ? 31.750 -92.907 10.543 1.00 45.95 -149 ALA B CA 1
ATOM 5294 C C . ALA B 1 188 ? 31.514 -91.481 11.025 1.00 43.90 -149 ALA B C 1
ATOM 5295 O O . ALA B 1 188 ? 30.375 -91.007 10.983 1.00 42.75 -149 ALA B O 1
ATOM 5297 N N . GLY B 1 189 ? 32.577 -90.809 11.476 1.00 42.71 -148 GLY B N 1
ATOM 5298 C CA . GLY B 1 189 ? 32.499 -89.457 11.980 1.00 41.03 -148 GLY B CA 1
ATOM 5299 C C . GLY B 1 189 ? 32.080 -88.403 10.960 1.00 39.50 -148 GLY B C 1
ATOM 5300 O O . GLY B 1 189 ? 31.174 -87.598 11.209 1.00 39.42 -148 GLY B O 1
ATOM 5301 N N . ALA B 1 190 ? 32.748 -88.410 9.807 1.00 38.55 -147 ALA B N 1
ATOM 5302 C CA . ALA B 1 190 ? 32.381 -87.557 8.691 1.00 36.91 -147 ALA B CA 1
ATOM 5303 C C . ALA B 1 190 ? 30.965 -87.851 8.240 1.00 37.57 -147 ALA B C 1
ATOM 5304 O O . ALA B 1 190 ? 30.177 -86.937 7.976 1.00 35.69 -147 ALA B O 1
ATOM 5306 N N . LYS B 1 191 ? 30.621 -89.141 8.178 1.00 39.51 -146 LYS B N 1
ATOM 5307 C CA . LYS B 1 191 ? 29.266 -89.523 7.813 1.00 41.57 -146 LYS B CA 1
ATOM 5308 C C . LYS B 1 191 ? 28.241 -88.995 8.810 1.00 40.70 -146 LYS B C 1
ATOM 5309 O O . LYS B 1 191 ? 27.225 -88.439 8.422 1.00 40.20 -146 LYS B O 1
ATOM 5315 N N . ALA B 1 192 ? 28.522 -89.135 10.101 1.00 40.77 -145 ALA B N 1
ATOM 5316 C CA . ALA B 1 192 ? 27.578 -88.670 11.114 1.00 40.16 -145 ALA B CA 1
ATOM 5317 C C . ALA B 1 192 ? 27.389 -87.145 11.004 1.00 37.61 -145 ALA B C 1
ATOM 5318 O O . ALA B 1 192 ? 26.280 -86.644 11.129 1.00 36.45 -145 ALA B O 1
ATOM 5320 N N . GLY B 1 193 ? 28.470 -86.421 10.802 1.00 35.99 -144 GLY B N 1
ATOM 5321 C CA . GLY B 1 193 ? 28.392 -84.954 10.660 1.00 34.43 -144 GLY B CA 1
ATOM 5322 C C . GLY B 1 193 ? 27.568 -84.519 9.468 1.00 33.71 -144 GLY B C 1
ATOM 5323 O O . GLY B 1 193 ? 26.690 -83.664 9.577 1.00 32.82 -144 GLY B O 1
ATOM 5324 N N . LEU B 1 194 ? 27.831 -85.130 8.311 1.00 33.63 -143 LEU B N 1
ATOM 5325 C CA . LEU B 1 194 ? 27.105 -84.712 7.106 1.00 33.68 -143 LEU B CA 1
ATOM 5326 C C . LEU B 1 194 ? 25.656 -85.120 7.223 1.00 34.73 -143 LEU B C 1
ATOM 5327 O O . LEU B 1 194 ? 24.756 -84.373 6.824 1.00 33.98 -143 LEU B O 1
ATOM 5332 N N . THR B 1 195 ? 25.429 -86.286 7.834 1.00 36.13 -142 THR B N 1
ATOM 5333 C CA . THR B 1 195 ? 24.071 -86.766 8.069 1.00 37.50 -142 THR B CA 1
ATOM 5334 C C . THR B 1 195 ? 23.291 -85.787 8.929 1.00 37.28 -142 THR B C 1
ATOM 5335 O O . THR B 1 195 ? 22.125 -85.501 8.622 1.00 38.37 -142 THR B O 1
ATOM 5339 N N . PHE B 1 196 ? 23.932 -85.239 9.965 1.00 36.42 -141 PHE B N 1
ATOM 5340 C CA . PHE B 1 196 ? 23.256 -84.280 10.847 1.00 36.69 -141 PHE B CA 1
ATOM 5341 C C . PHE B 1 196 ? 22.838 -83.057 10.034 1.00 36.04 -141 PHE B C 1
ATOM 5342 O O . PHE B 1 196 ? 21.741 -82.546 10.215 1.00 36.12 -141 PHE B O 1
ATOM 5350 N N . LEU B 1 197 ? 23.727 -82.580 9.146 1.00 35.24 -140 LEU B N 1
ATOM 5351 C CA . LEU B 1 197 ? 23.387 -81.443 8.304 1.00 34.85 -140 LEU B CA 1
ATOM 5352 C C . LEU B 1 197 ? 22.207 -81.724 7.379 1.00 35.16 -140 LEU B C 1
ATOM 5353 O O . LEU B 1 197 ? 21.322 -80.906 7.192 1.00 34.93 -140 LEU B O 1
ATOM 5358 N N . VAL B 1 198 ? 22.238 -82.878 6.749 1.00 36.26 -139 VAL B N 1
ATOM 5359 C CA . VAL B 1 198 ? 21.184 -83.281 5.824 1.00 37.55 -139 VAL B CA 1
ATOM 5360 C C . VAL B 1 198 ? 19.857 -83.401 6.547 1.00 38.83 -139 VAL B C 1
ATOM 5361 O O . VAL B 1 198 ? 18.809 -83.002 6.018 1.00 38.63 -139 VAL B O 1
ATOM 5365 N N . ASP B 1 199 ? 19.905 -83.942 7.768 1.00 39.67 -138 ASP B N 1
ATOM 5366 C CA . ASP B 1 199 ? 18.708 -84.052 8.586 1.00 41.16 -138 ASP B CA 1
ATOM 5367 C C . ASP B 1 199 ? 18.130 -82.679 8.951 1.00 40.95 -138 ASP B C 1
ATOM 5368 O O . ASP B 1 199 ? 16.908 -82.500 8.913 1.00 41.97 -138 ASP B O 1
ATOM 5373 N N . LEU B 1 200 ? 18.991 -81.707 9.266 1.00 39.43 -137 LEU B N 1
ATOM 5374 C CA . LEU B 1 200 ? 18.513 -80.345 9.507 1.00 39.46 -137 LEU B CA 1
ATOM 5375 C C . LEU B 1 200 ? 17.697 -79.855 8.304 1.00 39.91 -137 LEU B C 1
ATOM 5376 O O . LEU B 1 200 ? 16.662 -79.214 8.478 1.00 40.50 -137 LEU B O 1
ATOM 5381 N N . ILE B 1 201 ? 18.170 -80.183 7.101 1.00 39.65 -136 ILE B N 1
ATOM 5382 C CA . ILE B 1 201 ? 17.516 -79.771 5.871 1.00 40.48 -136 ILE B CA 1
ATOM 5383 C C . ILE B 1 201 ? 16.230 -80.548 5.622 1.00 42.62 -136 ILE B C 1
ATOM 5384 O O . ILE B 1 201 ? 15.189 -79.950 5.397 1.00 42.51 -136 ILE B O 1
ATOM 5389 N N . LYS B 1 202 ? 16.297 -81.871 5.690 1.00 44.60 -135 LYS B N 1
ATOM 5390 C CA . LYS B 1 202 ? 15.076 -82.711 5.583 1.00 48.27 -135 LYS B CA 1
ATOM 5391 C C . LYS B 1 202 ? 13.985 -82.284 6.567 1.00 48.19 -135 LYS B C 1
ATOM 5392 O O . LYS B 1 202 ? 12.807 -82.243 6.211 1.00 49.61 -135 LYS B O 1
ATOM 5398 N N . ASN B 1 203 ? 14.380 -81.919 7.786 1.00 46.89 -134 ASN B N 1
ATOM 5399 C CA . ASN B 1 203 ? 13.413 -81.484 8.798 1.00 47.43 -134 ASN B CA 1
ATOM 5400 C C . ASN B 1 203 ? 13.041 -79.998 8.730 1.00 47.19 -134 ASN B C 1
ATOM 5401 O O . ASN B 1 203 ? 12.374 -79.492 9.624 1.00 46.89 -134 ASN B O 1
ATOM 5406 N N . LYS B 1 204 ? 13.423 -79.330 7.643 1.00 46.57 -133 LYS B N 1
ATOM 5407 C CA . LYS B 1 204 ? 13.093 -77.916 7.354 1.00 46.85 -133 LYS B CA 1
ATOM 5408 C C . LYS B 1 204 ? 13.664 -76.918 8.337 1.00 44.18 -133 LYS B C 1
ATOM 5409 O O . LYS B 1 204 ? 13.128 -75.823 8.481 1.00 43.87 -133 LYS B O 1
ATOM 5415 N N . HIS B 1 205 ? 14.767 -77.269 8.986 1.00 42.16 -132 HIS B N 1
ATOM 5416 C CA . HIS B 1 205 ? 15.445 -76.333 9.870 1.00 40.94 -132 HIS B CA 1
ATOM 5417 C C . HIS B 1 205 ? 16.436 -75.456 9.097 1.00 39.37 -132 HIS B C 1
ATOM 5418 O O . HIS B 1 205 ? 16.781 -74.369 9.524 1.00 38.18 -132 HIS B O 1
ATOM 5425 N N . MET B 1 206 ? 16.877 -75.953 7.946 1.00 40.38 -131 MET B N 1
ATOM 5426 C CA . MET B 1 206 ? 17.665 -75.166 6.997 1.00 39.14 -131 MET B CA 1
ATOM 5427 C C . MET B 1 206 ? 17.223 -75.486 5.571 1.00 39.73 -131 MET B C 1
ATOM 5428 O O . MET B 1 206 ? 16.514 -76.480 5.330 1.00 39.32 -131 MET B O 1
ATOM 5433 N N . ASN B 1 207 ? 17.660 -74.632 4.641 1.00 38.21 -130 ASN B N 1
ATOM 5434 C CA . ASN B 1 207 ? 17.322 -74.750 3.227 1.00 39.83 -130 ASN B CA 1
ATOM 5435 C C . ASN B 1 207 ? 18.639 -75.032 2.456 1.00 38.54 -130 ASN B C 1
ATOM 5436 O O . ASN B 1 207 ? 19.622 -74.280 2.594 1.00 35.94 -130 ASN B O 1
ATOM 5441 N N . ALA B 1 208 ? 18.652 -76.104 1.664 1.00 38.48 -129 ALA B N 1
ATOM 5442 C CA . ALA B 1 208 ? 19.849 -76.504 0.902 1.00 38.09 -129 ALA B CA 1
ATOM 5443 C C . ALA B 1 208 ? 20.408 -75.387 -0.030 1.00 37.17 -129 ALA B C 1
ATOM 5444 O O . ALA B 1 208 ? 21.606 -75.386 -0.337 1.00 36.50 -129 ALA B O 1
ATOM 5446 N N . ASP B 1 209 ? 19.548 -74.468 -0.459 1.00 37.98 -128 ASP B N 1
ATOM 5447 C CA . ASP B 1 209 ? 19.972 -73.354 -1.334 1.00 38.48 -128 ASP B CA 1
ATOM 5448 C C . ASP B 1 209 ? 20.643 -72.198 -0.639 1.00 36.29 -128 ASP B C 1
ATOM 5449 O O . ASP B 1 209 ? 21.135 -71.321 -1.311 1.00 35.94 -128 ASP B O 1
ATOM 5454 N N . THR B 1 210 ? 20.633 -72.157 0.685 1.00 35.52 -127 THR B N 1
ATOM 5455 C CA . THR B 1 210 ? 21.201 -71.020 1.410 1.00 34.49 -127 THR B CA 1
ATOM 5456 C C . THR B 1 210 ? 22.689 -70.826 1.060 1.00 32.63 -127 THR B C 1
ATOM 5457 O O . THR B 1 210 ? 23.492 -71.775 1.106 1.00 31.00 -127 THR B O 1
ATOM 5461 N N . ASP B 1 211 ? 23.024 -69.588 0.714 1.00 31.66 -126 ASP B N 1
ATOM 5462 C CA . ASP B 1 211 ? 24.403 -69.206 0.406 1.00 31.14 -126 ASP B CA 1
ATOM 5463 C C . ASP B 1 211 ? 24.895 -68.045 1.307 1.00 30.19 -126 ASP B C 1
ATOM 5464 O O . ASP B 1 211 ? 24.248 -67.667 2.281 1.00 30.31 -126 ASP B O 1
ATOM 5469 N N . TYR B 1 212 ? 26.063 -67.511 1.005 1.00 28.92 -125 TYR B N 1
ATOM 5470 C CA . TYR B 1 212 ? 26.649 -66.484 1.861 1.00 28.72 -125 TYR B CA 1
ATOM 5471 C C . TYR B 1 212 ? 25.703 -65.285 1.972 1.00 28.91 -125 TYR B C 1
ATOM 5472 O O . TYR B 1 212 ? 25.366 -64.849 3.088 1.00 27.86 -125 TYR B O 1
ATOM 5481 N N . SER B 1 213 ? 25.249 -64.772 0.821 1.00 29.70 -124 SER B N 1
ATOM 5482 C CA . SER B 1 213 ? 24.370 -63.584 0.834 1.00 30.85 -124 SER B CA 1
ATOM 5483 C C . SER B 1 213 ? 23.075 -63.772 1.571 1.00 31.03 -124 SER B C 1
ATOM 5484 O O . SER B 1 213 ? 22.625 -62.881 2.293 1.00 30.47 -124 SER B O 1
ATOM 5487 N N . ILE B 1 214 ? 22.438 -64.908 1.333 1.00 31.16 -123 ILE B N 1
ATOM 5488 C CA . ILE B 1 214 ? 21.114 -65.191 1.943 1.00 31.96 -123 ILE B CA 1
ATOM 5489 C C . ILE B 1 214 ? 21.254 -65.279 3.476 1.00 30.54 -123 ILE B C 1
ATOM 5490 O O . ILE B 1 214 ? 20.480 -64.671 4.200 1.00 30.20 -123 ILE B O 1
ATOM 5495 N N . ALA B 1 215 ? 22.251 -66.009 3.929 1.00 29.66 -122 ALA B N 1
ATOM 5496 C CA . ALA B 1 215 ? 22.501 -66.163 5.372 1.00 29.56 -122 ALA B CA 1
ATOM 5497 C C . ALA B 1 215 ? 22.870 -64.853 6.043 1.00 29.11 -122 ALA B C 1
ATOM 5498 O O . ALA B 1 215 ? 22.357 -64.528 7.100 1.00 29.30 -122 ALA B O 1
ATOM 5500 N N . GLU B 1 216 ? 23.747 -64.103 5.388 1.00 29.52 -121 GLU B N 1
ATOM 5501 C CA . GLU B 1 216 ? 24.161 -62.807 5.921 1.00 29.50 -121 GLU B CA 1
ATOM 5502 C C . GLU B 1 216 ? 22.959 -61.847 6.053 1.00 30.68 -121 GLU B C 1
ATOM 5503 O O . GLU B 1 216 ? 22.792 -61.199 7.103 1.00 30.31 -121 GLU B O 1
ATOM 5509 N N . ALA B 1 217 ? 22.120 -61.765 5.007 1.00 31.66 -120 ALA B N 1
ATOM 5510 C CA . ALA B 1 217 ? 20.978 -60.872 5.023 1.00 33.26 -120 ALA B CA 1
ATOM 5511 C C . ALA B 1 217 ? 19.993 -61.278 6.116 1.00 33.77 -120 ALA B C 1
ATOM 5512 O O . ALA B 1 217 ? 19.468 -60.422 6.837 1.00 33.66 -120 ALA B O 1
ATOM 5514 N N . ALA B 1 218 ? 19.764 -62.586 6.257 1.00 33.80 -119 ALA B N 1
ATOM 5515 C CA . ALA B 1 218 ? 18.800 -63.078 7.241 1.00 34.27 -119 ALA B CA 1
ATOM 5516 C C . ALA B 1 218 ? 19.281 -62.745 8.662 1.00 33.60 -119 ALA B C 1
ATOM 5517 O O . ALA B 1 218 ? 18.472 -62.271 9.489 1.00 35.11 -119 ALA B O 1
ATOM 5519 N N . PHE B 1 219 ? 20.568 -62.972 8.941 1.00 31.43 -118 PHE B N 1
ATOM 5520 C CA . PHE B 1 219 ? 21.082 -62.645 10.261 1.00 30.90 -118 PHE B CA 1
ATOM 5521 C C . PHE B 1 219 ? 21.041 -61.127 10.529 1.00 31.36 -118 PHE B C 1
ATOM 5522 O O . PHE B 1 219 ? 20.579 -60.677 11.604 1.00 31.25 -118 PHE B O 1
ATOM 5530 N N . ASN B 1 220 ? 21.489 -60.349 9.541 1.00 30.96 -117 ASN B N 1
ATOM 5531 C CA . ASN B 1 220 ? 21.632 -58.893 9.716 1.00 32.01 -117 ASN B CA 1
ATOM 5532 C C . ASN B 1 220 ? 20.281 -58.168 9.736 1.00 34.15 -117 ASN B C 1
ATOM 5533 O O . ASN B 1 220 ? 20.197 -57.034 10.185 1.00 33.91 -117 ASN B O 1
ATOM 5538 N N . LYS B 1 221 ? 19.229 -58.827 9.261 1.00 35.57 -116 LYS B N 1
ATOM 5539 C CA . LYS B 1 221 ? 17.864 -58.299 9.401 1.00 39.17 -116 LYS B CA 1
ATOM 5540 C C . LYS B 1 221 ? 17.089 -58.869 10.603 1.00 39.22 -116 LYS B C 1
ATOM 5541 O O . LYS B 1 221 ? 15.935 -58.528 10.797 1.00 40.25 -116 LYS B O 1
ATOM 5547 N N . GLY B 1 222 ? 17.717 -59.722 11.412 1.00 38.13 -115 GLY B N 1
ATOM 5548 C CA . GLY B 1 222 ? 17.077 -60.249 12.629 1.00 38.82 -115 GLY B CA 1
ATOM 5549 C C . GLY B 1 222 ? 16.071 -61.374 12.425 1.00 39.70 -115 GLY B C 1
ATOM 5550 O O . GLY B 1 222 ? 15.182 -61.577 13.260 1.00 40.99 -115 GLY B O 1
ATOM 5551 N N . GLU B 1 223 ? 16.192 -62.107 11.319 1.00 39.52 -114 GLU B N 1
ATOM 5552 C CA . GLU B 1 223 ? 15.249 -63.174 10.980 1.00 40.57 -114 GLU B CA 1
ATOM 5553 C C . GLU B 1 223 ? 15.713 -64.544 11.486 1.00 39.53 -114 GLU B C 1
ATOM 5554 O O . GLU B 1 223 ? 14.905 -65.445 11.676 1.00 41.24 -114 GLU B O 1
ATOM 5560 N N . THR B 1 224 ? 17.010 -64.719 11.651 1.00 37.42 -113 THR B N 1
ATOM 5561 C CA . THR B 1 224 ? 17.576 -65.960 12.139 1.00 36.69 -113 THR B CA 1
ATOM 5562 C C . THR B 1 224 ? 18.429 -65.614 13.362 1.00 35.39 -113 THR B C 1
ATOM 5563 O O . THR B 1 224 ? 19.088 -64.540 13.424 1.00 34.32 -113 THR B O 1
ATOM 5567 N N . ALA B 1 225 ? 18.430 -66.522 14.327 1.00 34.83 -112 ALA B N 1
ATOM 5568 C CA . ALA B 1 225 ? 19.084 -66.277 15.599 1.00 34.12 -112 ALA B CA 1
ATOM 5569 C C . ALA B 1 225 ? 20.588 -66.467 15.573 1.00 32.47 -112 ALA B C 1
ATOM 5570 O O . ALA B 1 225 ? 21.265 -65.947 16.447 1.00 32.05 -112 ALA B O 1
ATOM 5572 N N . MET B 1 226 ? 21.096 -67.243 14.620 1.00 31.59 -111 MET B N 1
ATOM 5573 C CA . MET B 1 226 ? 22.496 -67.584 14.539 1.00 30.24 -111 MET B CA 1
ATOM 5574 C C . MET B 1 226 ? 22.966 -67.693 13.111 1.00 29.02 -111 MET B C 1
ATOM 5575 O O . MET B 1 226 ? 22.205 -68.094 12.228 1.00 29.54 -111 MET B O 1
ATOM 5580 N N . THR B 1 227 ? 24.263 -67.455 12.950 1.00 27.32 -110 THR B N 1
ATOM 5581 C CA . THR B 1 227 ? 24.978 -67.747 11.733 1.00 26.75 -110 THR B CA 1
ATOM 5582 C C . THR B 1 227 ? 26.366 -68.243 12.104 1.00 25.83 -110 THR B C 1
ATOM 5583 O O . THR B 1 227 ? 26.758 -68.243 13.290 1.00 26.29 -110 THR B O 1
ATOM 5587 N N . ILE B 1 228 ? 27.050 -68.762 11.092 1.00 24.99 -109 ILE B N 1
ATOM 5588 C CA . ILE B 1 228 ? 28.405 -69.214 11.185 1.00 24.69 -109 ILE B CA 1
ATOM 5589 C C . ILE B 1 228 ? 29.188 -68.410 10.172 1.00 23.85 -109 ILE B C 1
ATOM 5590 O O . ILE B 1 228 ? 28.896 -68.476 8.976 1.00 24.17 -109 ILE B O 1
ATOM 5595 N N . ASN B 1 229 ? 30.177 -67.673 10.642 1.00 23.03 -108 ASN B N 1
ATOM 5596 C CA . ASN B 1 229 ? 30.938 -66.865 9.748 1.00 22.84 -108 ASN B CA 1
ATOM 5597 C C . ASN B 1 229 ? 32.257 -66.465 10.376 1.00 22.62 -108 ASN B C 1
ATOM 5598 O O . ASN B 1 229 ? 32.532 -66.741 11.550 1.00 22.42 -108 ASN B O 1
ATOM 5603 N N . GLY B 1 230 ? 33.095 -65.818 9.565 1.00 21.78 -107 GLY B N 1
ATOM 5604 C CA . GLY B 1 230 ? 34.377 -65.385 10.053 1.00 21.76 -107 GLY B CA 1
ATOM 5605 C C . GLY B 1 230 ? 34.389 -63.903 10.378 1.00 21.64 -107 GLY B C 1
ATOM 5606 O O . GLY B 1 230 ? 33.377 -63.212 10.186 1.00 22.08 -107 GLY B O 1
ATOM 5607 N N . PRO B 1 231 ? 35.528 -63.395 10.853 1.00 21.89 -106 PRO B N 1
ATOM 5608 C CA . PRO B 1 231 ? 35.591 -62.010 11.386 1.00 22.71 -106 PRO B CA 1
ATOM 5609 C C . PRO B 1 231 ? 35.296 -60.932 10.359 1.00 22.57 -106 PRO B C 1
ATOM 5610 O O . PRO B 1 231 ? 34.786 -59.854 10.707 1.00 23.73 -106 PRO B O 1
ATOM 5614 N N . TRP B 1 232 ? 35.585 -61.225 9.096 1.00 21.62 -105 TRP B N 1
ATOM 5615 C CA . TRP B 1 232 ? 35.286 -60.279 7.999 1.00 21.88 -105 TRP B CA 1
ATOM 5616 C C . TRP B 1 232 ? 33.825 -59.870 7.967 1.00 22.13 -105 TRP B C 1
ATOM 5617 O O . TRP B 1 232 ? 33.502 -58.776 7.526 1.00 21.56 -105 TRP B O 1
ATOM 5628 N N . ALA B 1 233 ? 32.936 -60.750 8.481 1.00 22.18 -104 ALA B N 1
ATOM 5629 C CA . ALA B 1 233 ? 31.513 -60.515 8.460 1.00 22.83 -104 ALA B CA 1
ATOM 5630 C C . ALA B 1 233 ? 31.072 -59.566 9.553 1.00 23.55 -104 ALA B C 1
ATOM 5631 O O . ALA B 1 233 ? 29.997 -59.018 9.454 1.00 24.68 -104 ALA B O 1
ATOM 5633 N N . TRP B 1 234 ? 31.900 -59.343 10.569 1.00 23.55 -103 TRP B N 1
ATOM 5634 C CA . TRP B 1 234 ? 31.466 -58.540 11.696 1.00 24.51 -103 TRP B CA 1
ATOM 5635 C C . TRP B 1 234 ? 31.146 -57.111 11.297 1.00 25.42 -103 TRP B C 1
ATOM 5636 O O . TRP B 1 234 ? 30.262 -56.523 11.902 1.00 25.05 -103 TRP B O 1
ATOM 5647 N N . SER B 1 235 ? 31.849 -56.540 10.317 1.00 25.58 -102 SER B N 1
ATOM 5648 C CA . SER B 1 235 ? 31.578 -55.123 9.901 1.00 27.22 -102 SER B CA 1
ATOM 5649 C C . SER B 1 235 ? 30.136 -54.901 9.464 1.00 27.79 -102 SER B C 1
ATOM 5650 O O . SER B 1 235 ? 29.479 -53.938 9.900 1.00 27.94 -102 SER B O 1
ATOM 5653 N N . ASN B 1 236 ? 29.629 -55.754 8.582 1.00 26.96 -101 ASN B N 1
ATOM 5654 C CA . ASN B 1 236 ? 28.251 -55.625 8.168 1.00 28.01 -101 ASN B CA 1
ATOM 5655 C C . ASN B 1 236 ? 27.271 -55.857 9.310 1.00 28.08 -101 ASN B C 1
ATOM 5656 O O . ASN B 1 236 ? 26.214 -55.221 9.337 1.00 28.08 -101 ASN B O 1
ATOM 5661 N N . ILE B 1 237 ? 27.608 -56.739 10.246 1.00 27.46 -100 ILE B N 1
ATOM 5662 C CA . ILE B 1 237 ? 26.737 -56.938 11.414 1.00 28.92 -100 ILE B CA 1
ATOM 5663 C C . ILE B 1 237 ? 26.739 -55.678 12.300 1.00 29.86 -100 ILE B C 1
ATOM 5664 O O . ILE B 1 237 ? 25.694 -55.279 12.838 1.00 31.58 -100 ILE B O 1
ATOM 5669 N N . ASP B 1 238 ? 27.898 -55.056 12.457 1.00 30.21 -99 ASP B N 1
ATOM 5670 C CA . ASP B 1 238 ? 27.947 -53.761 13.193 1.00 32.20 -99 ASP B CA 1
ATOM 5671 C C . ASP B 1 238 ? 27.019 -52.711 12.579 1.00 32.90 -99 ASP B C 1
ATOM 5672 O O . ASP B 1 238 ? 26.290 -52.012 13.282 1.00 32.98 -99 ASP B O 1
ATOM 5677 N N . THR B 1 239 ? 27.046 -52.622 11.250 1.00 32.57 -98 THR B N 1
ATOM 5678 C CA . THR B 1 239 ? 26.199 -51.641 10.533 1.00 33.45 -98 THR B CA 1
ATOM 5679 C C . THR B 1 239 ? 24.714 -51.903 10.761 1.00 34.27 -98 THR B C 1
ATOM 5680 O O . THR B 1 239 ? 23.928 -50.987 10.866 1.00 34.67 -98 THR B O 1
ATOM 5684 N N . SER B 1 240 ? 24.335 -53.170 10.860 1.00 33.70 -97 SER B N 1
ATOM 5685 C CA . SER B 1 240 ? 22.940 -53.561 11.045 1.00 34.81 -97 SER B CA 1
ATOM 5686 C C . SER B 1 240 ? 22.372 -53.257 12.433 1.00 36.10 -97 SER B C 1
ATOM 5687 O O . SER B 1 240 ? 21.167 -53.341 12.639 1.00 37.08 -97 SER B O 1
ATOM 5690 N N . LYS B 1 241 ? 23.252 -53.001 13.391 1.00 36.61 -96 LYS B N 1
ATOM 5691 C CA . LYS B 1 241 ? 22.898 -52.772 14.796 1.00 39.19 -96 LYS B CA 1
ATOM 5692 C C . LYS B 1 241 ? 22.236 -53.973 15.512 1.00 38.67 -96 LYS B C 1
ATOM 5693 O O . LYS B 1 241 ? 21.649 -53.794 16.564 1.00 40.11 -96 LYS B O 1
ATOM 5699 N N . VAL B 1 242 ? 22.300 -55.178 14.953 1.00 37.14 -95 VAL B N 1
ATOM 5700 C CA . VAL B 1 242 ? 21.883 -56.372 15.661 1.00 36.95 -95 VAL B CA 1
ATOM 5701 C C . VAL B 1 242 ? 22.756 -56.475 16.917 1.00 36.41 -95 VAL B C 1
ATOM 5702 O O . VAL B 1 242 ? 23.944 -56.211 16.862 1.00 35.44 -95 VAL B O 1
ATOM 5706 N N . ASN B 1 243 ? 22.156 -56.832 18.033 1.00 36.76 -94 ASN B N 1
ATOM 5707 C CA . ASN B 1 243 ? 22.902 -57.007 19.281 1.00 37.02 -94 ASN B CA 1
ATOM 5708 C C . ASN B 1 243 ? 23.481 -58.433 19.260 1.00 35.37 -94 ASN B C 1
ATOM 5709 O O . ASN B 1 243 ? 22.811 -59.382 19.649 1.00 35.94 -94 ASN B O 1
ATOM 5714 N N . TYR B 1 244 ? 24.699 -58.581 18.778 1.00 33.33 -93 TYR B N 1
ATOM 5715 C CA . TYR B 1 244 ? 25.270 -59.906 18.557 1.00 32.83 -93 TYR B CA 1
ATOM 5716 C C . TYR B 1 244 ? 26.423 -60.281 19.468 1.00 32.28 -93 TYR B C 1
ATOM 5717 O O . TYR B 1 244 ? 27.151 -59.430 19.961 1.00 31.87 -93 TYR B O 1
ATOM 5726 N N . GLY B 1 245 ? 26.593 -61.590 19.649 1.00 31.39 -92 GLY B N 1
ATOM 5727 C CA . GLY B 1 245 ? 27.807 -62.151 20.255 1.00 30.80 -92 GLY B CA 1
ATOM 5728 C C . GLY B 1 245 ? 28.520 -63.102 19.321 1.00 29.52 -92 GLY B C 1
ATOM 5729 O O . GLY B 1 245 ? 27.936 -63.598 18.360 1.00 29.05 -92 GLY B O 1
ATOM 5730 N N . VAL B 1 246 ? 29.791 -63.353 19.632 1.00 29.13 -91 VAL B N 1
ATOM 5731 C CA . VAL B 1 246 ? 30.638 -64.266 18.868 1.00 28.03 -91 VAL B CA 1
ATOM 5732 C C . VAL B 1 246 ? 31.151 -65.291 19.910 1.00 28.54 -91 VAL B C 1
ATOM 5733 O O . VAL B 1 246 ? 31.721 -64.919 20.931 1.00 27.76 -91 VAL B O 1
ATOM 5737 N N . THR B 1 247 ? 30.931 -66.569 19.646 1.00 28.40 -90 THR B N 1
ATOM 5738 C CA . THR B 1 247 ? 31.201 -67.564 20.659 1.00 29.69 -90 THR B CA 1
ATOM 5739 C C . THR B 1 247 ? 31.734 -68.866 20.053 1.00 29.36 -90 THR B C 1
ATOM 5740 O O . THR B 1 247 ? 31.852 -69.024 18.848 1.00 27.54 -90 THR B O 1
ATOM 5744 N N . VAL B 1 248 ? 32.116 -69.770 20.938 1.00 29.73 -89 VAL B N 1
ATOM 5745 C CA . VAL B 1 248 ? 32.556 -71.082 20.544 1.00 30.09 -89 VAL B CA 1
ATOM 5746 C C . VAL B 1 248 ? 31.468 -71.765 19.716 1.00 29.53 -89 VAL B C 1
ATOM 5747 O O . VAL B 1 248 ? 30.264 -71.646 20.008 1.00 29.34 -89 VAL B O 1
ATOM 5751 N N . LEU B 1 249 ? 31.909 -72.479 18.686 1.00 28.39 -88 LEU B N 1
ATOM 5752 C CA . LEU B 1 249 ? 31.027 -73.280 17.877 1.00 28.50 -88 LEU B CA 1
ATOM 5753 C C . LEU B 1 249 ? 30.375 -74.403 18.742 1.00 29.93 -88 LEU B C 1
ATOM 5754 O O . LEU B 1 249 ? 30.940 -74.821 19.745 1.00 31.29 -88 LEU B O 1
ATOM 5759 N N . PRO B 1 250 ? 29.183 -74.865 18.345 1.00 30.09 -87 PRO B N 1
ATOM 5760 C CA . PRO B 1 250 ? 28.564 -75.942 19.122 1.00 31.37 -87 PRO B CA 1
ATOM 5761 C C . PRO B 1 250 ? 29.354 -77.231 19.013 1.00 31.72 -87 PRO B C 1
ATOM 5762 O O . PRO B 1 250 ? 30.048 -77.438 18.019 1.00 30.44 -87 PRO B O 1
ATOM 5766 N N . THR B 1 251 ? 29.230 -78.097 20.035 1.00 33.11 -86 THR B N 1
ATOM 5767 C CA . THR B 1 251 ? 29.852 -79.418 19.952 1.00 33.86 -86 THR B CA 1
ATOM 5768 C C . THR B 1 251 ? 28.938 -80.379 19.150 1.00 34.32 -86 THR B C 1
ATOM 5769 O O . THR B 1 251 ? 27.733 -80.133 18.962 1.00 34.26 -86 THR B O 1
ATOM 5773 N N . PHE B 1 252 ? 29.535 -81.461 18.673 1.00 34.29 -85 PHE B N 1
ATOM 5774 C CA . PHE B 1 252 ? 28.779 -82.495 17.981 1.00 35.40 -85 PHE B CA 1
ATOM 5775 C C . PHE B 1 252 ? 29.259 -83.826 18.538 1.00 36.40 -85 PHE B C 1
ATOM 5776 O O . PHE B 1 252 ? 30.445 -84.076 18.543 1.00 35.88 -85 PHE B O 1
ATOM 5784 N N . LYS B 1 253 ? 28.357 -84.651 19.054 1.00 38.11 -84 LYS B N 1
ATOM 5785 C CA . LYS B 1 253 ? 28.755 -85.893 19.736 1.00 39.03 -84 LYS B CA 1
ATOM 5786 C C . LYS B 1 253 ? 29.797 -85.632 20.812 1.00 39.30 -84 LYS B C 1
ATOM 5787 O O . LYS B 1 253 ? 30.755 -86.393 21.004 1.00 40.79 -84 LYS B O 1
ATOM 5793 N N . GLY B 1 254 ? 29.592 -84.532 21.516 1.00 38.98 -83 GLY B N 1
ATOM 5794 C CA . GLY B 1 254 ? 30.472 -84.148 22.592 1.00 40.17 -83 GLY B CA 1
ATOM 5795 C C . GLY B 1 254 ? 31.823 -83.612 22.197 1.00 40.05 -83 GLY B C 1
ATOM 5796 O O . GLY B 1 254 ? 32.637 -83.351 23.068 1.00 40.54 -83 GLY B O 1
ATOM 5797 N N . GLN B 1 255 ? 32.076 -83.460 20.902 1.00 39.54 -82 GLN B N 1
ATOM 5798 C CA . GLN B 1 255 ? 33.392 -83.106 20.397 1.00 40.13 -82 GLN B CA 1
ATOM 5799 C C . GLN B 1 255 ? 33.266 -81.664 19.858 1.00 37.62 -82 GLN B C 1
ATOM 5800 O O . GLN B 1 255 ? 32.278 -81.327 19.238 1.00 35.75 -82 GLN B O 1
ATOM 5806 N N . PRO B 1 256 ? 34.314 -80.855 20.014 1.00 36.82 -81 PRO B N 1
ATOM 5807 C CA . PRO B 1 256 ? 34.284 -79.517 19.406 1.00 34.91 -81 PRO B CA 1
ATOM 5808 C C . PRO B 1 256 ? 34.076 -79.541 17.897 1.00 33.46 -81 PRO B C 1
ATOM 5809 O O . PRO B 1 256 ? 34.611 -80.415 17.227 1.00 33.23 -81 PRO B O 1
ATOM 5813 N N . SER B 1 257 ? 33.280 -78.630 17.361 1.00 32.28 -80 SER B N 1
ATOM 5814 C CA . SER B 1 257 ? 33.360 -78.347 15.915 1.00 31.45 -80 SER B CA 1
ATOM 5815 C C . SER B 1 257 ? 34.795 -77.934 15.598 1.00 31.05 -80 SER B C 1
ATOM 5816 O O . SER B 1 257 ? 35.441 -77.243 16.408 1.00 30.18 -80 SER B O 1
ATOM 5819 N N . LYS B 1 258 ? 35.301 -78.431 14.463 1.00 31.75 -79 LYS B N 1
ATOM 5820 C CA . LYS B 1 258 ? 36.723 -78.388 14.185 1.00 32.59 -79 LYS B CA 1
ATOM 5821 C C . LYS B 1 258 ? 36.917 -77.662 12.890 1.00 30.42 -79 LYS B C 1
ATOM 5822 O O . LYS B 1 258 ? 37.046 -78.323 11.856 1.00 30.60 -79 LYS B O 1
ATOM 5828 N N . PRO B 1 259 ? 36.860 -76.325 12.924 1.00 28.50 -78 PRO B N 1
ATOM 5829 C CA . PRO B 1 259 ? 37.029 -75.610 11.661 1.00 27.36 -78 PRO B CA 1
ATOM 5830 C C . PRO B 1 259 ? 38.404 -75.809 11.055 1.00 26.45 -78 PRO B C 1
ATOM 5831 O O . PRO B 1 259 ? 39.367 -75.959 11.773 1.00 26.07 -78 PRO B O 1
ATOM 5835 N N . PHE B 1 260 ? 38.467 -75.805 9.722 1.00 25.53 -77 PHE B N 1
ATOM 5836 C CA . PHE B 1 260 ? 39.728 -75.707 9.022 1.00 25.72 -77 PHE B CA 1
ATOM 5837 C C . PHE B 1 260 ? 40.128 -74.242 9.106 1.00 24.89 -77 PHE B C 1
ATOM 5838 O O . PHE B 1 260 ? 39.383 -73.384 8.664 1.00 26.65 -77 PHE B O 1
ATOM 5846 N N . VAL B 1 261 ? 41.281 -73.993 9.718 1.00 24.42 -76 VAL B N 1
ATOM 5847 C CA . VAL B 1 261 ? 41.760 -72.644 10.002 1.00 24.62 -76 VAL B CA 1
ATOM 5848 C C . VAL B 1 261 ? 42.640 -72.189 8.828 1.00 24.17 -76 VAL B C 1
ATOM 5849 O O . VAL B 1 261 ? 43.586 -72.897 8.428 1.00 23.51 -76 VAL B O 1
ATOM 5853 N N . GLY B 1 262 ? 42.354 -70.993 8.325 1.00 23.22 -75 GLY B N 1
ATOM 5854 C CA . GLY B 1 262 ? 43.140 -70.410 7.271 1.00 22.91 -75 GLY B CA 1
ATOM 5855 C C . GLY B 1 262 ? 44.014 -69.298 7.823 1.00 23.16 -75 GLY B C 1
ATOM 5856 O O . GLY B 1 262 ? 43.578 -68.538 8.674 1.00 23.55 -75 GLY B O 1
ATOM 5857 N N . VAL B 1 263 ? 45.214 -69.149 7.281 1.00 22.26 -74 VAL B N 1
ATOM 5858 C CA . VAL B 1 263 ? 46.079 -67.997 7.575 1.00 21.55 -74 VAL B CA 1
ATOM 5859 C C . VAL B 1 263 ? 46.007 -67.159 6.289 1.00 21.23 -74 VAL B C 1
ATOM 5860 O O . VAL B 1 263 ? 46.562 -67.535 5.245 1.00 20.96 -74 VAL B O 1
ATOM 5864 N N . LEU B 1 264 ? 45.265 -66.048 6.331 1.00 19.98 -73 LEU B N 1
ATOM 5865 C CA . LEU B 1 264 ? 45.252 -65.104 5.219 1.00 19.61 -73 LEU B CA 1
ATOM 5866 C C . LEU B 1 264 ? 46.717 -64.681 4.998 1.00 19.06 -73 LEU B C 1
ATOM 5867 O O . LEU B 1 264 ? 47.372 -64.256 5.963 1.00 19.02 -73 LEU B O 1
ATOM 5872 N N . SER B 1 265 ? 47.189 -64.839 3.768 1.00 18.05 -72 SER B N 1
ATOM 5873 C CA . SER B 1 265 ? 48.595 -64.631 3.419 1.00 18.21 -72 SER B CA 1
ATOM 5874 C C . SER B 1 265 ? 48.726 -63.833 2.149 1.00 17.97 -72 SER B C 1
ATOM 5875 O O . SER B 1 265 ? 47.816 -63.855 1.295 1.00 17.27 -72 SER B O 1
ATOM 5878 N N . ALA B 1 266 ? 49.886 -63.190 2.000 1.00 18.01 -71 ALA B N 1
ATOM 5879 C CA . ALA B 1 266 ? 50.175 -62.363 0.819 1.00 17.80 -71 ALA B CA 1
ATOM 5880 C C . ALA B 1 266 ? 51.392 -62.928 0.125 1.00 18.35 -71 ALA B C 1
ATOM 5881 O O . ALA B 1 266 ? 52.492 -62.916 0.694 1.00 18.57 -71 ALA B O 1
ATOM 5883 N N . GLY B 1 267 ? 51.170 -63.476 -1.073 1.00 18.57 -70 GLY B N 1
ATOM 5884 C CA . GLY B 1 267 ? 52.239 -63.982 -1.947 1.00 19.87 -70 GLY B CA 1
ATOM 5885 C C . GLY B 1 267 ? 52.669 -63.009 -2.993 1.00 20.38 -70 GLY B C 1
ATOM 5886 O O . GLY B 1 267 ? 51.888 -62.149 -3.432 1.00 20.98 -70 GLY B O 1
ATOM 5887 N N . ILE B 1 268 ? 53.937 -63.108 -3.382 1.00 20.73 -69 ILE B N 1
ATOM 5888 C CA . ILE B 1 268 ? 54.489 -62.273 -4.453 1.00 21.39 -69 ILE B CA 1
ATOM 5889 C C . ILE B 1 268 ? 54.636 -63.104 -5.714 1.00 22.42 -69 ILE B C 1
ATOM 5890 O O . ILE B 1 268 ? 55.225 -64.161 -5.701 1.00 23.14 -69 ILE B O 1
ATOM 5895 N N . ASN B 1 269 ? 54.068 -62.625 -6.799 1.00 22.40 -68 ASN B N 1
ATOM 5896 C CA . ASN B 1 269 ? 54.105 -63.316 -8.093 1.00 23.65 -68 ASN B CA 1
ATOM 5897 C C . ASN B 1 269 ? 55.568 -63.443 -8.536 1.00 24.40 -68 ASN B C 1
ATOM 5898 O O . ASN B 1 269 ? 56.305 -62.459 -8.571 1.00 24.63 -68 ASN B O 1
ATOM 5903 N N . ALA B 1 270 ? 55.985 -64.657 -8.875 1.00 25.12 -67 ALA B N 1
ATOM 5904 C CA . ALA B 1 270 ? 57.372 -64.914 -9.304 1.00 26.61 -67 ALA B CA 1
ATOM 5905 C C . ALA B 1 270 ? 57.704 -64.125 -10.558 1.00 27.85 -67 ALA B C 1
ATOM 5906 O O . ALA B 1 270 ? 58.885 -63.794 -10.834 1.00 28.30 -67 ALA B O 1
ATOM 5908 N N . ALA B 1 271 ? 56.669 -63.867 -11.350 1.00 27.99 -66 ALA B N 1
ATOM 5909 C CA . ALA B 1 271 ? 56.807 -63.105 -12.587 1.00 29.29 -66 ALA B CA 1
ATOM 5910 C C . ALA B 1 271 ? 56.831 -61.590 -12.401 1.00 28.83 -66 ALA B C 1
ATOM 5911 O O . ALA B 1 271 ? 56.988 -60.863 -13.379 1.00 28.99 -66 ALA B O 1
ATOM 5913 N N . SER B 1 272 ? 56.617 -61.077 -11.192 1.00 26.94 -65 SER B N 1
ATOM 5914 C CA . SER B 1 272 ? 56.518 -59.632 -11.011 1.00 26.93 -65 SER B CA 1
ATOM 5915 C C . SER B 1 272 ? 57.887 -58.973 -11.263 1.00 27.64 -65 SER B C 1
ATOM 5916 O O . SER B 1 272 ? 58.908 -59.429 -10.738 1.00 28.46 -65 SER B O 1
ATOM 5919 N N . PRO B 1 273 ? 57.913 -57.868 -12.022 1.00 28.31 -64 PRO B N 1
ATOM 5920 C CA . PRO B 1 273 ? 59.101 -57.058 -12.107 1.00 29.07 -64 PRO B CA 1
ATOM 5921 C C . PRO B 1 273 ? 59.287 -56.083 -10.919 1.00 29.07 -64 PRO B C 1
ATOM 5922 O O . PRO B 1 273 ? 60.187 -55.246 -10.969 1.00 29.36 -64 PRO B O 1
ATOM 5926 N N . ASN B 1 274 ? 58.458 -56.215 -9.866 1.00 27.89 -63 ASN B N 1
ATOM 5927 C CA . ASN B 1 274 ? 58.359 -55.275 -8.765 1.00 27.09 -63 ASN B CA 1
ATOM 5928 C C . ASN B 1 274 ? 58.541 -55.999 -7.435 1.00 27.55 -63 ASN B C 1
ATOM 5929 O O . ASN B 1 274 ? 58.013 -55.567 -6.407 1.00 26.36 -63 ASN B O 1
ATOM 5934 N N . LYS B 1 275 ? 59.282 -57.104 -7.445 1.00 28.39 -62 LYS B N 1
ATOM 5935 C CA . LYS B 1 275 ? 59.369 -57.946 -6.249 1.00 29.29 -62 LYS B CA 1
ATOM 5936 C C . LYS B 1 275 ? 59.911 -57.170 -5.050 1.00 29.53 -62 LYS B C 1
ATOM 5937 O O . LYS B 1 275 ? 59.433 -57.353 -3.941 1.00 27.92 -62 LYS B O 1
ATOM 5943 N N . GLU B 1 276 ? 60.918 -56.314 -5.266 1.00 30.39 -61 GLU B N 1
ATOM 5944 C CA . GLU B 1 276 ? 61.494 -55.545 -4.180 1.00 32.26 -61 GLU B CA 1
ATOM 5945 C C . GLU B 1 276 ? 60.511 -54.521 -3.599 1.00 29.84 -61 GLU B C 1
ATOM 5946 O O . GLU B 1 276 ? 60.435 -54.336 -2.357 1.00 29.12 -61 GLU B O 1
ATOM 5952 N N . LEU B 1 277 ? 59.764 -53.856 -4.480 1.00 27.80 -60 LEU B N 1
ATOM 5953 C CA . LEU B 1 277 ? 58.711 -52.949 -4.019 1.00 27.68 -60 LEU B CA 1
ATOM 5954 C C . LEU B 1 277 ? 57.632 -53.724 -3.246 1.00 24.81 -60 LEU B C 1
ATOM 5955 O O . LEU B 1 277 ? 57.157 -53.265 -2.206 1.00 24.85 -60 LEU B O 1
ATOM 5960 N N . ALA B 1 278 ? 57.270 -54.893 -3.731 1.00 23.74 -59 ALA B N 1
ATOM 5961 C CA . ALA B 1 278 ? 56.229 -55.697 -3.071 1.00 22.46 -59 ALA B CA 1
ATOM 5962 C C . ALA B 1 278 ? 56.667 -56.077 -1.646 1.00 22.41 -59 ALA B C 1
ATOM 5963 O O . ALA B 1 278 ? 55.906 -55.993 -0.708 1.00 20.56 -59 ALA B O 1
ATOM 5965 N N . LYS B 1 279 ? 57.932 -56.479 -1.495 1.00 23.74 -58 LYS B N 1
ATOM 5966 C CA . LYS B 1 279 ? 58.509 -56.788 -0.170 1.00 24.67 -58 LYS B CA 1
ATOM 5967 C C . LYS B 1 279 ? 58.479 -55.577 0.737 1.00 24.73 -58 LYS B C 1
ATOM 5968 O O . LYS B 1 279 ? 58.089 -55.690 1.905 1.00 23.57 -58 LYS B O 1
ATOM 5974 N N . GLU B 1 280 ? 58.857 -54.418 0.212 1.00 24.67 -57 GLU B N 1
ATOM 5975 C CA . GLU B 1 280 ? 58.894 -53.193 1.007 1.00 26.66 -57 GLU B CA 1
ATOM 5976 C C . GLU B 1 280 ? 57.471 -52.856 1.498 1.00 24.90 -57 GLU B C 1
ATOM 5977 O O . GLU B 1 280 ? 57.256 -52.531 2.670 1.00 25.53 -57 GLU B O 1
ATOM 5983 N N . PHE B 1 281 ? 56.518 -52.941 0.581 1.00 22.87 -56 PHE B N 1
ATOM 5984 C CA . PHE B 1 281 ? 55.106 -52.666 0.886 1.00 21.74 -56 PHE B CA 1
ATOM 5985 C C . PHE B 1 281 ? 54.587 -53.612 1.989 1.00 20.87 -56 PHE B C 1
ATOM 5986 O O . PHE B 1 281 ? 54.007 -53.169 2.984 1.00 20.33 -56 PHE B O 1
ATOM 5994 N N . LEU B 1 282 ? 54.806 -54.893 1.801 1.00 20.08 -55 LEU B N 1
ATOM 5995 C CA . LEU B 1 282 ? 54.242 -55.852 2.731 1.00 20.35 -55 LEU B CA 1
ATOM 5996 C C . LEU B 1 282 ? 54.905 -55.733 4.112 1.00 20.81 -55 LEU B C 1
ATOM 5997 O O . LEU B 1 282 ? 54.204 -55.748 5.108 1.00 19.94 -55 LEU B O 1
ATOM 6002 N N . GLU B 1 283 ? 56.254 -55.655 4.170 1.00 21.69 -54 GLU B N 1
ATOM 6003 C CA . GLU B 1 283 ? 56.931 -55.625 5.446 1.00 22.79 -54 GLU B CA 1
ATOM 6004 C C . GLU B 1 283 ? 56.790 -54.306 6.174 1.00 23.64 -54 GLU B C 1
ATOM 6005 O O . GLU B 1 283 ? 56.573 -54.281 7.387 1.00 23.84 -54 GLU B O 1
ATOM 6011 N N . ASN B 1 284 ? 56.959 -53.210 5.447 1.00 24.00 -53 ASN B N 1
ATOM 6012 C CA . ASN B 1 284 ? 57.141 -51.920 6.081 1.00 25.31 -53 ASN B CA 1
ATOM 6013 C C . ASN B 1 284 ? 55.925 -51.014 6.075 1.00 24.48 -53 ASN B C 1
ATOM 6014 O O . ASN B 1 284 ? 55.941 -50.014 6.792 1.00 24.41 -53 ASN B O 1
ATOM 6019 N N . TYR B 1 285 ? 54.876 -51.378 5.328 1.00 22.94 -52 TYR B N 1
ATOM 6020 C CA . TYR B 1 285 ? 53.612 -50.630 5.314 1.00 22.88 -52 TYR B CA 1
ATOM 6021 C C . TYR B 1 285 ? 52.462 -51.458 5.811 1.00 22.14 -52 TYR B C 1
ATOM 6022 O O . TYR B 1 285 ? 51.780 -51.044 6.755 1.00 22.76 -52 TYR B O 1
ATOM 6031 N N . LEU B 1 286 ? 52.205 -52.622 5.207 1.00 21.86 -51 LEU B N 1
ATOM 6032 C CA . LEU B 1 286 ? 51.060 -53.445 5.644 1.00 21.30 -51 LEU B CA 1
ATOM 6033 C C . LEU B 1 286 ? 51.271 -54.117 7.002 1.00 21.61 -51 LEU B C 1
ATOM 6034 O O . LEU B 1 286 ? 50.416 -54.015 7.885 1.00 20.64 -51 LEU B O 1
ATOM 6039 N N . LEU B 1 287 ? 52.385 -54.814 7.175 1.00 21.49 -50 LEU B N 1
ATOM 6040 C CA . LEU B 1 287 ? 52.604 -55.584 8.406 1.00 22.47 -50 LEU B CA 1
ATOM 6041 C C . LEU B 1 287 ? 53.164 -54.695 9.531 1.00 23.47 -50 LEU B C 1
ATOM 6042 O O . LEU B 1 287 ? 54.208 -54.978 10.091 1.00 23.63 -50 LEU B O 1
ATOM 6047 N N . THR B 1 288 ? 52.406 -53.653 9.861 1.00 23.08 -49 THR B N 1
ATOM 6048 C CA . THR B 1 288 ? 52.674 -52.742 10.955 1.00 24.36 -49 THR B CA 1
ATOM 6049 C C . THR B 1 288 ? 51.379 -52.527 11.672 1.00 24.62 -49 THR B C 1
ATOM 6050 O O . THR B 1 288 ? 50.325 -52.815 11.122 1.00 23.49 -49 THR B O 1
ATOM 6054 N N . ASP B 1 289 ? 51.417 -51.982 12.893 1.00 26.22 -48 ASP B N 1
ATOM 6055 C CA . ASP B 1 289 ? 50.172 -51.724 13.590 1.00 27.50 -48 ASP B CA 1
ATOM 6056 C C . ASP B 1 289 ? 49.228 -50.812 12.777 1.00 27.23 -48 ASP B C 1
ATOM 6057 O O . ASP B 1 289 ? 48.047 -51.061 12.707 1.00 26.26 -48 ASP B O 1
ATOM 6062 N N . GLU B 1 290 ? 49.788 -49.786 12.172 1.00 27.87 -47 GLU B N 1
ATOM 6063 C CA . GLU B 1 290 ? 49.040 -48.798 11.402 1.00 28.81 -47 GLU B CA 1
ATOM 6064 C C . GLU B 1 290 ? 48.459 -49.420 10.134 1.00 26.41 -47 GLU B C 1
ATOM 6065 O O . GLU B 1 290 ? 47.327 -49.110 9.762 1.00 25.16 -47 GLU B O 1
ATOM 6071 N N . GLY B 1 291 ? 49.235 -50.304 9.488 1.00 24.49 -46 GLY B N 1
ATOM 6072 C CA . GLY B 1 291 ? 48.790 -50.921 8.240 1.00 24.34 -46 GLY B CA 1
ATOM 6073 C C . GLY B 1 291 ? 47.638 -51.905 8.475 1.00 24.13 -46 GLY B C 1
ATOM 6074 O O . GLY B 1 291 ? 46.611 -51.870 7.803 1.00 23.17 -46 GLY B O 1
ATOM 6075 N N . LEU B 1 292 ? 47.832 -52.793 9.453 1.00 23.60 -45 LEU B N 1
ATOM 6076 C CA . LEU B 1 292 ? 46.809 -53.761 9.772 1.00 23.12 -45 LEU B CA 1
ATOM 6077 C C . LEU B 1 292 ? 45.587 -53.073 10.306 1.00 22.90 -45 LEU B C 1
ATOM 6078 O O . LEU B 1 292 ? 44.486 -53.481 9.976 1.00 22.20 -45 LEU B O 1
ATOM 6083 N N . GLU B 1 293 ? 45.749 -52.015 11.101 1.00 23.90 -44 GLU B N 1
ATOM 6084 C CA . GLU B 1 293 ? 44.595 -51.279 11.598 1.00 25.33 -44 GLU B CA 1
ATOM 6085 C C . GLU B 1 293 ? 43.785 -50.729 10.456 1.00 24.03 -44 GLU B C 1
ATOM 6086 O O . GLU B 1 293 ? 42.551 -50.807 10.496 1.00 23.70 -44 GLU B O 1
ATOM 6092 N N . ALA B 1 294 ? 44.437 -50.168 9.435 1.00 23.29 -43 ALA B N 1
ATOM 6093 C CA . ALA B 1 294 ? 43.692 -49.638 8.282 1.00 22.83 -43 ALA B CA 1
ATOM 6094 C C . ALA B 1 294 ? 42.828 -50.730 7.624 1.00 22.25 -43 ALA B C 1
ATOM 6095 O O . ALA B 1 294 ? 41.669 -50.497 7.259 1.00 22.17 -43 ALA B O 1
ATOM 6097 N N . VAL B 1 295 ? 43.391 -51.926 7.464 1.00 21.21 -42 VAL B N 1
ATOM 6098 C CA . VAL B 1 295 ? 42.627 -53.007 6.852 1.00 20.77 -42 VAL B CA 1
ATOM 6099 C C . VAL B 1 295 ? 41.531 -53.466 7.794 1.00 21.66 -42 VAL B C 1
ATOM 6100 O O . VAL B 1 295 ? 40.389 -53.617 7.371 1.00 21.49 -42 VAL B O 1
ATOM 6104 N N . ASN B 1 296 ? 41.888 -53.653 9.057 1.00 22.17 -41 ASN B N 1
ATOM 6105 C CA . ASN B 1 296 ? 40.952 -54.144 10.087 1.00 23.31 -41 ASN B CA 1
ATOM 6106 C C . ASN B 1 296 ? 39.738 -53.253 10.262 1.00 24.54 -41 ASN B C 1
ATOM 6107 O O . ASN B 1 296 ? 38.641 -53.747 10.520 1.00 23.60 -41 ASN B O 1
ATOM 6112 N N . LYS B 1 297 ? 39.925 -51.940 10.188 1.00 25.84 -40 LYS B N 1
ATOM 6113 C CA . LYS B 1 297 ? 38.803 -50.986 10.328 1.00 28.48 -40 LYS B CA 1
ATOM 6114 C C . LYS B 1 297 ? 37.780 -51.094 9.210 1.00 26.57 -40 LYS B C 1
ATOM 6115 O O . LYS B 1 297 ? 36.629 -50.724 9.396 1.00 27.18 -40 LYS B O 1
ATOM 6121 N N . ASP B 1 298 ? 38.215 -51.582 8.050 1.00 24.21 -39 ASP B N 1
ATOM 6122 C CA . ASP B 1 298 ? 37.365 -51.802 6.881 1.00 24.11 -39 ASP B CA 1
ATOM 6123 C C . ASP B 1 298 ? 36.640 -53.121 7.082 1.00 23.89 -39 ASP B C 1
ATOM 6124 O O . ASP B 1 298 ? 35.397 -53.080 7.281 1.00 24.77 -39 ASP B O 1
ATOM 6129 N N . LYS B 1 299 ? 37.356 -54.252 7.067 1.00 23.04 -38 LYS B N 1
ATOM 6130 C CA . LYS B 1 299 ? 36.732 -55.539 7.451 1.00 23.39 -38 LYS B CA 1
ATOM 6131 C C . LYS B 1 299 ? 37.675 -56.229 8.429 1.00 22.82 -38 LYS B C 1
ATOM 6132 O O . LYS B 1 299 ? 38.859 -56.332 8.173 1.00 22.03 -38 LYS B O 1
ATOM 6138 N N . PRO B 1 300 ? 37.163 -56.701 9.579 1.00 23.77 -37 PRO B N 1
ATOM 6139 C CA . PRO B 1 300 ? 38.073 -57.308 10.541 1.00 23.20 -37 PRO B CA 1
ATOM 6140 C C . PRO B 1 300 ? 38.840 -58.489 10.019 1.00 22.81 -37 PRO B C 1
ATOM 6141 O O . PRO B 1 300 ? 38.301 -59.331 9.346 1.00 22.78 -37 PRO B O 1
ATOM 6145 N N . LEU B 1 301 ? 40.132 -58.506 10.291 1.00 22.84 -36 LEU B N 1
ATOM 6146 C CA . LEU B 1 301 ? 41.007 -59.560 9.834 1.00 23.17 -36 LEU B CA 1
ATOM 6147 C C . LEU B 1 301 ? 40.865 -60.817 10.705 1.00 24.82 -36 LEU B C 1
ATOM 6148 O O . LEU B 1 301 ? 41.228 -61.870 10.235 1.00 26.18 -36 LEU B O 1
ATOM 6153 N N . GLY B 1 302 ? 40.376 -60.661 11.908 1.00 27.24 -35 GLY B N 1
ATOM 6154 C CA . GLY B 1 302 ? 40.396 -61.692 12.921 1.00 28.49 -35 GLY B CA 1
ATOM 6155 C C . GLY B 1 302 ? 41.638 -61.534 13.795 1.00 28.85 -35 GLY B C 1
ATOM 6156 O O . GLY B 1 302 ? 42.076 -60.413 14.157 1.00 28.44 -35 GLY B O 1
ATOM 6157 N N . ALA B 1 303 ? 42.203 -62.673 14.183 1.00 29.06 -34 ALA B N 1
ATOM 6158 C CA . ALA B 1 303 ? 43.424 -62.714 14.980 1.00 29.98 -34 ALA B CA 1
ATOM 6159 C C . ALA B 1 303 ? 44.551 -62.469 14.009 1.00 31.10 -34 ALA B C 1
ATOM 6160 O O . ALA B 1 303 ? 44.431 -62.927 12.939 1.00 40.56 -34 ALA B O 1
ATOM 6162 N N . VAL B 1 304 ? 45.494 -61.585 14.278 1.00 27.69 -33 VAL B N 1
ATOM 6163 C CA . VAL B 1 304 ? 46.422 -61.154 13.240 1.00 26.12 -33 VAL B CA 1
ATOM 6164 C C . VAL B 1 304 ? 47.734 -61.823 13.579 1.00 26.46 -33 VAL B C 1
ATOM 6165 O O . VAL B 1 304 ? 47.939 -62.226 14.734 1.00 27.15 -33 VAL B O 1
ATOM 6169 N N . ALA B 1 305 ? 48.609 -61.907 12.578 1.00 24.40 -32 ALA B N 1
ATOM 6170 C CA . ALA B 1 305 ? 49.890 -62.599 12.737 1.00 24.67 -32 ALA B CA 1
ATOM 6171 C C . ALA B 1 305 ? 50.911 -61.730 13.446 1.00 24.59 -32 ALA B C 1
ATOM 6172 O O . ALA B 1 305 ? 51.876 -62.257 13.988 1.00 25.02 -32 ALA B O 1
ATOM 6174 N N . LEU B 1 306 ? 50.715 -60.410 13.391 1.00 24.05 -31 LEU B N 1
ATOM 6175 C CA . LEU B 1 306 ? 51.647 -59.448 13.964 1.00 25.02 -31 LEU B CA 1
ATOM 6176 C C . LEU B 1 306 ? 51.407 -59.341 15.491 1.00 26.22 -31 LEU B C 1
ATOM 6177 O O . LEU B 1 306 ? 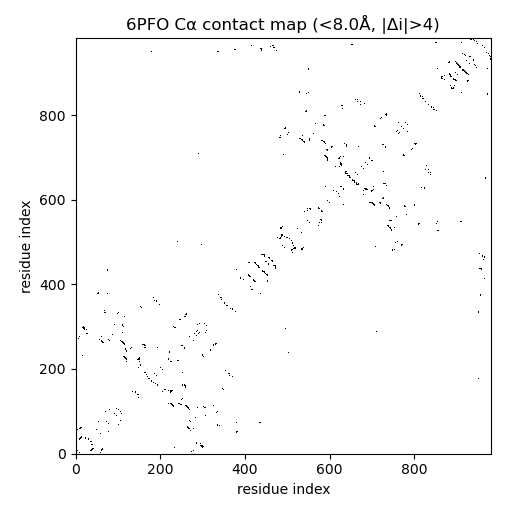50.337 -58.885 15.945 1.00 25.42 -31 LEU B O 1
ATOM 6182 N N . LYS B 1 307 ? 52.408 -59.727 16.269 1.00 27.15 -30 LYS B N 1
ATOM 6183 C CA . LYS B 1 307 ? 52.239 -59.834 17.739 1.00 28.33 -30 LYS B CA 1
ATOM 6184 C C . LYS B 1 307 ? 51.771 -58.534 18.387 1.00 28.92 -30 LYS B C 1
ATOM 6185 O O . LYS B 1 307 ? 50.822 -58.554 19.206 1.00 28.96 -30 LYS B O 1
ATOM 6191 N N . SER B 1 308 ? 52.427 -57.422 18.048 1.00 29.48 -29 SER B N 1
ATOM 6192 C CA . SER B 1 308 ? 52.095 -56.142 18.671 1.00 31.03 -29 SER B CA 1
ATOM 6193 C C . SER B 1 308 ? 50.617 -55.795 18.534 1.00 31.33 -29 SER B C 1
ATOM 6194 O O . SER B 1 308 ? 49.985 -55.380 19.502 1.00 32.41 -29 SER B O 1
ATOM 6197 N N . TYR B 1 309 ? 50.040 -56.000 17.354 1.00 30.42 -28 TYR B N 1
ATOM 6198 C CA . TYR B 1 309 ? 48.640 -55.635 17.150 1.00 30.59 -28 TYR B CA 1
ATOM 6199 C C . TYR B 1 309 ? 47.681 -56.713 17.686 1.00 29.91 -28 TYR B C 1
ATOM 6200 O O . TYR B 1 309 ? 46.623 -56.373 18.243 1.00 30.23 -28 TYR B O 1
ATOM 6209 N N . GLU B 1 310 ? 48.057 -57.979 17.580 1.00 28.98 -27 GLU B N 1
ATOM 6210 C CA . GLU B 1 310 ? 47.227 -59.054 18.133 1.00 30.37 -27 GLU B CA 1
ATOM 6211 C C . GLU B 1 310 ? 47.038 -58.926 19.643 1.00 31.91 -27 GLU B C 1
ATOM 6212 O O . GLU B 1 310 ? 45.958 -59.197 20.160 1.00 30.79 -27 GLU B O 1
ATOM 6218 N N . GLU B 1 311 ? 48.064 -58.483 20.340 1.00 34.11 -26 GLU B N 1
ATOM 6219 C CA . GLU B 1 311 ? 47.967 -58.315 21.809 1.00 37.85 -26 GLU B CA 1
ATOM 6220 C C . GLU B 1 311 ? 46.925 -57.247 22.184 1.00 39.35 -26 GLU B C 1
ATOM 6221 O O . GLU B 1 311 ? 46.295 -57.322 23.234 1.00 39.61 -26 GLU B O 1
ATOM 6227 N N . GLU B 1 312 ? 46.733 -56.270 21.302 1.00 38.31 -25 GLU B N 1
ATOM 6228 C CA . GLU B 1 312 ? 45.650 -55.300 21.463 1.00 39.51 -25 GLU B CA 1
ATOM 6229 C C . GLU B 1 312 ? 44.290 -55.920 21.058 1.00 37.27 -25 GLU B C 1
ATOM 6230 O O . GLU B 1 312 ? 43.323 -55.852 21.793 1.00 37.21 -25 GLU B O 1
ATOM 6236 N N . LEU B 1 313 ? 44.257 -56.584 19.912 1.00 34.22 -24 LEU B N 1
ATOM 6237 C CA . LEU B 1 313 ? 43.016 -57.180 19.417 1.00 32.88 -24 LEU B CA 1
ATOM 6238 C C . LEU B 1 313 ? 42.460 -58.251 20.349 1.00 33.31 -24 LEU B C 1
ATOM 6239 O O . LEU B 1 313 ? 41.269 -58.352 20.488 1.00 33.22 -24 LEU B O 1
ATOM 6244 N N . ALA B 1 314 ? 43.335 -59.001 21.017 1.00 34.47 -23 ALA B N 1
ATOM 6245 C CA . ALA B 1 314 ? 42.912 -60.099 21.908 1.00 35.16 -23 ALA B CA 1
ATOM 6246 C C . ALA B 1 314 ? 42.127 -59.667 23.154 1.00 36.36 -23 ALA B C 1
ATOM 6247 O O . ALA B 1 314 ? 41.505 -60.497 23.816 1.00 38.50 -23 ALA B O 1
ATOM 6249 N N . LYS B 1 315 ? 42.156 -58.375 23.457 1.00 36.44 -22 LYS B N 1
ATOM 6250 C CA . LYS B 1 315 ? 41.248 -57.808 24.471 1.00 38.01 -22 LYS B CA 1
ATOM 6251 C C . LYS B 1 315 ? 39.780 -57.872 24.081 1.00 36.55 -22 LYS B C 1
ATOM 6252 O O . LYS B 1 315 ? 38.924 -57.772 24.935 1.00 37.98 -22 LYS B O 1
ATOM 6258 N N . ASP B 1 316 ? 39.498 -58.022 22.787 1.00 33.91 -21 ASP B N 1
ATOM 6259 C CA . ASP B 1 316 ? 38.156 -58.162 22.262 1.00 32.75 -21 ASP B CA 1
ATOM 6260 C C . ASP B 1 316 ? 37.653 -59.596 22.443 1.00 32.01 -21 ASP B C 1
ATOM 6261 O O . ASP B 1 316 ? 38.250 -60.528 21.900 1.00 31.46 -21 ASP B O 1
ATOM 6266 N N . PRO B 1 317 ? 36.522 -59.787 23.168 1.00 32.87 -20 PRO B N 1
ATOM 6267 C CA . PRO B 1 317 ? 35.984 -61.143 23.322 1.00 32.49 -20 PRO B CA 1
ATOM 6268 C C . PRO B 1 317 ? 35.700 -61.862 22.013 1.00 30.88 -20 PRO B C 1
ATOM 6269 O O . PRO B 1 317 ? 35.748 -63.093 21.981 1.00 29.90 -20 PRO B O 1
ATOM 6273 N N . ARG B 1 318 ? 35.427 -61.115 20.933 1.00 29.72 -19 ARG B N 1
ATOM 6274 C CA . ARG B 1 318 ? 35.176 -61.723 19.627 1.00 28.91 -19 ARG B CA 1
ATOM 6275 C C . ARG B 1 318 ? 36.460 -62.385 19.083 1.00 27.68 -19 ARG B C 1
ATOM 6276 O O . ARG B 1 318 ? 36.438 -63.425 18.421 1.00 26.43 -19 ARG B O 1
ATOM 6284 N N . ILE B 1 319 ? 37.590 -61.767 19.359 1.00 28.07 -18 ILE B N 1
ATOM 6285 C CA . ILE B 1 319 ? 38.875 -62.303 18.980 1.00 27.55 -18 ILE B CA 1
ATOM 6286 C C . ILE B 1 319 ? 39.260 -63.481 19.854 1.00 27.83 -18 ILE B C 1
ATOM 6287 O O . ILE B 1 319 ? 39.771 -64.435 19.333 1.00 26.38 -18 ILE B O 1
ATOM 6292 N N . ALA B 1 320 ? 39.026 -63.411 21.162 1.00 28.67 -17 ALA B N 1
ATOM 6293 C CA . ALA B 1 320 ? 39.252 -64.555 22.035 1.00 29.80 -17 ALA B CA 1
ATOM 6294 C C . ALA B 1 320 ? 38.441 -65.771 21.534 1.00 29.82 -17 ALA B C 1
ATOM 6295 O O . ALA B 1 320 ? 38.954 -66.918 21.519 1.00 29.77 -17 ALA B O 1
ATOM 6297 N N . ALA B 1 321 ? 37.202 -65.525 21.105 1.00 29.10 -16 ALA B N 1
ATOM 6298 C CA . ALA B 1 321 ? 36.364 -66.598 20.573 1.00 29.06 -16 ALA B CA 1
ATOM 6299 C C . ALA B 1 321 ? 36.942 -67.173 19.281 1.00 27.96 -16 ALA B C 1
ATOM 6300 O O . ALA B 1 321 ? 36.924 -68.388 19.061 1.00 27.67 -16 ALA B O 1
ATOM 6302 N N . THR B 1 322 ? 37.417 -66.294 18.406 1.00 26.60 -15 THR B N 1
ATOM 6303 C CA . THR B 1 322 ? 38.031 -66.710 17.148 1.00 25.72 -15 THR B CA 1
ATOM 6304 C C . THR B 1 322 ? 39.211 -67.614 17.456 1.00 26.43 -15 THR B C 1
ATOM 6305 O O . THR B 1 322 ? 39.359 -68.649 16.858 1.00 26.08 -15 THR B O 1
ATOM 6309 N N . MET B 1 323 ? 40.048 -67.208 18.392 1.00 28.04 -14 MET B N 1
ATOM 6310 C CA . MET B 1 323 ? 41.216 -68.019 18.780 1.00 31.02 -14 MET B CA 1
ATOM 6311 C C . MET B 1 323 ? 40.814 -69.331 19.464 1.00 31.49 -14 MET B C 1
ATOM 6312 O O . MET B 1 323 ? 41.484 -70.328 19.267 1.00 30.59 -14 MET B O 1
ATOM 6317 N N . GLU B 1 324 ? 39.731 -69.351 20.226 1.00 31.48 -13 GLU B N 1
ATOM 6318 C CA . GLU B 1 324 ? 39.301 -70.596 20.837 1.00 32.67 -13 GLU B CA 1
ATOM 6319 C C . GLU B 1 324 ? 38.850 -71.582 19.770 1.00 30.93 -13 GLU B C 1
ATOM 6320 O O . GLU B 1 324 ? 39.241 -72.756 19.766 1.00 29.95 -13 GLU B O 1
ATOM 6326 N N . ASN B 1 325 ? 38.029 -71.107 18.846 1.00 28.84 -12 ASN B N 1
ATOM 6327 C CA . ASN B 1 325 ? 37.629 -71.948 17.710 1.00 28.47 -12 ASN B CA 1
ATOM 6328 C C . ASN B 1 325 ? 38.834 -72.385 16.866 1.00 28.69 -12 ASN B C 1
ATOM 6329 O O . ASN B 1 325 ? 38.891 -73.528 16.447 1.00 28.71 -12 ASN B O 1
ATOM 6334 N N . ALA B 1 326 ? 39.800 -71.493 16.647 1.00 28.26 -11 ALA B N 1
ATOM 6335 C CA . ALA B 1 326 ? 41.012 -71.843 15.905 1.00 28.49 -11 ALA B CA 1
ATOM 6336 C C . ALA B 1 326 ? 41.787 -72.951 16.603 1.00 30.57 -11 ALA B C 1
ATOM 6337 O O . ALA B 1 326 ? 42.198 -73.898 15.963 1.00 29.89 -11 ALA B O 1
ATOM 6339 N N . GLN B 1 327 ? 41.956 -72.842 17.930 1.00 31.39 -10 GLN B N 1
ATOM 6340 C CA . GLN B 1 327 ? 42.718 -73.857 18.668 1.00 33.73 -10 GLN B CA 1
ATOM 6341 C C . GLN B 1 327 ? 41.989 -75.195 18.784 1.00 34.00 -10 GLN B C 1
ATOM 6342 O O . GLN B 1 327 ? 42.640 -76.211 19.031 1.00 34.94 -10 GLN B O 1
ATOM 6348 N N . LYS B 1 328 ? 40.666 -75.197 18.632 1.00 32.40 -9 LYS B N 1
ATOM 6349 C CA . LYS B 1 328 ? 39.869 -76.424 18.565 1.00 32.73 -9 LYS B CA 1
ATOM 6350 C C . LYS B 1 328 ? 39.760 -76.992 17.151 1.00 31.36 -9 LYS B C 1
ATOM 6351 O O . LYS B 1 328 ? 39.231 -78.078 16.961 1.00 30.47 -9 LYS B O 1
ATOM 6357 N N . GLY B 1 329 ? 40.232 -76.240 16.166 1.00 29.43 -8 GLY B N 1
ATOM 6358 C CA . GLY B 1 329 ? 40.209 -76.666 14.778 1.00 29.52 -8 GLY B CA 1
ATOM 6359 C C . GLY B 1 329 ? 41.547 -77.221 14.356 1.00 29.94 -8 GLY B C 1
ATOM 6360 O O . GLY B 1 329 ? 42.301 -77.782 15.170 1.00 29.45 -8 GLY B O 1
ATOM 6361 N N . GLU B 1 330 ? 41.817 -77.152 13.062 1.00 29.33 -7 GLU B N 1
ATOM 6362 C CA . GLU B 1 330 ? 43.054 -77.665 12.502 1.00 31.15 -7 GLU B CA 1
ATOM 6363 C C . GLU B 1 330 ? 43.570 -76.651 11.495 1.00 28.27 -7 GLU B C 1
ATOM 6364 O O . GLU B 1 330 ? 42.768 -76.181 10.672 1.00 27.25 -7 GLU B O 1
ATOM 6370 N N . ILE B 1 331 ? 44.864 -76.335 11.507 1.00 27.30 -6 ILE B N 1
ATOM 6371 C CA . ILE B 1 331 ? 45.421 -75.443 10.427 1.00 27.37 -6 ILE B CA 1
ATOM 6372 C C . ILE B 1 331 ? 45.338 -76.232 9.138 1.00 25.19 -6 ILE B C 1
ATOM 6373 O O . ILE B 1 331 ? 45.731 -77.418 9.095 1.00 24.48 -6 ILE B O 1
ATOM 6378 N N . MET B 1 332 ? 44.856 -75.627 8.069 1.00 23.56 -5 MET B N 1
ATOM 6379 C CA . MET B 1 332 ? 44.768 -76.368 6.833 1.00 23.54 -5 MET B CA 1
ATOM 6380 C C . MET B 1 332 ? 46.138 -76.809 6.348 1.00 23.66 -5 MET B C 1
ATOM 6381 O O . MET B 1 332 ? 47.077 -76.046 6.446 1.00 23.12 -5 MET B O 1
ATOM 6386 N N . PRO B 1 333 ? 46.200 -78.003 5.709 1.00 23.64 -4 PRO B N 1
ATOM 6387 C CA . PRO B 1 333 ? 47.404 -78.289 4.918 1.00 24.16 -4 PRO B CA 1
ATOM 6388 C C . PRO B 1 333 ? 47.564 -77.264 3.820 1.00 23.53 -4 PRO B C 1
ATOM 6389 O O . PRO B 1 333 ? 46.572 -76.617 3.437 1.00 22.79 -4 PRO B O 1
ATOM 6393 N N . ASN B 1 334 ? 48.780 -77.108 3.298 1.00 24.67 -3 ASN B N 1
ATOM 6394 C CA . ASN B 1 334 ? 49.009 -76.219 2.117 1.00 25.02 -3 ASN B CA 1
ATOM 6395 C C . ASN B 1 334 ? 49.402 -76.988 0.892 1.00 26.06 -3 ASN B C 1
ATOM 6396 O O . ASN B 1 334 ? 49.814 -76.375 -0.105 1.00 27.58 -3 ASN B O 1
ATOM 6401 N N . ILE B 1 335 ? 49.263 -78.285 0.910 1.00 25.93 -2 ILE B N 1
ATOM 6402 C CA . ILE B 1 335 ? 49.700 -79.085 -0.230 1.00 26.99 -2 ILE B CA 1
ATOM 6403 C C . ILE B 1 335 ? 48.815 -78.814 -1.491 1.00 25.82 -2 ILE B C 1
ATOM 6404 O O . ILE B 1 335 ? 47.681 -78.364 -1.372 1.00 24.60 -2 ILE B O 1
ATOM 6409 N N . PRO B 1 336 ? 49.372 -79.034 -2.699 1.00 26.33 -1 PRO B N 1
ATOM 6410 C CA . PRO B 1 336 ? 48.614 -78.676 -3.921 1.00 25.95 -1 PRO B CA 1
ATOM 6411 C C . PRO B 1 336 ? 47.235 -79.383 -4.035 1.00 26.19 -1 PRO B C 1
ATOM 6412 O O . PRO B 1 336 ? 46.282 -78.800 -4.595 1.00 25.70 -1 PRO B O 1
ATOM 6416 N N . GLN B 1 337 ? 47.111 -80.572 -3.436 1.00 25.92 0 GLN B N 1
ATOM 6417 C CA . GLN B 1 337 ? 45.885 -81.320 -3.492 1.00 26.47 0 GLN B CA 1
ATOM 6418 C C . GLN B 1 337 ? 44.746 -80.768 -2.620 1.00 25.80 0 GLN B C 1
ATOM 6419 O O . GLN B 1 337 ? 43.626 -81.292 -2.661 1.00 25.92 0 GLN B O 1
ATOM 6425 N N . MET B 1 338 ? 44.994 -79.708 -1.847 1.00 25.38 1 MET B N 1
ATOM 6426 C CA . MET B 1 338 ? 43.926 -79.077 -1.122 1.00 25.94 1 MET B CA 1
ATOM 6427 C C . MET B 1 338 ? 42.814 -78.572 -2.043 1.00 25.28 1 MET B C 1
ATOM 6428 O O . MET B 1 338 ? 41.659 -78.679 -1.664 1.00 25.86 1 MET B O 1
ATOM 6433 N N . SER B 1 339 ? 43.126 -78.023 -3.207 1.00 24.59 2 SER B N 1
ATOM 6434 C CA . SER B 1 339 ? 42.027 -77.530 -4.048 1.00 24.22 2 SER B CA 1
ATOM 6435 C C . SER B 1 339 ? 41.186 -78.717 -4.518 1.00 25.37 2 SER B C 1
ATOM 6436 O O . SER B 1 339 ? 39.964 -78.612 -4.576 1.00 25.95 2 SER B O 1
ATOM 6439 N N . ALA B 1 340 ? 41.849 -79.847 -4.814 1.00 25.87 3 ALA B N 1
ATOM 6440 C CA . ALA B 1 340 ? 41.142 -81.072 -5.200 1.00 26.19 3 ALA B CA 1
ATOM 6441 C C . ALA B 1 340 ? 40.191 -81.547 -4.107 1.00 26.40 3 ALA B C 1
ATOM 6442 O O . ALA B 1 340 ? 39.025 -81.871 -4.352 1.00 26.98 3 ALA B O 1
ATOM 6444 N N . PHE B 1 341 ? 40.703 -81.565 -2.880 1.00 26.02 4 PHE B N 1
ATOM 6445 C CA . PHE B 1 341 ? 39.902 -81.885 -1.712 1.00 26.41 4 PHE B CA 1
ATOM 6446 C C . PHE B 1 341 ? 38.665 -81.009 -1.643 1.00 25.71 4 PHE B C 1
ATOM 6447 O O . PHE B 1 341 ? 37.536 -81.515 -1.471 1.00 25.99 4 PHE B O 1
ATOM 6455 N N . TRP B 1 342 ? 38.869 -79.703 -1.722 1.00 24.47 5 TRP B N 1
ATOM 6456 C CA . TRP B 1 342 ? 37.749 -78.796 -1.576 1.00 24.31 5 TRP B CA 1
ATOM 6457 C C . TRP B 1 342 ? 36.714 -78.940 -2.691 1.00 25.10 5 TRP B C 1
ATOM 6458 O O . TRP B 1 342 ? 35.531 -78.857 -2.433 1.00 25.35 5 TRP B O 1
ATOM 6469 N N . TYR B 1 343 ? 37.140 -79.145 -3.921 1.00 25.28 6 TYR B N 1
ATOM 6470 C CA . TYR B 1 343 ? 36.180 -79.351 -4.988 1.00 26.91 6 TYR B CA 1
ATOM 6471 C C . TYR B 1 343 ? 35.323 -80.622 -4.791 1.00 27.70 6 TYR B C 1
ATOM 6472 O O . TYR B 1 343 ? 34.147 -80.643 -5.137 1.00 29.34 6 TYR B O 1
ATOM 6481 N N . ALA B 1 344 ? 35.956 -81.668 -4.311 1.00 28.14 7 ALA B N 1
ATOM 6482 C CA . ALA B 1 344 ? 35.251 -82.957 -4.043 1.00 29.12 7 ALA B CA 1
ATOM 6483 C C . ALA B 1 344 ? 34.267 -82.794 -2.891 1.00 29.47 7 ALA B C 1
ATOM 6484 O O . ALA B 1 344 ? 33.107 -83.194 -3.007 1.00 29.46 7 ALA B O 1
ATOM 6486 N N . VAL B 1 345 ? 34.701 -82.162 -1.808 1.00 28.94 8 VAL B N 1
ATOM 6487 C CA . VAL B 1 345 ? 33.819 -81.945 -0.676 1.00 29.52 8 VAL B CA 1
ATOM 6488 C C . VAL B 1 345 ? 32.682 -81.011 -1.037 1.00 29.23 8 VAL B C 1
ATOM 6489 O O . VAL B 1 345 ? 31.540 -81.209 -0.614 1.00 28.56 8 VAL B O 1
ATOM 6493 N N . ARG B 1 346 ? 32.965 -79.998 -1.862 1.00 28.81 9 ARG B N 1
ATOM 6494 C CA . ARG B 1 346 ? 31.915 -79.095 -2.277 1.00 29.34 9 ARG B CA 1
ATOM 6495 C C . ARG B 1 346 ? 30.771 -79.844 -2.944 1.00 29.23 9 ARG B C 1
ATOM 6496 O O . ARG B 1 346 ? 29.612 -79.623 -2.621 1.00 29.74 9 ARG B O 1
ATOM 6504 N N . THR B 1 347 ? 31.115 -80.681 -3.910 1.00 28.75 10 THR B N 1
ATOM 6505 C CA . THR B 1 347 ? 30.131 -81.521 -4.595 1.00 29.58 10 THR B CA 1
ATOM 6506 C C . THR B 1 347 ? 29.393 -82.480 -3.638 1.00 30.41 10 THR B C 1
ATOM 6507 O O . THR B 1 347 ? 28.191 -82.623 -3.737 1.00 30.76 10 THR B O 1
ATOM 6511 N N . ALA B 1 348 ? 30.126 -83.115 -2.758 1.00 30.62 11 ALA B N 1
ATOM 6512 C CA . ALA B 1 348 ? 29.516 -84.077 -1.815 1.00 31.76 11 ALA B CA 1
ATOM 6513 C C . ALA B 1 348 ? 28.497 -83.379 -0.930 1.00 31.95 11 ALA B C 1
ATOM 6514 O O . ALA B 1 348 ? 27.388 -83.900 -0.737 1.00 33.48 11 ALA B O 1
ATOM 6516 N N . VAL B 1 349 ? 28.851 -82.199 -0.409 1.00 31.10 12 VAL B N 1
ATOM 6517 C CA . VAL B 1 349 ? 27.927 -81.492 0.479 1.00 31.64 12 VAL B CA 1
ATOM 6518 C C . VAL B 1 349 ? 26.701 -81.002 -0.298 1.00 32.27 12 VAL B C 1
ATOM 6519 O O . VAL B 1 349 ? 25.580 -81.221 0.113 1.00 32.37 12 VAL B O 1
ATOM 6523 N N . ILE B 1 350 ? 26.907 -80.392 -1.465 1.00 31.74 13 ILE B N 1
ATOM 6524 C CA . ILE B 1 350 ? 25.771 -79.911 -2.225 1.00 32.90 13 ILE B CA 1
ATOM 6525 C C . ILE B 1 350 ? 24.874 -81.091 -2.654 1.00 34.10 13 ILE B C 1
ATOM 6526 O O . ILE B 1 350 ? 23.659 -80.990 -2.620 1.00 35.05 13 ILE B O 1
ATOM 6531 N N . ASN B 1 351 ? 25.482 -82.206 -3.016 1.00 34.46 14 ASN B N 1
ATOM 6532 C CA . ASN B 1 351 ? 24.714 -83.339 -3.513 1.00 35.95 14 ASN B CA 1
ATOM 6533 C C . ASN B 1 351 ? 23.885 -83.977 -2.386 1.00 37.20 14 ASN B C 1
ATOM 6534 O O . ASN B 1 351 ? 22.718 -84.318 -2.582 1.00 38.89 14 ASN B O 1
ATOM 6539 N N . ALA B 1 352 ? 24.499 -84.128 -1.229 1.00 36.71 15 ALA B N 1
ATOM 6540 C CA . ALA B 1 352 ? 23.797 -84.691 -0.075 1.00 37.81 15 ALA B CA 1
ATOM 6541 C C . ALA B 1 352 ? 22.692 -83.758 0.446 1.00 37.74 15 ALA B C 1
ATOM 6542 O O . ALA B 1 352 ? 21.573 -84.200 0.756 1.00 38.19 15 ALA B O 1
ATOM 6544 N N . ALA B 1 353 ? 23.014 -82.475 0.545 1.00 36.47 16 ALA B N 1
ATOM 6545 C CA . ALA B 1 353 ? 22.069 -81.458 1.012 1.00 36.68 16 ALA B CA 1
ATOM 6546 C C . ALA B 1 353 ? 20.870 -81.336 0.134 1.00 38.17 16 ALA B C 1
ATOM 6547 O O . ALA B 1 353 ? 19.791 -81.120 0.640 1.00 39.00 16 ALA B O 1
ATOM 6549 N N . SER B 1 354 ? 21.070 -81.454 -1.177 1.00 38.81 17 SER B N 1
ATOM 6550 C CA . SER B 1 354 ? 19.994 -81.306 -2.166 1.00 40.62 17 SER B CA 1
ATOM 6551 C C . SER B 1 354 ? 19.188 -82.587 -2.387 1.00 42.28 17 SER B C 1
ATOM 6552 O O . SER B 1 354 ? 18.131 -82.531 -2.988 1.00 43.50 17 SER B O 1
ATOM 6555 N N . GLY B 1 355 ? 19.693 -83.725 -1.906 1.00 42.52 18 GLY B N 1
ATOM 6556 C CA . GLY B 1 355 ? 19.071 -85.021 -2.146 1.00 44.24 18 GLY B CA 1
ATOM 6557 C C . GLY B 1 355 ? 19.396 -85.628 -3.499 1.00 45.51 18 GLY B C 1
ATOM 6558 O O . GLY B 1 355 ? 18.771 -86.606 -3.903 1.00 46.16 18 GLY B O 1
ATOM 6559 N N . ARG B 1 356 ? 20.386 -85.077 -4.211 1.00 45.08 19 ARG B N 1
ATOM 6560 C CA . ARG B 1 356 ? 20.879 -85.725 -5.433 1.00 46.17 19 ARG B CA 1
ATOM 6561 C C . ARG B 1 356 ? 21.584 -87.049 -5.155 1.00 45.19 19 ARG B C 1
ATOM 6562 O O . ARG B 1 356 ? 21.613 -87.925 -6.016 1.00 44.90 19 ARG B O 1
ATOM 6570 N N . GLN B 1 357 ? 22.163 -87.183 -3.964 1.00 43.16 20 GLN B N 1
ATOM 6571 C CA . GLN B 1 357 ? 22.770 -88.435 -3.545 1.00 42.96 20 GLN B CA 1
ATOM 6572 C C . GLN B 1 357 ? 22.477 -88.635 -2.080 1.00 42.98 20 GLN B C 1
ATOM 6573 O O . GLN B 1 357 ? 22.312 -87.664 -1.356 1.00 41.78 20 GLN B O 1
ATOM 6579 N N . THR B 1 358 ? 22.496 -89.886 -1.639 1.00 44.36 21 THR B N 1
ATOM 6580 C CA . THR B 1 358 ? 22.508 -90.160 -0.199 1.00 44.77 21 THR B CA 1
ATOM 6581 C C . THR B 1 358 ? 23.848 -89.701 0.371 1.00 43.47 21 THR B C 1
ATOM 6582 O O . THR B 1 358 ? 24.824 -89.490 -0.358 1.00 41.63 21 THR B O 1
ATOM 6586 N N . VAL B 1 359 ? 23.905 -89.550 1.691 1.00 43.13 22 VAL B N 1
ATOM 6587 C CA . VAL B 1 359 ? 25.167 -89.196 2.334 1.00 41.98 22 VAL B CA 1
ATOM 6588 C C . VAL B 1 359 ? 26.227 -90.253 2.006 1.00 42.68 22 VAL B C 1
ATOM 6589 O O . VAL B 1 359 ? 27.362 -89.892 1.677 1.00 41.33 22 VAL B O 1
ATOM 6593 N N . ASP B 1 360 ? 25.881 -91.538 2.088 1.00 44.05 23 ASP B N 1
ATOM 6594 C CA . ASP B 1 360 ? 26.863 -92.587 1.793 1.00 45.50 23 ASP B CA 1
ATOM 6595 C C . ASP B 1 360 ? 27.416 -92.462 0.365 1.00 44.21 23 ASP B C 1
ATOM 6596 O O . ASP B 1 360 ? 28.620 -92.522 0.173 1.00 43.49 23 ASP B O 1
ATOM 6601 N N . GLU B 1 361 ? 26.520 -92.298 -0.610 1.00 44.65 24 GLU B N 1
ATOM 6602 C CA . GLU B 1 361 ? 26.895 -92.176 -2.033 1.00 44.50 24 GLU B CA 1
ATOM 6603 C C . GLU B 1 361 ? 27.774 -90.924 -2.230 1.00 42.78 24 GLU B C 1
ATOM 6604 O O . GLU B 1 361 ? 28.795 -90.977 -2.924 1.00 41.81 24 GLU B O 1
ATOM 6610 N N . ALA B 1 362 ? 27.368 -89.804 -1.633 1.00 41.45 25 ALA B N 1
ATOM 6611 C CA . ALA B 1 362 ? 28.081 -88.546 -1.809 1.00 39.69 25 ALA B CA 1
ATOM 6612 C C . ALA B 1 362 ? 29.506 -88.648 -1.278 1.00 39.24 25 ALA B C 1
ATOM 6613 O O . ALA B 1 362 ? 30.481 -88.195 -1.922 1.00 38.01 25 ALA B O 1
ATOM 6615 N N . LEU B 1 363 ? 29.672 -89.233 -0.097 1.00 38.92 26 LEU B N 1
ATOM 6616 C CA . LEU B 1 363 ? 31.024 -89.344 0.475 1.00 38.80 26 LEU B CA 1
ATOM 6617 C C . LEU B 1 363 ? 31.888 -90.387 -0.214 1.00 39.47 26 LEU B C 1
ATOM 6618 O O . LEU B 1 363 ? 33.112 -90.244 -0.298 1.00 39.79 26 LEU B O 1
ATOM 6623 N N . LYS B 1 364 ? 31.258 -91.421 -0.741 1.00 41.42 27 LYS B N 1
ATOM 6624 C CA . LYS B 1 364 ? 31.974 -92.376 -1.555 1.00 43.34 27 LYS B CA 1
ATOM 6625 C C . LYS B 1 364 ? 32.548 -91.690 -2.828 1.00 41.62 27 LYS B C 1
ATOM 6626 O O . LYS B 1 364 ? 33.707 -91.876 -3.161 1.00 40.39 27 LYS B O 1
ATOM 6632 N N . ASP B 1 365 ? 31.718 -90.913 -3.522 1.00 40.32 28 ASP B N 1
ATOM 6633 C CA . ASP B 1 365 ? 32.197 -90.256 -4.765 1.00 38.58 28 ASP B CA 1
ATOM 6634 C C . ASP B 1 365 ? 33.245 -89.189 -4.489 1.00 37.15 28 ASP B C 1
ATOM 6635 O O . ASP B 1 365 ? 34.024 -88.847 -5.395 1.00 36.73 28 ASP B O 1
ATOM 6640 N N . ALA B 1 366 ? 33.294 -88.619 -3.274 1.00 36.20 29 ALA B N 1
ATOM 6641 C CA . ALA B 1 366 ? 34.340 -87.650 -2.938 1.00 34.87 29 ALA B CA 1
ATOM 6642 C C . ALA B 1 366 ? 35.770 -88.169 -3.175 1.00 35.32 29 ALA B C 1
ATOM 6643 O O . ALA B 1 366 ? 36.673 -87.384 -3.546 1.00 33.97 29 ALA B O 1
ATOM 6645 N N . GLN B 1 367 ? 35.971 -89.477 -2.996 1.00 36.59 30 GLN B N 1
ATOM 6646 C CA . GLN B 1 367 ? 37.288 -90.104 -3.223 1.00 36.95 30 GLN B CA 1
ATOM 6647 C C . GLN B 1 367 ? 37.720 -90.005 -4.689 1.00 36.51 30 GLN B C 1
ATOM 6648 O O . GLN B 1 367 ? 38.838 -89.565 -4.980 1.00 36.59 30 GLN B O 1
ATOM 6654 N N . THR B 1 368 ? 36.824 -90.412 -5.581 1.00 37.30 31 THR B N 1
ATOM 6655 C CA . THR B 1 368 ? 37.124 -90.403 -7.001 1.00 37.71 31 THR B CA 1
ATOM 6656 C C . THR B 1 368 ? 37.002 -88.994 -7.608 1.00 36.20 31 THR B C 1
ATOM 6657 O O . THR B 1 368 ? 37.753 -88.661 -8.536 1.00 36.21 31 THR B O 1
ATOM 6661 N N . ASN B 1 369 ? 36.085 -88.171 -7.093 1.00 34.68 32 ASN B N 1
ATOM 6662 C CA . ASN B 1 369 ? 35.971 -86.806 -7.529 1.00 33.61 32 ASN B CA 1
ATOM 6663 C C . ASN B 1 369 ? 37.201 -85.985 -7.129 1.00 32.73 32 ASN B C 1
ATOM 6664 O O . ASN B 1 369 ? 37.604 -85.071 -7.872 1.00 32.65 32 ASN B O 1
ATOM 6669 N N . ALA B 1 370 ? 37.803 -86.275 -5.958 1.00 32.16 33 ALA B N 1
ATOM 6670 C CA . ALA B 1 370 ? 39.073 -85.614 -5.602 1.00 31.18 33 ALA B CA 1
ATOM 6671 C C . ALA B 1 370 ? 40.192 -86.022 -6.536 1.00 31.49 33 ALA B C 1
ATOM 6672 O O . ALA B 1 370 ? 40.928 -85.154 -7.053 1.00 30.56 33 ALA B O 1
ATOM 6674 N N . ALA B 1 371 ? 40.324 -87.331 -6.780 1.00 32.29 34 ALA B N 1
ATOM 6675 C CA . ALA B 1 371 ? 41.401 -87.815 -7.648 1.00 32.60 34 ALA B CA 1
ATOM 6676 C C . ALA B 1 371 ? 41.237 -87.266 -9.095 1.00 32.22 34 ALA B C 1
ATOM 6677 O O . ALA B 1 371 ? 42.217 -87.045 -9.801 1.00 32.16 34 ALA B O 1
ATOM 6679 N N . ALA B 1 372 ? 39.991 -87.098 -9.505 1.00 32.36 35 ALA B N 1
ATOM 6680 C CA . ALA B 1 372 ? 39.643 -86.575 -10.854 1.00 32.53 35 ALA B CA 1
ATOM 6681 C C . ALA B 1 372 ? 40.215 -85.185 -11.058 1.00 30.78 35 ALA B C 1
ATOM 6682 O O . ALA B 1 372 ? 40.503 -84.812 -12.191 1.00 30.73 35 ALA B O 1
ATOM 6684 N N . GLU B 1 373 ? 40.412 -84.455 -9.957 1.00 29.30 36 GLU B N 1
ATOM 6685 C CA . GLU B 1 373 ? 40.971 -83.104 -10.003 1.00 28.12 36 GLU B CA 1
ATOM 6686 C C . GLU B 1 373 ? 42.466 -83.031 -10.179 1.00 27.94 36 GLU B C 1
ATOM 6687 O O . GLU B 1 373 ? 42.997 -81.995 -10.514 1.00 27.37 36 GLU B O 1
ATOM 6693 N N . PHE B 1 374 ? 43.166 -84.121 -9.902 1.00 28.80 37 PHE B N 1
ATOM 6694 C CA . PHE B 1 374 ? 44.647 -84.103 -9.890 1.00 28.68 37 PHE B CA 1
ATOM 6695 C C . PHE B 1 374 ? 45.362 -83.647 -11.175 1.00 28.41 37 PHE B C 1
ATOM 6696 O O . PHE B 1 374 ? 46.265 -82.848 -11.068 1.00 27.59 37 PHE B O 1
ATOM 6704 N N . PRO B 1 375 ? 44.944 -84.110 -12.362 1.00 29.04 38 PRO B N 1
ATOM 6705 C CA . PRO B 1 375 ? 45.668 -83.595 -13.556 1.00 29.29 38 PRO B CA 1
ATOM 6706 C C . PRO B 1 375 ? 45.545 -82.091 -13.792 1.00 28.48 38 PRO B C 1
ATOM 6707 O O . PRO B 1 375 ? 46.476 -81.455 -14.312 1.00 27.96 38 PRO B O 1
ATOM 6711 N N . PHE B 1 376 ? 44.447 -81.499 -13.332 1.00 28.01 39 PHE B N 1
ATOM 6712 C CA . PHE B 1 376 ? 44.213 -80.056 -13.513 1.00 27.84 39 PHE B CA 1
ATOM 6713 C C . PHE B 1 376 ? 45.083 -79.206 -12.596 1.00 27.40 39 PHE B C 1
ATOM 6714 O O . PHE B 1 376 ? 45.122 -77.989 -12.736 1.00 27.25 39 PHE B O 1
ATOM 6722 N N . LEU B 1 377 ? 45.789 -79.838 -11.648 1.00 27.79 40 LEU B N 1
ATOM 6723 C CA . LEU B 1 377 ? 46.799 -79.112 -10.888 1.00 27.09 40 LEU B CA 1
ATOM 6724 C C . LEU B 1 377 ? 48.049 -78.832 -11.706 1.00 26.74 40 LEU B C 1
ATOM 6725 O O . LEU B 1 377 ? 48.871 -78.072 -11.259 1.00 26.87 40 LEU B O 1
ATOM 6730 N N . TYR B 1 378 ? 48.210 -79.457 -12.876 1.00 26.80 41 TYR B N 1
ATOM 6731 C CA . TYR B 1 378 ? 49.363 -79.193 -13.724 1.00 26.48 41 TYR B CA 1
ATOM 6732 C C . TYR B 1 378 ? 49.144 -77.865 -14.490 1.00 26.45 41 TYR B C 1
ATOM 6733 O O . TYR B 1 378 ? 48.618 -77.845 -15.602 1.00 26.34 41 TYR B O 1
ATOM 6742 N N . VAL B 1 379 ? 49.589 -76.797 -13.852 1.00 26.22 42 VAL B N 1
ATOM 6743 C CA . VAL B 1 379 ? 49.497 -75.471 -14.428 1.00 26.59 42 VAL B CA 1
ATOM 6744 C C . VAL B 1 379 ? 50.923 -74.939 -14.535 1.00 27.04 42 VAL B C 1
ATOM 6745 O O . VAL B 1 379 ? 51.611 -74.802 -13.528 1.00 26.99 42 VAL B O 1
ATOM 6749 N N . VAL B 1 380 ? 51.319 -74.621 -15.751 1.00 24.06 43 VAL B N 1
ATOM 6750 C CA . VAL B 1 380 ? 52.682 -74.227 -16.080 1.00 24.70 43 VAL B CA 1
ATOM 6751 C C . VAL B 1 380 ? 52.654 -73.063 -17.026 1.00 24.85 43 VAL B C 1
ATOM 6752 O O . VAL B 1 380 ? 51.677 -72.864 -17.781 1.00 26.31 43 VAL B O 1
ATOM 6756 N N . GLY B 1 381 ? 53.733 -72.310 -17.053 1.00 24.57 44 GLY B N 1
ATOM 6757 C CA . GLY B 1 381 ? 53.845 -71.221 -18.031 1.00 24.74 44 GLY B CA 1
ATOM 6758 C C . GLY B 1 381 ? 55.297 -70.976 -18.375 1.00 23.74 44 GLY B C 1
ATOM 6759 O O . GLY B 1 381 ? 56.168 -71.238 -17.575 1.00 22.77 44 GLY B O 1
ATOM 6760 N N . ARG B 1 382 ? 55.535 -70.408 -19.550 1.00 23.35 45 ARG B N 1
ATOM 6761 C CA . ARG B 1 382 ? 56.899 -70.449 -20.137 1.00 23.35 45 ARG B CA 1
ATOM 6762 C C . ARG B 1 382 ? 57.759 -69.244 -19.823 1.00 23.41 45 ARG B C 1
ATOM 6763 O O . ARG B 1 382 ? 58.930 -69.236 -20.191 1.00 22.24 45 ARG B O 1
ATOM 6771 N N . LYS B 1 383 ? 57.211 -68.280 -19.079 1.00 24.77 46 LYS B N 1
ATOM 6772 C CA . LYS B 1 383 ? 57.926 -67.041 -18.847 1.00 26.63 46 LYS B CA 1
ATOM 6773 C C . LYS B 1 383 ? 59.306 -67.230 -18.199 1.00 25.67 46 LYS B C 1
ATOM 6774 O O . LYS B 1 383 ? 60.314 -66.653 -18.672 1.00 25.97 46 LYS B O 1
ATOM 6780 N N . LYS B 1 384 ? 59.363 -68.032 -17.132 1.00 24.96 47 LYS B N 1
ATOM 6781 C CA . LYS B 1 384 ? 60.613 -68.189 -16.375 1.00 25.94 47 LYS B CA 1
ATOM 6782 C C . LYS B 1 384 ? 61.698 -68.836 -17.248 1.00 24.31 47 LYS B C 1
ATOM 6783 O O . LYS B 1 384 ? 62.853 -68.386 -17.257 1.00 23.60 47 LYS B O 1
ATOM 6789 N N . MET B 1 385 ? 61.304 -69.890 -17.945 1.00 23.61 48 MET B N 1
ATOM 6790 C CA . MET B 1 385 ? 62.197 -70.545 -18.895 1.00 23.35 48 MET B CA 1
ATOM 6791 C C . MET B 1 385 ? 62.700 -69.562 -19.971 1.00 23.37 48 MET B C 1
ATOM 6792 O O . MET B 1 385 ? 63.886 -69.561 -20.275 1.00 23.15 48 MET B O 1
ATOM 6797 N N A MET B 1 386 ? 61.827 -68.783 -20.570 0.50 23.55 49 MET B N 1
ATOM 6798 N N B MET B 1 386 ? 61.786 -68.798 -20.591 0.50 24.29 49 MET B N 1
ATOM 6799 C CA A MET B 1 386 ? 62.285 -67.834 -21.576 0.50 24.53 49 MET B CA 1
ATOM 6800 C CA B MET B 1 386 ? 62.146 -67.766 -21.605 0.50 25.84 49 MET B CA 1
ATOM 6801 C C A MET B 1 386 ? 63.164 -66.707 -21.053 0.50 24.78 49 MET B C 1
ATOM 6802 C C B MET B 1 386 ? 63.155 -66.751 -21.042 0.50 25.41 49 MET B C 1
ATOM 6803 O O A MET B 1 386 ? 64.090 -66.274 -21.740 0.50 24.59 49 MET B O 1
ATOM 6804 O O B MET B 1 386 ? 64.182 -66.477 -21.657 0.50 24.96 49 MET B O 1
ATOM 6813 N N . ASP B 1 387 ? 62.877 -66.223 -19.848 1.00 25.03 50 ASP B N 1
ATOM 6814 C CA . ASP B 1 387 ? 63.780 -65.223 -19.210 1.00 26.06 50 ASP B CA 1
ATOM 6815 C C . ASP B 1 387 ? 65.169 -65.836 -18.975 1.00 24.41 50 ASP B C 1
ATOM 6816 O O . ASP B 1 387 ? 66.178 -65.193 -19.238 1.00 25.51 50 ASP B O 1
ATOM 6821 N N . ALA B 1 388 ? 65.205 -67.094 -18.541 1.00 22.80 51 ALA B N 1
ATOM 6822 C CA . ALA B 1 388 ? 66.417 -67.818 -18.315 1.00 22.20 51 ALA B CA 1
ATOM 6823 C C . ALA B 1 388 ? 67.166 -68.071 -19.615 1.00 21.76 51 ALA B C 1
ATOM 6824 O O . ALA B 1 388 ? 68.376 -67.932 -19.694 1.00 21.29 51 ALA B O 1
ATOM 6826 N N . GLN B 1 389 ? 66.419 -68.385 -20.670 1.00 21.40 52 GLN B N 1
ATOM 6827 C CA . GLN B 1 389 ? 67.048 -68.544 -21.991 1.00 21.64 52 GLN B CA 1
ATOM 6828 C C . GLN B 1 389 ? 67.768 -67.258 -22.455 1.00 22.83 52 GLN B C 1
ATOM 6829 O O . GLN B 1 389 ? 68.934 -67.289 -22.882 1.00 22.83 52 GLN B O 1
ATOM 6835 N N . TYR B 1 390 ? 67.077 -66.149 -22.405 1.00 24.83 53 TYR B N 1
ATOM 6836 C CA . TYR B 1 390 ? 67.621 -64.891 -22.828 1.00 27.45 53 TYR B CA 1
ATOM 6837 C C . TYR B 1 390 ? 68.878 -64.531 -22.026 1.00 27.60 53 TYR B C 1
ATOM 6838 O O . TYR B 1 390 ? 69.902 -64.141 -22.607 1.00 27.45 53 TYR B O 1
ATOM 6847 N N A LYS B 1 391 ? 68.793 -64.698 -20.700 0.50 26.72 54 LYS B N 1
ATOM 6848 N N B LYS B 1 391 ? 68.800 -64.695 -20.706 0.50 26.97 54 LYS B N 1
ATOM 6849 C CA A LYS B 1 391 ? 69.940 -64.464 -19.788 0.50 27.42 54 LYS B CA 1
ATOM 6850 C CA B LYS B 1 391 ? 69.951 -64.419 -19.830 0.50 27.88 54 LYS B CA 1
ATOM 6851 C C A LYS B 1 391 ? 71.126 -65.338 -20.146 0.50 26.85 54 LYS B C 1
ATOM 6852 C C B LYS B 1 391 ? 71.130 -65.330 -20.144 0.50 27.09 54 LYS B C 1
ATOM 6853 O O A LYS B 1 391 ? 72.271 -64.870 -20.147 0.50 27.72 54 LYS B O 1
ATOM 6854 O O B LYS B 1 391 ? 72.285 -64.867 -20.123 0.50 27.93 54 LYS B O 1
ATOM 6865 N N . CYS B 1 392 ? 70.855 -66.606 -20.424 1.00 25.57 55 CYS B N 1
ATOM 6866 C CA . CYS B 1 392 ? 71.889 -67.543 -20.816 1.00 25.68 55 CYS B CA 1
ATOM 6867 C C . CYS B 1 392 ? 72.647 -67.113 -22.076 1.00 26.00 55 CYS B C 1
ATOM 6868 O O . CYS B 1 392 ? 73.882 -66.992 -22.079 1.00 25.86 55 CYS B O 1
ATOM 6871 N N . TYR B 1 393 ? 71.914 -66.882 -23.169 1.00 25.52 56 TYR B N 1
ATOM 6872 C CA . TYR B 1 393 ? 72.559 -66.484 -24.408 1.00 26.97 56 TYR B CA 1
ATOM 6873 C C . TYR B 1 393 ? 73.290 -65.143 -24.286 1.00 29.32 56 TYR B C 1
ATOM 6874 O O . TYR B 1 393 ? 74.339 -64.976 -24.926 1.00 31.20 56 TYR B O 1
ATOM 6883 N N . ASP B 1 394 ? 72.784 -64.196 -23.485 1.00 30.57 57 ASP B N 1
ATOM 6884 C CA . ASP B 1 394 ? 73.549 -62.965 -23.161 1.00 33.80 57 ASP B CA 1
ATOM 6885 C C . ASP B 1 394 ? 74.867 -63.262 -22.430 1.00 34.35 57 ASP B C 1
ATOM 6886 O O . ASP B 1 394 ? 75.931 -62.735 -22.794 1.00 35.09 57 ASP B O 1
ATOM 6891 N N . ARG B 1 395 ? 74.782 -64.109 -21.421 1.00 34.19 58 ARG B N 1
ATOM 6892 C CA . ARG B 1 395 ? 75.950 -64.439 -20.566 1.00 36.40 58 ARG B CA 1
ATOM 6893 C C . ARG B 1 395 ? 77.011 -65.173 -21.396 1.00 36.34 58 ARG B C 1
ATOM 6894 O O . ARG B 1 395 ? 78.205 -64.952 -21.222 1.00 34.83 58 ARG B O 1
ATOM 6902 N N . MET B 1 396 ? 76.574 -66.035 -22.320 1.00 36.41 59 MET B N 1
ATOM 6903 C CA . MET B 1 396 ? 77.490 -66.645 -23.299 1.00 38.03 59 MET B CA 1
ATOM 6904 C C . MET B 1 396 ? 78.273 -65.695 -24.191 1.00 39.63 59 MET B C 1
ATOM 6905 O O . MET B 1 396 ? 79.371 -66.037 -24.597 1.00 39.70 59 MET B O 1
ATOM 6910 N N . GLN B 1 397 ? 77.729 -64.516 -24.460 1.00 40.15 60 GLN B N 1
ATOM 6911 C CA . GLN B 1 397 ? 78.457 -63.425 -25.117 1.00 42.84 60 GLN B CA 1
ATOM 6912 C C . GLN B 1 397 ? 79.455 -62.661 -24.250 1.00 43.88 60 GLN B C 1
ATOM 6913 O O . GLN B 1 397 ? 80.466 -62.188 -24.749 1.00 43.93 60 GLN B O 1
ATOM 6919 N N . GLN B 1 398 ? 79.119 -62.465 -22.988 1.00 43.16 61 GLN B N 1
ATOM 6920 C CA . GLN B 1 398 ? 79.845 -61.569 -22.104 1.00 45.87 61 GLN B CA 1
ATOM 6921 C C . GLN B 1 398 ? 81.027 -62.257 -21.370 1.00 43.46 61 GLN B C 1
ATOM 6922 O O . GLN B 1 398 ? 81.978 -61.602 -21.021 1.00 43.61 61 GLN B O 1
ATOM 6928 N N . LEU B 1 399 ? 80.911 -63.556 -21.109 1.00 41.02 62 LEU B N 1
ATOM 6929 C CA . LEU B 1 399 ? 81.860 -64.239 -20.242 1.00 40.62 62 LEU B CA 1
ATOM 6930 C C . LEU B 1 399 ? 83.179 -64.424 -20.971 1.00 39.69 62 LEU B C 1
ATOM 6931 O O . LEU B 1 399 ? 83.177 -64.855 -22.101 1.00 38.12 62 LEU B O 1
ATOM 6936 N N . PRO B 1 400 ? 84.303 -64.146 -20.310 1.00 40.00 63 PRO B N 1
ATOM 6937 C CA . PRO B 1 400 ? 85.586 -64.366 -21.013 1.00 41.02 63 PRO B CA 1
ATOM 6938 C C . PRO B 1 400 ? 85.809 -65.830 -21.438 1.00 39.02 63 PRO B C 1
ATOM 6939 O O . PRO B 1 400 ? 85.191 -66.738 -20.864 1.00 37.50 63 PRO B O 1
ATOM 6943 N N . ALA B 1 401 ? 86.659 -66.041 -22.440 1.00 38.64 64 ALA B N 1
ATOM 6944 C CA . ALA B 1 401 ? 86.935 -67.376 -22.941 1.00 37.43 64 ALA B CA 1
ATOM 6945 C C . ALA B 1 401 ? 87.574 -68.221 -21.795 1.00 36.84 64 ALA B C 1
ATOM 6946 O O . ALA B 1 401 ? 88.193 -67.686 -20.918 1.00 36.18 64 ALA B O 1
ATOM 6948 N N . TYR B 1 402 ? 87.387 -69.529 -21.854 1.00 36.49 65 TYR B N 1
ATOM 6949 C CA . TYR B 1 402 ? 87.913 -70.469 -20.872 1.00 37.17 65 TYR B CA 1
ATOM 6950 C C . TYR B 1 402 ? 89.427 -70.403 -20.820 1.00 37.82 65 TYR B C 1
ATOM 6951 O O . TYR B 1 402 ? 90.046 -70.474 -21.875 1.00 37.64 65 TYR B O 1
ATOM 6960 N N . GLN B 1 403 ? 90.021 -70.263 -19.622 1.00 37.68 66 GLN B N 1
ATOM 6961 C CA . GLN B 1 403 ? 91.481 -70.152 -19.462 1.00 39.64 66 GLN B CA 1
ATOM 6962 C C . GLN B 1 403 ? 92.153 -71.348 -18.782 1.00 39.61 66 GLN B C 1
ATOM 6963 O O . GLN B 1 403 ? 93.323 -71.299 -18.414 1.00 40.01 66 GLN B O 1
ATOM 6969 N N . GLY B 1 404 ? 91.401 -72.429 -18.612 1.00 39.00 67 GLY B N 1
ATOM 6970 C CA . GLY B 1 404 ? 91.975 -73.687 -18.124 1.00 40.76 67 GLY B CA 1
ATOM 6971 C C . GLY B 1 404 ? 92.768 -74.355 -19.241 1.00 42.71 67 GLY B C 1
ATOM 6972 O O . GLY B 1 404 ? 92.553 -74.072 -20.436 1.00 42.56 67 GLY B O 1
ATOM 6973 N N A GLU B 1 405 ? 93.417 -75.449 -18.861 0.50 44.34 68 GLU B N 1
ATOM 6974 N N B GLU B 1 405 ? 93.925 -74.919 -18.859 0.50 43.85 68 GLU B N 1
ATOM 6975 C CA A GLU B 1 405 ? 94.012 -76.382 -19.821 0.50 45.59 68 GLU B CA 1
ATOM 6976 C CA B GLU B 1 405 ? 95.047 -75.122 -19.829 0.50 44.90 68 GLU B CA 1
ATOM 6977 C C A GLU B 1 405 ? 93.302 -77.757 -19.853 0.50 45.34 68 GLU B C 1
ATOM 6978 C C B GLU B 1 405 ? 94.787 -76.302 -20.782 0.50 43.88 68 GLU B C 1
ATOM 6979 O O A GLU B 1 405 ? 93.451 -78.575 -18.945 0.50 46.15 68 GLU B O 1
ATOM 6980 O O B GLU B 1 405 ? 95.544 -76.533 -21.713 0.50 44.64 68 GLU B O 1
ATOM 6991 N N A GLY B 1 406 ? 92.567 -78.028 -20.918 0.50 44.39 69 GLY B N 1
ATOM 6992 N N B GLY B 1 406 ? 93.678 -77.013 -20.567 0.50 41.85 69 GLY B N 1
ATOM 6993 C CA A GLY B 1 406 ? 92.436 -79.447 -21.359 0.50 44.26 69 GLY B CA 1
ATOM 6994 C CA B GLY B 1 406 ? 93.337 -78.174 -21.404 0.50 40.93 69 GLY B CA 1
ATOM 6995 C C A GLY B 1 406 ? 91.251 -79.490 -22.267 0.50 42.28 69 GLY B C 1
ATOM 6996 C C B GLY B 1 406 ? 92.003 -77.909 -22.058 0.50 38.21 69 GLY B C 1
ATOM 6997 O O A GLY B 1 406 ? 90.772 -78.451 -22.683 0.50 42.03 69 GLY B O 1
ATOM 6998 O O B GLY B 1 406 ? 91.430 -76.856 -21.853 0.50 36.93 69 GLY B O 1
ATOM 6999 N N A PRO B 1 407 ? 90.764 -80.698 -22.609 0.50 41.20 70 PRO B N 1
ATOM 7000 N N B PRO B 1 407 ? 91.517 -78.862 -22.870 0.50 37.34 70 PRO B N 1
ATOM 7001 C CA A PRO B 1 407 ? 89.483 -80.772 -23.325 0.50 39.18 70 PRO B CA 1
ATOM 7002 C CA B PRO B 1 407 ? 90.264 -78.690 -23.632 0.50 35.76 70 PRO B CA 1
ATOM 7003 C C A PRO B 1 407 ? 88.327 -80.494 -22.369 0.50 36.78 70 PRO B C 1
ATOM 7004 C C B PRO B 1 407 ? 89.067 -78.397 -22.716 0.50 33.76 70 PRO B C 1
ATOM 7005 O O A PRO B 1 407 ? 88.320 -81.007 -21.250 0.50 36.11 70 PRO B O 1
ATOM 7006 O O B PRO B 1 407 ? 89.114 -78.669 -21.506 0.50 33.17 70 PRO B O 1
ATOM 7013 N N A TYR B 1 408 ? 87.358 -79.699 -22.840 0.50 34.44 71 TYR B N 1
ATOM 7014 N N B TYR B 1 408 ? 88.008 -77.819 -23.278 0.50 32.60 71 TYR B N 1
ATOM 7015 C CA A TYR B 1 408 ? 86.215 -79.266 -22.044 0.50 32.96 71 TYR B CA 1
ATOM 7016 C CA B TYR B 1 408 ? 86.803 -77.581 -22.521 0.50 31.31 71 TYR B CA 1
ATOM 7017 C C A TYR B 1 408 ? 85.021 -79.054 -22.966 0.50 32.01 71 TYR B C 1
ATOM 7018 C C B TYR B 1 408 ? 85.521 -77.747 -23.354 0.50 31.18 71 TYR B C 1
ATOM 7019 O O A TYR B 1 408 ? 85.177 -78.821 -24.159 0.50 31.39 71 TYR B O 1
ATOM 7020 O O B TYR B 1 408 ? 85.562 -77.710 -24.575 0.50 31.48 71 TYR B O 1
ATOM 7037 N N A CYS B 1 409 ? 83.827 -79.174 -22.388 0.50 31.22 72 CYS B N 1
ATOM 7038 N N B CYS B 1 409 ? 84.417 -77.953 -22.627 0.50 31.12 72 CYS B N 1
ATOM 7039 C CA A CYS B 1 409 ? 82.582 -78.825 -23.079 0.50 30.46 72 CYS B CA 1
ATOM 7040 C CA B CYS B 1 409 ? 83.177 -78.560 -23.153 0.50 31.30 72 CYS B CA 1
ATOM 7041 C C A CYS B 1 409 ? 82.225 -77.336 -23.014 0.50 31.03 72 CYS B C 1
ATOM 7042 C C B CYS B 1 409 ? 82.168 -77.433 -23.008 0.50 31.15 72 CYS B C 1
ATOM 7043 O O A CYS B 1 409 ? 82.310 -76.692 -21.944 0.50 31.78 72 CYS B O 1
ATOM 7044 O O B CYS B 1 409 ? 81.753 -77.145 -21.861 0.50 31.44 72 CYS B O 1
ATOM 7049 N N . ASN B 1 410 ? 81.780 -76.803 -24.155 1.00 32.09 73 ASN B N 1
ATOM 7050 C CA . ASN B 1 410 ? 81.415 -75.377 -24.288 1.00 33.31 73 ASN B CA 1
ATOM 7051 C C . ASN B 1 410 ? 80.102 -75.023 -23.579 1.00 32.29 73 ASN B C 1
ATOM 7052 O O . ASN B 1 410 ? 79.175 -75.845 -23.548 1.00 31.60 73 ASN B O 1
ATOM 7057 N N . ARG B 1 411 ? 80.096 -73.803 -23.030 1.00 32.53 74 ARG B N 1
ATOM 7058 C CA . ARG B 1 411 ? 78.943 -73.091 -22.468 1.00 31.84 74 ARG B CA 1
ATOM 7059 C C . ARG B 1 411 ? 77.750 -73.365 -23.415 1.00 31.50 74 ARG B C 1
ATOM 7060 O O . ARG B 1 411 ? 77.931 -73.332 -24.628 1.00 30.07 74 ARG B O 1
ATOM 7068 N N . THR B 1 412 ? 76.570 -73.644 -22.858 1.00 30.77 75 THR B N 1
ATOM 7069 C CA . THR B 1 412 ? 75.402 -73.947 -23.713 1.00 29.34 75 THR B CA 1
ATOM 7070 C C . THR B 1 412 ? 74.081 -73.780 -22.935 1.00 28.10 75 THR B C 1
ATOM 7071 O O . THR B 1 412 ? 74.033 -73.901 -21.711 1.00 27.16 75 THR B O 1
ATOM 7075 N N . TRP B 1 413 ? 73.022 -73.415 -23.689 1.00 26.15 76 TRP B N 1
ATOM 7076 C CA . TRP B 1 413 ? 71.630 -73.462 -23.180 1.00 24.45 76 TRP B CA 1
ATOM 7077 C C . TRP B 1 413 ? 71.054 -74.782 -23.670 1.00 24.46 76 TRP B C 1
ATOM 7078 O O . TRP B 1 413 ? 70.997 -75.013 -24.895 1.00 25.13 76 TRP B O 1
ATOM 7089 N N . ASP B 1 414 ? 70.606 -75.637 -22.772 1.00 23.44 77 ASP B N 1
ATOM 7090 C CA . ASP B 1 414 ? 70.091 -76.945 -23.153 1.00 23.86 77 ASP B CA 1
ATOM 7091 C C . ASP B 1 414 ? 68.583 -76.983 -23.473 1.00 23.45 77 ASP B C 1
ATOM 7092 O O . ASP B 1 414 ? 68.063 -78.027 -23.830 1.00 23.13 77 ASP B O 1
ATOM 7097 N N . GLY B 1 415 ? 67.912 -75.829 -23.361 1.00 22.63 78 GLY B N 1
ATOM 7098 C CA . GLY B 1 415 ? 66.438 -75.758 -23.507 1.00 22.49 78 GLY B CA 1
ATOM 7099 C C . GLY B 1 415 ? 65.694 -75.386 -22.242 1.00 21.86 78 GLY B C 1
ATOM 7100 O O . GLY B 1 415 ? 64.721 -74.683 -22.292 1.00 21.67 78 GLY B O 1
ATOM 7101 N N . TRP B 1 416 ? 66.193 -75.873 -21.091 1.00 21.92 79 TRP B N 1
ATOM 7102 C CA . TRP B 1 416 ? 65.637 -75.561 -19.774 1.00 21.77 79 TRP B CA 1
ATOM 7103 C C . TRP B 1 416 ? 66.621 -74.833 -18.842 1.00 22.38 79 TRP B C 1
ATOM 7104 O O . TRP B 1 416 ? 66.197 -74.050 -18.022 1.00 22.73 79 TRP B O 1
ATOM 7115 N N . LEU B 1 417 ? 67.923 -75.095 -18.987 1.00 23.28 80 LEU B N 1
ATOM 7116 C CA . LEU B 1 417 ? 68.938 -74.545 -18.091 1.00 24.73 80 LEU B CA 1
ATOM 7117 C C . LEU B 1 417 ? 70.225 -74.174 -18.809 1.00 25.18 80 LEU B C 1
ATOM 7118 O O . LEU B 1 417 ? 70.546 -74.742 -19.856 1.00 24.65 80 LEU B O 1
ATOM 7123 N N . CYS B 1 418 ? 70.983 -73.271 -18.167 1.00 25.81 81 CYS B N 1
ATOM 7124 C CA . CYS B 1 418 ? 72.221 -72.748 -18.694 1.00 26.45 81 CYS B CA 1
ATOM 7125 C C . CYS B 1 418 ? 73.355 -73.534 -18.057 1.00 27.49 81 CYS B C 1
ATOM 7126 O O . CYS B 1 418 ? 73.330 -73.826 -16.839 1.00 27.52 81 CYS B O 1
ATOM 7129 N N . TRP B 1 419 ? 74.392 -73.774 -18.863 1.00 26.89 82 TRP B N 1
ATOM 7130 C CA . TRP B 1 419 ? 75.595 -74.454 -18.399 1.00 27.28 82 TRP B CA 1
ATOM 7131 C C . TRP B 1 419 ? 76.821 -73.680 -18.886 1.00 27.71 82 TRP B C 1
ATOM 7132 O O . TRP B 1 419 ? 76.885 -73.224 -20.034 1.00 28.66 82 TRP B O 1
ATOM 7143 N N A ASP B 1 420 ? 77.797 -73.748 -17.984 0.50 27.99 83 ASP B N 1
ATOM 7144 N N B ASP B 1 420 ? 77.805 -73.326 -18.028 0.50 27.16 83 ASP B N 1
ATOM 7145 C CA A ASP B 1 420 ? 79.102 -73.237 -18.184 0.50 28.35 83 ASP B CA 1
ATOM 7146 C CA B ASP B 1 420 ? 78.927 -72.375 -18.435 0.50 26.75 83 ASP B CA 1
ATOM 7147 C C A ASP B 1 420 ? 79.945 -74.346 -18.802 0.50 27.68 83 ASP B C 1
ATOM 7148 C C B ASP B 1 420 ? 80.105 -73.071 -19.200 0.50 26.36 83 ASP B C 1
ATOM 7149 O O A ASP B 1 420 ? 79.647 -75.558 -18.752 0.50 27.61 83 ASP B O 1
ATOM 7150 O O B ASP B 1 420 ? 80.117 -74.3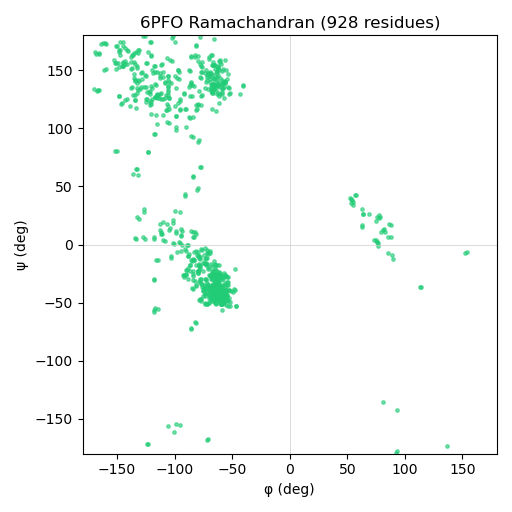06 -19.325 0.50 26.14 83 ASP B O 1
ATOM 7159 N N A ASP B 1 421 ? 81.019 -73.898 -19.409 0.50 27.34 84 ASP B N 1
ATOM 7160 N N B ASP B 1 421 ? 81.111 -72.308 -19.659 0.50 25.93 84 ASP B N 1
ATOM 7161 C CA A ASP B 1 421 ? 82.154 -74.740 -19.746 0.50 27.22 84 ASP B CA 1
ATOM 7162 C CA B ASP B 1 421 ? 82.336 -72.984 -20.152 0.50 25.88 84 ASP B CA 1
ATOM 7163 C C A ASP B 1 421 ? 82.478 -75.737 -18.613 0.50 27.11 84 ASP B C 1
ATOM 7164 C C B ASP B 1 421 ? 82.843 -73.921 -19.049 0.50 25.79 84 ASP B C 1
ATOM 7165 O O A ASP B 1 421 ? 82.596 -75.354 -17.464 0.50 27.17 84 ASP B O 1
ATOM 7166 O O B ASP B 1 421 ? 83.101 -73.466 -17.933 0.50 25.50 84 ASP B O 1
ATOM 7175 N N A THR B 1 422 ? 82.606 -77.013 -18.946 0.50 26.62 85 THR B N 1
ATOM 7176 N N B THR B 1 422 ? 83.080 -75.182 -19.391 0.50 25.69 85 THR B N 1
ATOM 7177 C CA A THR B 1 422 ? 82.791 -78.067 -17.961 0.50 26.75 85 THR B CA 1
ATOM 7178 C CA B THR B 1 422 ? 83.375 -76.235 -18.408 0.50 25.96 85 THR B CA 1
ATOM 7179 C C A THR B 1 422 ? 83.894 -79.029 -18.396 0.50 27.55 85 THR B C 1
ATOM 7180 C C B THR B 1 422 ? 84.649 -77.061 -18.665 0.50 27.14 85 THR B C 1
ATOM 7181 O O A THR B 1 422 ? 83.951 -79.416 -19.559 0.50 27.68 85 THR B O 1
ATOM 7182 O O B THR B 1 422 ? 84.879 -77.555 -19.762 0.50 27.23 85 THR B O 1
ATOM 7189 N N A PRO B 1 423 ? 84.803 -79.391 -17.475 0.50 28.33 86 PRO B N 1
ATOM 7190 N N B PRO B 1 423 ? 85.468 -77.262 -17.626 0.50 28.22 86 PRO B N 1
ATOM 7191 C CA A PRO B 1 423 ? 85.889 -80.284 -17.852 0.50 29.52 86 PRO B CA 1
ATOM 7192 C CA B PRO B 1 423 ? 86.678 -78.068 -17.877 0.50 29.78 86 PRO B CA 1
ATOM 7193 C C A PRO B 1 423 ? 85.439 -81.665 -18.381 0.50 29.58 86 PRO B C 1
ATOM 7194 C C B PRO B 1 423 ? 86.308 -79.469 -18.421 0.50 30.00 86 PRO B C 1
ATOM 7195 O O A PRO B 1 423 ? 84.410 -82.180 -17.994 0.50 29.01 86 PRO B O 1
ATOM 7196 O O B PRO B 1 423 ? 85.275 -80.050 -18.071 0.50 29.47 86 PRO B O 1
ATOM 7203 N N A ALA B 1 424 ? 86.245 -82.272 -19.244 0.50 30.46 87 ALA B N 1
ATOM 7204 N N B ALA B 1 424 ? 87.181 -79.975 -19.329 0.50 31.13 87 ALA B N 1
ATOM 7205 C CA A ALA B 1 424 ? 86.002 -83.639 -19.693 0.50 31.18 87 ALA B CA 1
ATOM 7206 C CA B ALA B 1 424 ? 87.048 -81.327 -19.868 0.50 31.80 87 ALA B CA 1
ATOM 7207 C C A ALA B 1 424 ? 85.854 -84.665 -18.549 0.50 31.95 87 ALA B C 1
ATOM 7208 C C B ALA B 1 424 ? 87.146 -82.357 -18.719 0.50 32.95 87 ALA B C 1
ATOM 7209 O O A ALA B 1 424 ? 86.616 -84.660 -17.577 0.50 32.60 87 ALA B O 1
ATOM 7210 O O B ALA B 1 424 ? 88.029 -82.252 -17.868 0.50 34.05 87 ALA B O 1
ATOM 7213 N N A GLY B 1 425 ? 84.887 -85.571 -18.707 0.50 31.94 88 GLY B N 1
ATOM 7214 N N B GLY B 1 425 ? 86.220 -83.315 -18.682 0.50 33.02 88 GLY B N 1
ATOM 7215 C CA A GLY B 1 425 ? 84.652 -86.660 -17.748 0.50 33.23 88 GLY B CA 1
ATOM 7216 C CA B GLY B 1 425 ? 86.267 -84.446 -17.740 0.50 34.37 88 GLY B CA 1
ATOM 7217 C C A GLY B 1 425 ? 83.796 -86.269 -16.548 0.50 32.52 88 GLY B C 1
ATOM 7218 C C B GLY B 1 425 ? 85.489 -84.241 -16.453 0.50 34.12 88 GLY B C 1
ATOM 7219 O O A GLY B 1 425 ? 83.418 -87.128 -15.772 0.50 33.25 88 GLY B O 1
ATOM 7220 O O B GLY B 1 425 ? 85.619 -85.005 -15.516 0.50 35.84 88 GLY B O 1
ATOM 7221 N N A VAL B 1 426 ? 83.490 -84.983 -16.389 0.50 31.50 89 VAL B N 1
ATOM 7222 N N B VAL B 1 426 ? 84.690 -83.188 -16.423 0.50 32.71 89 VAL B N 1
ATOM 7223 C CA A VAL B 1 426 ? 82.728 -84.513 -15.216 0.50 31.25 89 VAL B CA 1
ATOM 7224 C CA B VAL B 1 426 ? 83.974 -82.772 -15.229 0.50 32.49 89 VAL B CA 1
ATOM 7225 C C A VAL B 1 426 ? 81.224 -84.595 -15.420 0.50 30.59 89 VAL B C 1
ATOM 7226 C C B VAL B 1 426 ? 82.517 -83.120 -15.398 0.50 31.81 89 VAL B C 1
ATOM 7227 O O A VAL B 1 426 ? 80.704 -84.190 -16.465 0.50 29.34 89 VAL B O 1
ATOM 7228 O O B VAL B 1 426 ? 81.943 -82.899 -16.470 0.50 30.62 89 VAL B O 1
ATOM 7235 N N A LEU B 1 427 ? 80.545 -85.086 -14.386 0.50 31.74 90 LEU B N 1
ATOM 7236 N N B LEU B 1 427 ? 81.901 -83.611 -14.334 0.50 32.79 90 LEU B N 1
ATOM 7237 C CA A LEU B 1 427 ? 79.099 -84.994 -14.267 0.50 31.52 90 LEU B CA 1
ATOM 7238 C CA B LEU B 1 427 ? 80.452 -83.757 -14.329 0.50 32.70 90 LEU B CA 1
ATOM 7239 C C A LEU B 1 427 ? 78.767 -83.680 -13.535 0.50 31.55 90 LEU B C 1
ATOM 7240 C C B LEU B 1 427 ? 79.773 -82.550 -13.654 0.50 32.17 90 LEU B C 1
ATOM 7241 O O A LEU B 1 427 ? 78.917 -83.588 -12.314 0.50 32.11 90 LEU B O 1
ATOM 7242 O O B LEU B 1 427 ? 79.926 -82.337 -12.467 0.50 32.28 90 LEU B O 1
ATOM 7251 N N A SER B 1 428 ? 78.401 -82.652 -14.302 0.50 31.34 91 SER B N 1
ATOM 7252 N N B SER B 1 428 ? 79.053 -81.752 -14.434 0.50 31.84 91 SER B N 1
ATOM 7253 C CA A SER B 1 428 ? 78.120 -81.294 -13.767 0.50 31.58 91 SER B CA 1
ATOM 7254 C CA B SER B 1 428 ? 78.254 -80.636 -13.875 0.50 31.80 91 SER B CA 1
ATOM 7255 C C A SER B 1 428 ? 76.735 -81.291 -13.201 0.50 31.24 91 SER B C 1
ATOM 7256 C C B SER B 1 428 ? 76.864 -81.053 -13.330 0.50 31.49 91 SER B C 1
ATOM 7257 O O A SER B 1 428 ? 75.945 -82.174 -13.535 0.50 30.59 91 SER B O 1
ATOM 7258 O O B SER B 1 428 ? 76.255 -81.997 -13.763 0.50 31.30 91 SER B O 1
ATOM 7263 N N . TYR B 1 429 ? 76.408 -80.342 -12.304 1.00 32.24 92 TYR B N 1
ATOM 7264 C CA . TYR B 1 429 ? 75.068 -80.444 -11.723 1.00 32.39 92 TYR B CA 1
ATOM 7265 C C . TYR B 1 429 ? 74.533 -79.100 -11.333 1.00 31.77 92 TYR B C 1
ATOM 7266 O O . TYR B 1 429 ? 75.286 -78.148 -11.140 1.00 31.91 92 TYR B O 1
ATOM 7275 N N . GLN B 1 430 ? 73.211 -79.051 -11.223 1.00 31.23 93 GLN B N 1
ATOM 7276 C CA . GLN B 1 430 ? 72.537 -77.890 -10.621 1.00 30.90 93 GLN B CA 1
ATOM 7277 C C . GLN B 1 430 ? 71.148 -78.319 -10.189 1.00 30.18 93 GLN B C 1
ATOM 7278 O O . GLN B 1 430 ? 70.712 -79.443 -10.447 1.00 30.09 93 GLN B O 1
ATOM 7284 N N . PHE B 1 431 ? 70.441 -77.439 -9.479 1.00 29.41 94 PHE B N 1
ATOM 7285 C CA . PHE B 1 431 ? 69.123 -77.800 -9.010 1.00 29.61 94 PHE B CA 1
ATOM 7286 C C . PHE B 1 431 ? 68.136 -77.918 -10.152 1.00 27.76 94 PHE B C 1
ATOM 7287 O O . PHE B 1 431 ? 68.240 -77.204 -11.167 1.00 27.61 94 PHE B O 1
ATOM 7295 N N . CYS B 1 432 ? 67.195 -78.837 -9.990 1.00 28.16 95 CYS B N 1
ATOM 7296 C CA . CYS B 1 432 ? 66.075 -78.978 -10.926 1.00 27.40 95 CYS B CA 1
ATOM 7297 C C . CYS B 1 432 ? 65.282 -77.690 -11.008 1.00 26.42 95 CYS B C 1
ATOM 7298 O O . CYS B 1 432 ? 65.118 -76.989 -9.974 1.00 26.64 95 CYS B O 1
ATOM 7301 N N . PRO B 1 433 ? 64.823 -77.345 -12.226 1.00 25.56 96 PRO B N 1
ATOM 7302 C CA . PRO B 1 433 ? 64.067 -76.092 -12.376 1.00 25.59 96 PRO B CA 1
ATOM 7303 C C . PRO B 1 433 ? 62.660 -76.304 -11.833 1.00 26.39 96 PRO B C 1
ATOM 7304 O O . PRO B 1 433 ? 62.196 -77.468 -11.716 1.00 27.87 96 PRO B O 1
ATOM 7308 N N . ASP B 1 434 ? 61.997 -75.233 -11.455 1.00 26.25 97 ASP B N 1
ATOM 7309 C CA . ASP B 1 434 ? 60.630 -75.338 -10.927 1.00 26.33 97 ASP B CA 1
ATOM 7310 C C . ASP B 1 434 ? 59.560 -75.018 -11.964 1.00 25.56 97 ASP B C 1
ATOM 7311 O O . ASP B 1 434 ? 58.437 -74.605 -11.575 1.00 26.01 97 ASP B O 1
ATOM 7316 N N . TYR B 1 435 ? 59.870 -75.271 -13.243 1.00 23.44 98 TYR B N 1
ATOM 7317 C CA . TYR B 1 435 ? 58.916 -74.990 -14.325 1.00 23.41 98 TYR B CA 1
ATOM 7318 C C . TYR B 1 435 ? 57.696 -75.916 -14.284 1.00 23.15 98 TYR B C 1
ATOM 7319 O O . TYR B 1 435 ? 56.619 -75.512 -14.762 1.00 23.83 98 TYR B O 1
ATOM 7328 N N . PHE B 1 436 ? 57.863 -77.141 -13.788 1.00 22.62 99 PHE B N 1
ATOM 7329 C CA . PHE B 1 436 ? 56.840 -78.147 -13.880 1.00 23.40 99 PHE B CA 1
ATOM 7330 C C . PHE B 1 436 ? 56.522 -78.667 -12.516 1.00 23.79 99 PHE B C 1
ATOM 7331 O O . PHE B 1 436 ? 57.461 -78.948 -11.762 1.00 24.80 99 PHE B O 1
ATOM 7339 N N . PRO B 1 437 ? 55.234 -78.815 -12.192 1.00 24.33 100 PRO B N 1
ATOM 7340 C CA . PRO B 1 437 ? 54.960 -79.101 -10.773 1.00 25.46 100 PRO B CA 1
ATOM 7341 C C . PRO B 1 437 ? 55.290 -80.509 -10.300 1.00 26.82 100 PRO B C 1
ATOM 7342 O O . PRO B 1 437 ? 55.355 -80.734 -9.091 1.00 27.33 100 PRO B O 1
ATOM 7346 N N . ASP B 1 438 ? 55.482 -81.457 -11.241 1.00 26.23 101 ASP B N 1
ATOM 7347 C CA . ASP B 1 438 ? 56.008 -82.761 -10.882 1.00 27.18 101 ASP B CA 1
ATOM 7348 C C . ASP B 1 438 ? 57.491 -82.804 -10.617 1.00 27.37 101 ASP B C 1
ATOM 7349 O O . ASP B 1 438 ? 58.010 -83.835 -10.114 1.00 28.74 101 ASP B O 1
ATOM 7354 N N . PHE B 1 439 ? 58.185 -81.688 -10.836 1.00 26.62 102 PHE B N 1
ATOM 7355 C CA . PHE B 1 439 ? 59.602 -81.557 -10.511 1.00 26.96 102 PHE B CA 1
ATOM 7356 C C . PHE B 1 439 ? 59.803 -81.136 -9.057 1.00 28.21 102 PHE B C 1
ATOM 7357 O O . PHE B 1 439 ? 59.155 -80.222 -8.564 1.00 27.32 102 PHE B O 1
ATOM 7365 N N . ASP B 1 440 ? 60.795 -81.758 -8.428 1.00 29.66 103 ASP B N 1
ATOM 7366 C CA . ASP B 1 440 ? 61.254 -81.399 -7.090 1.00 31.90 103 ASP B CA 1
ATOM 7367 C C . ASP B 1 440 ? 62.492 -80.524 -7.254 1.00 31.93 103 ASP B C 1
ATOM 7368 O O . ASP B 1 440 ? 63.565 -81.038 -7.605 1.00 31.40 103 ASP B O 1
ATOM 7373 N N . PRO B 1 441 ? 62.395 -79.213 -6.931 1.00 32.91 104 PRO B N 1
ATOM 7374 C CA . PRO B 1 441 ? 63.568 -78.340 -7.124 1.00 33.20 104 PRO B CA 1
ATOM 7375 C C . PRO B 1 441 ? 64.735 -78.547 -6.152 1.00 34.70 104 PRO B C 1
ATOM 7376 O O . PRO B 1 441 ? 65.780 -77.931 -6.341 1.00 34.63 104 PRO B O 1
ATOM 7380 N N . SER B 1 442 ? 64.556 -79.378 -5.138 1.00 35.34 105 SER B N 1
ATOM 7381 C CA . SER B 1 442 ? 65.672 -79.785 -4.304 1.00 37.87 105 SER B CA 1
ATOM 7382 C C . SER B 1 442 ? 66.459 -80.961 -4.883 1.00 37.42 105 SER B C 1
ATOM 7383 O O . SER B 1 442 ? 67.557 -81.234 -4.400 1.00 37.22 105 SER B O 1
ATOM 7386 N N . GLU B 1 443 ? 65.925 -81.636 -5.906 1.00 36.02 106 GLU B N 1
ATOM 7387 C CA . GLU B 1 443 ? 66.711 -82.658 -6.639 1.00 36.61 106 GLU B CA 1
ATOM 7388 C C . GLU B 1 443 ? 67.605 -81.995 -7.652 1.00 34.67 106 GLU B C 1
ATOM 7389 O O . GLU B 1 443 ? 67.493 -80.789 -7.923 1.00 33.57 106 GLU B O 1
ATOM 7395 N N . LYS B 1 444 ? 68.499 -82.778 -8.244 1.00 34.84 107 LYS B N 1
ATOM 7396 C CA . LYS B 1 444 ? 69.548 -82.257 -9.123 1.00 34.81 107 LYS B CA 1
ATOM 7397 C C . LYS B 1 444 ? 69.417 -82.768 -10.550 1.00 32.34 107 LYS B C 1
ATOM 7398 O O . LYS B 1 444 ? 68.971 -83.887 -10.781 1.00 31.59 107 LYS B O 1
ATOM 7404 N N . VAL B 1 445 ? 69.852 -81.901 -11.439 1.00 31.29 108 VAL B N 1
ATOM 7405 C CA A VAL B 1 445 ? 70.011 -82.201 -12.864 0.50 30.19 108 VAL B CA 1
ATOM 7406 C CA B VAL B 1 445 ? 70.015 -82.187 -12.856 0.50 30.64 108 VAL B CA 1
ATOM 7407 C C . VAL B 1 445 ? 71.486 -82.418 -13.065 1.00 31.09 108 VAL B C 1
ATOM 7408 O O . VAL B 1 445 ? 72.308 -81.689 -12.504 1.00 31.55 108 VAL B O 1
ATOM 7415 N N . THR B 1 446 ? 71.840 -83.433 -13.871 1.00 31.78 109 THR B N 1
ATOM 7416 C CA . THR B 1 446 ? 73.224 -83.633 -14.196 1.00 32.19 109 THR B CA 1
ATOM 7417 C C . THR B 1 446 ? 73.458 -83.499 -15.704 1.00 32.74 109 THR B C 1
ATOM 7418 O O . THR B 1 446 ? 72.568 -83.780 -16.491 1.00 32.69 109 THR B O 1
ATOM 7422 N N . LYS B 1 447 ? 74.632 -83.009 -16.053 1.00 32.99 110 LYS B N 1
ATOM 7423 C CA . LYS B 1 447 ? 75.035 -82.958 -17.462 1.00 33.65 110 LYS B CA 1
ATOM 7424 C C . LYS B 1 447 ? 76.446 -83.477 -17.533 1.00 35.71 110 LYS B C 1
ATOM 7425 O O . LYS B 1 447 ? 77.372 -82.878 -16.940 1.00 35.68 110 LYS B O 1
ATOM 7431 N N . TYR B 1 448 ? 76.575 -84.595 -18.258 1.00 37.26 111 TYR B N 1
ATOM 7432 C CA . TYR B 1 448 ? 77.822 -85.332 -18.380 1.00 38.81 111 TYR B CA 1
ATOM 7433 C C . TYR B 1 448 ? 78.668 -84.776 -19.523 1.00 38.78 111 TYR B C 1
ATOM 7434 O O . TYR B 1 448 ? 78.269 -84.841 -20.715 1.00 37.68 111 TYR B O 1
ATOM 7443 N N A CYS B 1 449 ? 79.831 -84.196 -19.198 0.50 38.70 112 CYS B N 1
ATOM 7444 N N B CYS B 1 449 ? 79.784 -84.184 -19.135 0.50 36.79 112 CYS B N 1
ATOM 7445 C CA A CYS B 1 449 ? 80.862 -83.881 -20.183 0.50 39.00 112 CYS B CA 1
ATOM 7446 C CA B CYS B 1 449 ? 80.780 -83.766 -20.076 0.50 35.94 112 CYS B CA 1
ATOM 7447 C C A CYS B 1 449 ? 81.605 -85.213 -20.413 0.50 39.61 112 CYS B C 1
ATOM 7448 C C B CYS B 1 449 ? 81.884 -84.846 -20.342 0.50 37.33 112 CYS B C 1
ATOM 7449 O O A CYS B 1 449 ? 82.313 -85.677 -19.500 0.50 40.75 112 CYS B O 1
ATOM 7450 O O B CYS B 1 449 ? 81.813 -85.936 -19.734 0.50 38.98 112 CYS B O 1
ATOM 7455 N N A ASP B 1 450 ? 81.474 -85.845 -21.595 0.50 38.72 113 ASP B N 1
ATOM 7456 N N B ASP B 1 450 ? 82.912 -84.567 -21.198 0.50 37.01 113 ASP B N 1
ATOM 7457 C CA A ASP B 1 450 ? 82.240 -87.082 -21.852 0.50 40.12 113 ASP B CA 1
ATOM 7458 C CA B ASP B 1 450 ? 84.075 -85.511 -21.309 0.50 37.61 113 ASP B CA 1
ATOM 7459 C C A ASP B 1 450 ? 83.769 -86.816 -21.939 0.50 40.40 113 ASP B C 1
ATOM 7460 C C B ASP B 1 450 ? 85.540 -84.950 -21.416 0.50 38.27 113 ASP B C 1
ATOM 7461 O O A ASP B 1 450 ? 84.230 -85.657 -21.827 0.50 39.02 113 ASP B O 1
ATOM 7462 O O B ASP B 1 450 ? 85.763 -83.736 -21.593 0.50 37.01 113 ASP B O 1
ATOM 7471 N N A GLU B 1 451 ? 84.538 -87.885 -22.115 0.50 42.34 114 GLU B N 1
ATOM 7472 N N B GLU B 1 451 ? 86.514 -85.859 -21.302 0.50 39.33 114 GLU B N 1
ATOM 7473 C CA A GLU B 1 451 ? 86.000 -87.759 -22.106 0.50 43.93 114 GLU B CA 1
ATOM 7474 C CA B GLU B 1 451 ? 87.949 -85.518 -21.240 0.50 40.38 114 GLU B CA 1
ATOM 7475 C C A GLU B 1 451 ? 86.696 -86.843 -23.164 0.50 43.93 114 GLU B C 1
ATOM 7476 C C B GLU B 1 451 ? 88.424 -84.910 -22.559 0.50 40.92 114 GLU B C 1
ATOM 7477 O O A GLU B 1 451 ? 87.898 -86.611 -22.998 0.50 44.46 114 GLU B O 1
ATOM 7478 O O B GLU B 1 451 ? 89.512 -84.323 -22.662 0.50 41.17 114 GLU B O 1
ATOM 7489 N N A LYS B 1 452 ? 85.979 -86.293 -24.170 0.50 43.32 115 LYS B N 1
ATOM 7490 N N B LYS B 1 452 ? 87.630 -85.114 -23.594 0.50 41.43 115 LYS B N 1
ATOM 7491 C CA A LYS B 1 452 ? 86.606 -85.446 -25.245 0.50 43.49 115 LYS B CA 1
ATOM 7492 C CA B LYS B 1 452 ? 87.904 -84.497 -24.878 0.50 42.36 115 LYS B CA 1
ATOM 7493 C C A LYS B 1 452 ? 86.372 -83.878 -25.322 0.50 42.42 115 LYS B C 1
ATOM 7494 C C B LYS B 1 452 ? 86.937 -83.365 -25.086 0.50 41.61 115 LYS B C 1
ATOM 7495 O O A LYS B 1 452 ? 86.646 -83.244 -26.319 0.50 42.61 115 LYS B O 1
ATOM 7496 O O B LYS B 1 452 ? 87.209 -82.509 -25.955 0.50 40.91 115 LYS B O 1
ATOM 7507 N N . GLY B 1 453 ? 85.870 -83.279 -24.248 1.00 41.37 116 GLY B N 1
ATOM 7508 C CA . GLY B 1 453 ? 85.188 -81.993 -24.242 1.00 40.13 116 GLY B CA 1
ATOM 7509 C C . GLY B 1 453 ? 83.950 -81.884 -25.092 1.00 38.73 116 GLY B C 1
ATOM 7510 O O . GLY B 1 453 ? 83.651 -80.826 -25.592 1.00 37.47 116 GLY B O 1
ATOM 7511 N N . VAL B 1 454 ? 83.218 -82.993 -25.180 1.00 40.24 117 VAL B N 1
ATOM 7512 C CA . VAL B 1 454 ? 81.936 -83.097 -25.864 1.00 40.37 117 VAL B CA 1
ATOM 7513 C C . VAL B 1 454 ? 80.861 -83.449 -24.849 1.00 39.59 117 VAL B C 1
ATOM 7514 O O . VAL B 1 454 ? 81.006 -84.422 -24.086 1.00 40.68 117 VAL B O 1
ATOM 7518 N N . TRP B 1 455 ? 79.780 -82.653 -24.811 1.00 37.70 118 TRP B N 1
ATOM 7519 C CA . TRP B 1 455 ? 78.660 -82.959 -23.933 1.00 36.81 118 TRP B CA 1
ATOM 7520 C C . TRP B 1 455 ? 77.980 -84.241 -24.378 1.00 37.82 118 TRP B C 1
ATOM 7521 O O . TRP B 1 455 ? 77.841 -84.510 -25.596 1.00 38.94 118 TRP B O 1
ATOM 7532 N N . PHE B 1 456 ? 77.542 -85.028 -23.387 1.00 36.41 119 PHE B N 1
ATOM 7533 C CA . PHE B 1 456 ? 76.873 -86.305 -23.606 1.00 36.75 119 PHE B CA 1
ATOM 7534 C C . PHE B 1 456 ? 75.689 -86.175 -24.543 1.00 37.04 119 PHE B C 1
ATOM 7535 O O . PHE B 1 456 ? 74.849 -85.249 -24.404 1.00 34.89 119 PHE B O 1
ATOM 7543 N N . LYS B 1 457 ? 75.587 -87.113 -25.476 1.00 38.22 120 LYS B N 1
ATOM 7544 C CA . LYS B 1 457 ? 74.443 -87.231 -26.332 1.00 39.71 120 LYS B CA 1
ATOM 7545 C C . LYS B 1 457 ? 73.656 -88.444 -25.928 1.00 41.24 120 LYS B C 1
ATOM 7546 O O . LYS B 1 457 ? 74.240 -89.517 -25.637 1.00 43.85 120 LYS B O 1
ATOM 7552 N N . HIS B 1 458 ? 72.341 -88.311 -25.920 1.00 40.85 121 HIS B N 1
ATOM 7553 C CA . HIS B 1 458 ? 71.514 -89.453 -25.633 1.00 43.15 121 HIS B CA 1
ATOM 7554 C C . HIS B 1 458 ? 71.670 -90.464 -26.764 1.00 46.90 121 HIS B C 1
ATOM 7555 O O . HIS B 1 458 ? 71.555 -90.085 -27.917 1.00 47.23 121 HIS B O 1
ATOM 7562 N N . PRO B 1 459 ? 71.928 -91.745 -26.442 1.00 49.86 122 PRO B N 1
ATOM 7563 C CA . PRO B 1 459 ? 72.142 -92.685 -27.537 1.00 51.87 122 PRO B CA 1
ATOM 7564 C C . PRO B 1 459 ? 70.902 -92.962 -28.389 1.00 52.53 122 PRO B C 1
ATOM 7565 O O . PRO B 1 459 ? 71.047 -93.364 -29.541 1.00 53.46 122 PRO B O 1
ATOM 7569 N N . GLU B 1 460 ? 69.702 -92.777 -27.852 1.00 51.93 123 GLU B N 1
ATOM 7570 C CA . GLU B 1 460 ? 68.483 -93.035 -28.619 1.00 54.14 123 GLU B CA 1
ATOM 7571 C C . GLU B 1 460 ? 68.289 -92.135 -29.851 1.00 52.96 123 GLU B C 1
ATOM 7572 O O . GLU B 1 460 ? 67.695 -92.566 -30.834 1.00 54.47 123 GLU B O 1
ATOM 7578 N N . ASN B 1 461 ? 68.768 -90.897 -29.785 1.00 49.92 124 ASN B N 1
ATOM 7579 C CA . ASN B 1 461 ? 68.691 -89.965 -30.926 1.00 49.08 124 ASN B CA 1
ATOM 7580 C C . ASN B 1 461 ? 69.976 -89.196 -31.217 1.00 48.38 124 ASN B C 1
ATOM 7581 O O . ASN B 1 461 ? 69.985 -88.335 -32.088 1.00 49.58 124 ASN B O 1
ATOM 7586 N N . ASN B 1 462 ? 71.061 -89.507 -30.512 1.00 47.97 125 ASN B N 1
ATOM 7587 C CA . ASN B 1 462 ? 72.354 -88.855 -30.725 1.00 48.62 125 ASN B CA 1
ATOM 7588 C C . ASN B 1 462 ? 72.269 -87.310 -30.608 1.00 46.36 125 ASN B C 1
ATOM 7589 O O . ASN B 1 462 ? 73.002 -86.596 -31.294 1.00 46.14 125 ASN B O 1
ATOM 7594 N N . ARG B 1 463 ? 71.400 -86.804 -29.722 1.00 43.17 126 ARG B N 1
ATOM 7595 C CA . ARG B 1 463 ? 71.324 -85.364 -29.457 1.00 41.53 126 ARG B CA 1
ATOM 7596 C C . ARG B 1 463 ? 71.789 -85.087 -28.035 1.00 38.93 126 ARG B C 1
ATOM 7597 O O . ARG B 1 463 ? 71.543 -85.905 -27.133 1.00 37.26 126 ARG B O 1
ATOM 7605 N N . THR B 1 464 ? 72.483 -83.960 -27.896 1.00 37.56 127 THR B N 1
ATOM 7606 C CA . THR B 1 464 ? 72.981 -83.444 -26.614 1.00 36.51 127 THR B CA 1
ATOM 7607 C C . THR B 1 464 ? 71.830 -83.403 -25.636 1.00 34.32 127 THR B C 1
ATOM 7608 O O . THR B 1 464 ? 70.731 -82.911 -25.939 1.00 33.00 127 THR B O 1
ATOM 7612 N N . TRP B 1 465 ? 72.080 -83.972 -24.449 1.00 31.92 128 TRP B N 1
ATOM 7613 C CA . TRP B 1 465 ? 71.017 -84.288 -23.533 1.00 31.06 128 TRP B CA 1
ATOM 7614 C C . TRP B 1 465 ? 71.546 -84.100 -22.086 1.00 30.52 128 TRP B C 1
ATOM 7615 O O . TRP B 1 465 ? 72.578 -84.712 -21.693 1.00 31.04 128 TRP B O 1
ATOM 7626 N N . SER B 1 466 ? 70.877 -83.207 -21.360 1.00 28.96 129 SER B N 1
ATOM 7627 C CA . SER B 1 466 ? 71.063 -83.047 -19.916 1.00 29.23 129 SER B CA 1
ATOM 7628 C C . SER B 1 466 ? 70.112 -84.054 -19.280 1.00 29.20 129 SER B C 1
ATOM 7629 O O . SER B 1 466 ? 69.064 -84.395 -19.858 1.00 30.22 129 SER B O 1
ATOM 7632 N N . ASN B 1 467 ? 70.493 -84.574 -18.099 1.00 30.10 130 ASN B N 1
ATOM 7633 C CA . ASN B 1 467 ? 69.742 -85.588 -17.401 1.00 30.63 130 ASN B CA 1
ATOM 7634 C C . ASN B 1 467 ? 68.863 -84.949 -16.292 1.00 30.49 130 ASN B C 1
ATOM 7635 O O . ASN B 1 467 ? 69.351 -84.675 -15.169 1.00 31.00 130 ASN B O 1
ATOM 7640 N N . TYR B 1 468 ? 67.576 -84.790 -16.593 1.00 28.90 131 TYR B N 1
ATOM 7641 C CA . TYR B 1 468 ? 66.549 -84.282 -15.684 1.00 28.65 131 TYR B CA 1
ATOM 7642 C C . TYR B 1 468 ? 65.751 -85.388 -14.936 1.00 29.33 131 TYR B C 1
ATOM 7643 O O . TYR B 1 468 ? 64.756 -85.088 -14.228 1.00 28.76 131 TYR B O 1
ATOM 7652 N N . THR B 1 469 ? 66.166 -86.666 -15.075 1.00 30.65 132 THR B N 1
ATOM 7653 C CA . THR B 1 469 ? 65.353 -87.791 -14.606 1.00 32.23 132 THR B CA 1
ATOM 7654 C C . THR B 1 469 ? 65.161 -87.825 -13.076 1.00 33.11 132 THR B C 1
ATOM 7655 O O . THR B 1 469 ? 64.120 -88.276 -12.626 1.00 34.66 132 THR B O 1
ATOM 7659 N N . MET B 1 470 ? 66.105 -87.300 -12.300 1.00 33.40 133 MET B N 1
ATOM 7660 C CA A MET B 1 470 ? 65.922 -87.290 -10.826 0.50 34.79 133 MET B CA 1
ATOM 7661 C CA B MET B 1 470 ? 65.969 -87.267 -10.815 0.50 34.68 133 MET B CA 1
ATOM 7662 C C . MET B 1 470 ? 64.911 -86.218 -10.401 1.00 33.27 133 MET B C 1
ATOM 7663 O O . MET B 1 470 ? 64.372 -86.269 -9.285 1.00 33.46 133 MET B O 1
ATOM 7672 N N . CYS B 1 471 ? 64.612 -85.264 -11.289 1.00 31.00 134 CYS B N 1
ATOM 7673 C CA . CYS B 1 471 ? 63.681 -84.203 -10.948 1.00 30.21 134 CYS B CA 1
ATOM 7674 C C . CYS B 1 471 ? 62.314 -84.711 -10.619 1.00 30.97 134 CYS B C 1
ATOM 7675 O O . CYS B 1 471 ? 61.669 -84.180 -9.718 1.00 30.99 134 CYS B O 1
ATOM 7678 N N . ASN B 1 472 ? 61.848 -85.742 -11.332 1.00 31.59 135 ASN B N 1
ATOM 7679 C CA . ASN B 1 472 ? 60.523 -86.281 -11.106 1.00 33.42 135 ASN B CA 1
ATOM 7680 C C . ASN B 1 472 ? 60.443 -87.809 -10.944 1.00 36.97 135 ASN B C 1
ATOM 7681 O O . ASN B 1 472 ? 59.366 -88.378 -11.107 1.00 38.21 135 ASN B O 1
ATOM 7686 N N . ALA B 1 473 ? 61.552 -88.440 -10.587 1.00 40.93 136 ALA B N 1
ATOM 7687 C CA . ALA B 1 473 ? 61.587 -89.903 -10.320 1.00 46.35 136 ALA B CA 1
ATOM 7688 C C . ALA B 1 473 ? 60.778 -90.275 -9.057 1.00 50.08 136 ALA B C 1
ATOM 7689 O O . ALA B 1 473 ? 60.816 -89.532 -8.103 1.00 49.53 136 ALA B O 1
ATOM 7691 N N . PHE B 1 474 ? 60.110 -91.433 -9.065 1.00 56.67 137 PHE B N 1
ATOM 7692 C CA . PHE B 1 474 ? 59.214 -91.927 -7.971 1.00 62.81 137 PHE B CA 1
ATOM 7693 C C . PHE B 1 474 ? 57.950 -91.074 -7.901 1.00 63.24 137 PHE B C 1
ATOM 7694 O O . PHE B 1 474 ? 57.002 -91.284 -8.657 1.00 66.23 137 PHE B O 1
ATOM 7702 N N . LEU C 2 1 ? 11.408 -9.497 -10.353 1.00 54.10 16 LEU C N 1
ATOM 7703 C CA . LEU C 2 1 ? 11.661 -10.401 -11.498 1.00 50.25 16 LEU C CA 1
ATOM 7704 C C . LEU C 2 1 ? 11.651 -11.862 -10.971 1.00 48.02 16 LEU C C 1
ATOM 7705 O O . LEU C 2 1 ? 12.369 -12.196 -10.024 1.00 46.12 16 LEU C O 1
ATOM 7710 N N . HIS C 2 2 ? 10.809 -12.697 -11.586 1.00 47.66 17 HIS C N 1
ATOM 7711 C CA . HIS C 2 2 ? 10.570 -14.083 -11.163 1.00 47.27 17 HIS C CA 1
ATOM 7712 C C . HIS C 2 2 ? 11.301 -15.053 -12.125 1.00 40.65 17 HIS C C 1
ATOM 7713 O O . HIS C 2 2 ? 11.667 -14.681 -13.257 1.00 36.73 17 HIS C O 1
ATOM 7720 N N . LYS C 2 3 ? 11.549 -16.275 -11.655 1.00 37.37 18 LYS C N 1
ATOM 7721 C CA . LYS C 2 3 ? 12.472 -17.174 -12.329 1.00 34.47 18 LYS C CA 1
ATOM 7722 C C . LYS C 2 3 ? 12.127 -17.551 -13.748 1.00 32.46 18 LYS C C 1
ATOM 7723 O O . LYS C 2 3 ? 13.017 -17.937 -14.502 1.00 30.99 18 LYS C O 1
ATOM 7729 N N . LEU C 2 4 ? 10.862 -17.489 -14.151 1.00 31.82 19 LEU C N 1
ATOM 7730 C CA . LEU C 2 4 ? 10.574 -17.800 -15.574 1.00 30.92 19 LEU C CA 1
ATOM 7731 C C . LEU C 2 4 ? 10.745 -16.603 -16.509 1.00 29.81 19 LEU C C 1
ATOM 7732 O O . LEU C 2 4 ? 10.836 -16.767 -17.733 1.00 29.06 19 LEU C O 1
ATOM 7737 N N . GLN C 2 5 ? 10.835 -15.406 -15.939 1.00 31.40 20 GLN C N 1
ATOM 7738 C CA . GLN C 2 5 ? 10.815 -14.185 -16.749 1.00 32.57 20 GLN C CA 1
ATOM 7739 C C . GLN C 2 5 ? 12.146 -13.883 -17.422 1.00 30.96 20 GLN C C 1
ATOM 7740 O O . GLN C 2 5 ? 12.214 -12.976 -18.235 1.00 31.75 20 GLN C O 1
ATOM 7746 N N . THR C 2 6 ? 13.212 -14.593 -17.070 1.00 27.85 21 THR C N 1
ATOM 7747 C CA . THR C 2 6 ? 14.512 -14.306 -17.635 1.00 26.91 21 THR C CA 1
ATOM 7748 C C . THR C 2 6 ? 14.702 -15.051 -18.952 1.00 25.45 21 THR C C 1
ATOM 7749 O O . THR C 2 6 ? 15.575 -14.714 -19.709 1.00 25.77 21 THR C O 1
ATOM 7753 N N . TYR C 2 7 ? 13.892 -16.061 -19.199 1.00 24.47 22 TYR C N 1
ATOM 7754 C CA . TYR C 2 7 ? 14.100 -16.940 -20.349 1.00 23.96 22 TYR C CA 1
ATOM 7755 C C . TYR C 2 7 ? 13.648 -16.297 -21.631 1.00 24.77 22 TYR C C 1
ATOM 7756 O O . TYR C 2 7 ? 12.706 -15.472 -21.618 1.00 24.74 22 TYR C O 1
ATOM 7765 N N . PRO C 2 8 ? 14.261 -16.719 -22.754 1.00 24.88 23 PRO C N 1
ATOM 7766 C CA . PRO C 2 8 ? 13.696 -16.343 -24.035 1.00 26.02 23 PRO C CA 1
ATOM 7767 C C . PRO C 2 8 ? 12.225 -16.759 -24.110 1.00 26.42 23 PRO C C 1
ATOM 7768 O O . PRO C 2 8 ? 11.862 -17.818 -23.569 1.00 25.27 23 PRO C O 1
ATOM 7772 N N . ARG C 2 9 ? 11.383 -15.929 -24.744 1.00 29.05 24 ARG C N 1
ATOM 7773 C CA . ARG C 2 9 ? 9.947 -16.149 -24.721 1.00 30.48 24 ARG C CA 1
ATOM 7774 C C . ARG C 2 9 ? 9.457 -17.011 -25.883 1.00 29.53 24 ARG C C 1
ATOM 7775 O O . ARG C 2 9 ? 9.525 -16.577 -27.048 1.00 29.80 24 ARG C O 1
ATOM 7783 N N . THR C 2 10 ? 8.907 -18.175 -25.539 1.00 27.97 25 THR C N 1
ATOM 7784 C CA . THR C 2 10 ? 8.335 -19.125 -26.505 1.00 28.33 25 THR C CA 1
ATOM 7785 C C . THR C 2 10 ? 7.074 -18.553 -27.121 1.00 29.53 25 THR C C 1
ATOM 7786 O O . THR C 2 10 ? 6.201 -18.056 -26.392 1.00 28.67 25 THR C O 1
ATOM 7790 N N . ASN C 2 11 ? 6.983 -18.638 -28.450 1.00 30.58 26 ASN C N 1
ATOM 7791 C CA . ASN C 2 11 ? 5.789 -18.142 -29.163 1.00 32.33 26 ASN C CA 1
ATOM 7792 C C . ASN C 2 11 ? 4.569 -18.958 -28.853 1.00 31.71 26 ASN C C 1
ATOM 7793 O O . ASN C 2 11 ? 4.624 -20.161 -28.937 1.00 30.35 26 ASN C O 1
ATOM 7798 N N . THR C 2 12 ? 3.449 -18.305 -28.486 1.00 33.16 27 THR C N 1
ATOM 7799 C CA . THR C 2 12 ? 2.147 -18.986 -28.330 1.00 33.74 27 THR C CA 1
ATOM 7800 C C . THR C 2 12 ? 0.989 -18.358 -29.161 1.00 35.78 27 THR C C 1
ATOM 7801 O O . THR C 2 12 ? -0.191 -18.785 -29.032 1.00 35.78 27 THR C O 1
ATOM 7805 N N . GLY C 2 13 ? 1.308 -17.362 -29.990 1.00 36.45 28 GLY C N 1
ATOM 7806 C CA . GLY C 2 13 ? 0.320 -16.732 -30.851 1.00 39.30 28 GLY C CA 1
ATOM 7807 C C . GLY C 2 13 ? -0.172 -17.591 -31.996 1.00 40.02 28 GLY C C 1
ATOM 7808 O O . GLY C 2 13 ? 0.012 -18.817 -32.025 1.00 38.95 28 GLY C O 1
ATOM 7809 N N . SER C 2 14 ? -0.861 -16.962 -32.926 1.00 42.37 29 SER C N 1
ATOM 7810 C CA . SER C 2 14 ? -1.261 -17.650 -34.152 1.00 43.81 29 SER C CA 1
ATOM 7811 C C . SER C 2 14 ? 0.001 -18.143 -34.855 1.00 42.79 29 SER C C 1
ATOM 7812 O O . SER C 2 14 ? 1.078 -17.554 -34.720 1.00 44.31 29 SER C O 1
ATOM 7815 N N . GLY C 2 15 ? -0.149 -19.246 -35.562 1.00 42.27 30 GLY C N 1
ATOM 7816 C CA . GLY C 2 15 ? 0.970 -19.903 -36.245 1.00 41.84 30 GLY C CA 1
ATOM 7817 C C . GLY C 2 15 ? 1.779 -20.770 -35.307 1.00 39.65 30 GLY C C 1
ATOM 7818 O O . GLY C 2 15 ? 2.910 -21.143 -35.656 1.00 41.77 30 GLY C O 1
ATOM 7819 N N . THR C 2 16 ? 1.232 -21.048 -34.105 1.00 36.20 31 THR C N 1
ATOM 7820 C CA . THR C 2 16 ? 1.746 -22.066 -33.205 1.00 34.17 31 THR C CA 1
ATOM 7821 C C . THR C 2 16 ? 0.624 -23.081 -32.954 1.00 33.76 31 THR C C 1
ATOM 7822 O O . THR C 2 16 ? -0.524 -22.880 -33.393 1.00 34.33 31 THR C O 1
ATOM 7826 N N . PRO C 2 17 ? 0.910 -24.166 -32.242 1.00 33.16 32 PRO C N 1
ATOM 7827 C CA . PRO C 2 17 ? -0.172 -25.107 -31.958 1.00 34.23 32 PRO C CA 1
ATOM 7828 C C . PRO C 2 17 ? -1.391 -24.593 -31.167 1.00 34.79 32 PRO C C 1
ATOM 7829 O O . PRO C 2 17 ? -2.466 -25.232 -31.259 1.00 37.04 32 PRO C O 1
ATOM 7834 N N . LEU D 2 1 ? 50.861 -92.750 -1.210 1.00 66.97 16 LEU D N 1
ATOM 7835 C CA . LEU D 2 1 ? 50.896 -91.778 -2.343 1.00 63.19 16 LEU D CA 1
ATOM 7836 C C . LEU D 2 1 ? 51.387 -90.411 -1.812 1.00 61.18 16 LEU D C 1
ATOM 7837 O O . LEU D 2 1 ? 50.826 -89.875 -0.853 1.00 59.68 16 LEU D O 1
ATOM 7842 N N . HIS D 2 2 ? 52.454 -89.894 -2.422 1.00 59.67 17 HIS D N 1
ATOM 7843 C CA . HIS D 2 2 ? 53.104 -88.633 -2.035 1.00 59.16 17 HIS D CA 1
ATOM 7844 C C . HIS D 2 2 ? 52.683 -87.509 -3.035 1.00 53.30 17 HIS D C 1
ATOM 7845 O O . HIS D 2 2 ? 52.213 -87.769 -4.163 1.00 51.93 17 HIS D O 1
ATOM 7852 N N . LYS D 2 3 ? 52.801 -86.270 -2.581 1.00 49.80 18 LYS D N 1
ATOM 7853 C CA . LYS D 2 3 ? 52.139 -85.145 -3.251 1.00 46.99 18 LYS D CA 1
ATOM 7854 C C . LYS D 2 3 ? 52.591 -84.877 -4.671 1.00 44.15 18 LYS D C 1
ATOM 7855 O O . LYS D 2 3 ? 51.838 -84.260 -5.437 1.00 43.88 18 LYS D O 1
ATOM 7861 N N . LEU D 2 4 ? 53.781 -85.304 -5.075 1.00 43.47 19 LEU D N 1
ATOM 7862 C CA . LEU D 2 4 ? 54.136 -85.096 -6.494 1.00 42.02 19 LEU D CA 1
ATOM 7863 C C . LEU D 2 4 ? 53.648 -86.200 -7.433 1.00 40.91 19 LEU D C 1
ATOM 7864 O O . LEU D 2 4 ? 53.646 -86.023 -8.676 1.00 38.66 19 LEU D O 1
ATOM 7869 N N . GLN D 2 5 ? 53.212 -87.319 -6.866 1.00 41.18 20 GLN D N 1
ATOM 7870 C CA . GLN D 2 5 ? 52.894 -88.495 -7.668 1.00 41.33 20 GLN D CA 1
ATOM 7871 C C . GLN D 2 5 ? 51.557 -88.414 -8.385 1.00 39.14 20 GLN D C 1
ATOM 7872 O O . GLN D 2 5 ? 51.267 -89.256 -9.201 1.00 39.29 20 GLN D O 1
ATOM 7878 N N . THR D 2 6 ? 50.731 -87.426 -8.068 1.00 37.01 21 THR D N 1
ATOM 7879 C CA . THR D 2 6 ? 49.412 -87.335 -8.651 1.00 36.00 21 THR D CA 1
ATOM 7880 C C . THR D 2 6 ? 49.459 -86.597 -9.982 1.00 34.43 21 THR D C 1
ATOM 7881 O O . THR D 2 6 ? 48.525 -86.707 -10.772 1.00 34.86 21 THR D O 1
ATOM 7885 N N . TYR D 2 7 ? 50.537 -85.871 -10.230 1.00 33.53 22 TYR D N 1
ATOM 7886 C CA . TYR D 2 7 ? 50.614 -85.019 -11.401 1.00 32.10 22 TYR D CA 1
ATOM 7887 C C . TYR D 2 7 ? 50.871 -85.790 -12.658 1.00 32.22 22 TYR D C 1
ATOM 7888 O O . TYR D 2 7 ? 51.516 -86.842 -12.636 1.00 33.10 22 TYR D O 1
ATOM 7897 N N . PRO D 2 8 ? 50.412 -85.253 -13.811 1.00 31.14 23 PRO D N 1
ATOM 7898 C CA . PRO D 2 8 ? 50.889 -85.759 -15.073 1.00 31.73 23 PRO D CA 1
ATOM 7899 C C . PRO D 2 8 ? 52.422 -85.740 -15.101 1.00 31.53 23 PRO D C 1
ATOM 7900 O O . PRO D 2 8 ? 53.043 -84.813 -14.550 1.00 30.52 23 PRO D O 1
ATOM 7904 N N A ARG D 2 9 ? 53.023 -86.758 -15.712 0.50 32.73 24 ARG D N 1
ATOM 7905 N N B ARG D 2 9 ? 53.006 -86.745 -15.762 0.50 32.28 24 ARG D N 1
ATOM 7906 C CA A ARG D 2 9 ? 54.467 -86.940 -15.683 0.50 33.11 24 ARG D CA 1
ATOM 7907 C CA B ARG D 2 9 ? 54.450 -86.947 -15.781 0.50 32.41 24 ARG D CA 1
ATOM 7908 C C A ARG D 2 9 ? 55.140 -86.248 -16.878 0.50 32.08 24 ARG D C 1
ATOM 7909 C C B ARG D 2 9 ? 55.163 -86.244 -16.924 0.50 31.68 24 ARG D C 1
ATOM 7910 O O A ARG D 2 9 ? 54.934 -86.654 -18.041 0.50 32.35 24 ARG D O 1
ATOM 7911 O O B ARG D 2 9 ? 55.009 -86.633 -18.083 0.50 31.99 24 ARG D O 1
ATOM 7926 N N . THR D 2 10 ? 55.956 -85.231 -16.575 1.00 30.80 25 THR D N 1
ATOM 7927 C CA . THR D 2 10 ? 56.743 -84.487 -17.582 1.00 30.47 25 THR D CA 1
ATOM 7928 C C . THR D 2 10 ? 57.810 -85.409 -18.156 1.00 31.30 25 THR D C 1
ATOM 7929 O O . THR D 2 10 ? 58.517 -86.103 -17.391 1.00 31.44 25 THR D O 1
ATOM 7933 N N . ASN D 2 11 ? 57.919 -85.417 -19.470 1.00 31.75 26 ASN D N 1
ATOM 7934 C CA A ASN D 2 11 ? 58.892 -86.241 -20.172 0.50 32.88 26 ASN D CA 1
ATOM 7935 C CA B ASN D 2 11 ? 58.895 -86.241 -20.193 0.50 32.76 26 ASN D CA 1
ATOM 7936 C C . ASN D 2 11 ? 60.301 -85.740 -19.888 1.00 32.32 26 ASN D C 1
ATOM 7937 O O . ASN D 2 11 ? 60.568 -84.550 -19.980 1.00 30.94 26 ASN D O 1
ATOM 7946 N N . THR D 2 12 ? 61.210 -86.664 -19.526 1.00 33.48 27 THR D N 1
ATOM 7947 C CA . THR D 2 12 ? 62.634 -86.366 -19.372 1.00 33.70 27 THR D CA 1
ATOM 7948 C C . THR D 2 12 ? 63.569 -87.322 -20.171 1.00 35.63 27 THR D C 1
ATOM 7949 O O . THR D 2 12 ? 64.809 -87.236 -20.040 1.00 35.38 27 THR D O 1
ATOM 7953 N N . GLY D 2 13 ? 62.994 -88.201 -20.996 1.00 37.53 28 GLY D N 1
ATOM 7954 C CA . GLY D 2 13 ? 63.772 -89.106 -21.833 1.00 39.31 28 GLY D CA 1
ATOM 7955 C C . GLY D 2 13 ? 64.469 -88.406 -22.993 1.00 39.49 28 GLY D C 1
ATOM 7956 O O . GLY D 2 13 ? 64.615 -87.171 -23.039 1.00 38.77 28 GLY D O 1
ATOM 7957 N N . SER D 2 14 ? 64.970 -89.206 -23.910 1.00 41.52 29 SER D N 1
ATOM 7958 C CA . SER D 2 14 ? 65.596 -88.671 -25.099 1.00 42.52 29 SER D CA 1
ATOM 7959 C C . SER D 2 14 ? 64.510 -87.868 -25.846 1.00 42.42 29 SER D C 1
ATOM 7960 O O . SER D 2 14 ? 63.300 -88.172 -25.732 1.00 42.70 29 SER D O 1
ATOM 7963 N N . GLY D 2 15 ? 64.958 -86.844 -26.551 1.00 41.97 30 GLY D N 1
ATOM 7964 C CA . GLY D 2 15 ? 64.040 -85.946 -27.249 1.00 41.81 30 GLY D CA 1
ATOM 7965 C C . GLY D 2 15 ? 63.472 -84.882 -26.351 1.00 39.31 30 GLY D C 1
ATOM 7966 O O . GLY D 2 15 ? 62.492 -84.241 -26.735 1.00 40.10 30 GLY D O 1
ATOM 7967 N N . THR D 2 16 ? 64.029 -84.737 -25.131 1.00 36.66 31 THR D N 1
ATOM 7968 C CA . THR D 2 16 ? 63.797 -83.605 -24.254 1.00 34.52 31 THR D CA 1
ATOM 7969 C C . THR D 2 16 ? 65.148 -82.923 -23.976 1.00 33.19 31 THR D C 1
ATOM 7970 O O . THR D 2 16 ? 66.190 -83.413 -24.377 1.00 33.67 31 THR D O 1
ATOM 7974 N N . PRO D 2 17 ? 65.144 -81.783 -23.288 1.00 31.91 32 PRO D N 1
ATOM 7975 C CA . PRO D 2 17 ? 66.418 -81.141 -22.997 1.00 31.26 32 PRO D CA 1
ATOM 7976 C C . PRO D 2 17 ? 67.426 -81.970 -22.105 1.00 31.13 32 PRO D C 1
ATOM 7977 O O . PRO D 2 17 ? 68.621 -81.669 -22.082 1.00 31.76 32 PRO D O 1
#

InterPro domains:
  IPR000832 GPCR, family 2, secretin-like [PF00002] (146-387)
  IPR000832 GPCR, family 2, secretin-like [PR00249] (150-174)
  IPR000832 GPCR, family 2, secretin-like [PR00249] (182-206)
  IPR000832 GPCR, family 2, secretin-like [PR00249] (221-244)
  IPR000832 GPCR, family 2, secretin-like [PR00249] (259-284)
  IPR000832 GPCR, family 2, secretin-like [PR00249] (299-324)
  IPR000832 GPCR, family 2, secretin-like [PR00249] (341-361)
  IPR000832 GPCR, family 2, secretin-like [PR00249] (373-394)
  IPR001688 GPCR, family 2, calcitonin receptor [PR00361] (34-52)
  IPR001688 GPCR, family 2, calcitonin receptor [PR00361] (54-71)
  IPR001688 GPCR, family 2, calcitonin receptor [PR00361] (138-152)
  IPR001688 GPCR, family 2, calcitonin receptor [PR00361] (202-216)
  IPR001688 GPCR, family 2, calcitonin receptor [PR00361] (364-381)
  IPR001688 GPCR, family 2, calcitonin receptor [PR00361] (429-451)
  IPR001879 GPCR, family 2, extracellular hormone receptor domain [PF02793] (70-135)
  IPR001879 GPCR, family 2, extracellular hormone receptor domain [PS50227] (54-138)
  IPR001879 GPCR, family 2, extracellular hormone receptor domain [SM00008] (68-143)
  IPR003287 GPCR, family 2, calcitonin receptor family [PR01350] (52-71)
  IPR003287 GPCR, family 2, calcitonin receptor family [PR01350] (82-93)
  IPR003287 GPCR, family 2, calcitonin receptor family [PR01350] (97-111)

Sequence (982 aa):
MAKIEEGKLVIWINGDKKGYNGLAEVGKKFEKDTGIKVTVEHPDKLEEKFPQQVAATGDGPDIIFWAHDRRFGGYAQSGLLAEITPDKAFQDKLYPFTWDAVRRYNNGKLIAYPIAVEALSLIYNKDLLPNPPKTWEEIPALDKELKAKGKSALMFNLQEPYFTWPLIAADGGYAFKYENGKYDIKDVGVDNAGAKAGLTFLVDLIKNKHMNADTDYSIAEAAFNKGETAMTINGPWAWSNIDTSKVNYGVTVLPTFKGQPSKPFVGVLSAGINAASPNKELAKEFLENYLLTDEGLEAVNKDKPLGAVALKSYEEELAKDPRIAATMENAQKGEIMPNIPQMSAFWYAVRTAVINAASGRQTVDEALKDAQTNAAAEFPFLYVVGRKKMMDAQYKCYDRMQQLPAYQGEGPYCNRTWDGWLCWDDTPAGVLSYQFCPDYFPDFDPSEKVTKYCDEKGVWFKHPENNRTWSNYTMMCNAFMAKIEEGKLVIWINGDKGYNGLAEVGKKFEKDTGIKVTVEHPDKLEEKFPQQVAATGDGPDIIFWAHDRRFGGYAQSGLLAEITPDKAFQDKLYPFTWDAVRRYNNGKLIAYPIAVEALSLIYNKDLLPNPPKTWEEIPALDKELKAKGKSALMFNLQEPYFTWPLIAADGGYAFKYENGKYDIKDVGVDNAGAKAGLTFLVDLIKNKHMNADTDYSIAEAAFNKGETAMTINGPWAWSNIDTSKVNYGVTVLPTFKGQPSKPFVGVLSAGINAASPNKELAKEFLENYLLTDEGLEAVNKDKPLGAVALKSYEEELAKDPRIAATMENAQKGEIMPNIPQMSAFWYAVRTAVINAASGRQTVDEALKDAQTNAAAEFPFLYVVGRKKMMMDAQYKKCYDRMQQLPAYQGEEGGPPYYCCNRTWDGWLCWDDDDTTPPAAGGVVLLSSYQFCPDYFPDFDPSEKVVTKYCCDDEEKKGVWFKHPENNRTWSNYTMMCNAFLHKLQTYPRTNTGSGTPLHKLQTYPRRTNNTGSGTP

Radius of gyration: 35.99 Å; Cα contacts (8 Å, |Δi|>4): 2204; chains: 4; bounding box: 120×91×66 Å

B-factor: mean 33.17, std 12.46, range [14.36, 104.46]

Organism: Homo sapiens (NCBI:txid9606)

Solvent-accessible surface area: 42599 Å² total; per-residue (Å²): 163,38,130,35,99,141,36,26,0,0,0,11,4,36,35,45,20,1,61,88,1,1,19,43,6,0,112,92,0,50,134,77,56,62,29,111,8,37,27,30,82,17,108,105,0,22,62,76,0,18,104,49,5,14,103,19,47,10,0,0,0,0,3,48,14,1,7,30,0,0,18,9,21,9,6,8,11,14,13,90,6,84,9,106,148,78,17,30,86,98,1,54,98,76,0,15,102,7,0,104,9,77,59,99,7,6,0,1,0,3,0,1,10,1,1,2,0,0,23,9,86,109,45,10,94,122,26,8,131,42,3,80,76,3,38,73,28,2,157,102,2,96,95,126,66,64,14,0,2,38,1,8,3,41,73,6,38,15,2,3,2,2,2,2,9,48,33,2,72,1,11,104,136,81,136,55,113,57,40,5,140,54,4,0,2,88,42,83,5,0,87,27,0,0,51,34,1,8,58,4,23,142,92,162,31,17,91,22,109,6,48,60,76,85,4,37,40,7,0,24,144,12,79,0,0,0,6,3,10,0,1,16,4,3,25,59,3,66,20,15,126,23,74,33,8,17,29,24,3,0,35,10,113,62,83,47,2,63,0,3,0,0,0,3,0,0,0,5,1,15,15,4,68,5,79,138,47,0,60,69,0,0,18,80,30,1,1,41,35,65,4,0,30,27,5,32,46,35,49,19,8,1,0,1,0,4,66,59,17,12,114,64,24,45,148,41,106,66,5,49,9,0,40,65,1,10,146,78,19,61,61,9,4,18,5,4,0,0,14,0,0,20,73,1,2,95,53,2,2,34,26,3,7,52,62,174,33,80,20,82,86,1,11,148,52,0,47,94,54,1,46,59,48,18,67,151,27,63,24,57,21,153,90,72,42,69,56,31,54,153,143,1,110,53,93,32,152,138,69,111,81,69,174,40,178,48,86,72,0,95,53,36,24,25,25,27,21,32,7,72,28,9,65,34,39,65,99,24,149,51,122,5,10,42,18,28,0,6,1,42,41,79,65,83,0,33,2,73,0,31,123,136,16,62,21,72,99,27,100,135,65,110,178,63,23,0,49,1,54,113,2,35,56,213,216,31,130,33,101,139,35,18,0,0,0,25,2,37,36,43,22,0,40,29,1,1,29,80,2,0,97,42,0,57,101,85,54,61,26,108,12,36,27,20,52,34,116,124,0,23,67,91,0,17,103,48,2,6,89,12,60,12,0,0,0,0,4,46,15,1,7,31,1,0,23,8,17,6,7,3,13,16,12,94,7,82,10,110,155,77,15,37,90,102,1,54,99,84,0,14,101,9,0,102,11,82,59,95,9,6,0,1,0,2,0,2,9,0,0,2,0,0,24,9,86,108,51,12,93,122,32,9,137,40,3,81,81,2,38,73,27,2,158,103,7,96,95,146,65,62,14,1,2,36,2,9,3,41,81,5,39,16,1,3,3,2,2,2,4,40,32,3,62,2,10,99,135,106,142,60,108,55,52,5,144,45,4,0,2,91,46,83,6,0,87,25,0,0,45,34,0,10,60,3,23,147,94,165,30,18,91,25,110,7,44,55,33,83,3,34,40,6,0,21,144,14,82,0,0,0,5,3,9,0,1,14,4,3,13,27,3,68,24,40,136,24,75,33,8,16,30,29,4,1,39,9,115,67,77,52,2,61,0,3,0,0,0,2,0,0,0,4,1,17,17,7,68,4,84,153,49,0,69,69,0,0,18,80,40,1,2,35,61,100,4,0,78,11,5,26,156,10,34,16,7,0,1,1,0,6,66,63,24,14,113,97,23,51,153,38,104,68,5,55,10,0,47,71,1,11,146,79,19,75,69,10,8,19,6,4,0,1,17,0,0,20,72,1,2,93,54,2,2,38,26,2,8,52,61,173,33,81,16,73,84,1,11,135,51,1,47,94,54,1,48,62,46,19,66,152,26,60,22,58,21,139,64,79,42,60,76,31,52,152,142,1,111,58,92,34,157,140,62,112,74,79,162,43,180,46,84,69,0,97,56,37,23,26,24,27,23,35,8,72,31,8,66,31,28,64,99,23,145,53,124,6,10,34,19,27,0,3,1,43,37,80,75,78,0,31,2,74,0,38,124,154,16,57,19,63,84,26,107,136,56,112,174,64,23,0,50,0,42,104,2,14,46,203,94,53,34,22,56,21,6,56,206,22,116,17,38,36,67,28,29,92,58,39,20,70,20,6,55,146,23,114,17,38,34,63,29,30

Secondary structure (DSSP, 8-state):
-PPP-TTSEEEE--TTS-HHHHHHHHHHHHHHHS--EEEE--TTHHHHHHHHHHTT-S-SEEEEEGGGHHHHHHTT-B------HHHHTTB-HHHHHHTEETTEE-SEEEEEE--EEEEETTT-SS--SBGGGHHHHHHHHHTTT-EEE----SSHHHHHHHHHHTT--SSEEETTEEE-SS-TTSSHHHHHHHHHHHHHHHTTSS-TT--HHHHHHHHHTTSEEEEEE-GGGHHHHHHHT--EEEEPPPEETTEE--PEEEEEEEEEBTT-TTHHHHHHHIIIIISSHHHHHHHHTTS---EESBHHHHHHHTTSHHHHHHHHHHHHSEEPP-STTHHHHHHHHHHHHHHHHHTSS-HHHHHHHHHHHHHHTGGGG----SHHHHHHHHHHHHHHHHSPPP-SSS-EE--EE-SS-EE--EETT-EEEEEPPSSSTT--TTSEEEEEB-TTS-B-EETTTTEE--B-GGGS--/-PPP-TTEEEEE--TTS-HHHHHHHHHHHHHHHS-EEEEE--TTHHHHHHHHHHTT-S-SEEEEEGGGHHHHHHTT-BPPP---HHHHTTB-HHHHHHTEETTEE-SEEEEEE--EEEEETTT-SS--SBGGGHHHHHHHHHHTT-EEE----SSHHHHHHHHHHTT--SSEEETTEEE-SS-TTSSHHHHHHHHHHHHHHHTTSS-TT--HHHHHHHHHTTSEEEEEE-GGGHHHHHHHT--EEEEPPPEETTEE--PEEEEEEEEEBTT-TTHHHHHHHIIIIISSHHHHHHHHHHS---EESBHHHHHHHTTSHHHHHHHHHHHHSEEPP-STTHHHHHHHHHHHHHHHHHTSS-HHHHHHHHHHHHHHTGGGG----SHHHHHHHHHHHHHHHHSPPP-S-S-EE--EE-SS-EE--EETT-EEEEEPPSSSTT--TTSEEEEEB-TTS-B-EETTTTEE--B-HHHH--/--TTTTSPPPP-STT--/--TTTTS-----STT--

Foldseek 3Di:
DDKFDPQEFEEEDAPLFLQVLLLVLQVVLCVVPVHHYHYDHDPPLLVVALQQLQALIHGQKYKDFLQSQQLCVLQVWFDFDDDDVVLVVQFDPVLQVSQAYLRTRFWAFWFKKFKWKKFQCVLPVDQAQALVCQVVSQVVVVVVQAAAEAEALLFVLQLQLLLPQQWADQFDADPNGTDNLFGGCPDVSSLVSLVSLLVCCVSPRYPLPGHHVNRLVCVLCPRYGIYMDIQSSVVSSVVSPRRMDTAFDHHYPPGGRAGAMTRTTMTGTSSHPCNVVVSCSVRPRCLDLNNQVSRCVRGRSQATRRVVNNVVNCVDVNNVRRVVNNVSYHHDHNHNLSVLLRVLSSQLSSCCNVVVDPNVRSSVVSSVSSVVCVVVSWRFHCVVQVVQVVVQVVCLVPDDDDDDDDAWADWDDPSRHTDHIGDAQDWDKDFDDSGTSLFDRVDMKTWHRHRGNRTDADPVVRHRDIGRCRRRPD/DDKFDPQEFEEEDAPLFQQVLLLVLQVVLCVVRVHHYHYDHDPPLLVVALQQLQAQIHGQKYKDFLQSQQLSVLQVFFDFDDDDPVLVVQFDVVQQVSQAYLRTRFWAFWFKKFKWKKFQCVLPVDQAQALVCQLVVQVVVVVVQAAAEAEALLFVLQLQLLLPQQWADQFDDDPNGTDNLFGGCPDVSSLVSLVSVLVCCVSPRYPLPGHHVNRLVCVLQPRYGIYMDIQSSVVSSVVSVRRMDTAFDHHYPNGGRAGAMTGTTMTGTPSRPCNVSVSCSVRPRQLDLSNQVSRCVSGNRAQTRRVVNNVVVCVDVNNVRRVVNNVSYHHHHNHNLSVLLRVLSSQLSSCCNVVVDPNVVSSVVSSVSSVVCVVVSWRFHCVVQVVQVVVQVVCLVVDDDDDDPADWAAWDDPSRHTDHTGAAQDKDKDFQDSRTSLFDRVDMKIWDAHNNHYTDADPVVRHRDIGRQRRRPD/DDDVVVDDDDDDDPVDD/DDDVVVDDDDDDDPVDD

Nearest PDB structures (foldseek):
  6pfo-assembly2_B  TM=1.002E+00  e=3.483E-104  Escherichia coli
  6anv-assembly2_B  TM=9.972E-01  e=1.950E-73  Pseudomonas phage JBD30
  5c7r-assembly2_B  TM=9.969E-01  e=1.543E-73  Escherichia coli O157:H7
  3h3g-assembly1_A  TM=7.818E-01  e=3.609E-82  Escherichia coli
  8g3s-assembly1_A  TM=9.292E-01  e=2.067E-73  Serratia sp. FS14

GO terms:
  GO:0004948 calcitonin receptor activity (F, IDA)
  GO:0032841 calcitonin binding (F, IDA)
  GO:1990408 calcitonin gene-related peptide receptor signaling pathway (P, IDA)
  GO:0032841 calcitonin binding (F, IPI)
  GO:0097642 calcitonin family receptor activity (F, IDA)
  GO:0097643 amylin receptor activity (F, IDA)
  GO:0001635 calcitonin gene-related peptide receptor activity (F, IDA)
  GO:0150059 amylin receptor 1 signaling pathway (P, IDA)
  GO:0150060 amylin receptor 2 signaling pathway (P, IDA)
  GO:0150061 amylin receptor 3 signaling pathway (P, IDA)
  GO:0097646 calcitonin family receptor signaling pathway (P, IDA)
  GO:0097647 amylin receptor signaling pathway (P, IDA)
  GO:0007189 adenylate cyclase-activating G protein-coupled receptor signaling pathway (P, IDA)
  GO:0001540 amyloid-beta binding (F, IDA)
  GO:0150056 amylin receptor complex 1 (C, IDA)
  GO:0150057 amylin receptor complex 2 (C, IDA)
  GO:0150058 amylin receptor complex 3 (C, IDA)
  GO:0097643 amylin receptor activity (F, IGI)
  GO:0010628 positive regulation of gene expression (P, IGI)
  GO:1904645 response to amyloid-beta (P, IGI)